Protein AF-A0A7C1EI58-F1 (afdb_monomer_lite)

Radius of gyration: 37.28 Å; chains: 1; bounding box: 116×91×118 Å

Foldseek 3Di:
DQDQQDDPPPDDPPDDDDPDFDDPDSVRDDPPCHNPPQQDLPLVDWQAPVSLVSNLVNLVPDQKDKDFACVRQPLCCLACQRHVLSPLVVVCQLVCVQQKAWPDKDWDADDDVPDGDPQDDDPNDPDDPVPHPPRHDDRCCCNPPIGMMIMIGGHPSHDSVSSSCSSVVDDGAELVVDDPDQDFDLFFHGHFDDDSVLSVQPSQLQFDDPVQQVQLFQFFFLCVLAPCPDPLNVDVVNVLVVLVVVLLVLLLLQLLLLQLLLVLFPVSCSLLSSLLSLLQLLLVLQVCQLVVHQLLALVNSVVSSVVSSVVSVVSCVVCVCVVVVSCVVCVVVVCVLSVLLVVLLVVLLVLCLLFLAQFDQPQNPCSLVLLLLLLQSNSGRGPPTDRQFAFSGGDQALSSLSSSQSSSCSNVSHASLLSLSNSLSNLRSLLLSLLLSLLLRLLVLLVDPPPFPPPPVPDDDDDPDDPPDPPDDDDDDDDDDDDDDDDDDDDDDPPPPPPPDDPPPDDPRFHSNLLSNLLSCLAAQFFFLQLVVVLLVLLLVLLVDDDDDDQLVVQLVVLVVCLVVQLVVQLVVLQVVVCVVVVNDGDDDPVSVVVSSVRSNVVSVVCSNVDSQDDDPVVNVVVVVVSVVSSVNSSVNSVVVVVVVDDRPDDLLCLLQRLQCVLCPPPPRLSLQAGRDGNNSVSSSSRSALLSSLSSLVSQLSSLLSSLQSCQQSCSHDPVSNVSSLLSNLLSLLSNCSRPVVSNVVSLVVVLVSLVLSLLNNLLVHPVDDDADPVLVVVVVCVFPVNVVVCVVLLVLLVVLLVVLVVVLVVLVVVLVVCVVPDDDVPDDRRDRDDDPVVSVVSSLVSVVVSVVVVLVSVSVSSSRDDPVSVVVSVCSSVVSVVSSCVSNVSVVVSHRDPQPDKDWQDGAADALVSVCSRCVLLLLLLVLLLVVLVVVVVVVDDPVNCVRCVVVCVVLVVSLVVQLVVLCVCCVNQYVLSPRLSNSLSSLVVSLSDPPDDSSSNVLSVLLNSLSVLCVCLSTMATPPDSNSHCSNHSSSNVSSSSSSSSSSSSCSSSVVVLVPPDPVVSVVSVVVSVVSSVSRSSSSVSNSVSSSVSHQVNVPQRSGSSNCSSQQPHWDDDLNDIDRSVVVVVVLVCSSVPDRRQAEEQWDDDPDDLSDCTSVSSSSNSRHYLRHHLVCQCSSSVSPSSNVVSSSSVSLSLNQLQDDDPSSVVSVVVVCVVSVHDHYDDDPVSCSRRPQWDQDPVPRDTDGHD

Secondary structure (DSSP, 8-state):
----PPPPTT--TTPPPPS----SSTTSS-HHHHS--PPP--TTS-SSHHHHHHHHHHHHH-SEEEE-STTTTTTTTT-TTT-HHHHHHHHHHHTSTTSEEEEEEE----EETTEE---S--TT----TTTTTTTPPPHHHHHHHS--EEEEEE-TT--HHHHHHHHTSS---BGGGS-SS----SS---B----HHHHHH-TTTTBPPHHHHHHHHT---HHHHS-TTSHHHH-HHHHHHHHHHHHHHHHHHHHHHHHHHTTTSTTTTGGGHHHHHHHHHHHHHHHHHHTT-TTSSHHHHHHHHHHHHHHHHHHHHHTHHHHHHHHHHHHHHHHHHHHHHHHHHHHHHHHHHHS--S--TTT-TTHHHHHHHHHHHHH-SSSSPB-TTSTTBB--S-THHHHHHHHHHHHHT--HHHHHHHHHHHHHHHHHHHHHHHHHHHHHHHHS--------TT-PPPPS---SS-------------------------------PPP---S----HHHHHHHHHIIIII---THHHHHHHHHHHHHTT--PPPPHHHHHHHHHHTTHHHHHHHHHHHHHHHHHHHTTTPPP-SHHHHHHHHHHHHHHHHHHHHHHHHS--HHHHHHHHHHHHHHHHHHHHHHHHHHHTTPPPSS-TTHHHHGGG-TTTT-GGGTTTT-----HHHHHHHT---HHHHHHHHHHHHHHHHHHHHHHTTS--S-HHHHHHHHHHHHHHHHTHHHH-HHHHHHHHHHHHHHHHHHHHHHHHHH-SSSPPPHHHHHHHHHTSTTTGGGGGGGGGHHHHHHHHHHHHHHHHHHHHHHHHHH-PPTTPPP------HHHHHHHHHHHHHHHHHHHHHHHHHHHH---HHHHHHHHHHHHHHHHHHHHHTHHHHTT-------EEE--SPPPPHHHHHHHHHHHHHHHHHHHHHHHHHHHTT--GGGSTTTHHHHHHHHHHHHHHHHHHHHHHHHT-TTHHHHHHHHHHHHHHHHSTT--HHHHHHHHHHHHHHHHHHHTTTEEETT-STTHHHHHHHHHHHHHHHHHHHHHHHHHHHHHGGGS-HHHHHHHHHHHHHHHHHHHHHHHHHHHHHHHTSTTTTTS-S-S-TTGGGGT-EEEETTEEEETHHHHHHHHHHHHH--S--EEE-----S-SSSSTTHHHHHH----S-S-HHHHHHHS--TTHHHHHHHHHHHHHHHHH--HHHHHHHHHHHHHHHTEEEE---HHHHHHHT-EEE-TTT--EEE--

pLDDT: mean 80.86, std 17.97, range [24.0, 98.56]

Structure (mmCIF, N/CA/C/O backbone):
data_AF-A0A7C1EI58-F1
#
_entry.id   AF-A0A7C1EI58-F1
#
loop_
_atom_site.group_PDB
_atom_site.id
_atom_site.type_symbol
_atom_site.label_atom_id
_atom_site.label_alt_id
_atom_site.label_comp_id
_atom_site.label_asym_id
_atom_site.label_entity_id
_atom_site.label_seq_id
_atom_site.pdbx_PDB_ins_code
_atom_site.Cartn_x
_atom_site.Cartn_y
_atom_site.Cartn_z
_atom_site.occupancy
_atom_site.B_iso_or_equiv
_atom_site.auth_seq_id
_atom_site.auth_comp_id
_atom_site.auth_asym_id
_atom_site.auth_atom_id
_atom_site.pdbx_PDB_model_num
ATOM 1 N N . PRO A 1 1 ? 56.474 -24.942 -17.621 1.00 40.94 1 PRO A N 1
ATOM 2 C CA . PRO A 1 1 ? 56.890 -25.961 -16.629 1.00 40.94 1 PRO A CA 1
ATOM 3 C C . PRO A 1 1 ? 57.367 -25.303 -15.327 1.00 40.94 1 PRO A C 1
ATOM 5 O O . PRO A 1 1 ? 58.342 -24.555 -15.339 1.00 40.94 1 PRO A O 1
ATOM 8 N N . TRP A 1 2 ? 56.656 -25.546 -14.227 1.00 43.88 2 TRP A N 1
ATOM 9 C CA . TRP A 1 2 ? 57.115 -25.158 -12.892 1.00 43.88 2 TRP A CA 1
ATOM 10 C C . TRP A 1 2 ? 58.299 -26.063 -12.501 1.00 43.88 2 TRP A C 1
ATOM 12 O O . TRP A 1 2 ? 58.230 -27.268 -12.751 1.00 43.88 2 TRP A O 1
ATOM 22 N N . PRO A 1 3 ? 59.408 -25.531 -11.963 1.00 45.19 3 PRO A N 1
ATOM 23 C CA . PRO A 1 3 ? 60.536 -26.357 -11.547 1.00 45.19 3 PRO A CA 1
ATOM 24 C C . PRO A 1 3 ? 60.139 -27.225 -10.345 1.00 45.19 3 PRO A C 1
ATOM 26 O O . PRO A 1 3 ? 59.788 -26.705 -9.289 1.00 45.19 3 PRO A O 1
ATOM 29 N N . VAL A 1 4 ? 60.209 -28.547 -10.502 1.00 48.91 4 VAL A N 1
ATOM 30 C CA . VAL A 1 4 ? 60.043 -29.513 -9.406 1.00 48.91 4 VAL A CA 1
ATOM 31 C C . VAL A 1 4 ? 61.413 -29.701 -8.746 1.00 48.91 4 VAL A C 1
ATOM 33 O O . VAL A 1 4 ? 62.317 -30.261 -9.364 1.00 48.91 4 VAL A O 1
ATOM 36 N N . CYS A 1 5 ? 61.609 -29.195 -7.523 1.00 51.75 5 CYS A N 1
ATOM 37 C CA . CYS A 1 5 ? 62.854 -29.407 -6.769 1.00 51.75 5 CYS A CA 1
ATOM 38 C C . CYS A 1 5 ? 62.809 -30.784 -6.069 1.00 51.75 5 CYS A C 1
ATOM 40 O O . CYS A 1 5 ? 61.848 -31.083 -5.357 1.00 51.75 5 CYS A O 1
ATOM 42 N N . SER A 1 6 ? 63.848 -31.608 -6.229 1.00 53.69 6 SER A N 1
ATOM 43 C CA . SER A 1 6 ? 63.994 -32.904 -5.544 1.00 53.69 6 SER A CA 1
ATOM 44 C C . SER A 1 6 ? 64.200 -32.740 -4.032 1.00 53.69 6 SER A C 1
ATOM 46 O O . SER A 1 6 ? 64.882 -31.807 -3.606 1.00 53.69 6 SER A O 1
ATOM 48 N N . VAL A 1 7 ? 63.652 -33.658 -3.231 1.00 53.22 7 VAL A N 1
ATOM 49 C CA . VAL A 1 7 ? 63.948 -33.752 -1.790 1.00 53.22 7 VAL A CA 1
ATOM 50 C C . VAL A 1 7 ? 65.368 -34.321 -1.621 1.00 53.22 7 VAL A C 1
ATOM 52 O O . VAL A 1 7 ? 65.691 -35.284 -2.317 1.00 53.22 7 VAL A O 1
ATOM 55 N N . PRO A 1 8 ? 66.235 -33.741 -0.769 1.00 58.81 8 PRO A N 1
ATOM 56 C CA . PRO A 1 8 ? 67.532 -34.333 -0.433 1.00 58.81 8 PRO A CA 1
ATOM 57 C C . PRO A 1 8 ? 67.382 -35.741 0.162 1.00 58.81 8 PRO A C 1
ATOM 59 O O . PRO A 1 8 ? 66.481 -35.977 0.963 1.00 58.81 8 PRO A O 1
ATOM 62 N N . ASP A 1 9 ? 68.277 -36.662 -0.206 1.00 57.09 9 ASP A N 1
ATOM 63 C CA . ASP A 1 9 ? 68.199 -38.088 0.164 1.00 57.09 9 ASP A CA 1
ATOM 64 C C . ASP A 1 9 ? 68.282 -38.364 1.686 1.00 57.09 9 ASP A C 1
ATOM 66 O O . ASP A 1 9 ? 68.042 -39.490 2.122 1.00 57.09 9 ASP A O 1
ATOM 70 N N . ASP A 1 10 ? 68.643 -37.370 2.501 1.00 59.97 10 ASP A N 1
ATOM 71 C CA . ASP A 1 10 ? 68.905 -37.477 3.941 1.00 59.97 10 ASP A CA 1
ATOM 72 C C . ASP A 1 10 ? 67.827 -36.847 4.845 1.00 59.97 10 ASP A C 1
ATOM 74 O O . ASP A 1 10 ? 67.993 -36.839 6.066 1.00 59.97 10 ASP A O 1
ATOM 78 N N . MET A 1 11 ? 66.721 -36.347 4.283 1.00 52.28 11 MET A N 1
ATOM 79 C CA . MET A 1 11 ? 65.673 -35.652 5.041 1.00 52.28 11 MET A CA 1
ATOM 80 C C . MET A 1 11 ? 64.428 -36.535 5.262 1.00 52.28 11 MET A C 1
ATOM 82 O O . MET A 1 11 ? 63.814 -36.998 4.302 1.00 52.28 11 MET A O 1
ATOM 86 N N . ASP A 1 12 ? 64.031 -36.749 6.523 1.00 53.53 12 ASP A N 1
ATOM 87 C CA . ASP A 1 12 ? 62.797 -37.459 6.908 1.00 53.53 12 ASP A CA 1
ATOM 88 C C . ASP A 1 12 ? 61.674 -36.444 7.217 1.00 53.53 12 ASP A C 1
ATOM 90 O O . ASP A 1 12 ? 61.911 -35.394 7.810 1.00 53.53 12 ASP A O 1
ATOM 94 N N . TYR A 1 13 ? 60.429 -36.745 6.832 1.00 49.50 13 TYR A N 1
ATOM 95 C CA . TYR A 1 13 ? 59.264 -35.832 6.835 1.00 49.50 13 TYR A CA 1
ATOM 96 C C . TYR A 1 13 ? 58.752 -35.423 8.239 1.00 49.50 13 TYR A C 1
ATOM 98 O O . TYR A 1 13 ? 57.639 -34.914 8.374 1.00 49.50 13 TYR A O 1
ATOM 106 N N . ARG A 1 14 ? 59.522 -35.678 9.303 1.00 47.09 14 ARG A N 1
ATOM 107 C CA . ARG A 1 14 ? 59.109 -35.531 10.711 1.00 47.09 14 ARG A CA 1
ATOM 108 C C . ARG A 1 14 ? 59.772 -34.368 11.457 1.00 47.09 14 ARG A C 1
ATOM 110 O O . ARG A 1 14 ? 59.407 -34.138 12.607 1.00 47.09 14 ARG A O 1
ATOM 117 N N . ASP A 1 15 ? 60.699 -33.646 10.831 1.00 45.88 15 ASP A N 1
ATOM 118 C CA . ASP A 1 15 ? 61.483 -32.596 11.492 1.00 45.88 15 ASP A CA 1
ATOM 119 C C . ASP A 1 15 ? 60.932 -31.177 11.217 1.00 45.88 15 ASP A C 1
ATOM 121 O O . ASP A 1 15 ? 60.627 -30.819 10.077 1.00 45.88 15 ASP A O 1
ATOM 125 N N . ASP A 1 16 ? 60.821 -30.346 12.263 1.00 43.66 16 ASP A N 1
ATOM 126 C CA . ASP A 1 16 ? 60.477 -28.917 12.155 1.00 43.66 16 ASP A CA 1
ATOM 127 C C . ASP A 1 16 ? 61.657 -28.102 11.591 1.00 43.66 16 ASP A C 1
ATOM 129 O O . ASP A 1 16 ? 62.811 -28.269 11.996 1.00 43.66 16 ASP A O 1
ATOM 133 N N . LEU A 1 17 ? 61.375 -27.156 10.688 1.00 46.50 17 LEU A N 1
ATOM 134 C CA . LEU A 1 17 ? 62.400 -26.285 10.097 1.00 46.50 17 LEU A CA 1
ATOM 135 C C . LEU A 1 17 ? 62.760 -25.102 11.018 1.00 46.50 17 LEU A C 1
ATOM 137 O O . LEU A 1 17 ? 61.871 -24.509 11.634 1.00 46.50 17 LEU A O 1
ATOM 141 N N . PRO A 1 18 ? 64.028 -24.645 11.041 1.00 43.28 18 PRO A N 1
ATOM 142 C CA . PRO A 1 18 ? 64.397 -23.380 11.675 1.00 43.28 18 PRO A CA 1
ATOM 143 C C . PRO A 1 18 ? 63.765 -22.181 10.948 1.00 43.28 18 PRO A C 1
ATOM 145 O O . PRO A 1 18 ? 63.750 -22.122 9.717 1.00 43.28 18 PRO A O 1
ATOM 148 N N . SER A 1 19 ? 63.292 -21.175 11.690 1.00 34.84 19 SER A N 1
ATOM 149 C CA . SER A 1 19 ? 62.719 -19.956 11.103 1.00 34.84 19 SER A CA 1
ATOM 150 C C . SER A 1 19 ? 63.780 -19.122 10.364 1.00 34.84 19 SER A C 1
ATOM 152 O O . SER A 1 19 ? 64.758 -18.713 10.993 1.00 34.84 19 SER A O 1
ATOM 154 N N . GLY A 1 20 ? 63.558 -18.786 9.083 1.00 45.41 20 GLY A N 1
ATOM 155 C CA . GLY A 1 20 ? 64.278 -17.676 8.428 1.00 45.41 20 GLY A CA 1
ATOM 156 C C . GLY A 1 20 ? 64.832 -17.859 7.006 1.00 45.41 20 GLY A C 1
ATOM 157 O O . GLY A 1 20 ? 65.838 -17.226 6.699 1.00 45.41 20 GLY A O 1
ATOM 158 N N . LEU A 1 21 ? 64.220 -18.649 6.114 1.00 38.66 21 LEU A N 1
ATOM 159 C CA . LEU A 1 21 ? 64.662 -18.752 4.708 1.00 38.66 21 LEU A CA 1
ATOM 160 C C . LEU A 1 21 ? 63.623 -18.173 3.722 1.00 38.66 21 LEU A C 1
ATOM 162 O O . LEU A 1 21 ? 62.437 -18.475 3.813 1.00 38.66 21 LEU A O 1
ATOM 166 N N . SER A 1 22 ? 64.088 -17.324 2.794 1.00 35.84 22 SER A N 1
ATOM 167 C CA . SER A 1 22 ? 63.353 -16.684 1.684 1.00 35.84 22 SER A CA 1
ATOM 168 C C . SER A 1 22 ? 64.138 -16.899 0.376 1.00 35.84 22 SER A C 1
ATOM 170 O O . SER A 1 22 ? 65.369 -16.835 0.392 1.00 35.84 22 SER A O 1
ATOM 172 N N . SER A 1 23 ? 63.458 -17.196 -0.744 1.00 46.09 23 SER A N 1
ATOM 173 C CA . SER A 1 23 ? 64.040 -17.927 -1.884 1.00 46.09 23 SER A CA 1
ATOM 174 C C . SER A 1 23 ? 64.088 -17.213 -3.239 1.00 46.09 23 SER A C 1
ATOM 176 O O . SER A 1 23 ? 63.055 -16.791 -3.753 1.00 46.09 23 SER A O 1
ATOM 178 N N . TRP A 1 24 ? 65.252 -17.312 -3.896 1.00 42.41 24 TRP A N 1
ATOM 179 C CA . TRP A 1 24 ? 65.394 -17.426 -5.362 1.00 42.41 24 TRP A CA 1
ATOM 180 C C . TRP A 1 24 ? 66.406 -18.537 -5.770 1.00 42.41 24 TRP A C 1
ATOM 182 O O . TRP A 1 24 ? 67.091 -18.427 -6.783 1.00 42.41 24 TRP A O 1
ATOM 192 N N . ASN A 1 25 ? 66.519 -19.632 -4.996 1.00 50.62 25 ASN A N 1
ATOM 193 C CA . ASN A 1 25 ? 67.181 -20.892 -5.399 1.00 50.62 25 ASN A CA 1
ATOM 194 C C . ASN A 1 25 ? 66.496 -22.114 -4.724 1.00 50.62 25 ASN A C 1
ATOM 196 O O . ASN A 1 25 ? 65.845 -21.928 -3.696 1.00 50.62 25 ASN A O 1
ATOM 200 N N . CYS A 1 26 ? 66.631 -23.345 -5.262 1.00 51.41 26 CYS A N 1
ATOM 201 C CA . CYS A 1 26 ? 66.007 -24.561 -4.675 1.00 51.41 26 CYS A CA 1
ATOM 202 C C . CYS A 1 26 ? 66.463 -24.851 -3.225 1.00 51.41 26 CYS A C 1
ATOM 204 O O . CYS A 1 26 ? 65.760 -25.554 -2.513 1.00 51.41 26 CYS A O 1
ATOM 206 N N . ASN A 1 27 ? 67.590 -24.294 -2.762 1.00 51.00 27 ASN A N 1
ATOM 207 C CA . ASN A 1 27 ? 68.103 -24.501 -1.399 1.00 51.00 27 ASN A CA 1
ATOM 208 C C . ASN A 1 27 ? 67.483 -23.548 -0.356 1.00 51.00 27 ASN A C 1
ATOM 210 O O . ASN A 1 27 ? 67.792 -23.668 0.826 1.00 51.00 27 ASN A O 1
ATOM 214 N N . ALA A 1 28 ? 66.657 -22.582 -0.769 1.00 49.91 28 ALA A N 1
ATOM 215 C CA . ALA A 1 28 ? 66.108 -21.544 0.107 1.00 49.91 28 ALA A CA 1
ATOM 216 C C . ALA A 1 28 ? 64.572 -21.530 0.168 1.00 49.91 28 ALA A C 1
ATOM 218 O O . ALA A 1 28 ? 64.003 -20.661 0.829 1.00 49.91 28 ALA A O 1
ATOM 219 N N . VAL A 1 29 ? 63.889 -22.438 -0.537 1.00 50.53 29 VAL A N 1
ATOM 220 C CA . VAL A 1 29 ? 62.420 -22.479 -0.584 1.00 50.53 29 VAL A CA 1
ATOM 221 C C . VAL A 1 29 ? 61.890 -23.324 0.576 1.00 50.53 29 VAL A C 1
ATOM 223 O O . VAL A 1 29 ? 62.381 -24.422 0.818 1.00 50.53 29 VAL A O 1
ATOM 226 N N . GLY A 1 30 ? 60.900 -22.814 1.313 1.00 49.41 30 GLY A N 1
ATOM 227 C CA . GLY A 1 30 ? 60.301 -23.536 2.439 1.00 49.41 30 GLY A CA 1
ATOM 228 C C . GLY A 1 30 ? 59.735 -24.899 2.017 1.00 49.41 30 GLY A C 1
ATOM 229 O O . GLY A 1 30 ? 58.999 -24.986 1.032 1.00 49.41 30 GLY A O 1
ATOM 230 N N . LEU A 1 31 ? 60.060 -25.946 2.783 1.00 48.19 31 LEU A N 1
ATOM 231 C CA . LEU A 1 31 ? 59.857 -27.356 2.417 1.00 48.19 31 LEU A CA 1
ATOM 232 C C . LEU A 1 31 ? 58.393 -27.704 2.062 1.00 48.19 31 LEU A C 1
ATOM 234 O O . LEU A 1 31 ? 58.132 -28.512 1.175 1.00 48.19 31 LEU A O 1
ATOM 238 N N . TYR A 1 32 ? 57.417 -27.048 2.694 1.00 49.03 32 TYR A N 1
ATOM 239 C CA . TYR A 1 32 ? 55.996 -27.358 2.490 1.00 49.03 32 TYR A CA 1
ATOM 240 C C . TYR A 1 32 ? 55.364 -26.679 1.262 1.00 49.03 32 TYR A C 1
ATOM 242 O O . TYR A 1 32 ? 54.513 -27.273 0.608 1.00 49.03 32 TYR A O 1
ATOM 250 N N . GLY A 1 33 ? 55.772 -25.455 0.908 1.00 44.34 33 GLY A N 1
ATOM 251 C CA . GLY A 1 33 ? 55.147 -24.689 -0.188 1.00 44.34 33 GLY A CA 1
ATOM 252 C C . GLY A 1 33 ? 55.790 -24.888 -1.567 1.00 44.34 33 GLY A C 1
ATOM 253 O O . GLY A 1 33 ? 55.269 -24.398 -2.572 1.00 44.34 33 GLY A O 1
ATOM 254 N N . ALA A 1 34 ? 56.942 -25.560 -1.617 1.00 46.66 34 ALA A N 1
ATOM 255 C CA . ALA A 1 34 ? 57.838 -25.544 -2.773 1.00 46.66 34 ALA A CA 1
ATOM 256 C C . ALA A 1 34 ? 58.052 -26.896 -3.456 1.00 46.66 34 ALA A C 1
ATOM 258 O O . ALA A 1 34 ? 58.252 -26.928 -4.667 1.00 46.66 34 ALA A O 1
ATOM 259 N N . HIS A 1 35 ? 58.009 -28.001 -2.705 1.00 45.94 35 HIS A N 1
ATOM 260 C CA . HIS A 1 35 ? 58.233 -29.341 -3.260 1.00 45.94 35 HIS A CA 1
ATOM 261 C C . HIS A 1 35 ? 56.966 -29.952 -3.875 1.00 45.94 35 HIS A C 1
ATOM 263 O O . HIS A 1 35 ? 57.062 -30.787 -4.768 1.00 45.94 35 HIS A O 1
ATOM 269 N N . TYR A 1 36 ? 55.785 -29.481 -3.460 1.00 49.59 36 TYR A N 1
ATOM 270 C CA . TYR A 1 36 ? 54.489 -29.813 -4.056 1.00 49.59 36 TYR A CA 1
ATOM 271 C C . TYR A 1 36 ? 53.838 -28.547 -4.634 1.00 49.59 36 TYR A C 1
ATOM 273 O O . TYR A 1 36 ? 52.867 -28.006 -4.110 1.00 49.59 36 TYR A O 1
ATOM 281 N N . GLN A 1 37 ? 54.391 -28.038 -5.736 1.00 52.12 37 GLN A N 1
ATOM 282 C CA . GLN A 1 37 ? 53.698 -27.049 -6.567 1.00 52.12 37 GLN A CA 1
ATOM 283 C C . GLN A 1 37 ? 52.763 -27.805 -7.517 1.00 52.12 37 GLN A C 1
ATOM 285 O O . GLN A 1 37 ? 53.098 -28.057 -8.672 1.00 52.12 37 GLN A O 1
ATOM 290 N N . GLY A 1 38 ? 51.605 -28.226 -6.999 1.00 62.88 38 GLY A N 1
ATOM 291 C CA . GLY A 1 38 ? 50.539 -28.784 -7.829 1.00 62.88 38 GLY A CA 1
ATOM 292 C C . GLY A 1 38 ? 50.098 -27.777 -8.893 1.00 62.88 38 GLY A C 1
ATOM 293 O O . GLY A 1 38 ? 50.179 -26.560 -8.687 1.00 62.88 38 GLY A O 1
ATOM 294 N N . ILE A 1 39 ? 49.635 -28.273 -10.040 1.00 77.81 39 ILE A N 1
ATOM 295 C CA . ILE A 1 39 ? 49.144 -27.395 -11.098 1.00 77.81 39 ILE A CA 1
ATOM 296 C C . ILE A 1 39 ? 47.845 -26.745 -10.610 1.00 77.81 39 ILE A C 1
ATOM 298 O O . ILE A 1 39 ? 46.887 -27.428 -10.256 1.00 77.81 39 ILE A O 1
ATOM 302 N N . LYS A 1 40 ? 47.832 -25.414 -10.517 1.00 76.69 40 LYS A N 1
ATOM 303 C CA . LYS A 1 40 ? 46.712 -24.674 -9.926 1.00 76.69 40 LYS A CA 1
ATOM 304 C C . LYS A 1 40 ? 45.611 -24.448 -10.957 1.00 76.69 40 LYS A C 1
ATOM 306 O O . LYS A 1 40 ? 45.872 -23.884 -12.013 1.00 76.69 40 LYS A O 1
ATOM 311 N N . LEU A 1 41 ? 44.376 -24.773 -10.580 1.00 85.19 41 LEU A N 1
ATOM 312 C CA . LEU A 1 41 ? 43.168 -24.431 -11.342 1.00 85.19 41 LEU A CA 1
ATOM 313 C C . LEU A 1 41 ? 42.625 -23.024 -11.031 1.00 85.19 41 LEU A C 1
ATOM 315 O O . LEU A 1 41 ? 41.668 -22.585 -11.651 1.00 85.19 41 LEU A O 1
ATOM 319 N N . TRP A 1 42 ? 43.226 -22.303 -10.073 1.00 83.56 42 TRP A N 1
ATOM 320 C CA . TRP A 1 42 ? 42.825 -20.938 -9.697 1.00 83.56 42 TRP A CA 1
ATOM 321 C C . TRP A 1 42 ? 41.334 -20.793 -9.343 1.00 83.56 42 TRP A C 1
ATOM 323 O O . TRP A 1 42 ? 40.719 -19.783 -9.664 1.00 83.56 42 TRP A O 1
ATOM 333 N N . MET A 1 43 ? 40.758 -21.771 -8.632 1.00 85.81 43 MET A N 1
ATOM 334 C CA . MET A 1 43 ? 39.312 -21.832 -8.343 1.00 85.81 43 MET A CA 1
ATOM 335 C C . MET A 1 43 ? 38.742 -20.561 -7.686 1.00 85.81 43 MET A C 1
ATOM 337 O O . MET A 1 43 ? 37.608 -20.201 -7.963 1.00 85.81 43 MET A O 1
ATOM 341 N N . VAL A 1 44 ? 39.539 -19.849 -6.878 1.00 78.06 44 VAL A N 1
ATOM 342 C CA . VAL A 1 44 ? 39.149 -18.585 -6.215 1.00 78.06 44 VAL A CA 1
ATOM 343 C C . VAL A 1 44 ? 39.051 -17.402 -7.188 1.00 78.06 44 VAL A C 1
ATOM 345 O O . VAL A 1 44 ? 38.334 -16.442 -6.916 1.00 78.06 44 VAL A O 1
ATOM 348 N N . ALA A 1 45 ? 39.815 -17.421 -8.283 1.00 78.69 45 ALA A N 1
ATOM 349 C CA . ALA A 1 45 ? 39.864 -16.308 -9.224 1.00 78.69 45 ALA A CA 1
ATOM 350 C C . ALA A 1 45 ? 38.539 -16.183 -9.989 1.00 78.69 45 ALA A C 1
ATOM 352 O O . ALA A 1 45 ? 37.839 -17.177 -10.189 1.00 78.69 45 ALA A O 1
ATOM 353 N N . GLU A 1 46 ? 38.207 -14.964 -10.415 1.00 76.62 46 GLU A N 1
ATOM 354 C CA . GLU A 1 46 ? 37.065 -14.719 -11.303 1.00 76.62 46 GLU A CA 1
ATOM 355 C C . GLU A 1 46 ? 37.218 -15.507 -12.607 1.00 76.62 46 GLU A C 1
ATOM 357 O O . GLU A 1 46 ? 38.333 -15.704 -13.102 1.00 76.62 46 GLU A O 1
ATOM 362 N N . ASP A 1 47 ? 36.093 -15.934 -13.175 1.00 80.12 47 ASP A N 1
ATOM 363 C CA . ASP A 1 47 ? 36.079 -16.614 -14.467 1.00 80.12 47 ASP A CA 1
ATOM 364 C C . ASP A 1 47 ? 36.368 -15.613 -15.585 1.00 80.12 47 ASP A C 1
ATOM 366 O O . ASP A 1 47 ? 35.480 -14.923 -16.070 1.00 80.12 47 ASP A O 1
ATOM 370 N N . ASN A 1 48 ? 37.644 -15.517 -15.959 1.00 76.38 48 ASN A N 1
ATOM 371 C CA . ASN A 1 48 ? 38.150 -14.659 -17.022 1.00 76.38 48 ASN A CA 1
ATOM 372 C C . ASN A 1 48 ? 39.067 -15.430 -17.981 1.00 76.38 48 ASN A C 1
ATOM 374 O O . ASN A 1 48 ? 39.428 -16.583 -17.728 1.00 76.38 48 ASN A O 1
ATOM 378 N N . ASP A 1 49 ? 39.477 -14.780 -19.072 1.00 79.06 49 ASP A N 1
ATOM 379 C CA . ASP A 1 49 ? 40.341 -15.399 -20.084 1.00 79.06 49 ASP A CA 1
ATOM 380 C C . ASP A 1 49 ? 41.675 -15.899 -19.487 1.00 79.06 49 ASP A C 1
ATOM 382 O O . ASP A 1 49 ? 42.161 -16.964 -19.863 1.00 79.06 49 ASP A O 1
ATOM 386 N N . GLN A 1 50 ? 42.228 -15.210 -18.478 1.00 80.56 50 GLN A N 1
ATOM 387 C CA . GLN A 1 50 ? 43.457 -15.644 -17.797 1.00 80.56 50 GLN A CA 1
ATOM 388 C C . GLN A 1 50 ? 43.255 -16.944 -17.005 1.00 80.56 50 GLN A C 1
ATOM 390 O O . GLN A 1 50 ? 44.095 -17.844 -17.059 1.00 80.56 50 GLN A O 1
ATOM 395 N N . LYS A 1 51 ? 42.140 -17.067 -16.272 1.00 86.81 51 LYS A N 1
ATOM 396 C CA . LYS A 1 51 ? 41.777 -18.291 -15.552 1.00 86.81 51 LYS A CA 1
ATOM 397 C C . LYS A 1 51 ? 41.473 -19.419 -16.529 1.00 86.81 51 LYS A C 1
ATOM 399 O O . LYS A 1 51 ? 41.925 -20.533 -16.296 1.00 86.81 51 LYS A O 1
ATOM 404 N N . TYR A 1 52 ? 40.772 -19.138 -17.625 1.00 88.62 52 TYR A N 1
ATOM 405 C CA . TYR A 1 52 ? 40.504 -20.108 -18.687 1.00 88.62 52 TYR A CA 1
ATOM 406 C C . TYR A 1 52 ? 41.803 -20.687 -19.271 1.00 88.62 52 TYR A C 1
ATOM 408 O O . TYR A 1 52 ? 41.966 -21.909 -19.329 1.00 88.62 52 TYR A O 1
ATOM 416 N N . GLU A 1 53 ? 42.762 -19.835 -19.647 1.00 87.69 53 GLU A N 1
ATOM 417 C CA . GLU A 1 53 ? 44.069 -20.278 -20.148 1.00 87.69 53 GLU A CA 1
ATOM 418 C C . GLU A 1 53 ? 44.832 -21.088 -19.093 1.00 87.69 53 GLU A C 1
ATOM 420 O O . GLU A 1 53 ? 45.421 -22.127 -19.399 1.00 87.69 53 GLU A O 1
ATOM 425 N N . ALA A 1 54 ? 44.788 -20.660 -17.829 1.00 85.69 54 ALA A N 1
ATOM 426 C CA . ALA A 1 54 ? 45.427 -21.384 -16.738 1.00 85.69 54 ALA A CA 1
ATOM 427 C C . ALA A 1 54 ? 44.778 -22.758 -16.485 1.00 85.69 54 ALA A C 1
ATOM 429 O O . ALA A 1 54 ? 45.498 -23.743 -16.328 1.00 85.69 54 ALA A O 1
ATOM 430 N N . MET A 1 55 ? 43.443 -22.839 -16.474 1.00 91.94 55 MET A N 1
ATOM 431 C CA . MET A 1 55 ? 42.682 -24.071 -16.248 1.00 91.94 55 MET A CA 1
ATOM 432 C C . MET A 1 55 ? 42.860 -25.063 -17.393 1.00 91.94 55 MET A C 1
ATOM 434 O O . MET A 1 55 ? 43.167 -26.220 -17.137 1.00 91.94 55 MET A O 1
ATOM 438 N N . THR A 1 56 ? 42.727 -24.630 -18.647 1.00 92.44 56 THR A N 1
ATOM 439 C CA . THR A 1 56 ? 42.927 -25.510 -19.814 1.00 92.44 56 THR A CA 1
ATOM 440 C C . THR A 1 56 ? 44.340 -26.086 -19.840 1.00 92.44 56 THR A C 1
ATOM 442 O O . THR A 1 56 ? 44.513 -27.299 -19.931 1.00 92.44 56 THR A O 1
ATOM 445 N N . ASN A 1 57 ? 45.354 -25.241 -19.641 1.00 88.81 57 ASN A N 1
ATOM 446 C CA . ASN A 1 57 ? 46.744 -25.679 -19.557 1.00 88.81 57 ASN A CA 1
ATOM 447 C C . ASN A 1 57 ? 46.988 -26.638 -18.377 1.00 88.81 57 ASN A C 1
ATOM 449 O O . ASN A 1 57 ? 47.798 -27.562 -18.479 1.00 88.81 57 ASN A O 1
ATOM 453 N N . ALA A 1 58 ? 46.301 -26.423 -17.252 1.00 89.50 58 ALA A N 1
ATOM 454 C CA . ALA A 1 58 ? 46.401 -27.286 -16.087 1.00 89.50 58 ALA A CA 1
ATOM 455 C C . ALA A 1 58 ? 45.764 -28.658 -16.313 1.00 89.50 58 ALA A C 1
ATOM 457 O O . ALA A 1 58 ? 46.392 -29.675 -16.020 1.00 89.50 58 ALA A O 1
ATOM 458 N N . LEU A 1 59 ? 44.554 -28.688 -16.870 1.00 92.94 59 LEU A N 1
ATOM 459 C CA . LEU A 1 59 ? 43.817 -29.914 -17.158 1.00 92.94 59 LEU A CA 1
ATOM 460 C C . LEU A 1 59 ? 44.514 -30.749 -18.232 1.00 92.94 59 LEU A C 1
ATOM 462 O O . LEU A 1 59 ? 44.601 -31.964 -18.078 1.00 92.94 59 LEU A O 1
ATOM 466 N N . ASP A 1 60 ? 45.114 -30.119 -19.246 1.00 91.44 60 ASP A N 1
ATOM 467 C CA . ASP A 1 60 ? 45.888 -30.819 -20.279 1.00 91.44 60 ASP A CA 1
ATOM 468 C C . ASP A 1 60 ? 47.090 -31.573 -19.681 1.00 91.44 60 ASP A C 1
ATOM 470 O O . ASP A 1 60 ? 47.383 -32.697 -20.090 1.00 91.44 60 ASP A O 1
ATOM 474 N N . GLN A 1 61 ? 47.733 -31.010 -18.653 1.00 87.88 61 GLN A N 1
ATOM 475 C CA . GLN A 1 61 ? 48.915 -31.584 -17.996 1.00 87.88 61 GLN A CA 1
ATOM 476 C C . GLN A 1 61 ? 48.608 -32.515 -16.811 1.00 87.88 61 GLN A C 1
ATOM 478 O O . GLN A 1 61 ? 49.465 -33.313 -16.445 1.00 87.88 61 GLN A O 1
ATOM 483 N N . ALA A 1 62 ? 47.443 -32.404 -16.170 1.00 89.50 62 ALA A N 1
ATOM 484 C CA . ALA A 1 62 ? 47.160 -33.114 -14.921 1.00 89.50 62 ALA A CA 1
ATOM 485 C C . ALA A 1 62 ? 46.774 -34.584 -15.148 1.00 89.50 62 ALA A C 1
ATOM 487 O O . ALA A 1 62 ? 45.793 -34.855 -15.830 1.00 89.50 62 ALA A O 1
ATOM 488 N N . ASP A 1 63 ? 47.475 -35.535 -14.534 1.00 90.50 63 ASP A N 1
ATOM 489 C CA . ASP A 1 63 ? 47.055 -36.950 -14.536 1.00 90.50 63 ASP A CA 1
ATOM 490 C C . ASP A 1 63 ? 46.000 -37.248 -13.459 1.00 90.50 63 ASP A C 1
ATOM 492 O O . ASP A 1 63 ? 45.186 -38.159 -13.602 1.00 90.50 63 ASP A O 1
ATOM 496 N N . TYR A 1 64 ? 46.001 -36.457 -12.384 1.00 91.06 64 TYR A N 1
ATOM 497 C CA . TYR A 1 64 ? 45.066 -36.566 -11.271 1.00 91.06 64 TYR A CA 1
ATOM 498 C C . TYR A 1 64 ? 44.560 -35.185 -10.854 1.00 91.06 64 TYR A C 1
ATOM 500 O O . TYR A 1 64 ? 45.319 -34.213 -10.847 1.00 91.06 64 TYR A O 1
ATOM 508 N N . ILE A 1 65 ? 43.294 -35.116 -10.446 1.00 92.31 65 ILE A N 1
ATOM 509 C CA . ILE A 1 65 ? 42.695 -33.949 -9.792 1.00 92.31 65 ILE A CA 1
ATOM 510 C C . ILE A 1 65 ? 42.351 -34.356 -8.364 1.00 92.31 65 ILE A C 1
ATOM 512 O O . ILE A 1 65 ? 41.653 -35.342 -8.145 1.00 92.31 65 ILE A O 1
ATOM 516 N N . VAL A 1 66 ? 42.842 -33.598 -7.385 1.00 90.25 66 VAL A N 1
ATOM 517 C CA . VAL A 1 66 ? 42.554 -33.837 -5.967 1.00 90.25 66 VAL A CA 1
ATOM 518 C C . VAL A 1 66 ? 41.770 -32.656 -5.418 1.00 90.25 66 VAL A C 1
ATOM 520 O O . VAL A 1 66 ? 42.265 -31.529 -5.395 1.00 90.25 66 VAL A O 1
ATOM 523 N N . ILE A 1 67 ? 40.555 -32.924 -4.957 1.00 91.06 67 ILE A N 1
ATOM 524 C CA . ILE A 1 67 ? 39.705 -31.977 -4.245 1.00 91.06 67 ILE A CA 1
ATOM 525 C C . ILE A 1 67 ? 39.853 -32.277 -2.757 1.00 91.06 67 ILE A C 1
ATOM 527 O O . ILE A 1 67 ? 39.452 -33.339 -2.295 1.00 91.06 67 ILE A O 1
ATOM 531 N N . THR A 1 68 ? 40.464 -31.363 -2.005 1.00 88.31 68 THR A N 1
ATOM 532 C CA . THR A 1 68 ? 40.843 -31.596 -0.600 1.00 88.31 68 THR A CA 1
ATOM 533 C C . THR A 1 68 ? 39.755 -31.257 0.418 1.00 88.31 68 THR A C 1
ATOM 535 O O . THR A 1 68 ? 39.935 -31.535 1.597 1.00 88.31 68 THR A O 1
ATOM 538 N N . SER A 1 69 ? 38.676 -30.599 -0.010 1.00 88.38 69 SER A N 1
ATOM 539 C CA . SER A 1 69 ? 37.494 -30.253 0.792 1.00 88.38 69 SER A CA 1
ATOM 540 C C . SER A 1 69 ? 36.388 -29.723 -0.128 1.00 88.38 69 SER A C 1
ATOM 542 O O . SER A 1 69 ? 36.648 -29.422 -1.297 1.00 88.38 69 SER A O 1
ATOM 544 N N . ASN A 1 70 ? 35.183 -29.515 0.401 1.00 86.12 70 ASN A N 1
ATOM 545 C CA . ASN A 1 70 ? 34.063 -28.913 -0.328 1.00 86.12 70 ASN A CA 1
ATOM 546 C C . ASN A 1 70 ? 34.100 -27.390 -0.479 1.00 86.12 70 ASN A C 1
ATOM 548 O O . ASN A 1 70 ? 33.323 -26.858 -1.265 1.00 86.12 70 ASN A O 1
ATOM 552 N N . ARG A 1 71 ? 35.063 -26.694 0.142 1.00 86.00 71 ARG A N 1
ATOM 553 C CA . ARG A 1 71 ? 35.210 -25.222 0.117 1.00 86.00 71 ARG A CA 1
ATOM 554 C C . ARG A 1 71 ? 35.008 -24.552 -1.253 1.00 86.00 71 ARG A C 1
ATOM 556 O O . ARG A 1 71 ? 34.647 -23.384 -1.314 1.00 86.00 71 ARG A O 1
ATOM 563 N N . PHE A 1 72 ? 35.342 -25.221 -2.359 1.00 87.75 72 PHE A N 1
ATOM 564 C CA . PHE A 1 72 ? 35.159 -24.638 -3.692 1.00 87.75 72 PHE A CA 1
ATOM 565 C C . PHE A 1 72 ? 33.959 -25.189 -4.450 1.00 87.75 72 PHE A C 1
ATOM 567 O O . PHE A 1 72 ? 33.217 -24.392 -5.010 1.00 87.75 72 PHE A O 1
ATOM 574 N N . TYR A 1 73 ? 33.762 -26.506 -4.509 1.00 88.06 73 TYR A N 1
ATOM 575 C CA . TYR A 1 73 ? 32.650 -27.050 -5.293 1.00 88.06 73 TYR A CA 1
ATOM 576 C C . TYR A 1 73 ? 31.285 -26.837 -4.639 1.00 88.06 73 TYR A C 1
ATOM 578 O O . TYR A 1 73 ? 30.291 -26.936 -5.337 1.00 88.06 73 TYR A O 1
ATOM 586 N N . ASP A 1 74 ? 31.225 -26.550 -3.339 1.00 80.25 74 ASP A N 1
ATOM 587 C CA . ASP A 1 74 ? 29.982 -26.261 -2.617 1.00 80.25 74 ASP A CA 1
ATOM 588 C C . ASP A 1 74 ? 29.763 -24.738 -2.539 1.00 80.25 74 ASP A C 1
ATOM 590 O O . ASP A 1 74 ? 28.773 -24.189 -3.019 1.00 80.25 74 ASP A O 1
ATOM 594 N N . SER A 1 75 ? 30.763 -23.979 -2.081 1.00 79.00 75 SER A N 1
ATOM 595 C CA . SER A 1 75 ? 30.605 -22.528 -1.911 1.00 79.00 75 SER A CA 1
ATOM 596 C C . SER A 1 75 ? 30.521 -21.745 -3.237 1.00 79.00 75 SER A C 1
ATOM 598 O O . SER A 1 75 ? 29.850 -20.711 -3.280 1.00 79.00 75 SER A O 1
ATOM 600 N N . LEU A 1 76 ? 31.190 -22.188 -4.317 1.00 81.38 76 LEU A N 1
ATOM 601 C CA . LEU A 1 76 ? 31.154 -21.486 -5.616 1.00 81.38 76 LEU A CA 1
ATOM 602 C C . LEU A 1 76 ? 29.926 -21.862 -6.459 1.00 81.38 76 LEU A C 1
ATOM 604 O O . LEU A 1 76 ? 29.422 -21.008 -7.185 1.00 81.38 76 LEU A O 1
ATOM 608 N N . THR A 1 77 ? 29.415 -23.092 -6.353 1.00 77.81 77 THR A N 1
ATOM 609 C CA . THR A 1 77 ? 28.206 -23.548 -7.075 1.00 77.81 77 THR A CA 1
ATOM 610 C C . THR A 1 77 ? 26.929 -22.925 -6.522 1.00 77.81 77 THR A C 1
ATOM 612 O O . THR A 1 77 ? 25.998 -22.686 -7.284 1.00 77.81 77 THR A O 1
ATOM 615 N N . ARG A 1 78 ? 26.928 -22.489 -5.253 1.00 74.50 78 ARG A N 1
ATOM 616 C CA . ARG A 1 78 ? 25.910 -21.578 -4.684 1.00 74.50 78 ARG A CA 1
ATOM 617 C C . ARG A 1 78 ? 25.882 -20.196 -5.352 1.00 74.50 78 ARG A C 1
ATOM 619 O O . ARG A 1 78 ? 25.003 -19.379 -5.072 1.00 74.50 78 ARG A O 1
ATOM 626 N N . ILE A 1 79 ? 26.870 -19.900 -6.201 1.00 75.62 79 ILE A N 1
ATOM 627 C CA . ILE A 1 79 ? 27.070 -18.629 -6.897 1.00 75.62 79 ILE A CA 1
ATOM 628 C C . ILE A 1 79 ? 27.334 -18.893 -8.392 1.00 75.62 79 ILE A C 1
ATOM 630 O O . ILE A 1 79 ? 28.372 -18.515 -8.951 1.00 75.62 79 ILE A O 1
ATOM 634 N N . PRO A 1 80 ? 26.385 -19.518 -9.103 1.00 74.94 80 PRO A N 1
ATOM 635 C CA . PRO A 1 80 ? 26.633 -19.929 -10.480 1.00 74.94 80 PRO A CA 1
ATOM 636 C C . PRO A 1 80 ? 26.805 -18.725 -11.417 1.00 74.94 80 PRO A C 1
ATOM 638 O O . PRO A 1 80 ? 27.486 -18.813 -12.430 1.00 74.94 80 PRO A O 1
ATOM 641 N N . LYS A 1 81 ? 26.251 -17.558 -11.055 1.00 71.88 81 LYS A N 1
ATOM 642 C CA . LYS A 1 81 ? 26.348 -16.324 -11.848 1.00 71.88 81 LYS A CA 1
ATOM 643 C C . LYS A 1 81 ? 27.690 -15.583 -11.725 1.00 71.88 81 LYS A C 1
ATOM 645 O O . LYS A 1 81 ? 27.957 -14.728 -12.560 1.00 71.88 81 LYS A O 1
ATOM 650 N N . ARG A 1 82 ? 28.528 -15.875 -10.717 1.00 75.69 82 ARG A N 1
ATOM 651 C CA . ARG A 1 82 ? 29.884 -15.283 -10.598 1.00 75.69 82 ARG A CA 1
ATOM 652 C C . ARG A 1 82 ? 30.956 -16.188 -11.195 1.00 75.69 82 ARG A C 1
ATOM 654 O O . ARG A 1 82 ? 31.894 -15.680 -11.799 1.00 75.69 82 ARG A O 1
ATOM 661 N N . TRP A 1 83 ? 30.799 -17.508 -11.057 1.00 81.25 83 TRP A N 1
ATOM 662 C CA . TRP A 1 83 ? 31.757 -18.488 -11.574 1.00 81.25 83 TRP A CA 1
ATOM 663 C C . TRP A 1 83 ? 31.127 -19.544 -12.499 1.00 81.25 83 TRP A C 1
ATOM 665 O O . TRP A 1 83 ? 31.260 -20.743 -12.239 1.00 81.25 83 TRP A O 1
ATOM 675 N N . PRO A 1 84 ? 30.450 -19.144 -13.589 1.00 80.75 84 PRO A N 1
ATOM 676 C CA . PRO A 1 84 ? 29.744 -20.093 -14.448 1.00 80.75 84 PRO A CA 1
ATOM 677 C C . PRO A 1 84 ? 30.679 -21.100 -15.136 1.00 80.75 84 PRO A C 1
ATOM 679 O O . PRO A 1 84 ? 30.305 -22.256 -15.312 1.00 80.75 84 PRO A O 1
ATOM 682 N N . MET A 1 85 ? 31.912 -20.711 -15.485 1.00 89.00 85 MET A N 1
ATOM 683 C CA . MET A 1 85 ? 32.906 -21.617 -16.082 1.00 89.00 85 MET A CA 1
ATOM 684 C C . MET A 1 85 ? 33.422 -22.617 -15.045 1.00 89.00 85 MET A C 1
ATOM 686 O O . MET A 1 85 ? 33.638 -23.784 -15.367 1.00 89.00 85 MET A O 1
ATOM 690 N N . THR A 1 86 ? 33.601 -22.182 -13.797 1.00 90.62 86 THR A N 1
ATOM 691 C CA . THR A 1 86 ? 33.997 -23.076 -12.699 1.00 90.62 86 THR A CA 1
ATOM 692 C C . THR A 1 86 ? 32.895 -24.072 -12.356 1.00 90.62 86 THR A C 1
ATOM 694 O O . THR A 1 86 ? 33.199 -25.229 -12.076 1.00 90.62 86 THR A O 1
ATOM 697 N N . VAL A 1 87 ? 31.629 -23.647 -12.399 1.00 89.00 87 VAL A N 1
ATOM 698 C CA . VAL A 1 87 ? 30.479 -24.544 -12.219 1.00 89.00 87 VAL A CA 1
ATOM 699 C C . VAL A 1 87 ? 30.412 -25.558 -13.360 1.00 89.00 87 VAL A C 1
ATOM 701 O O . VAL A 1 87 ? 30.449 -26.752 -13.092 1.00 89.00 87 VAL A O 1
ATOM 704 N N . ALA A 1 88 ? 30.481 -25.112 -14.621 1.00 90.50 88 ALA A N 1
ATOM 705 C CA . ALA A 1 88 ? 30.510 -26.011 -15.779 1.00 90.50 88 ALA A CA 1
ATOM 706 C C . ALA A 1 88 ? 31.672 -27.025 -15.723 1.00 90.50 88 ALA A C 1
ATOM 708 O O . ALA A 1 88 ? 31.527 -28.171 -16.153 1.00 90.50 88 ALA A O 1
ATOM 709 N N . PHE A 1 89 ? 32.823 -26.619 -15.172 1.00 94.25 89 PHE A N 1
ATOM 710 C CA . PHE A 1 89 ? 33.942 -27.515 -14.884 1.00 94.25 89 PHE A CA 1
ATOM 711 C C . PHE A 1 89 ? 33.578 -28.592 -13.853 1.00 94.25 89 PHE A C 1
ATOM 713 O O . PHE A 1 89 ? 33.855 -29.764 -14.104 1.00 94.25 89 PHE A O 1
ATOM 720 N N . TYR A 1 90 ? 32.987 -28.219 -12.712 1.00 93.88 90 TYR A N 1
ATOM 721 C CA . TYR A 1 90 ? 32.612 -29.179 -11.673 1.00 93.88 90 TYR A CA 1
ATOM 722 C C . TYR A 1 90 ? 31.513 -30.131 -12.143 1.00 93.88 90 TYR A C 1
ATOM 724 O O . TYR A 1 90 ? 31.670 -31.335 -11.963 1.00 93.88 90 TYR A O 1
ATOM 732 N N . ASP A 1 91 ? 30.479 -29.626 -12.818 1.00 91.31 91 ASP A N 1
ATOM 733 C CA . ASP A 1 91 ? 29.407 -30.455 -13.382 1.00 91.31 91 ASP A CA 1
ATOM 734 C C . ASP A 1 91 ? 29.987 -31.496 -14.348 1.00 91.31 91 ASP A C 1
ATOM 736 O O . ASP A 1 91 ? 29.702 -32.688 -14.264 1.00 91.31 91 ASP A O 1
ATOM 740 N N . ALA A 1 92 ? 30.879 -31.070 -15.249 1.00 93.56 92 ALA A N 1
ATOM 741 C CA . ALA A 1 92 ? 31.531 -31.985 -16.179 1.00 93.56 92 ALA A CA 1
ATOM 742 C C . ALA A 1 92 ? 32.496 -32.969 -15.499 1.00 93.56 92 ALA A C 1
ATOM 744 O O . ALA A 1 92 ? 32.690 -34.073 -16.012 1.00 93.56 92 ALA A O 1
ATOM 745 N N . LEU A 1 93 ? 33.128 -32.576 -14.389 1.00 94.75 93 LEU A N 1
ATOM 746 C CA . LEU A 1 93 ? 34.021 -33.437 -13.615 1.00 94.75 93 LEU A CA 1
ATOM 747 C C . LEU A 1 93 ? 33.235 -34.535 -12.887 1.00 94.75 93 LEU A C 1
ATOM 749 O O . LEU A 1 93 ? 33.612 -35.701 -12.984 1.00 94.75 93 LEU A O 1
ATOM 753 N N . PHE A 1 94 ? 32.153 -34.178 -12.189 1.00 92.81 94 PHE A N 1
ATOM 754 C CA . PHE A 1 94 ? 31.346 -35.128 -11.417 1.00 92.81 94 PHE A CA 1
ATOM 755 C C . PHE A 1 94 ? 30.508 -36.055 -12.312 1.00 92.81 94 PHE A C 1
ATOM 757 O O . PHE A 1 94 ? 30.407 -37.241 -12.009 1.00 92.81 94 PHE A O 1
ATOM 764 N N . ASP A 1 95 ? 30.026 -35.574 -13.464 1.00 89.25 95 ASP A N 1
ATOM 765 C CA . ASP A 1 95 ? 29.320 -36.398 -14.462 1.00 89.25 95 ASP A CA 1
ATOM 766 C C . ASP A 1 95 ? 30.263 -37.235 -15.355 1.00 89.25 95 ASP A C 1
ATOM 768 O O . ASP A 1 95 ? 29.812 -37.949 -16.255 1.00 89.25 95 ASP A O 1
ATOM 772 N N . GLY A 1 96 ? 31.586 -37.089 -15.203 1.00 90.88 96 GLY A N 1
ATOM 773 C CA . GLY A 1 96 ? 32.607 -37.773 -16.010 1.00 90.88 96 GLY A CA 1
ATOM 774 C C . GLY A 1 96 ? 32.804 -37.232 -17.436 1.00 90.88 96 GLY A C 1
ATOM 775 O O . GLY A 1 96 ? 33.738 -37.643 -18.127 1.00 90.88 96 GLY A O 1
ATOM 776 N N . ARG A 1 97 ? 31.993 -36.261 -17.885 1.00 93.62 97 ARG A N 1
ATOM 777 C CA . ARG A 1 97 ? 32.069 -35.632 -19.226 1.00 93.62 97 ARG A CA 1
ATOM 778 C C . ARG A 1 97 ? 33.409 -34.952 -19.522 1.00 93.62 97 ARG A C 1
ATOM 780 O O . ARG A 1 97 ? 33.737 -34.743 -20.689 1.00 93.62 97 ARG A O 1
ATOM 787 N N . LEU A 1 98 ? 34.177 -34.596 -18.491 1.00 93.94 98 LEU A N 1
ATOM 788 C CA . LEU A 1 98 ? 35.504 -33.997 -18.632 1.00 93.94 98 LEU A CA 1
ATOM 789 C C . LEU A 1 98 ? 36.590 -35.018 -19.033 1.00 93.94 98 LEU A C 1
ATOM 791 O O . LEU A 1 98 ? 37.669 -34.610 -19.453 1.00 93.94 98 LEU A O 1
ATOM 795 N N . GLY A 1 99 ? 36.334 -36.327 -18.915 1.00 94.94 99 GLY A N 1
ATOM 796 C CA . GLY A 1 99 ? 37.330 -37.383 -19.156 1.00 94.94 99 GLY A CA 1
ATOM 797 C C . GLY A 1 99 ? 38.181 -37.732 -17.928 1.00 94.94 99 GLY A C 1
ATOM 798 O O . GLY A 1 99 ? 39.297 -38.239 -18.062 1.00 94.94 99 GLY A O 1
ATOM 799 N N . PHE A 1 100 ? 37.663 -37.461 -16.729 1.00 95.56 100 PHE A N 1
ATOM 800 C CA . PHE A 1 100 ? 38.236 -37.869 -15.447 1.00 95.56 100 PHE A CA 1
ATOM 801 C C . PHE A 1 100 ? 37.240 -38.761 -14.701 1.00 95.56 100 PHE A C 1
ATOM 803 O O . PHE A 1 100 ? 36.045 -38.480 -14.707 1.00 95.56 100 PHE A O 1
ATOM 810 N N . GLU A 1 101 ? 37.728 -39.802 -14.031 1.00 94.94 101 GLU A N 1
ATOM 811 C CA . GLU A 1 101 ? 36.907 -40.703 -13.213 1.00 94.94 101 GLU A CA 1
ATOM 812 C C . GLU A 1 101 ? 37.295 -40.613 -11.735 1.00 94.94 101 GLU A C 1
ATOM 814 O O . GLU A 1 101 ? 38.465 -40.404 -11.409 1.00 94.94 101 GLU A O 1
ATOM 819 N N . LEU A 1 102 ? 36.328 -40.765 -10.828 1.00 94.69 102 LEU A N 1
ATOM 820 C CA . LEU A 1 102 ? 36.586 -40.780 -9.389 1.00 94.69 102 LEU A CA 1
ATOM 821 C C . LEU A 1 102 ? 37.299 -42.085 -8.996 1.00 94.69 102 LEU A C 1
ATOM 823 O O . LEU A 1 102 ? 36.706 -43.159 -8.999 1.00 94.69 102 LEU A O 1
ATOM 827 N N . GLU A 1 103 ? 38.568 -41.979 -8.615 1.00 95.00 103 GLU A N 1
ATOM 828 C CA . GLU A 1 103 ? 39.412 -43.102 -8.194 1.00 95.00 103 GLU A CA 1
ATOM 829 C C . GLU A 1 103 ? 39.244 -43.393 -6.696 1.00 95.00 103 GLU A C 1
ATOM 831 O O . GLU A 1 103 ? 39.232 -44.550 -6.263 1.00 95.00 103 GLU A O 1
ATOM 836 N N . LYS A 1 104 ? 39.152 -42.341 -5.867 1.00 94.12 104 LYS A N 1
ATOM 837 C CA . LYS A 1 104 ? 39.116 -42.504 -4.411 1.00 94.12 104 LYS A CA 1
ATOM 838 C C . LYS A 1 104 ? 38.396 -41.375 -3.684 1.00 94.12 104 LYS A C 1
ATOM 840 O O . LYS A 1 104 ? 38.647 -40.207 -3.960 1.00 94.12 104 LYS A O 1
ATOM 845 N N . THR A 1 105 ? 37.628 -41.753 -2.666 1.00 93.31 105 THR A N 1
ATOM 846 C CA . THR A 1 105 ? 37.061 -40.849 -1.659 1.00 93.31 105 THR A CA 1
ATOM 847 C C . THR A 1 105 ? 37.637 -41.172 -0.280 1.00 93.31 105 THR A C 1
ATOM 849 O O . THR A 1 105 ? 37.793 -42.347 0.075 1.00 93.31 105 THR A O 1
ATOM 852 N N . PHE A 1 106 ? 37.975 -40.137 0.488 1.00 91.31 106 PHE A N 1
ATOM 853 C CA . PHE A 1 106 ? 38.327 -40.225 1.904 1.00 91.31 106 PHE A CA 1
ATOM 854 C C . PHE A 1 106 ? 37.334 -39.393 2.716 1.00 91.31 106 PHE A C 1
ATOM 856 O O . PHE A 1 106 ? 37.189 -38.201 2.465 1.00 91.31 106 PHE A O 1
ATOM 863 N N . GLU A 1 107 ? 36.695 -40.020 3.699 1.00 87.94 107 GLU A N 1
ATOM 864 C CA . GLU A 1 107 ? 35.687 -39.425 4.586 1.00 87.94 107 GLU A CA 1
ATOM 865 C C . GLU A 1 107 ? 36.041 -39.736 6.044 1.00 87.94 107 GLU A C 1
ATOM 867 O O . GLU A 1 107 ? 36.651 -40.770 6.338 1.00 87.94 107 GLU A O 1
ATOM 872 N N . SER A 1 108 ? 35.648 -38.856 6.967 1.00 84.75 108 SER A N 1
ATOM 873 C CA . SER A 1 108 ? 35.873 -39.045 8.405 1.00 84.75 108 SER A CA 1
ATOM 874 C C . SER A 1 108 ? 34.750 -38.426 9.242 1.00 84.75 108 SER A C 1
ATOM 876 O O . SER A 1 108 ? 34.976 -37.487 9.995 1.00 84.75 108 SER A O 1
ATOM 878 N N . TYR A 1 109 ? 33.535 -38.957 9.134 1.00 85.06 109 TYR A N 1
ATOM 879 C CA . TYR A 1 109 ? 32.379 -38.420 9.856 1.00 85.06 109 TYR A CA 1
ATOM 880 C C . TYR A 1 109 ? 32.518 -38.474 11.389 1.00 85.06 109 TYR A C 1
ATOM 882 O O . TYR A 1 109 ? 33.169 -39.381 11.923 1.00 85.06 109 TYR A O 1
ATOM 890 N N . PRO A 1 110 ? 31.848 -37.578 12.136 1.00 85.00 110 PRO A N 1
ATOM 891 C CA . PRO A 1 110 ? 31.740 -37.686 13.583 1.00 85.00 110 PRO A CA 1
ATOM 892 C C . PRO A 1 110 ? 31.145 -39.033 14.010 1.00 85.00 110 PRO A C 1
ATOM 894 O O . PRO A 1 110 ? 30.143 -39.506 13.472 1.00 85.00 110 PRO A O 1
ATOM 897 N N . HIS A 1 111 ? 31.734 -39.650 15.035 1.00 83.06 111 HIS A N 1
ATOM 898 C CA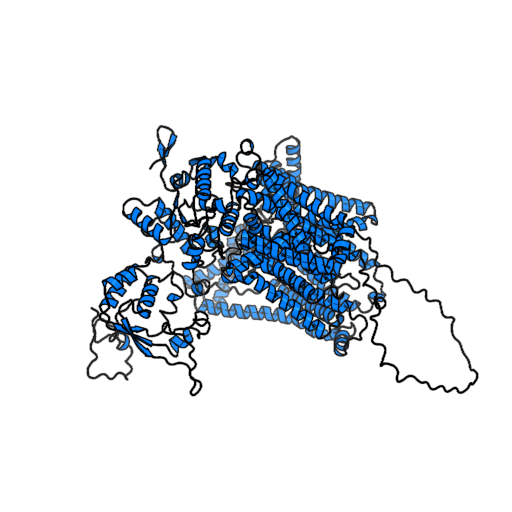 . HIS A 1 111 ? 31.284 -40.938 15.560 1.00 83.06 111 HIS A CA 1
ATOM 899 C C . HIS A 1 111 ? 30.736 -40.820 16.985 1.00 83.06 111 HIS A C 1
ATOM 901 O O . HIS A 1 111 ? 31.373 -40.252 17.873 1.00 83.06 111 HIS A O 1
ATOM 907 N N . ILE A 1 112 ? 29.599 -41.470 17.243 1.00 81.81 112 ILE A N 1
ATOM 908 C CA . ILE A 1 112 ? 29.148 -41.807 18.599 1.00 81.81 112 ILE A CA 1
ATOM 909 C C . ILE A 1 112 ? 29.252 -43.325 18.759 1.00 81.81 112 ILE A C 1
ATOM 911 O O . ILE A 1 112 ? 28.348 -44.088 18.412 1.00 81.81 112 ILE A O 1
ATOM 915 N N . GLY A 1 113 ? 30.392 -43.785 19.281 1.00 86.38 113 GLY A N 1
ATOM 916 C CA . GLY A 1 113 ? 30.698 -45.214 19.354 1.00 86.38 113 GLY A CA 1
ATOM 917 C C . GLY A 1 113 ? 30.787 -45.830 17.946 1.00 86.38 113 GLY A C 1
ATOM 918 O O . GLY A 1 113 ? 31.535 -45.310 17.126 1.00 86.38 113 GLY A O 1
ATOM 919 N N . PRO A 1 114 ? 30.060 -46.922 17.636 1.00 87.12 114 PRO A N 1
ATOM 920 C CA . PRO A 1 114 ? 30.091 -47.544 16.309 1.00 87.12 114 PRO A CA 1
ATOM 921 C C . PRO A 1 114 ? 29.212 -46.833 15.264 1.00 87.12 114 PRO A C 1
ATOM 923 O O . PRO A 1 114 ? 29.194 -47.256 14.112 1.00 87.12 114 PRO A O 1
ATOM 926 N N . VAL A 1 115 ? 28.449 -45.805 15.648 1.00 78.88 115 VAL A N 1
ATOM 927 C CA . VAL A 1 115 ? 27.544 -45.085 14.740 1.00 78.88 115 VAL A CA 1
ATOM 928 C C . VAL A 1 115 ? 28.279 -43.879 14.162 1.00 78.88 115 VAL A C 1
ATOM 930 O O . VAL A 1 115 ? 28.670 -42.992 14.920 1.00 78.88 115 VAL A O 1
ATOM 933 N N . ALA A 1 116 ? 28.472 -43.864 12.843 1.00 82.94 116 ALA A N 1
ATOM 934 C CA . ALA A 1 116 ? 28.891 -42.678 12.098 1.00 82.94 116 ALA A CA 1
ATOM 935 C C . ALA A 1 116 ? 27.682 -41.755 11.887 1.00 82.94 116 ALA A C 1
ATOM 937 O O . ALA A 1 116 ? 26.585 -42.236 11.592 1.00 82.94 116 ALA A O 1
ATOM 938 N N . LEU A 1 117 ? 27.879 -40.452 12.058 1.00 83.75 117 LEU A N 1
ATOM 939 C CA . LEU A 1 117 ? 26.888 -39.416 11.797 1.00 83.75 117 LEU A CA 1
ATOM 940 C C . LEU A 1 117 ? 27.326 -38.647 10.546 1.00 83.75 117 LEU A C 1
ATOM 942 O O . LEU A 1 117 ? 28.098 -37.709 10.696 1.00 83.75 117 LEU A O 1
ATOM 946 N N . PRO A 1 118 ? 26.889 -39.045 9.337 1.00 82.50 118 PRO A N 1
ATOM 947 C CA . PRO A 1 118 ? 27.190 -38.283 8.134 1.00 82.50 118 PRO A CA 1
ATOM 948 C C . PRO A 1 118 ? 26.512 -36.915 8.229 1.00 82.50 118 PRO A C 1
ATOM 950 O O . PRO A 1 118 ? 25.286 -36.815 8.203 1.00 82.50 118 PRO A O 1
ATOM 953 N N . ASP A 1 119 ? 27.321 -35.883 8.426 1.00 84.44 119 ASP A N 1
ATOM 954 C CA . ASP A 1 119 ? 26.926 -34.485 8.600 1.00 84.44 119 ASP A CA 1
ATOM 955 C C . ASP A 1 119 ? 27.329 -33.602 7.408 1.00 84.44 119 ASP A C 1
ATOM 957 O O . ASP A 1 119 ? 27.108 -32.393 7.438 1.00 84.44 119 ASP A O 1
ATOM 961 N N . GLN A 1 120 ? 27.849 -34.217 6.343 1.00 84.31 120 GLN A N 1
ATOM 962 C CA . GLN A 1 120 ? 28.128 -33.616 5.042 1.00 84.31 120 GLN A CA 1
ATOM 963 C C . GLN A 1 120 ? 27.555 -34.520 3.939 1.00 84.31 120 GLN A C 1
ATOM 965 O O . GLN A 1 120 ? 27.733 -35.740 4.004 1.00 84.31 120 GLN A O 1
ATOM 970 N N . ILE A 1 121 ? 26.907 -33.929 2.930 1.00 84.00 121 ILE A N 1
ATOM 971 C CA . ILE A 1 121 ? 26.471 -34.625 1.709 1.00 84.00 121 ILE A CA 1
ATOM 972 C C . ILE A 1 121 ? 27.509 -34.363 0.615 1.00 84.00 121 ILE A C 1
ATOM 974 O O . ILE A 1 121 ? 28.037 -33.256 0.495 1.00 84.00 121 ILE A O 1
ATOM 978 N N . LEU A 1 122 ? 27.855 -35.387 -0.166 1.00 85.88 122 LEU A N 1
ATOM 979 C CA . LEU A 1 122 ? 28.823 -35.266 -1.252 1.00 85.88 122 LEU A CA 1
ATOM 980 C C . LEU A 1 122 ? 28.113 -35.137 -2.609 1.00 85.88 122 LEU A C 1
ATOM 982 O O . LEU A 1 122 ? 27.087 -35.776 -2.817 1.00 85.88 122 LEU A O 1
ATOM 986 N N . PRO A 1 123 ? 28.690 -34.423 -3.599 1.00 80.12 123 PRO A N 1
ATOM 987 C CA . PRO A 1 123 ? 28.117 -34.311 -4.951 1.00 80.12 123 PRO A CA 1
ATOM 988 C C . PRO A 1 123 ? 27.950 -35.644 -5.696 1.00 80.12 123 PRO A C 1
ATOM 990 O O . PRO A 1 123 ? 27.341 -35.695 -6.757 1.00 80.12 123 PRO A O 1
ATOM 993 N N . ILE A 1 124 ? 28.550 -36.712 -5.170 1.00 82.38 124 ILE A N 1
ATOM 994 C CA . ILE A 1 124 ? 28.499 -38.075 -5.708 1.00 82.38 124 ILE A CA 1
ATOM 995 C C . ILE A 1 124 ? 27.382 -38.918 -5.072 1.00 82.38 124 ILE A C 1
ATOM 997 O O . ILE A 1 124 ? 27.182 -40.063 -5.479 1.00 82.38 124 ILE A O 1
ATOM 1001 N N . ASP A 1 125 ? 26.677 -38.374 -4.076 1.00 82.88 125 ASP A N 1
ATOM 1002 C CA . ASP A 1 125 ? 25.569 -39.037 -3.398 1.00 82.88 125 ASP A CA 1
ATOM 1003 C C . ASP A 1 125 ? 24.261 -38.844 -4.181 1.00 82.88 125 ASP A C 1
ATOM 1005 O O . ASP A 1 125 ? 23.850 -37.727 -4.488 1.00 82.88 125 ASP A O 1
ATOM 1009 N N . ASP A 1 126 ? 23.559 -39.942 -4.466 1.00 80.31 126 ASP A N 1
ATOM 1010 C CA . ASP A 1 126 ? 22.241 -39.926 -5.117 1.00 80.31 126 ASP A CA 1
ATOM 1011 C C . ASP A 1 126 ? 21.132 -39.738 -4.062 1.00 80.31 126 ASP A C 1
ATOM 1013 O O . ASP A 1 126 ? 20.544 -40.704 -3.557 1.00 80.31 126 ASP A O 1
ATOM 1017 N N . LEU A 1 127 ? 20.902 -38.483 -3.655 1.00 75.12 127 LEU A N 1
ATOM 1018 C CA . LEU A 1 127 ? 19.886 -38.097 -2.669 1.00 75.12 127 LEU A CA 1
ATOM 1019 C C . LEU A 1 127 ? 18.770 -37.238 -3.294 1.00 75.12 127 LEU A C 1
ATOM 1021 O O . LEU A 1 127 ? 19.030 -36.436 -4.185 1.00 75.12 127 LEU A O 1
ATOM 1025 N N . PRO A 1 128 ? 17.516 -37.328 -2.801 1.00 71.56 128 PRO A N 1
ATOM 1026 C CA . PRO A 1 128 ? 16.446 -36.427 -3.227 1.00 71.56 128 PRO A CA 1
ATOM 1027 C C . PRO A 1 128 ? 16.763 -34.956 -2.906 1.00 71.56 128 PRO A C 1
ATOM 1029 O O . PRO A 1 128 ? 17.158 -34.663 -1.779 1.00 71.56 128 PRO A O 1
ATOM 1032 N N . ASP A 1 129 ? 16.454 -34.027 -3.818 1.00 58.41 129 ASP A N 1
ATOM 1033 C CA . ASP A 1 129 ? 16.761 -32.583 -3.704 1.00 58.41 129 ASP A CA 1
ATOM 1034 C C . ASP A 1 129 ? 16.393 -31.933 -2.360 1.00 58.41 129 ASP A C 1
ATOM 1036 O O . ASP A 1 129 ? 17.063 -31.022 -1.894 1.00 58.41 129 ASP A O 1
ATOM 1040 N N . TRP A 1 130 ? 15.323 -32.390 -1.700 1.00 57.59 130 TRP A N 1
ATOM 1041 C CA . TRP A 1 130 ? 14.879 -31.828 -0.416 1.00 57.59 130 TRP A CA 1
ATOM 1042 C C . TRP A 1 130 ? 15.748 -32.236 0.789 1.00 57.59 130 TRP A C 1
ATOM 1044 O O . TRP A 1 130 ? 15.606 -31.647 1.863 1.00 57.59 130 TRP A O 1
ATOM 1054 N N . LEU A 1 131 ? 16.589 -33.263 0.641 1.00 58.31 131 LEU A N 1
ATOM 1055 C CA . LEU A 1 131 ? 17.602 -33.674 1.618 1.00 58.31 131 LEU A CA 1
ATOM 1056 C C . LEU A 1 131 ? 18.950 -32.994 1.363 1.00 58.31 131 LEU A C 1
ATOM 1058 O O . LEU A 1 131 ? 19.690 -32.805 2.325 1.00 58.31 131 LEU A O 1
ATOM 1062 N N . ASN A 1 132 ? 19.233 -32.634 0.109 1.00 61.06 132 ASN A N 1
ATOM 1063 C CA . ASN A 1 132 ? 20.481 -32.007 -0.316 1.00 61.06 132 ASN A CA 1
ATOM 1064 C C . ASN A 1 132 ? 20.637 -30.620 0.343 1.00 61.06 132 ASN A C 1
ATOM 1066 O O . ASN A 1 132 ? 19.674 -29.851 0.369 1.00 61.06 132 ASN A O 1
ATOM 1070 N N . GLU A 1 133 ? 21.796 -30.332 0.949 1.00 61.56 133 GLU A N 1
ATOM 1071 C CA . GLU A 1 133 ? 22.163 -29.104 1.689 1.00 61.56 133 GLU A CA 1
ATOM 1072 C C . GLU A 1 133 ? 21.323 -28.720 2.929 1.00 61.56 133 GLU A C 1
ATOM 1074 O O . GLU A 1 133 ? 21.818 -28.069 3.851 1.00 61.56 133 GLU A O 1
ATOM 1079 N N . HIS A 1 134 ? 20.047 -29.104 3.020 1.00 59.28 134 HIS A N 1
ATOM 1080 C CA . HIS A 1 134 ? 19.137 -28.621 4.068 1.00 59.28 134 HIS A CA 1
ATOM 1081 C C . HIS A 1 134 ? 19.412 -29.179 5.475 1.00 59.28 134 HIS A C 1
ATOM 1083 O O . HIS A 1 134 ? 18.876 -28.648 6.454 1.00 59.28 134 HIS A O 1
ATOM 1089 N N . TRP A 1 135 ? 20.202 -30.250 5.580 1.00 62.72 135 TRP A N 1
ATOM 1090 C CA . TRP A 1 135 ? 20.485 -30.969 6.829 1.00 62.72 135 TRP A CA 1
ATOM 1091 C C . TRP A 1 135 ? 21.985 -31.134 7.119 1.00 62.72 135 TRP A C 1
ATOM 1093 O O . TRP A 1 135 ? 22.337 -31.839 8.065 1.00 62.72 135 TRP A O 1
ATOM 1103 N N . GLU A 1 136 ? 22.852 -30.485 6.342 1.00 75.06 136 GLU A N 1
ATOM 1104 C CA . GLU A 1 136 ? 24.306 -30.518 6.532 1.00 75.06 136 GLU A CA 1
ATOM 1105 C C . GLU A 1 136 ? 24.754 -29.631 7.702 1.00 75.06 136 GLU A C 1
ATOM 1107 O O . GLU A 1 136 ? 24.092 -28.653 8.075 1.00 75.06 136 GLU A O 1
ATOM 1112 N N . ALA A 1 137 ? 25.889 -29.982 8.309 1.00 77.69 137 ALA A N 1
ATOM 1113 C CA . ALA A 1 137 ? 26.581 -29.098 9.233 1.00 77.69 137 ALA A CA 1
ATOM 1114 C C . ALA A 1 137 ? 27.076 -27.836 8.501 1.00 77.69 137 ALA A C 1
ATOM 1116 O O . ALA A 1 137 ? 27.245 -27.814 7.287 1.00 77.69 137 ALA A O 1
ATOM 1117 N N . GLU A 1 138 ? 27.297 -26.753 9.248 1.00 75.56 138 GLU A N 1
ATOM 1118 C CA . GLU A 1 138 ? 27.826 -25.512 8.668 1.00 75.56 138 GLU A CA 1
ATOM 1119 C C . GLU A 1 138 ? 29.236 -25.733 8.087 1.00 75.56 138 GLU A C 1
ATOM 1121 O O . GLU A 1 138 ? 30.007 -26.516 8.646 1.00 75.56 138 GLU A O 1
ATOM 1126 N N . GLU A 1 139 ? 29.573 -25.033 6.992 1.00 75.19 139 GLU A N 1
ATOM 1127 C CA . GLU A 1 139 ? 30.778 -25.278 6.181 1.00 75.19 139 GLU A CA 1
ATOM 1128 C C . GLU A 1 139 ? 32.074 -25.364 7.008 1.00 75.19 139 GLU A C 1
ATOM 1130 O O . GLU A 1 139 ? 32.942 -26.212 6.775 1.00 75.19 139 GLU A O 1
ATOM 1135 N N . ALA A 1 140 ? 32.220 -24.496 8.013 1.00 77.12 140 ALA A N 1
ATOM 1136 C CA . ALA A 1 140 ? 33.406 -24.452 8.852 1.00 77.12 140 ALA A CA 1
ATOM 1137 C C . ALA A 1 140 ? 33.572 -25.707 9.726 1.00 77.12 140 ALA A C 1
ATOM 1139 O O . ALA A 1 140 ? 34.675 -25.955 10.213 1.00 77.12 140 ALA A O 1
ATOM 1140 N N . PHE A 1 141 ? 32.519 -26.501 9.933 1.00 80.00 141 PHE A N 1
ATOM 1141 C CA . PHE A 1 141 ? 32.585 -27.724 10.724 1.00 80.00 141 PHE A CA 1
ATOM 1142 C C . PHE A 1 141 ? 33.320 -28.830 9.959 1.00 80.00 141 PHE A C 1
ATOM 1144 O O . PHE A 1 141 ? 34.376 -29.270 10.404 1.00 80.00 141 PHE A O 1
ATOM 1151 N N . HIS A 1 142 ? 32.862 -29.207 8.765 1.00 83.19 142 HIS A N 1
ATOM 1152 C CA . HIS A 1 142 ? 33.510 -30.275 7.997 1.00 83.19 142 HIS A CA 1
ATOM 1153 C C . HIS A 1 142 ? 34.796 -29.804 7.282 1.00 83.19 142 HIS A C 1
ATOM 1155 O O . HIS A 1 142 ? 35.740 -30.580 7.187 1.00 83.19 142 HIS A O 1
ATOM 1161 N N . VAL A 1 143 ? 34.928 -28.540 6.830 1.00 84.38 143 VAL A N 1
ATOM 1162 C CA . VAL A 1 143 ? 36.148 -28.082 6.113 1.00 84.38 143 VAL A CA 1
ATOM 1163 C C . VAL A 1 143 ? 37.391 -28.110 7.006 1.00 84.38 143 VAL A C 1
ATOM 1165 O O . VAL A 1 143 ? 38.489 -28.391 6.519 1.00 84.38 143 VAL A O 1
ATOM 1168 N N . TYR A 1 144 ? 37.239 -27.788 8.292 1.00 81.81 144 TYR A N 1
ATOM 1169 C CA . TYR A 1 144 ? 38.362 -27.688 9.225 1.00 81.81 144 TYR A CA 1
ATOM 1170 C C . TYR A 1 144 ? 38.549 -28.929 10.104 1.00 81.81 144 TYR A C 1
ATOM 1172 O O . TYR A 1 144 ? 39.687 -29.210 10.476 1.00 81.81 144 TYR A O 1
ATOM 1180 N N . ASP A 1 145 ? 37.478 -29.652 10.446 1.00 83.50 145 ASP A N 1
ATOM 1181 C CA . ASP A 1 145 ? 37.549 -30.815 11.340 1.00 83.50 145 ASP A CA 1
ATOM 1182 C C . ASP A 1 145 ? 37.754 -32.130 10.568 1.00 83.50 145 ASP A C 1
ATOM 1184 O O . ASP A 1 145 ? 38.690 -32.875 10.861 1.00 83.50 145 ASP A O 1
ATOM 1188 N N . HIS A 1 146 ? 36.930 -32.398 9.547 1.00 88.50 146 HIS A N 1
ATOM 1189 C CA . HIS A 1 146 ? 36.923 -33.682 8.836 1.00 88.50 146 HIS A CA 1
ATOM 1190 C C . HIS A 1 146 ? 36.553 -33.570 7.338 1.00 88.50 146 HIS A C 1
ATOM 1192 O O . HIS A 1 146 ? 35.534 -34.101 6.897 1.00 88.50 146 HIS A O 1
ATOM 1198 N N . PRO A 1 147 ? 37.385 -32.921 6.506 1.00 88.19 147 PRO A N 1
ATOM 1199 C CA . PRO A 1 147 ? 37.030 -32.659 5.117 1.00 88.19 147 PRO A CA 1
ATOM 1200 C C . PRO A 1 147 ? 36.988 -33.940 4.278 1.00 88.19 147 PRO A C 1
ATOM 1202 O O . PRO A 1 147 ? 37.904 -34.765 4.333 1.00 88.19 147 PRO A O 1
ATOM 1205 N N . ALA A 1 148 ? 35.966 -34.065 3.429 1.00 89.56 148 ALA A N 1
ATOM 1206 C CA . ALA A 1 148 ? 35.938 -35.096 2.400 1.00 89.56 148 ALA A CA 1
ATOM 1207 C C . ALA A 1 148 ? 36.957 -34.798 1.285 1.00 89.56 148 ALA A C 1
ATOM 1209 O O . ALA A 1 148 ? 36.961 -33.707 0.703 1.00 89.56 148 ALA A O 1
ATOM 1210 N N . VAL A 1 149 ? 37.809 -35.780 0.970 1.00 92.19 149 VAL A N 1
ATOM 1211 C CA . VAL A 1 149 ? 38.829 -35.682 -0.088 1.00 92.19 149 VAL A CA 1
ATOM 1212 C C . VAL A 1 149 ? 38.453 -36.583 -1.257 1.00 92.19 149 VAL A C 1
ATOM 1214 O O . VAL A 1 149 ? 38.312 -37.792 -1.084 1.00 92.19 149 VAL A O 1
ATOM 1217 N N . LEU A 1 150 ? 38.356 -36.005 -2.454 1.00 94.31 150 LEU A N 1
ATOM 1218 C CA . LEU A 1 150 ? 38.031 -36.708 -3.697 1.00 94.31 150 LEU A CA 1
ATOM 1219 C C . LEU A 1 150 ? 39.245 -36.704 -4.629 1.00 94.31 150 LEU A C 1
ATOM 1221 O O . LEU A 1 150 ? 39.840 -35.656 -4.884 1.00 94.31 150 LEU A O 1
ATOM 1225 N N . VAL A 1 151 ? 39.614 -37.872 -5.146 1.00 94.31 151 VAL A N 1
ATOM 1226 C CA . VAL A 1 151 ? 40.727 -38.060 -6.083 1.00 94.31 151 VAL A CA 1
ATOM 1227 C C . VAL A 1 151 ? 40.173 -38.576 -7.397 1.00 94.31 151 VAL A C 1
ATOM 1229 O O . VAL A 1 151 ? 39.635 -39.679 -7.451 1.00 94.31 151 VAL A O 1
ATOM 1232 N N . PHE A 1 152 ? 40.353 -37.798 -8.456 1.00 95.88 152 PHE A N 1
ATOM 1233 C CA . PHE A 1 152 ? 39.973 -38.145 -9.816 1.00 95.88 152 PHE A CA 1
ATOM 1234 C C . PHE A 1 152 ? 41.208 -38.475 -10.650 1.00 95.88 152 PHE A C 1
ATOM 1236 O O . PHE A 1 152 ? 42.230 -37.796 -10.537 1.00 95.88 152 PHE A O 1
ATOM 1243 N N . ARG A 1 153 ? 41.107 -39.488 -11.510 1.00 96.38 153 ARG A N 1
ATOM 1244 C CA . ARG A 1 153 ? 42.155 -39.939 -12.432 1.00 96.38 153 ARG A CA 1
ATOM 1245 C C . ARG A 1 153 ? 41.767 -39.597 -13.868 1.00 96.38 153 ARG A C 1
ATOM 1247 O O . ARG A 1 153 ? 40.629 -39.827 -14.268 1.00 96.38 153 ARG A O 1
ATOM 1254 N N . LYS A 1 154 ? 42.703 -39.051 -14.647 1.00 96.19 154 LYS A N 1
ATOM 1255 C CA . LYS A 1 154 ? 42.508 -38.800 -16.081 1.00 96.19 154 LYS A CA 1
ATOM 1256 C C . LYS A 1 154 ? 42.376 -40.129 -16.829 1.00 96.19 154 LYS A C 1
ATOM 1258 O O . LYS A 1 154 ? 43.137 -41.065 -16.579 1.00 96.19 154 LYS A O 1
ATOM 1263 N N . THR A 1 155 ? 41.432 -40.188 -17.758 1.00 95.31 155 THR A N 1
ATOM 1264 C CA . THR A 1 155 ? 41.171 -41.355 -18.612 1.00 95.31 155 THR A CA 1
ATOM 1265 C C . THR A 1 155 ? 41.556 -41.074 -20.066 1.00 95.31 155 THR A C 1
ATOM 1267 O O . THR A 1 155 ? 41.824 -39.928 -20.436 1.00 95.31 155 THR A O 1
ATOM 1270 N N . ASP A 1 156 ? 41.547 -42.112 -20.904 1.00 93.25 156 ASP A N 1
ATOM 1271 C CA . ASP A 1 156 ? 41.780 -41.978 -22.349 1.00 93.25 156 ASP A CA 1
ATOM 1272 C C . ASP A 1 156 ? 40.664 -41.182 -23.064 1.00 93.25 156 ASP A C 1
ATOM 1274 O O . ASP A 1 156 ? 40.864 -40.728 -24.190 1.00 93.25 156 ASP A O 1
ATOM 1278 N N . ASP A 1 157 ? 39.519 -40.961 -22.403 1.00 92.62 157 ASP A N 1
ATOM 1279 C CA . ASP A 1 157 ? 38.399 -40.163 -22.917 1.00 92.62 157 ASP A CA 1
ATOM 1280 C C . ASP A 1 157 ? 38.621 -38.641 -22.761 1.00 92.62 157 ASP A C 1
ATOM 1282 O O . ASP A 1 157 ? 37.841 -37.837 -23.281 1.00 92.62 157 ASP A O 1
ATOM 1286 N N . TYR A 1 158 ? 39.689 -38.206 -22.074 1.00 95.81 158 TYR A N 1
ATOM 1287 C CA . TYR A 1 158 ? 40.043 -36.787 -21.967 1.00 95.81 158 TYR A CA 1
ATOM 1288 C C . TYR A 1 158 ? 40.436 -36.197 -23.331 1.00 95.81 158 TYR A C 1
ATOM 1290 O O . TYR A 1 158 ? 41.354 -36.674 -23.999 1.00 95.81 158 TYR A O 1
ATOM 1298 N N . SER A 1 159 ? 39.804 -35.081 -23.711 1.00 95.19 159 SER A N 1
ATOM 1299 C CA . SER A 1 159 ? 40.109 -34.347 -24.944 1.00 95.19 159 SER A CA 1
ATOM 1300 C C . SER A 1 159 ? 40.287 -32.851 -24.666 1.00 95.19 159 SER A C 1
ATOM 1302 O O . SER A 1 159 ? 39.348 -32.222 -24.172 1.00 95.19 159 SER A O 1
ATOM 1304 N N . PRO A 1 160 ? 41.431 -32.240 -25.044 1.00 93.88 160 PRO A N 1
ATOM 1305 C CA . PRO A 1 160 ? 41.631 -30.796 -24.926 1.00 93.88 160 PRO A CA 1
ATOM 1306 C C . PRO A 1 160 ? 40.549 -29.980 -25.639 1.00 93.88 160 PRO A C 1
ATOM 1308 O O . PRO A 1 160 ? 40.129 -28.937 -25.142 1.00 93.88 160 PRO A O 1
ATOM 1311 N N . ASP A 1 161 ? 40.063 -30.454 -26.789 1.00 93.56 161 ASP A N 1
ATOM 1312 C CA . ASP A 1 161 ? 39.032 -29.751 -27.555 1.00 93.56 161 ASP A CA 1
ATOM 1313 C C . ASP A 1 161 ? 37.666 -29.828 -26.863 1.00 93.56 161 ASP A C 1
ATOM 1315 O O . ASP A 1 161 ? 36.953 -28.826 -26.815 1.00 93.56 161 ASP A O 1
ATOM 1319 N N . ASN A 1 162 ? 37.334 -30.970 -26.248 1.00 93.25 162 ASN A N 1
ATOM 1320 C CA . ASN A 1 162 ? 36.124 -31.111 -25.434 1.00 93.25 162 ASN A CA 1
ATOM 1321 C C . ASN A 1 162 ? 36.195 -30.236 -24.172 1.00 93.25 162 ASN A C 1
ATOM 1323 O O . ASN A 1 162 ? 35.265 -29.486 -23.893 1.00 93.25 162 ASN A O 1
ATOM 1327 N N . THR A 1 163 ? 37.324 -30.248 -23.454 1.00 93.00 163 THR A N 1
ATOM 1328 C CA . THR A 1 163 ? 37.554 -29.384 -22.284 1.00 93.00 163 THR A CA 1
ATOM 1329 C C . THR A 1 163 ? 37.390 -27.910 -22.641 1.00 93.00 163 THR A C 1
ATOM 1331 O O . THR A 1 163 ? 36.684 -27.176 -21.951 1.00 93.00 163 THR A O 1
ATOM 1334 N N . ARG A 1 164 ? 37.990 -27.460 -23.751 1.00 93.56 164 ARG A N 1
ATOM 1335 C CA . ARG A 1 164 ? 37.806 -26.087 -24.237 1.00 93.56 164 ARG A CA 1
ATOM 1336 C C . ARG A 1 164 ? 36.349 -25.816 -24.590 1.00 93.56 164 ARG A C 1
ATOM 1338 O O . ARG A 1 164 ? 35.862 -24.753 -24.231 1.00 93.56 164 ARG A O 1
ATOM 1345 N N . ALA A 1 165 ? 35.648 -26.732 -25.254 1.00 90.75 165 ALA A N 1
ATOM 1346 C CA . ALA A 1 165 ? 34.232 -26.555 -25.574 1.00 90.75 165 ALA A CA 1
ATOM 1347 C C . ALA A 1 165 ? 33.372 -26.390 -24.307 1.00 90.75 165 ALA A C 1
ATOM 1349 O O . ALA A 1 165 ? 32.573 -25.461 -24.241 1.00 90.75 165 ALA A O 1
ATOM 1350 N N . ILE A 1 166 ? 33.600 -27.211 -23.274 1.00 90.44 166 ILE A N 1
ATOM 1351 C CA . ILE A 1 166 ? 32.908 -27.117 -21.978 1.00 90.44 166 ILE A CA 1
ATOM 1352 C C . ILE A 1 166 ? 33.184 -25.761 -21.318 1.00 90.44 166 ILE A C 1
ATOM 1354 O O . ILE A 1 166 ? 32.250 -25.044 -20.972 1.00 90.44 166 ILE A O 1
ATOM 1358 N N . LEU A 1 167 ? 34.449 -25.352 -21.198 1.00 89.44 167 LEU A N 1
ATOM 1359 C CA . LEU A 1 167 ? 34.806 -24.089 -20.540 1.00 89.44 167 LEU A CA 1
ATOM 1360 C C . LEU A 1 167 ? 34.449 -22.834 -21.367 1.00 89.44 167 LEU A C 1
ATOM 1362 O O . LEU A 1 167 ? 34.418 -21.736 -20.815 1.00 89.44 167 LEU A O 1
ATOM 1366 N N . ASN A 1 168 ? 34.210 -22.960 -22.679 1.00 85.25 168 ASN A N 1
ATOM 1367 C CA . ASN A 1 168 ? 33.695 -21.891 -23.555 1.00 85.25 168 ASN A CA 1
ATOM 1368 C C . ASN A 1 168 ? 32.162 -21.877 -23.658 1.00 85.25 168 ASN A C 1
ATOM 1370 O O . ASN A 1 168 ? 31.624 -20.987 -24.306 1.00 85.25 168 ASN A O 1
ATOM 1374 N N . SER A 1 169 ? 31.455 -22.834 -23.049 1.00 80.62 169 SER A N 1
ATOM 1375 C CA . SER A 1 169 ? 29.989 -22.917 -23.147 1.00 80.62 169 SER A CA 1
ATOM 1376 C C . SER A 1 169 ? 29.241 -21.827 -22.364 1.00 80.62 169 SER A C 1
ATOM 1378 O O . SER A 1 169 ? 28.022 -21.739 -22.456 1.00 80.62 169 SER A O 1
ATOM 1380 N N . VAL A 1 170 ? 29.963 -20.992 -21.609 1.00 74.44 170 VAL A N 1
ATOM 1381 C CA . VAL A 1 170 ? 29.425 -19.971 -20.700 1.00 74.44 170 VAL A CA 1
ATOM 1382 C C . VAL A 1 170 ? 30.205 -18.652 -20.808 1.00 74.44 170 VAL A C 1
ATOM 1384 O O . VAL A 1 170 ? 31.366 -18.646 -21.221 1.00 74.44 170 VAL A O 1
ATOM 1387 N N . SER A 1 171 ? 29.584 -17.532 -20.417 1.00 67.56 171 SER A N 1
ATOM 1388 C CA . SER A 1 171 ? 30.177 -16.179 -20.444 1.00 67.56 171 SER A CA 1
ATOM 1389 C C . SER A 1 171 ? 31.232 -15.955 -19.340 1.00 67.56 171 SER A C 1
ATOM 1391 O O . SER A 1 171 ? 31.102 -16.488 -18.238 1.00 67.56 171 SER A O 1
ATOM 1393 N N . ARG A 1 172 ? 32.300 -15.181 -19.621 1.00 68.62 172 ARG A N 1
ATOM 1394 C CA . ARG A 1 172 ? 33.546 -15.132 -18.807 1.00 68.62 172 ARG A CA 1
ATOM 1395 C C . ARG A 1 172 ? 34.166 -13.737 -18.591 1.00 68.62 172 ARG A C 1
ATOM 1397 O O . ARG A 1 172 ? 35.386 -13.595 -18.644 1.00 68.62 172 ARG A O 1
ATOM 1404 N N . ARG A 1 173 ? 33.392 -12.665 -18.389 1.00 61.38 173 ARG A N 1
ATOM 1405 C CA . ARG A 1 173 ? 33.979 -11.329 -18.111 1.00 61.38 173 ARG A CA 1
ATOM 1406 C C . ARG A 1 173 ? 33.524 -10.717 -16.785 1.00 61.38 173 ARG A C 1
ATOM 1408 O O . ARG A 1 173 ? 32.348 -10.398 -16.637 1.00 61.38 173 ARG A O 1
ATOM 1415 N N . SER A 1 174 ? 34.482 -10.488 -15.875 1.00 54.81 174 SER A N 1
ATOM 1416 C CA . SER A 1 174 ? 34.322 -9.781 -14.587 1.00 54.81 174 SER A CA 1
ATOM 1417 C C . SER A 1 174 ? 34.089 -8.276 -14.755 1.00 54.81 174 SER A C 1
ATOM 1419 O O . SER A 1 174 ? 34.815 -7.608 -15.488 1.00 54.81 174 SER A O 1
ATOM 1421 N N . VAL A 1 175 ? 33.139 -7.725 -13.995 1.00 52.81 175 VAL A N 1
ATOM 1422 C CA . VAL A 1 175 ? 32.848 -6.280 -13.898 1.00 52.81 175 VAL A CA 1
ATOM 1423 C C . VAL A 1 175 ? 33.977 -5.488 -13.213 1.00 52.81 175 VAL A C 1
ATOM 1425 O O . VAL A 1 175 ? 34.004 -4.263 -13.289 1.00 52.81 175 VAL A O 1
ATOM 1428 N N . SER A 1 176 ? 34.960 -6.142 -12.581 1.00 46.88 176 SER A N 1
ATOM 1429 C CA . SER A 1 176 ? 36.035 -5.459 -11.835 1.00 46.88 176 SER A CA 1
ATOM 1430 C C . SER A 1 176 ? 36.982 -4.590 -12.681 1.00 46.88 176 SER A C 1
ATOM 1432 O O . SER A 1 176 ? 37.813 -3.888 -12.113 1.00 46.88 176 SER A O 1
ATOM 1434 N N . GLU A 1 177 ? 36.890 -4.635 -14.014 1.00 47.22 177 GLU A N 1
ATOM 1435 C CA . GLU A 1 177 ? 37.635 -3.746 -14.923 1.00 47.22 177 GLU A CA 1
ATOM 1436 C C . GLU A 1 177 ? 36.883 -2.440 -15.255 1.00 47.22 177 GLU A C 1
ATOM 1438 O O . GLU A 1 177 ? 37.458 -1.537 -15.860 1.00 47.22 177 GLU A O 1
ATOM 1443 N N . GLY A 1 178 ? 35.617 -2.309 -14.844 1.00 43.91 178 GLY A N 1
ATOM 1444 C CA . GLY A 1 178 ? 34.799 -1.121 -15.070 1.00 43.91 178 GLY A CA 1
ATOM 1445 C C . GLY A 1 178 ? 34.855 -0.150 -13.893 1.00 43.91 178 GLY A C 1
ATOM 1446 O O . GLY A 1 178 ? 34.528 -0.500 -12.760 1.00 43.91 178 GLY A O 1
ATOM 1447 N N . TYR A 1 179 ? 35.221 1.104 -14.156 1.00 42.72 179 TYR A N 1
ATOM 1448 C CA . TYR A 1 179 ? 34.898 2.200 -13.244 1.00 42.72 179 TYR A CA 1
ATOM 1449 C C . TYR A 1 179 ? 33.374 2.275 -13.068 1.00 42.72 179 TYR A C 1
ATOM 1451 O O . TYR A 1 179 ? 32.634 2.082 -14.031 1.00 42.72 179 TYR A O 1
ATOM 1459 N N . ALA A 1 180 ? 32.895 2.594 -11.863 1.00 44.12 180 ALA A N 1
ATOM 1460 C CA . ALA A 1 180 ? 31.494 2.960 -11.666 1.00 44.12 180 ALA A CA 1
ATOM 1461 C C . ALA A 1 180 ? 31.189 4.223 -12.497 1.00 44.12 180 ALA A C 1
ATOM 1463 O O . ALA A 1 180 ? 31.565 5.330 -12.110 1.00 44.12 180 ALA A O 1
ATOM 1464 N N . GLY A 1 181 ? 30.576 4.038 -13.668 1.00 54.47 181 GLY A N 1
ATOM 1465 C CA . GLY A 1 181 ? 30.249 5.097 -14.618 1.00 54.47 181 GLY A CA 1
ATOM 1466 C C . GLY A 1 181 ? 29.640 4.556 -15.916 1.00 54.47 181 GLY A C 1
ATOM 1467 O O . GLY A 1 181 ? 29.809 3.380 -16.250 1.00 54.47 181 GLY A O 1
ATOM 1468 N N . TYR A 1 182 ? 28.934 5.429 -16.637 1.00 61.41 182 TYR A N 1
ATOM 1469 C CA . TYR A 1 182 ? 28.409 5.155 -17.977 1.00 61.41 182 TYR A CA 1
ATOM 1470 C C . TYR A 1 182 ? 29.582 5.014 -18.954 1.00 61.41 182 TYR A C 1
ATOM 1472 O O . TYR A 1 182 ? 30.262 5.997 -19.262 1.00 61.41 182 TYR A O 1
ATOM 1480 N N . VAL A 1 183 ? 29.865 3.784 -19.386 1.00 64.94 183 VAL A N 1
ATOM 1481 C CA . VAL A 1 183 ? 30.963 3.463 -20.307 1.00 64.94 183 VAL A CA 1
ATOM 1482 C C . VAL A 1 183 ? 30.452 2.494 -21.361 1.00 64.94 183 VAL A C 1
ATOM 1484 O O . VAL A 1 183 ? 29.925 1.432 -21.038 1.00 64.94 183 VAL A O 1
ATOM 1487 N N . VAL A 1 184 ? 30.646 2.867 -22.621 1.00 66.31 184 VAL A N 1
ATOM 1488 C CA . VAL A 1 184 ? 30.332 2.045 -23.791 1.00 66.31 184 VAL A CA 1
ATOM 1489 C C . VAL A 1 184 ? 31.486 1.067 -24.003 1.00 66.31 184 VAL A C 1
ATOM 1491 O O . VAL A 1 184 ? 32.619 1.496 -24.226 1.00 66.31 184 VAL A O 1
ATOM 1494 N N . ASP A 1 185 ? 31.219 -0.236 -23.898 1.00 61.62 185 ASP A N 1
ATOM 1495 C CA . ASP A 1 185 ? 32.244 -1.285 -23.956 1.00 61.62 185 ASP A CA 1
ATOM 1496 C C . ASP A 1 185 ? 31.929 -2.333 -25.046 1.00 61.62 185 ASP A C 1
ATOM 1498 O O . ASP A 1 185 ? 30.811 -2.851 -25.074 1.00 61.62 185 ASP A O 1
ATOM 1502 N N . PRO A 1 186 ? 32.894 -2.675 -25.928 1.00 58.38 186 PRO A N 1
ATOM 1503 C CA . PRO A 1 186 ? 32.726 -3.659 -26.998 1.00 58.38 186 PRO A CA 1
ATOM 1504 C C . PRO A 1 186 ? 32.568 -5.119 -26.566 1.00 58.38 186 PRO A C 1
ATOM 1506 O O . PRO A 1 186 ? 32.342 -5.955 -27.434 1.00 58.38 186 PRO A O 1
ATOM 1509 N N . LYS A 1 187 ? 32.679 -5.479 -25.281 1.00 58.31 187 LYS A N 1
ATOM 1510 C CA . LYS A 1 187 ? 32.289 -6.825 -24.821 1.00 58.31 187 LYS A CA 1
ATOM 1511 C C . LYS A 1 187 ? 31.202 -6.732 -23.753 1.00 58.31 187 LYS A C 1
ATOM 1513 O O . LYS A 1 187 ? 31.375 -5.950 -22.813 1.00 58.31 187 LYS A O 1
ATOM 1518 N N . PRO A 1 188 ? 30.152 -7.573 -23.815 1.00 56.62 188 PRO A N 1
ATOM 1519 C CA . PRO A 1 188 ? 29.104 -7.577 -22.805 1.00 56.62 188 PRO A CA 1
ATOM 1520 C C . PRO A 1 188 ? 29.685 -7.779 -21.405 1.00 56.62 188 PRO A C 1
ATOM 1522 O O . PRO A 1 188 ? 30.525 -8.650 -21.158 1.00 56.62 188 PRO A O 1
ATOM 1525 N N . VAL A 1 189 ? 29.234 -6.942 -20.480 1.00 62.47 189 VAL A N 1
ATOM 1526 C CA . VAL A 1 189 ? 29.591 -7.030 -19.069 1.00 62.47 189 VAL A CA 1
ATOM 1527 C C . VAL A 1 189 ? 28.628 -8.043 -18.431 1.00 62.47 189 VAL A C 1
ATOM 1529 O O . VAL A 1 189 ? 27.414 -7.834 -18.466 1.00 62.47 189 VAL A O 1
ATOM 1532 N N . GLY A 1 190 ? 29.147 -9.178 -17.939 1.00 55.62 190 GLY A N 1
ATOM 1533 C CA . GLY A 1 190 ? 28.326 -10.351 -17.582 1.00 55.62 190 GLY A CA 1
ATOM 1534 C C . GLY A 1 190 ? 28.514 -10.908 -16.166 1.00 55.62 190 GLY A C 1
ATOM 1535 O O . GLY A 1 190 ? 27.555 -11.410 -15.587 1.00 55.62 190 GLY A O 1
ATOM 1536 N N . LEU A 1 191 ? 29.705 -10.796 -15.563 1.00 61.84 191 LEU A N 1
ATOM 1537 C CA . LEU A 1 191 ? 29.977 -11.350 -14.228 1.00 61.84 191 LEU A CA 1
ATOM 1538 C C . LEU A 1 191 ? 30.083 -10.247 -13.176 1.00 61.84 191 LEU A C 1
ATOM 1540 O O . LEU A 1 191 ? 31.067 -9.507 -13.121 1.00 61.84 191 LEU A O 1
ATOM 1544 N N . VAL A 1 192 ? 29.080 -10.161 -12.303 1.00 65.56 192 VAL A N 1
ATOM 1545 C CA . VAL A 1 192 ? 29.072 -9.216 -11.180 1.00 65.56 192 VAL A CA 1
ATOM 1546 C C . VAL A 1 192 ? 29.721 -9.861 -9.955 1.00 65.56 192 VAL A C 1
ATOM 1548 O O . VAL A 1 192 ? 29.256 -10.915 -9.509 1.00 65.56 192 VAL A O 1
ATOM 1551 N N . PRO A 1 193 ? 30.762 -9.245 -9.357 1.00 65.69 193 PRO A N 1
ATOM 1552 C CA . PRO A 1 193 ? 31.321 -9.752 -8.116 1.00 65.69 193 PRO A CA 1
ATOM 1553 C C . PRO A 1 193 ? 30.267 -9.638 -7.012 1.00 65.69 193 PRO A C 1
ATOM 1555 O O . PRO A 1 193 ? 29.757 -8.555 -6.731 1.00 65.69 193 PRO A O 1
ATOM 1558 N N . TRP A 1 194 ? 29.955 -10.755 -6.357 1.00 69.31 194 TRP A N 1
ATOM 1559 C CA . TRP A 1 194 ? 29.066 -10.788 -5.197 1.00 69.31 194 TRP A CA 1
ATOM 1560 C C . TRP A 1 194 ? 29.677 -11.586 -4.043 1.00 69.31 194 TRP A C 1
ATOM 1562 O O . TRP A 1 194 ? 30.462 -12.508 -4.255 1.00 69.31 194 TRP A O 1
ATOM 1572 N N . GLY A 1 195 ? 29.399 -11.217 -2.798 1.00 64.25 195 GLY A N 1
ATOM 1573 C CA . GLY A 1 195 ? 29.912 -11.963 -1.647 1.00 64.25 195 GLY A CA 1
ATOM 1574 C C . GLY A 1 195 ? 29.029 -13.164 -1.300 1.00 64.25 195 GLY A C 1
ATOM 1575 O O . GLY A 1 195 ? 27.837 -13.179 -1.598 1.00 64.25 195 GLY A O 1
ATOM 1576 N N . ALA A 1 196 ? 29.594 -14.150 -0.598 1.00 65.06 196 ALA A N 1
ATOM 1577 C CA . ALA A 1 196 ? 28.857 -15.330 -0.134 1.00 65.06 196 ALA A CA 1
ATOM 1578 C C . ALA A 1 196 ? 27.645 -14.974 0.748 1.00 65.06 196 ALA A C 1
ATOM 1580 O O . ALA A 1 196 ? 26.585 -15.576 0.627 1.00 65.06 196 ALA A O 1
ATOM 1581 N N . LYS A 1 197 ? 27.753 -13.924 1.575 1.00 65.94 197 LYS A N 1
ATOM 1582 C CA . LYS A 1 197 ? 26.631 -13.435 2.391 1.00 65.94 197 LYS A CA 1
ATOM 1583 C C . LYS A 1 197 ? 25.458 -12.953 1.530 1.00 65.94 197 LYS A C 1
ATOM 1585 O O . LYS A 1 197 ? 24.309 -13.210 1.875 1.00 65.94 197 LYS A O 1
ATOM 1590 N N . GLN A 1 198 ? 25.742 -12.246 0.436 1.00 64.12 198 GLN A N 1
ATOM 1591 C CA . GLN A 1 198 ? 24.730 -11.795 -0.519 1.00 64.12 198 GLN A CA 1
ATOM 1592 C C . GLN A 1 198 ? 24.131 -12.986 -1.279 1.00 64.12 198 GLN A C 1
ATOM 1594 O O . GLN A 1 198 ? 22.918 -13.031 -1.467 1.00 64.12 198 GLN A O 1
ATOM 1599 N N . ALA A 1 199 ? 24.956 -13.981 -1.619 1.00 66.12 199 ALA A N 1
ATOM 1600 C CA . ALA A 1 199 ? 24.511 -15.224 -2.241 1.00 66.12 199 ALA A CA 1
ATOM 1601 C C . ALA A 1 199 ? 23.450 -15.955 -1.431 1.00 66.12 199 ALA A C 1
ATOM 1603 O O . ALA A 1 199 ? 22.386 -16.280 -1.943 1.00 66.12 199 ALA A O 1
ATOM 1604 N N . SER A 1 200 ? 23.711 -16.150 -0.137 1.00 66.31 200 SER A N 1
ATOM 1605 C CA . SER A 1 200 ? 22.786 -16.844 0.757 1.00 66.31 200 SER A CA 1
ATOM 1606 C C . SER A 1 200 ? 21.453 -16.108 0.919 1.00 66.31 200 SER A C 1
ATOM 1608 O O . SER A 1 200 ? 20.458 -16.720 1.295 1.00 66.31 200 SER A O 1
ATOM 1610 N N . GLN A 1 201 ? 21.415 -14.797 0.655 1.00 67.25 201 GLN A N 1
ATOM 1611 C CA . GLN A 1 201 ? 20.180 -14.011 0.692 1.00 67.25 201 GLN A CA 1
ATOM 1612 C C . GLN A 1 201 ? 19.352 -14.150 -0.592 1.00 67.25 201 GLN A C 1
ATOM 1614 O O . GLN A 1 201 ? 18.133 -14.006 -0.532 1.00 67.25 201 GLN A O 1
ATOM 1619 N N . SER A 1 202 ? 19.987 -14.402 -1.742 1.00 71.00 202 SER A N 1
ATOM 1620 C CA . SER A 1 202 ? 19.310 -14.546 -3.035 1.00 71.00 202 SER A CA 1
ATOM 1621 C C . SER A 1 202 ? 20.176 -15.334 -4.035 1.00 71.00 202 SER A C 1
ATOM 1623 O O . SER A 1 202 ? 20.768 -14.709 -4.916 1.00 71.00 202 SER A O 1
ATOM 1625 N N . PRO A 1 203 ? 20.208 -16.681 -3.977 1.00 63.88 203 PRO A N 1
ATOM 1626 C CA . PRO A 1 203 ? 21.120 -17.521 -4.774 1.00 63.88 203 PRO A CA 1
ATOM 1627 C C . PRO A 1 203 ? 21.012 -17.347 -6.297 1.00 63.88 203 PRO A C 1
ATOM 1629 O O . PRO A 1 203 ? 21.975 -17.576 -7.023 1.00 63.88 203 PRO A O 1
ATOM 1632 N N . THR A 1 204 ? 19.867 -16.871 -6.792 1.00 72.00 204 THR A N 1
ATOM 1633 C CA . THR A 1 204 ? 19.627 -16.646 -8.225 1.00 72.00 204 THR A CA 1
ATOM 1634 C C . THR A 1 204 ? 19.780 -15.189 -8.666 1.00 72.00 204 THR A C 1
ATOM 1636 O O . THR A 1 204 ? 19.454 -14.876 -9.805 1.00 72.00 204 THR A O 1
ATOM 1639 N N . LEU A 1 205 ? 20.222 -14.261 -7.800 1.00 75.81 205 LEU A N 1
ATOM 1640 C CA . LEU A 1 205 ? 20.191 -12.809 -8.084 1.00 75.81 205 LEU A CA 1
ATOM 1641 C C . LEU A 1 205 ? 18.799 -12.292 -8.508 1.00 75.81 205 LEU A C 1
ATOM 1643 O O . LEU A 1 205 ? 18.692 -11.309 -9.241 1.00 75.81 205 LEU A O 1
ATOM 1647 N N . LEU A 1 206 ? 17.725 -12.939 -8.037 1.00 84.19 206 LEU A N 1
ATOM 1648 C CA . LEU A 1 206 ? 16.346 -12.622 -8.418 1.00 84.19 206 LEU A CA 1
ATOM 1649 C C . LEU A 1 206 ? 16.077 -12.826 -9.929 1.00 84.19 206 LEU A C 1
ATOM 1651 O O . LEU A 1 206 ? 15.303 -12.081 -10.545 1.00 84.19 206 LEU A O 1
ATOM 1655 N N . MET A 1 207 ? 16.753 -13.822 -10.510 1.00 85.62 207 MET A N 1
ATOM 1656 C CA . MET A 1 207 ? 16.565 -14.338 -11.868 1.00 85.62 207 MET A CA 1
ATOM 1657 C C . MET A 1 207 ? 15.752 -15.633 -11.835 1.00 85.62 207 MET A C 1
ATOM 1659 O O . MET A 1 207 ? 15.813 -16.376 -10.849 1.00 85.62 207 MET A O 1
ATOM 1663 N N . PHE A 1 208 ? 15.002 -15.893 -12.904 1.00 87.94 208 PHE A N 1
ATOM 1664 C CA . PHE A 1 208 ? 14.404 -17.203 -13.144 1.00 87.94 208 PHE A CA 1
ATOM 1665 C C . PHE A 1 208 ? 15.493 -18.243 -13.438 1.00 87.94 208 PHE A C 1
ATOM 1667 O O . PHE A 1 208 ? 16.553 -17.907 -13.974 1.00 87.94 208 PHE A O 1
ATOM 1674 N N . ASP A 1 209 ? 15.220 -19.494 -13.072 1.00 83.62 209 ASP A N 1
ATOM 1675 C CA . ASP A 1 209 ? 15.904 -20.641 -13.672 1.00 83.62 209 ASP A CA 1
ATOM 1676 C C . ASP A 1 209 ? 15.378 -20.886 -15.100 1.00 83.62 209 ASP A C 1
ATOM 1678 O O . ASP A 1 209 ? 14.378 -20.288 -15.514 1.00 83.62 209 ASP A O 1
ATOM 1682 N N . ASP A 1 210 ? 16.078 -21.723 -15.867 1.00 82.94 210 ASP A N 1
ATOM 1683 C CA . ASP A 1 210 ? 15.768 -21.938 -17.286 1.00 82.94 210 ASP A CA 1
ATOM 1684 C C . ASP A 1 210 ? 14.373 -22.566 -17.472 1.00 82.94 210 ASP A C 1
ATOM 1686 O O . ASP A 1 210 ? 13.602 -22.106 -18.311 1.00 82.94 210 ASP A O 1
ATOM 1690 N N . ASP A 1 211 ? 13.975 -23.509 -16.609 1.00 85.50 211 ASP A N 1
ATOM 1691 C CA . ASP A 1 211 ? 12.639 -24.125 -16.637 1.00 85.50 211 ASP A CA 1
ATOM 1692 C C . ASP A 1 211 ? 11.521 -23.095 -16.394 1.00 85.50 211 ASP A C 1
ATOM 1694 O O . ASP A 1 211 ? 10.493 -23.082 -17.079 1.00 85.50 211 ASP A O 1
ATOM 1698 N N . GLN A 1 212 ? 11.691 -22.214 -15.404 1.00 87.25 212 GLN A N 1
ATOM 1699 C CA . GLN A 1 212 ? 10.739 -21.141 -15.128 1.00 87.25 212 GLN A CA 1
ATOM 1700 C C . GLN A 1 212 ? 10.697 -20.140 -16.276 1.00 87.25 212 GLN A C 1
ATOM 1702 O O . GLN A 1 212 ? 9.604 -19.696 -16.633 1.00 87.25 212 GLN A O 1
ATOM 1707 N N . TRP A 1 213 ? 11.849 -19.788 -16.852 1.00 90.31 213 TRP A N 1
ATOM 1708 C CA . TRP A 1 213 ? 11.920 -18.899 -18.007 1.00 90.31 213 TRP A CA 1
ATOM 1709 C C . TRP A 1 213 ? 11.167 -19.487 -19.205 1.00 90.31 213 TRP A C 1
ATOM 1711 O O . TRP A 1 213 ? 10.292 -18.816 -19.756 1.00 90.31 213 TRP A O 1
ATOM 1721 N N . ASP A 1 214 ? 11.384 -20.763 -19.516 1.00 89.94 214 ASP A N 1
ATOM 1722 C CA . ASP A 1 214 ? 10.700 -21.475 -20.597 1.00 89.94 214 ASP A CA 1
ATOM 1723 C C . ASP A 1 214 ? 9.178 -21.510 -20.396 1.00 89.94 214 ASP A C 1
ATOM 1725 O O . ASP A 1 214 ? 8.409 -21.288 -21.335 1.00 89.94 214 ASP A O 1
ATOM 1729 N N . ILE A 1 215 ? 8.702 -21.723 -19.164 1.00 89.50 215 ILE A N 1
ATOM 1730 C CA . ILE A 1 215 ? 7.263 -21.669 -18.848 1.00 89.50 215 ILE A CA 1
ATOM 1731 C C . ILE A 1 215 ? 6.682 -20.271 -19.117 1.00 89.50 215 ILE A C 1
ATOM 1733 O O . ILE A 1 215 ? 5.536 -20.150 -19.568 1.00 89.50 215 ILE A O 1
ATOM 1737 N N . GLN A 1 216 ? 7.440 -19.205 -18.848 1.00 90.44 216 GLN A N 1
ATOM 1738 C CA . GLN A 1 216 ? 7.004 -17.837 -19.142 1.00 90.44 216 GLN A CA 1
ATOM 1739 C C . GLN A 1 216 ? 6.952 -17.553 -20.656 1.00 90.44 216 GLN A C 1
ATOM 1741 O O . GLN A 1 216 ? 6.125 -16.742 -21.090 1.00 90.44 216 GLN A O 1
ATOM 1746 N N . GLN A 1 217 ? 7.767 -18.249 -21.460 1.00 89.38 217 GLN A N 1
ATOM 1747 C CA . GLN A 1 217 ? 7.764 -18.148 -22.925 1.00 89.38 217 GLN A CA 1
ATOM 1748 C C . GLN A 1 217 ? 6.628 -18.926 -23.601 1.00 89.38 217 GLN A C 1
ATOM 1750 O O . GLN A 1 217 ? 6.206 -18.572 -24.695 1.00 89.38 217 GLN A O 1
ATOM 1755 N N . GLN A 1 218 ? 6.046 -19.928 -22.943 1.00 84.75 218 GLN A N 1
ATOM 1756 C CA . GLN A 1 218 ? 4.955 -20.745 -23.503 1.00 84.75 218 GLN A CA 1
ATOM 1757 C C . GLN A 1 218 ? 3.574 -20.049 -23.525 1.00 84.75 218 GLN A C 1
ATOM 1759 O O . GLN A 1 218 ? 2.558 -20.679 -23.837 1.00 84.75 218 GLN A O 1
ATOM 1764 N N . GLY A 1 219 ? 3.496 -18.769 -23.150 1.00 80.12 219 GLY A N 1
ATOM 1765 C CA . GLY A 1 219 ? 2.258 -17.988 -23.187 1.00 80.12 219 GLY A CA 1
ATOM 1766 C C . GLY A 1 219 ? 1.727 -17.762 -24.611 1.00 80.12 219 GLY A C 1
ATOM 1767 O O . GLY A 1 219 ? 2.484 -17.712 -25.572 1.00 80.12 219 GLY A O 1
ATOM 1768 N N . GLY A 1 220 ? 0.409 -17.590 -24.756 1.00 85.06 220 GLY A N 1
ATOM 1769 C CA . GLY A 1 220 ? -0.189 -17.146 -26.025 1.00 85.06 220 GLY A CA 1
ATOM 1770 C C . GLY A 1 220 ? 0.072 -15.663 -26.309 1.00 85.06 220 GLY A C 1
ATOM 1771 O O . GLY A 1 220 ? 0.756 -14.980 -25.542 1.00 85.06 220 GLY A O 1
ATOM 1772 N N . THR A 1 221 ? -0.525 -15.131 -27.376 1.00 87.94 221 THR A N 1
ATOM 1773 C CA . THR A 1 221 ? -0.407 -13.698 -27.671 1.00 87.94 221 THR A CA 1
ATOM 1774 C C . THR A 1 221 ? -1.167 -12.850 -26.648 1.00 87.94 221 THR A C 1
ATOM 1776 O O . THR A 1 221 ? -2.085 -13.299 -25.949 1.00 87.94 221 THR A O 1
ATOM 1779 N N . TRP A 1 222 ? -0.823 -11.565 -26.562 1.00 91.75 222 TRP A N 1
ATOM 1780 C CA . TRP A 1 222 ? -1.564 -10.638 -25.705 1.00 91.75 222 TRP A CA 1
ATOM 1781 C C . TRP A 1 222 ? -3.005 -10.423 -26.189 1.00 91.75 222 TRP A C 1
ATOM 1783 O O . TRP A 1 222 ? -3.915 -10.280 -25.368 1.00 91.75 222 TRP A O 1
ATOM 1793 N N . SER A 1 223 ? -3.234 -10.457 -27.505 1.00 91.50 223 SER A N 1
ATOM 1794 C CA . SER A 1 223 ? -4.565 -10.356 -28.109 1.00 91.50 223 SER A CA 1
ATOM 1795 C C . SER A 1 223 ? -5.445 -11.586 -27.833 1.00 91.50 223 SER A C 1
ATOM 1797 O O . SER A 1 223 ? -6.655 -11.419 -27.658 1.00 91.50 223 SER A O 1
ATOM 1799 N N . ASP A 1 224 ? -4.861 -12.780 -27.655 1.00 90.12 224 ASP A N 1
ATOM 1800 C CA . ASP A 1 224 ? -5.590 -13.979 -27.202 1.00 90.12 224 ASP A CA 1
ATOM 1801 C C . ASP A 1 224 ? -6.163 -13.803 -25.787 1.00 90.12 224 ASP A C 1
ATOM 1803 O O . ASP A 1 224 ? -7.270 -14.258 -25.475 1.00 90.12 224 ASP A O 1
ATOM 1807 N N . MET A 1 225 ? -5.419 -13.120 -24.910 1.00 90.44 225 MET A N 1
ATOM 1808 C CA . MET A 1 225 ? -5.873 -12.801 -23.554 1.00 90.44 225 MET A CA 1
ATOM 1809 C C . MET A 1 225 ? -6.847 -11.615 -23.529 1.00 90.44 225 MET A C 1
ATOM 1811 O O . MET A 1 225 ? -7.813 -11.623 -22.755 1.00 90.44 225 MET A O 1
ATOM 1815 N N . PHE A 1 226 ? -6.608 -10.604 -24.369 1.00 94.75 226 PHE A N 1
ATOM 1816 C CA . PHE A 1 226 ? -7.302 -9.317 -24.354 1.00 94.75 226 PHE A CA 1
ATOM 1817 C C . PHE A 1 226 ? -7.741 -8.873 -25.759 1.00 94.75 226 PHE A C 1
ATOM 1819 O O . PHE A 1 226 ? -7.193 -7.935 -26.336 1.00 94.75 226 PHE A O 1
ATOM 1826 N N . ASP A 1 227 ? -8.790 -9.509 -26.285 1.00 93.31 227 ASP A N 1
ATOM 1827 C CA . ASP A 1 227 ? -9.342 -9.217 -27.615 1.00 93.31 227 ASP A CA 1
ATOM 1828 C C . ASP A 1 227 ? -9.884 -7.775 -27.722 1.00 93.31 227 ASP A C 1
ATOM 1830 O O . ASP A 1 227 ? -10.972 -7.447 -27.220 1.00 93.31 227 ASP A O 1
ATOM 1834 N N . THR A 1 228 ? -9.145 -6.912 -28.426 1.00 90.19 228 THR A N 1
ATOM 1835 C CA . THR A 1 228 ? -9.512 -5.514 -28.726 1.00 90.19 228 THR A CA 1
ATOM 1836 C C . THR A 1 228 ? -10.793 -5.417 -29.565 1.00 90.19 228 THR A C 1
ATOM 1838 O O . THR A 1 228 ? -11.504 -4.410 -29.522 1.00 90.19 228 THR A O 1
ATOM 1841 N N . GLY A 1 229 ? -11.130 -6.480 -30.299 1.00 91.12 229 GLY A N 1
ATOM 1842 C CA . GLY A 1 229 ? -12.329 -6.621 -31.109 1.00 91.12 229 GLY A CA 1
ATOM 1843 C C . GLY A 1 229 ? -13.599 -6.961 -30.325 1.00 91.12 229 GLY A C 1
ATOM 1844 O O . GLY A 1 229 ? -14.706 -6.804 -30.855 1.00 91.12 229 GLY A O 1
ATOM 1845 N N . SER A 1 230 ? -13.473 -7.386 -29.068 1.00 94.12 230 SER A N 1
ATOM 1846 C CA . SER A 1 230 ? -14.615 -7.801 -28.259 1.00 94.12 230 SER A CA 1
ATOM 1847 C C . SER A 1 230 ? -15.556 -6.633 -27.929 1.00 94.12 230 SER A C 1
ATOM 1849 O O . SER A 1 230 ? -15.161 -5.469 -27.824 1.00 94.12 230 SER A O 1
ATOM 1851 N N . LEU A 1 231 ? -16.842 -6.936 -27.714 1.00 93.81 231 LEU A N 1
ATOM 1852 C CA . LEU A 1 231 ? -17.864 -5.918 -27.432 1.00 93.81 231 LEU A CA 1
ATOM 1853 C C . LEU A 1 231 ? -17.557 -5.093 -26.167 1.00 93.81 231 LEU A C 1
ATOM 1855 O O . LEU A 1 231 ? -17.867 -3.903 -26.120 1.00 93.81 231 LEU A O 1
ATOM 1859 N N . VAL A 1 232 ? -16.950 -5.726 -25.160 1.00 94.75 232 VAL A N 1
ATOM 1860 C CA . VAL A 1 232 ? -16.596 -5.108 -23.871 1.00 94.75 232 VAL A CA 1
ATOM 1861 C C . VAL A 1 232 ? -15.472 -4.080 -24.048 1.00 94.75 232 VAL A C 1
ATOM 1863 O O . VAL A 1 232 ? -15.500 -3.045 -23.388 1.00 94.75 232 VAL A O 1
ATOM 1866 N N . ASN A 1 233 ? -14.540 -4.327 -24.977 1.00 95.38 233 ASN A N 1
ATOM 1867 C CA . ASN A 1 233 ? -13.415 -3.434 -25.267 1.00 95.38 233 ASN A CA 1
ATOM 1868 C C . ASN A 1 233 ? -13.763 -2.351 -26.300 1.00 95.38 233 ASN A C 1
ATOM 1870 O O . ASN A 1 233 ? -13.302 -1.220 -26.178 1.00 95.38 233 ASN A O 1
ATOM 1874 N N . ARG A 1 234 ? -14.638 -2.644 -27.273 1.00 93.75 234 ARG A N 1
ATOM 1875 C CA . ARG A 1 234 ? -15.085 -1.661 -28.282 1.00 93.75 234 ARG A CA 1
ATOM 1876 C C . ARG A 1 234 ? -16.064 -0.619 -27.747 1.00 93.75 234 ARG A C 1
ATOM 1878 O O . ARG A 1 234 ? -16.150 0.479 -28.292 1.00 93.75 234 ARG A O 1
ATOM 1885 N N . ASN A 1 235 ? -16.856 -0.959 -26.730 1.00 95.00 235 ASN A N 1
ATOM 1886 C CA . ASN A 1 235 ? -17.871 -0.066 -26.182 1.00 95.00 235 ASN A CA 1
ATOM 1887 C C . ASN A 1 235 ? -17.648 0.158 -24.687 1.00 95.00 235 ASN A C 1
ATOM 1889 O O . ASN A 1 235 ? -18.043 -0.663 -23.861 1.00 95.00 235 ASN A O 1
ATOM 1893 N N . GLN A 1 236 ? -17.099 1.324 -24.339 1.00 94.69 236 GLN A N 1
ATOM 1894 C CA . GLN A 1 236 ? -16.798 1.683 -22.952 1.00 94.69 236 GLN A CA 1
ATOM 1895 C C . GLN A 1 236 ? -18.016 1.650 -22.017 1.00 94.69 236 GLN A C 1
ATOM 1897 O O . GLN A 1 236 ? -17.873 1.302 -20.850 1.00 94.69 236 GLN A O 1
ATOM 1902 N N . VAL A 1 237 ? -19.229 1.951 -22.499 1.00 95.94 237 VAL A N 1
ATOM 1903 C CA . VAL A 1 237 ? -20.445 1.902 -21.664 1.00 95.94 237 VAL A CA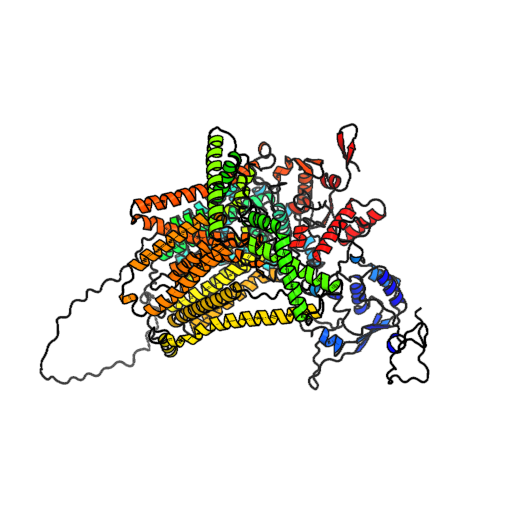 1
ATOM 1904 C C . VAL A 1 237 ? -20.787 0.457 -21.311 1.00 95.94 237 VAL A C 1
ATOM 1906 O O . VAL A 1 237 ? -21.095 0.158 -20.156 1.00 95.94 237 VAL A O 1
ATOM 1909 N N . ILE A 1 238 ? -20.693 -0.449 -22.288 1.00 96.62 238 ILE A N 1
ATOM 1910 C CA . ILE A 1 238 ? -20.868 -1.887 -22.056 1.00 96.62 238 ILE A CA 1
ATOM 1911 C C . ILE A 1 238 ? -19.742 -2.407 -21.158 1.00 96.62 238 ILE A C 1
ATOM 1913 O O . ILE A 1 238 ? -20.032 -3.124 -20.205 1.00 96.62 238 ILE A O 1
ATOM 1917 N N . GLY A 1 239 ? -18.495 -1.992 -21.397 1.00 96.69 239 GLY A N 1
ATOM 1918 C CA . GLY A 1 239 ? -17.340 -2.303 -20.554 1.00 96.69 239 GLY A CA 1
ATOM 1919 C C . GLY A 1 239 ? -17.574 -1.958 -19.085 1.00 96.69 239 GLY A C 1
ATOM 1920 O O . GLY A 1 239 ? -17.487 -2.828 -18.220 1.00 96.69 239 GLY A O 1
ATOM 1921 N N . VAL A 1 240 ? -17.986 -0.718 -18.812 1.00 98.00 240 VAL A N 1
ATOM 1922 C CA . VAL A 1 240 ? -18.335 -0.231 -17.469 1.00 98.00 240 VAL A CA 1
ATOM 1923 C C . VAL A 1 240 ? -19.492 -1.032 -16.862 1.00 98.00 240 VAL A C 1
ATOM 1925 O O . VAL A 1 240 ? -19.420 -1.435 -15.699 1.00 98.00 240 VAL A O 1
ATOM 1928 N N . ALA A 1 241 ? -20.556 -1.291 -17.628 1.00 97.94 241 ALA A N 1
ATOM 1929 C CA . ALA A 1 241 ? -21.728 -2.013 -17.139 1.00 97.94 241 ALA A CA 1
ATOM 1930 C C . ALA A 1 241 ? -21.418 -3.481 -16.802 1.00 97.94 241 ALA A C 1
ATOM 1932 O O . ALA A 1 241 ? -21.835 -3.971 -15.750 1.00 97.94 241 ALA A O 1
ATOM 1933 N N . VAL A 1 242 ? -20.670 -4.177 -17.663 1.00 98.12 242 VAL A N 1
ATOM 1934 C CA . VAL A 1 242 ? -20.239 -5.568 -17.454 1.00 98.12 242 VAL A CA 1
ATOM 1935 C C . VAL A 1 242 ? -19.283 -5.656 -16.269 1.00 98.12 242 VAL A C 1
ATOM 1937 O O . VAL A 1 242 ? -19.483 -6.498 -15.393 1.00 98.12 242 VAL A O 1
ATOM 1940 N N . TRP A 1 243 ? -18.305 -4.750 -16.188 1.00 98.38 243 TRP A N 1
ATOM 1941 C CA . TRP A 1 243 ? -17.370 -4.667 -15.069 1.00 98.38 243 TRP A CA 1
ATOM 1942 C C . TRP A 1 243 ? -18.095 -4.487 -13.733 1.00 98.38 243 TRP A C 1
ATOM 1944 O O . TRP A 1 243 ? -17.911 -5.275 -12.805 1.00 98.38 243 TRP A O 1
ATOM 1954 N N . TRP A 1 244 ? -18.983 -3.494 -13.637 1.00 97.88 244 TRP A N 1
ATOM 1955 C CA . TRP A 1 244 ? -19.720 -3.239 -12.401 1.00 97.88 244 TRP A CA 1
ATOM 1956 C C . TRP A 1 244 ? -20.685 -4.378 -12.044 1.00 97.88 244 TRP A C 1
ATOM 1958 O O . TRP A 1 244 ? -20.798 -4.757 -10.876 1.00 97.88 244 TRP A O 1
ATOM 1968 N N . SER A 1 245 ? -21.330 -4.984 -13.047 1.00 98.00 245 SER A N 1
ATOM 1969 C CA . SER A 1 245 ? -22.185 -6.161 -12.848 1.00 98.00 245 SER A CA 1
ATOM 1970 C C . SER A 1 245 ? -21.393 -7.330 -12.271 1.00 98.00 245 SER A C 1
ATOM 1972 O O . SER A 1 245 ? -21.851 -7.964 -11.323 1.00 98.00 245 SER A O 1
ATOM 1974 N N . LEU A 1 246 ? -20.180 -7.576 -12.773 1.00 98.00 246 LEU A N 1
ATOM 1975 C CA . LEU A 1 246 ? -19.290 -8.597 -12.232 1.00 98.00 246 LEU A CA 1
ATOM 1976 C C . LEU A 1 246 ? -18.952 -8.321 -10.756 1.00 98.00 246 LEU A C 1
ATOM 1978 O O . LEU A 1 246 ? -19.028 -9.241 -9.944 1.00 98.00 246 LEU A O 1
ATOM 1982 N N . MET A 1 247 ? -18.641 -7.072 -10.391 1.00 97.94 247 MET A N 1
ATOM 1983 C CA . MET A 1 247 ? -18.354 -6.688 -8.999 1.00 97.94 247 MET A CA 1
ATOM 1984 C C . MET A 1 247 ? -19.542 -6.939 -8.060 1.00 97.94 247 MET A C 1
ATOM 1986 O O . MET A 1 247 ? -19.359 -7.381 -6.926 1.00 97.94 247 MET A O 1
ATOM 1990 N N . ILE A 1 248 ? -20.769 -6.671 -8.517 1.00 97.19 248 ILE A N 1
ATOM 1991 C CA . ILE A 1 248 ? -21.989 -6.963 -7.753 1.00 97.19 248 ILE A CA 1
ATOM 1992 C C . ILE A 1 248 ? -22.187 -8.475 -7.619 1.00 97.19 248 ILE A C 1
ATOM 1994 O O . ILE A 1 248 ? -22.389 -8.970 -6.509 1.00 97.19 248 ILE A O 1
ATOM 1998 N N . LEU A 1 249 ? -22.126 -9.212 -8.732 1.00 97.50 249 LEU A N 1
ATOM 1999 C CA . LEU A 1 249 ? -22.373 -10.653 -8.761 1.00 97.50 249 LEU A CA 1
ATOM 2000 C C . LEU A 1 249 ? -21.366 -11.414 -7.894 1.00 97.50 249 LEU A C 1
ATOM 2002 O O . LEU A 1 249 ? -21.778 -12.235 -7.075 1.00 97.50 249 LEU A O 1
ATOM 2006 N N . SER A 1 250 ? -20.070 -11.106 -8.001 1.00 97.56 250 SER A N 1
ATOM 2007 C CA . SER A 1 250 ? -19.040 -11.733 -7.167 1.00 97.56 250 SER A CA 1
ATOM 2008 C C . SER A 1 250 ? -19.248 -11.425 -5.680 1.00 97.56 250 SER A C 1
ATOM 2010 O O . SER A 1 250 ? -19.144 -12.323 -4.844 1.00 97.56 250 SER A O 1
ATOM 2012 N N . GLY A 1 251 ? -19.657 -10.196 -5.345 1.00 96.81 251 GLY A N 1
ATOM 2013 C CA . GLY A 1 251 ? -20.057 -9.829 -3.988 1.00 96.81 251 GLY A CA 1
ATOM 2014 C C . GLY A 1 251 ? -21.211 -10.688 -3.457 1.00 96.81 251 GLY A C 1
ATOM 2015 O O . GLY A 1 251 ? -21.120 -11.222 -2.354 1.00 96.81 251 GLY A O 1
ATOM 2016 N N . TRP A 1 252 ? -22.274 -10.892 -4.239 1.00 96.69 252 TRP A N 1
ATOM 2017 C CA . TRP A 1 252 ? -23.405 -11.739 -3.835 1.00 96.69 252 TRP A CA 1
ATOM 2018 C C . TRP A 1 252 ? -23.041 -13.219 -3.693 1.00 96.69 252 TRP A C 1
ATOM 2020 O O . TRP A 1 252 ? -23.545 -13.870 -2.778 1.00 96.69 252 TRP A O 1
ATOM 2030 N N . LEU A 1 253 ? -22.156 -13.742 -4.546 1.00 97.06 253 LEU A N 1
ATOM 2031 C CA . LEU A 1 253 ? -21.688 -15.131 -4.471 1.00 97.06 253 LEU A CA 1
ATOM 2032 C C . LEU A 1 253 ? -20.919 -15.416 -3.173 1.00 97.06 253 LEU A C 1
ATOM 2034 O O . LEU A 1 253 ? -21.054 -16.493 -2.593 1.00 97.06 253 LEU A O 1
ATOM 2038 N N . ILE A 1 254 ? -20.137 -14.444 -2.699 1.00 97.44 254 ILE A N 1
ATOM 2039 C CA . ILE A 1 254 ? -19.232 -14.603 -1.551 1.00 97.44 254 ILE A CA 1
ATOM 2040 C C . ILE A 1 254 ? -19.849 -14.111 -0.244 1.00 97.44 254 ILE A C 1
ATOM 2042 O O . ILE A 1 254 ? -19.474 -14.573 0.835 1.00 97.44 254 ILE A O 1
ATOM 2046 N N . TRP A 1 255 ? -20.849 -13.230 -0.304 1.00 98.00 255 TRP A N 1
ATOM 2047 C CA . TRP A 1 255 ? -21.513 -12.707 0.886 1.00 98.00 255 TRP A CA 1
ATOM 2048 C C . TRP A 1 255 ? -22.009 -13.778 1.878 1.00 98.00 255 TRP A C 1
ATOM 2050 O O . TRP A 1 255 ? -21.842 -13.549 3.075 1.00 98.00 255 TRP A O 1
ATOM 2060 N N . PRO A 1 256 ? -22.530 -14.959 1.479 1.00 98.06 256 PRO A N 1
ATOM 2061 C CA . PRO A 1 256 ? -22.914 -16.005 2.430 1.00 98.06 256 PRO A CA 1
ATOM 2062 C C . PRO A 1 256 ? -21.783 -16.446 3.376 1.00 98.06 256 PRO A C 1
ATOM 2064 O O . PRO A 1 256 ? -22.051 -16.746 4.540 1.00 98.06 256 PRO A O 1
ATOM 2067 N N . LEU A 1 257 ? -20.520 -16.425 2.925 1.00 97.75 257 LEU A N 1
ATOM 2068 C CA . LEU A 1 257 ? -19.351 -16.685 3.776 1.00 97.75 257 LEU A CA 1
ATOM 2069 C C . LEU A 1 257 ? -19.193 -15.591 4.841 1.00 97.75 257 LEU A C 1
ATOM 2071 O O . LEU A 1 257 ? -19.021 -15.889 6.024 1.00 97.75 257 LEU A O 1
ATOM 2075 N N . LEU A 1 258 ? -19.322 -14.321 4.445 1.00 97.88 258 LEU A N 1
ATOM 2076 C CA . LEU A 1 258 ? -19.291 -13.187 5.374 1.00 97.88 258 LEU A CA 1
ATOM 2077 C C . LEU A 1 258 ? -20.508 -13.157 6.300 1.00 97.88 258 LEU A C 1
ATOM 2079 O O . LEU A 1 258 ? -20.386 -12.776 7.460 1.00 97.88 258 LEU A O 1
ATOM 2083 N N . PHE A 1 259 ? -21.669 -13.612 5.836 1.00 97.50 259 PHE A N 1
ATOM 2084 C CA . PHE A 1 259 ? -22.901 -13.624 6.615 1.00 97.50 259 PHE A CA 1
ATOM 2085 C C . PHE A 1 259 ? -22.782 -14.488 7.875 1.00 97.50 259 PHE A C 1
ATOM 2087 O O . PHE A 1 259 ? -23.273 -14.111 8.947 1.00 97.50 259 PHE A O 1
ATOM 2094 N N . VAL A 1 260 ? -22.104 -15.634 7.749 1.00 96.44 260 VAL A N 1
ATOM 2095 C CA . VAL A 1 260 ? -21.815 -16.537 8.869 1.00 96.44 260 VAL A CA 1
ATOM 2096 C C . VAL A 1 260 ? -20.561 -16.109 9.636 1.00 96.44 260 VAL A C 1
ATOM 2098 O O . VAL A 1 260 ? -20.576 -16.090 10.870 1.00 96.44 260 VAL A O 1
ATOM 2101 N N . ALA A 1 261 ? -19.505 -15.673 8.939 1.00 96.50 261 ALA A N 1
ATOM 2102 C CA . ALA A 1 261 ? -18.258 -15.243 9.566 1.00 96.50 261 ALA A CA 1
ATOM 2103 C C . ALA A 1 261 ? -18.443 -13.963 10.393 1.00 96.50 261 ALA A C 1
ATOM 2105 O O . ALA A 1 261 ? -17.958 -13.867 11.515 1.00 96.50 261 ALA A O 1
ATOM 2106 N N . PHE A 1 262 ? -19.199 -12.979 9.919 1.00 96.69 262 PHE A N 1
ATOM 2107 C CA . PHE A 1 262 ? -19.408 -11.680 10.566 1.00 96.69 262 PHE A CA 1
ATOM 2108 C C . PHE A 1 262 ? -20.815 -11.539 11.160 1.00 96.69 262 PHE A C 1
ATOM 2110 O O . PHE A 1 262 ? -21.393 -10.455 11.181 1.00 96.69 262 PHE A O 1
ATOM 2117 N N . ARG A 1 263 ? -21.357 -12.631 11.719 1.00 93.44 263 ARG A N 1
ATOM 2118 C CA . ARG A 1 263 ? -22.696 -12.688 12.341 1.00 93.44 263 ARG A CA 1
ATOM 2119 C C . ARG A 1 263 ? -22.971 -11.595 13.386 1.00 93.44 263 ARG A C 1
ATOM 2121 O O . ARG A 1 263 ? -24.118 -11.200 13.574 1.00 93.44 263 ARG A O 1
ATOM 2128 N N . SER A 1 264 ? -21.936 -11.128 14.079 1.00 92.56 264 SER A N 1
ATOM 2129 C CA . SER A 1 264 ? -22.011 -10.066 15.089 1.00 92.56 264 SER A CA 1
ATOM 2130 C C . SER A 1 264 ? -22.144 -8.656 14.504 1.00 92.56 264 SER A C 1
ATOM 2132 O O . SER A 1 264 ? -22.528 -7.743 15.237 1.00 92.56 264 SER A O 1
ATOM 2134 N N . LEU A 1 265 ? -21.839 -8.459 13.215 1.00 94.94 265 LEU A N 1
ATOM 2135 C CA . LEU A 1 265 ? -22.030 -7.181 12.535 1.00 94.94 265 LEU A CA 1
ATOM 2136 C C . LEU A 1 265 ? -23.507 -6.999 12.153 1.00 94.94 265 LEU A C 1
ATOM 2138 O O . LEU A 1 265 ? -24.094 -7.877 11.512 1.00 94.94 265 LEU A O 1
ATOM 2142 N N . PRO A 1 266 ? -24.122 -5.852 12.487 1.00 93.69 266 PRO A N 1
ATOM 2143 C CA . PRO A 1 266 ? -25.483 -5.535 12.069 1.00 93.69 266 PRO A CA 1
ATOM 2144 C C . PRO A 1 266 ? -25.766 -5.569 10.561 1.00 93.69 266 PRO A C 1
ATOM 2146 O O . PRO A 1 266 ? -26.937 -5.709 10.200 1.00 93.69 266 PRO A O 1
ATOM 2149 N N . ASP A 1 267 ? -24.763 -5.379 9.700 1.00 94.69 267 ASP A N 1
ATOM 2150 C CA . ASP A 1 267 ? -24.866 -5.488 8.233 1.00 94.69 267 ASP A CA 1
ATOM 2151 C C . ASP A 1 267 ? -24.369 -6.825 7.656 1.00 94.69 267 ASP A C 1
ATOM 2153 O O . ASP A 1 267 ? -24.369 -7.017 6.438 1.00 94.69 267 ASP A O 1
ATOM 2157 N N . ARG A 1 268 ? -23.925 -7.748 8.522 1.00 95.19 268 ARG A N 1
ATOM 2158 C CA . ARG A 1 268 ? -23.413 -9.071 8.142 1.00 95.19 268 ARG A CA 1
ATOM 2159 C C . ARG A 1 268 ? -22.277 -9.017 7.106 1.00 95.19 268 ARG A C 1
ATOM 2161 O O . ARG A 1 268 ? -22.109 -9.960 6.338 1.00 95.19 268 ARG A O 1
ATOM 2168 N N . GLY A 1 269 ? -21.514 -7.920 7.066 1.00 95.38 269 GLY A N 1
ATOM 2169 C CA . GLY A 1 269 ? -20.342 -7.773 6.204 1.00 95.38 269 GLY A CA 1
ATOM 2170 C C . GLY A 1 269 ? -20.623 -7.569 4.714 1.00 95.38 269 GLY A C 1
ATOM 2171 O O . GLY A 1 269 ? -19.682 -7.647 3.930 1.00 95.38 269 GLY A O 1
ATOM 2172 N N . TYR A 1 270 ? -21.869 -7.306 4.295 1.00 97.06 270 TYR A N 1
ATOM 2173 C CA . TYR A 1 270 ? -22.204 -7.163 2.868 1.00 97.06 270 TYR A CA 1
ATOM 2174 C C . TYR A 1 270 ? -21.338 -6.141 2.104 1.00 97.06 270 TYR A C 1
ATOM 2176 O O . TYR A 1 270 ? -20.837 -6.493 1.037 1.00 97.06 270 TYR A O 1
ATOM 2184 N N . PRO A 1 271 ? -21.064 -4.929 2.631 1.00 96.81 271 PRO A N 1
ATOM 2185 C CA . PRO A 1 271 ? -20.216 -3.957 1.934 1.00 96.81 271 PRO A CA 1
ATOM 2186 C C . PRO A 1 271 ? -18.800 -4.453 1.609 1.00 96.81 271 PRO A C 1
ATOM 2188 O O . PRO A 1 271 ? -18.211 -4.015 0.625 1.00 96.81 271 PRO A O 1
ATOM 2191 N N . ALA A 1 272 ? -18.260 -5.380 2.406 1.00 97.06 272 ALA A N 1
ATOM 2192 C CA . ALA A 1 272 ? -16.941 -5.965 2.181 1.00 97.06 272 ALA A CA 1
ATOM 2193 C C . ALA A 1 272 ? -16.969 -7.200 1.266 1.00 97.06 272 ALA A C 1
ATOM 2195 O O . ALA A 1 272 ? -15.918 -7.731 0.920 1.00 97.06 272 ALA A O 1
ATOM 2196 N N . ALA A 1 273 ? -18.144 -7.662 0.833 1.00 97.62 273 ALA A N 1
ATOM 2197 C CA . ALA A 1 273 ? -18.254 -8.885 0.048 1.00 97.62 273 ALA A CA 1
ATOM 2198 C C . ALA A 1 273 ? -17.526 -8.789 -1.300 1.00 97.62 273 ALA A C 1
ATOM 2200 O O . ALA A 1 273 ? -16.886 -9.754 -1.707 1.00 97.62 273 ALA A O 1
ATOM 2201 N N . LYS A 1 274 ? -17.552 -7.617 -1.953 1.00 96.25 274 LYS A N 1
ATOM 2202 C CA . LYS A 1 274 ? -16.863 -7.402 -3.236 1.00 96.25 274 LYS A CA 1
ATOM 2203 C C . LYS A 1 274 ? -15.337 -7.500 -3.101 1.00 96.25 274 LYS A C 1
ATOM 2205 O O . LYS A 1 274 ? -14.698 -8.151 -3.922 1.00 96.25 274 LYS A O 1
ATOM 2210 N N . ILE A 1 275 ? -14.760 -6.909 -2.046 1.00 95.88 275 ILE A N 1
ATOM 2211 C CA . ILE A 1 275 ? -13.313 -6.994 -1.786 1.00 95.88 275 ILE A CA 1
ATOM 2212 C C . ILE A 1 275 ? -12.913 -8.401 -1.341 1.00 95.88 275 ILE A C 1
ATOM 2214 O O . ILE A 1 275 ? -11.923 -8.935 -1.826 1.00 95.88 275 ILE A O 1
ATOM 2218 N N . THR A 1 276 ? -13.704 -9.050 -0.480 1.00 98.25 276 THR A N 1
ATOM 2219 C CA . THR A 1 276 ? -13.435 -10.435 -0.071 1.00 98.25 276 THR A CA 1
ATOM 2220 C C . THR A 1 276 ? -13.499 -11.394 -1.256 1.00 98.25 276 THR A C 1
ATOM 2222 O O . THR A 1 276 ? -12.698 -12.322 -1.313 1.00 98.25 276 THR A O 1
ATOM 2225 N N . ALA A 1 277 ? -14.408 -11.172 -2.211 1.00 98.12 277 ALA A N 1
ATOM 2226 C CA . ALA A 1 277 ? -14.517 -12.015 -3.393 1.00 98.12 277 ALA A CA 1
ATOM 2227 C C . ALA A 1 277 ? -13.230 -12.017 -4.214 1.00 98.12 277 ALA A C 1
ATOM 2229 O O . ALA A 1 277 ? -12.652 -13.078 -4.443 1.00 98.12 277 ALA A O 1
ATOM 2230 N N . TRP A 1 278 ? -12.749 -10.835 -4.593 1.00 98.06 278 TRP A N 1
ATOM 2231 C CA . TRP A 1 278 ? -11.535 -10.729 -5.396 1.00 98.06 278 TRP A CA 1
ATOM 2232 C C . TRP A 1 278 ? -10.275 -11.061 -4.614 1.00 98.06 278 TRP A C 1
ATOM 2234 O O . TRP A 1 278 ? -9.373 -11.662 -5.183 1.00 98.06 278 TRP A O 1
ATOM 2244 N N . LEU A 1 279 ? -10.245 -10.799 -3.305 1.00 98.19 279 LEU A N 1
ATOM 2245 C CA . LEU A 1 279 ? -9.145 -11.237 -2.455 1.00 98.19 279 LEU A CA 1
ATOM 2246 C C . LEU A 1 279 ? -9.024 -12.768 -2.414 1.00 98.19 279 LEU A C 1
ATOM 2248 O O . LEU A 1 279 ? -7.927 -13.291 -2.570 1.00 98.19 279 LEU A O 1
ATOM 2252 N N . LEU A 1 280 ? -10.133 -13.494 -2.221 1.00 98.38 280 LEU A N 1
ATOM 2253 C CA . LEU A 1 280 ? -10.121 -14.961 -2.185 1.00 98.38 280 LEU A CA 1
ATOM 2254 C C . LEU A 1 280 ? -9.777 -15.561 -3.550 1.00 98.38 280 LEU A C 1
ATOM 2256 O O . LEU A 1 280 ? -8.971 -16.484 -3.619 1.00 98.38 280 LEU A O 1
ATOM 2260 N N . VAL A 1 281 ? -10.371 -15.033 -4.624 1.00 98.50 281 VAL A N 1
ATOM 2261 C CA . VAL A 1 281 ? -10.096 -15.495 -5.991 1.00 98.50 281 VAL A CA 1
ATOM 2262 C C . VAL A 1 281 ? -8.627 -15.274 -6.346 1.00 98.50 281 VAL A C 1
ATOM 2264 O O . VAL A 1 281 ? -7.964 -16.214 -6.775 1.00 98.50 281 VAL A O 1
ATOM 2267 N N . ALA A 1 282 ? -8.105 -14.067 -6.116 1.00 98.12 282 ALA A N 1
ATOM 2268 C CA . ALA A 1 282 ? -6.715 -13.736 -6.401 1.00 98.12 282 ALA A CA 1
ATOM 2269 C C . ALA A 1 282 ? -5.745 -14.542 -5.536 1.00 98.12 282 ALA A C 1
ATOM 2271 O O . ALA A 1 282 ? -4.768 -15.061 -6.059 1.00 98.12 282 ALA A O 1
ATOM 2272 N N . TRP A 1 283 ? -6.026 -14.713 -4.241 1.00 98.00 283 TRP A N 1
ATOM 2273 C CA . TRP A 1 283 ? -5.162 -15.495 -3.357 1.00 98.00 283 TRP A CA 1
ATOM 2274 C C . TRP A 1 283 ? -5.088 -16.967 -3.773 1.00 98.00 283 TRP A C 1
ATOM 2276 O O . TRP A 1 283 ? -3.996 -17.519 -3.854 1.00 98.00 283 TRP A O 1
ATOM 2286 N N . LEU A 1 284 ? -6.222 -17.596 -4.101 1.00 97.75 284 LEU A N 1
ATOM 2287 C CA . LEU A 1 284 ? -6.241 -18.983 -4.578 1.00 97.75 284 LEU A CA 1
ATOM 2288 C C . LEU A 1 284 ? -5.557 -19.131 -5.942 1.00 97.75 284 LEU A C 1
ATOM 2290 O O . LEU A 1 284 ? -4.829 -20.098 -6.154 1.00 97.75 284 LEU A O 1
ATOM 2294 N N . ALA A 1 285 ? -5.768 -18.176 -6.853 1.00 97.31 285 ALA A N 1
ATOM 2295 C CA . ALA A 1 285 ? -5.142 -18.202 -8.169 1.00 97.31 285 ALA A CA 1
ATOM 2296 C C . ALA A 1 285 ? -3.625 -17.983 -8.093 1.00 97.31 285 ALA A C 1
ATOM 2298 O O . ALA A 1 285 ? -2.885 -18.642 -8.819 1.00 97.31 285 ALA A O 1
ATOM 2299 N N . TRP A 1 286 ? -3.178 -17.111 -7.187 1.00 96.62 286 TRP A N 1
ATOM 2300 C CA . TRP A 1 286 ? -1.773 -16.839 -6.902 1.00 96.62 286 TRP A CA 1
ATOM 2301 C C . TRP A 1 286 ? -1.072 -18.036 -6.270 1.00 96.62 286 TRP A C 1
ATOM 2303 O O . TRP A 1 286 ? -0.059 -18.482 -6.791 1.00 96.62 286 TRP A O 1
ATOM 2313 N N . VAL A 1 287 ? -1.645 -18.608 -5.202 1.00 95.88 287 VAL A N 1
ATOM 2314 C CA . VAL A 1 287 ? -1.092 -19.801 -4.543 1.00 95.88 287 VAL A CA 1
ATOM 2315 C C . VAL A 1 287 ? -0.994 -20.960 -5.530 1.00 95.88 287 VAL A C 1
ATOM 2317 O O . VAL A 1 287 ? 0.043 -21.608 -5.590 1.00 95.88 287 VAL A O 1
ATOM 2320 N N . GLY A 1 288 ? -2.038 -21.209 -6.328 1.00 94.25 288 GLY A N 1
ATOM 2321 C CA . GLY A 1 288 ? -1.981 -22.245 -7.359 1.00 94.25 288 GLY A CA 1
ATOM 2322 C C . GLY A 1 288 ? -0.904 -21.964 -8.413 1.00 94.25 288 GLY A C 1
ATOM 2323 O O . GLY A 1 288 ? -0.160 -22.875 -8.756 1.00 94.25 288 GLY A O 1
ATOM 2324 N N . GLY A 1 289 ? -0.745 -20.707 -8.840 1.00 91.81 289 GLY A N 1
ATOM 2325 C CA . GLY A 1 289 ? 0.279 -20.306 -9.806 1.00 91.81 289 GLY A CA 1
ATOM 2326 C C . GLY A 1 289 ? 1.709 -20.426 -9.273 1.00 91.81 289 GLY A C 1
ATOM 2327 O O . GLY A 1 289 ? 2.596 -20.798 -10.028 1.00 91.81 289 GLY A O 1
ATOM 2328 N N . THR A 1 290 ? 1.943 -20.187 -7.977 1.00 91.75 290 THR A N 1
ATOM 2329 C CA . THR A 1 290 ? 3.242 -20.464 -7.328 1.00 91.75 290 THR A CA 1
ATOM 2330 C C . THR A 1 290 ? 3.513 -21.962 -7.177 1.00 91.75 290 THR A C 1
ATOM 2332 O O . THR A 1 290 ? 4.659 -22.384 -7.086 1.00 91.75 290 THR A O 1
ATOM 2335 N N . LEU A 1 291 ? 2.465 -22.787 -7.143 1.00 90.62 291 LEU A N 1
ATOM 2336 C CA . LEU A 1 291 ? 2.576 -24.248 -7.145 1.00 90.62 291 LEU A CA 1
ATOM 2337 C C . LEU A 1 291 ? 2.652 -24.829 -8.570 1.00 90.62 291 LEU A C 1
ATOM 2339 O O . LEU A 1 291 ? 2.455 -26.031 -8.736 1.00 90.62 291 LEU A O 1
ATOM 2343 N N . ASN A 1 292 ? 2.890 -23.994 -9.590 1.00 86.31 292 ASN A N 1
ATOM 2344 C CA . ASN A 1 292 ? 2.906 -24.363 -11.011 1.00 86.31 292 ASN A CA 1
ATOM 2345 C C . ASN A 1 292 ? 1.603 -25.033 -11.499 1.00 86.31 292 ASN A C 1
ATOM 2347 O O . ASN A 1 292 ? 1.591 -25.813 -12.449 1.00 86.31 292 ASN A O 1
ATOM 2351 N N . ILE A 1 293 ? 0.471 -24.714 -10.861 1.00 89.06 293 ILE A N 1
ATOM 2352 C CA . ILE A 1 293 ? -0.873 -25.090 -11.310 1.00 89.06 293 ILE A CA 1
ATOM 2353 C C . ILE A 1 293 ? -1.418 -23.937 -12.161 1.00 89.06 293 ILE A C 1
ATOM 2355 O O . ILE A 1 293 ? -1.346 -22.778 -11.756 1.00 89.06 293 ILE A O 1
ATOM 2359 N N . LEU A 1 294 ? -2.034 -24.237 -13.311 1.00 85.94 294 LEU A N 1
ATOM 2360 C CA . LEU A 1 294 ? -2.581 -23.253 -14.268 1.00 85.94 294 LEU A CA 1
ATOM 2361 C C . LEU A 1 294 ? -3.852 -22.517 -13.773 1.00 85.94 294 LEU A C 1
ATOM 2363 O O . LEU A 1 294 ? -4.837 -22.346 -14.499 1.00 85.94 294 LEU A O 1
ATOM 2367 N N . THR A 1 295 ? -3.854 -22.064 -12.520 1.00 93.38 295 THR A N 1
ATOM 2368 C CA . THR A 1 295 ? -4.937 -21.297 -11.896 1.00 93.38 295 THR A CA 1
ATOM 2369 C C . THR A 1 295 ? -4.937 -19.826 -12.300 1.00 93.38 295 THR A C 1
ATOM 2371 O O . THR A 1 295 ? -6.004 -19.213 -12.294 1.00 93.38 295 THR A O 1
ATOM 2374 N N . TRP A 1 296 ? -3.793 -19.257 -12.700 1.00 94.75 296 TRP A N 1
ATOM 2375 C CA . TRP A 1 296 ? -3.674 -17.873 -13.189 1.00 94.75 296 TRP A CA 1
ATOM 2376 C C . TRP A 1 296 ? -4.017 -17.729 -14.685 1.00 94.75 296 TRP A C 1
ATOM 2378 O O . TRP A 1 296 ? -3.381 -17.019 -15.461 1.00 94.75 296 TRP A O 1
ATOM 2388 N N . THR A 1 297 ? -5.084 -18.406 -15.097 1.00 92.75 297 THR A N 1
ATOM 2389 C CA . THR A 1 297 ? -5.651 -18.358 -16.448 1.00 92.75 297 THR A CA 1
ATOM 2390 C C . THR A 1 297 ? -7.103 -17.898 -16.371 1.00 92.75 297 THR A C 1
ATOM 2392 O O . THR A 1 297 ? -7.735 -17.982 -15.314 1.00 92.75 297 THR A O 1
ATOM 2395 N N . ARG A 1 298 ? -7.683 -17.446 -17.490 1.00 93.44 298 ARG A N 1
ATOM 2396 C CA . ARG A 1 298 ? -9.109 -17.072 -17.544 1.00 93.44 298 ARG A CA 1
ATOM 2397 C C . ARG A 1 298 ? -10.011 -18.198 -17.024 1.00 93.44 298 ARG A C 1
ATOM 2399 O O . ARG A 1 298 ? -10.915 -17.957 -16.224 1.00 93.44 298 ARG A O 1
ATOM 2406 N N . THR A 1 299 ? -9.716 -19.432 -17.431 1.00 94.00 299 THR A N 1
ATOM 2407 C CA . THR A 1 299 ? -10.432 -20.641 -17.009 1.00 94.00 299 THR A CA 1
ATOM 2408 C C . THR A 1 299 ? -10.194 -20.962 -15.535 1.00 94.00 299 THR A C 1
ATOM 2410 O O . THR A 1 299 ? -11.156 -21.218 -14.814 1.00 94.00 299 THR A O 1
ATOM 2413 N N . GLY A 1 300 ? -8.948 -20.902 -15.055 1.00 95.81 300 GLY A N 1
ATOM 2414 C CA . GLY A 1 300 ? -8.615 -21.154 -13.651 1.00 95.81 300 GLY A CA 1
ATOM 2415 C C . GLY A 1 300 ? -9.321 -20.187 -12.696 1.00 95.81 300 GLY A C 1
ATOM 2416 O O . GLY A 1 300 ? -9.976 -20.617 -11.745 1.00 95.81 300 GLY A O 1
ATOM 2417 N N . ILE A 1 301 ? -9.293 -18.889 -13.011 1.00 97.69 301 ILE A N 1
ATOM 2418 C CA . ILE A 1 301 ? -9.990 -17.843 -12.250 1.00 97.69 301 ILE A CA 1
ATOM 2419 C C . ILE A 1 301 ? -11.508 -18.087 -12.251 1.00 97.69 301 ILE A C 1
ATOM 2421 O O . ILE A 1 301 ? -12.151 -17.983 -11.202 1.00 97.69 301 ILE A O 1
ATOM 2425 N N . ALA A 1 302 ? -12.090 -18.456 -13.398 1.00 97.88 302 ALA A N 1
ATOM 2426 C CA . ALA A 1 302 ? -13.512 -18.782 -13.497 1.00 97.88 302 ALA A CA 1
ATOM 2427 C C . ALA A 1 302 ? -13.890 -20.003 -12.640 1.00 97.88 302 ALA A C 1
ATOM 2429 O O . ALA A 1 302 ? -14.883 -19.951 -11.913 1.00 97.88 302 ALA A O 1
ATOM 2430 N N . ILE A 1 303 ? -13.089 -21.076 -12.673 1.00 98.06 303 ILE A N 1
ATOM 2431 C CA . ILE A 1 303 ? -13.296 -22.281 -11.855 1.00 98.06 303 ILE A CA 1
ATOM 2432 C C . ILE A 1 303 ? -13.256 -21.933 -10.367 1.00 98.06 303 ILE A C 1
ATOM 2434 O O . ILE A 1 303 ? -14.143 -22.349 -9.624 1.00 98.06 303 ILE A O 1
ATOM 2438 N N . ILE A 1 304 ? -12.276 -21.137 -9.931 1.00 98.31 304 ILE A N 1
ATOM 2439 C CA . ILE A 1 304 ? -12.159 -20.698 -8.535 1.00 98.31 304 ILE A CA 1
ATOM 2440 C C . ILE A 1 304 ? -13.396 -19.893 -8.118 1.00 98.31 304 ILE A C 1
ATOM 2442 O O . ILE A 1 304 ? -13.993 -20.177 -7.077 1.00 98.31 304 ILE A O 1
ATOM 2446 N N . LEU A 1 305 ? -13.822 -18.922 -8.933 1.00 98.19 305 LEU A N 1
ATOM 2447 C CA . LEU A 1 305 ? -15.006 -18.112 -8.644 1.00 98.19 305 LEU A CA 1
ATOM 2448 C C . LEU A 1 305 ? -16.279 -18.971 -8.565 1.00 98.19 305 LEU A C 1
ATOM 2450 O O . LEU A 1 305 ? -17.081 -18.793 -7.648 1.00 98.19 305 LEU A O 1
ATOM 2454 N N . VAL A 1 306 ? -16.451 -19.928 -9.483 1.00 98.12 306 VAL A N 1
ATOM 2455 C CA . VAL A 1 306 ? -17.580 -20.871 -9.469 1.00 98.12 306 VAL A CA 1
ATOM 2456 C C . VAL A 1 306 ? -17.522 -21.774 -8.239 1.00 98.12 306 VAL A C 1
ATOM 2458 O O . VAL A 1 306 ? -18.539 -21.933 -7.570 1.00 98.12 306 VAL A O 1
ATOM 2461 N N . ALA A 1 307 ? -16.357 -22.320 -7.883 1.00 98.12 307 ALA A N 1
ATOM 2462 C CA . ALA A 1 307 ? -16.190 -23.167 -6.703 1.00 98.12 307 ALA A CA 1
ATOM 2463 C C . ALA A 1 307 ? -16.539 -22.414 -5.410 1.00 98.12 307 ALA A C 1
ATOM 2465 O O . ALA A 1 307 ? -17.297 -22.917 -4.577 1.00 98.12 307 ALA A O 1
ATOM 2466 N N . LEU A 1 308 ? -16.067 -21.172 -5.267 1.00 97.88 308 LEU A N 1
ATOM 2467 C CA . LEU A 1 308 ? -16.445 -20.313 -4.146 1.00 97.88 308 LEU A CA 1
ATOM 2468 C C . LEU A 1 308 ? -17.945 -19.973 -4.164 1.00 97.88 308 LEU A C 1
ATOM 2470 O O . LEU A 1 308 ? -18.584 -19.970 -3.112 1.00 97.88 308 LEU A O 1
ATOM 2474 N N . GLY A 1 309 ? -18.525 -19.754 -5.347 1.00 97.69 309 GLY A N 1
ATOM 2475 C CA . GLY A 1 309 ? -19.964 -19.568 -5.531 1.00 97.69 309 GLY A CA 1
ATOM 2476 C C . GLY A 1 309 ? -20.785 -20.795 -5.121 1.00 97.69 309 GLY A C 1
ATOM 2477 O O . GLY A 1 309 ? -21.819 -20.646 -4.472 1.00 97.69 309 GLY A O 1
ATOM 2478 N N . VAL A 1 310 ? -20.308 -22.010 -5.407 1.00 98.25 310 VAL A N 1
ATOM 2479 C CA . VAL A 1 310 ? -20.921 -23.268 -4.949 1.00 98.25 310 VAL A CA 1
ATOM 2480 C C . VAL A 1 310 ? -20.859 -23.368 -3.426 1.00 98.25 310 VAL A C 1
ATOM 2482 O O . VAL A 1 310 ? -21.871 -23.680 -2.801 1.00 98.25 310 VAL A O 1
ATOM 2485 N N . ILE A 1 311 ? -19.724 -23.038 -2.802 1.00 97.31 311 ILE A N 1
ATOM 2486 C CA . ILE A 1 311 ? -19.604 -22.994 -1.335 1.00 97.31 311 ILE A CA 1
ATOM 2487 C C . ILE A 1 311 ? -20.595 -21.977 -0.743 1.00 97.31 311 ILE A C 1
ATOM 2489 O O . ILE A 1 311 ? -21.331 -22.302 0.194 1.00 97.31 311 ILE A O 1
ATOM 2493 N N . GLY A 1 312 ? -20.670 -20.770 -1.312 1.00 97.12 312 GLY A N 1
ATOM 2494 C CA . GLY A 1 312 ? -21.641 -19.746 -0.924 1.00 97.12 312 GLY A CA 1
ATOM 2495 C C . GLY A 1 312 ? -23.091 -20.215 -1.093 1.00 97.12 312 GLY A C 1
ATOM 2496 O O . GLY A 1 312 ? -23.924 -20.007 -0.206 1.00 97.12 312 GLY A O 1
ATOM 2497 N N . GLY A 1 313 ? -23.384 -20.930 -2.181 1.00 97.00 313 GLY A N 1
ATOM 2498 C CA . GLY A 1 313 ? -24.675 -21.554 -2.462 1.00 97.00 313 GLY A CA 1
ATOM 2499 C C . GLY A 1 313 ? -25.047 -22.643 -1.454 1.00 97.00 313 GLY A C 1
ATOM 2500 O O . GLY A 1 313 ? -26.173 -22.657 -0.963 1.00 97.00 313 GLY A O 1
ATOM 2501 N N . LEU A 1 314 ? -24.102 -23.500 -1.057 1.00 97.19 314 LEU A N 1
ATOM 2502 C CA . LEU A 1 314 ? -24.310 -24.532 -0.034 1.00 97.19 314 LEU A CA 1
ATOM 2503 C C . LEU A 1 314 ? -24.592 -23.926 1.348 1.00 97.19 314 LEU A C 1
ATOM 2505 O O . LEU A 1 314 ? -25.469 -24.409 2.069 1.00 97.19 314 LEU A O 1
ATOM 2509 N N . ILE A 1 315 ? -23.883 -22.853 1.718 1.00 96.25 315 ILE A N 1
ATOM 2510 C CA . ILE A 1 315 ? -24.154 -22.107 2.957 1.00 96.25 315 ILE A CA 1
ATOM 2511 C C . ILE A 1 315 ? -25.545 -21.472 2.891 1.00 96.25 315 ILE A C 1
ATOM 2513 O O . ILE A 1 315 ? -26.318 -21.592 3.843 1.00 96.25 315 ILE A O 1
ATOM 2517 N N . THR A 1 316 ? -25.878 -20.851 1.758 1.00 96.31 316 THR A N 1
ATOM 2518 C CA . THR A 1 316 ? -27.193 -20.244 1.516 1.00 96.31 316 THR A CA 1
ATOM 2519 C C . THR A 1 316 ? -28.305 -21.279 1.614 1.00 96.31 316 THR A C 1
ATOM 2521 O O . THR A 1 316 ? -29.291 -21.033 2.295 1.00 96.31 316 THR A O 1
ATOM 2524 N N . TRP A 1 317 ? -28.134 -22.461 1.021 1.00 96.00 317 TRP A N 1
ATOM 2525 C CA . TRP A 1 317 ? -29.107 -23.550 1.090 1.00 96.00 317 TRP A CA 1
ATOM 2526 C C . TRP A 1 317 ? -29.322 -24.034 2.529 1.00 96.00 317 TRP A C 1
ATOM 2528 O O . TRP A 1 317 ? -30.459 -24.138 2.985 1.00 96.00 317 TRP A O 1
ATOM 2538 N N . ARG A 1 318 ? -28.241 -24.236 3.295 1.00 95.88 318 ARG A N 1
ATOM 2539 C CA . ARG A 1 318 ? -28.322 -24.638 4.712 1.00 95.88 318 ARG A CA 1
ATOM 2540 C C . ARG A 1 318 ? -28.894 -23.562 5.638 1.00 95.88 318 ARG A C 1
ATOM 2542 O O . ARG A 1 318 ? -29.332 -23.883 6.741 1.00 95.88 318 ARG A O 1
ATOM 2549 N N . ARG A 1 319 ? -28.838 -22.290 5.240 1.00 94.50 319 ARG A N 1
ATOM 2550 C CA . ARG A 1 319 ? -29.275 -21.127 6.033 1.00 94.50 319 ARG A CA 1
ATOM 2551 C C . ARG A 1 319 ? -30.360 -20.315 5.324 1.00 94.50 319 ARG A C 1
ATOM 2553 O O . ARG A 1 319 ? -30.481 -19.120 5.589 1.00 94.50 319 ARG A O 1
ATOM 2560 N N . TRP A 1 320 ? -31.140 -20.953 4.451 1.00 94.31 320 TRP A N 1
ATOM 2561 C CA . TRP A 1 320 ? -32.061 -20.279 3.534 1.00 94.31 320 TRP A CA 1
ATOM 2562 C C . TRP A 1 320 ? -33.004 -19.316 4.254 1.00 94.31 320 TRP A C 1
ATOM 2564 O O . TRP A 1 320 ? -33.056 -18.132 3.921 1.00 94.31 320 TRP A O 1
ATOM 2574 N N . ASP A 1 321 ? -33.676 -19.799 5.300 1.00 94.94 321 ASP A N 1
ATOM 2575 C CA . ASP A 1 321 ? -34.647 -19.003 6.051 1.00 94.94 321 ASP A CA 1
ATOM 2576 C C . ASP A 1 321 ? -33.999 -17.805 6.763 1.00 94.94 321 ASP A C 1
ATOM 2578 O O . ASP A 1 321 ? -34.567 -16.711 6.780 1.00 94.94 321 ASP A O 1
ATOM 2582 N N . GLU A 1 322 ? -32.788 -17.975 7.310 1.00 94.06 322 GLU A N 1
ATOM 2583 C CA . GLU A 1 322 ? -32.069 -16.891 7.990 1.00 94.06 322 GLU A CA 1
ATOM 2584 C C . GLU A 1 322 ? -31.590 -15.832 6.990 1.00 94.06 322 GLU A C 1
ATOM 2586 O O . GLU A 1 322 ? -31.809 -14.635 7.192 1.00 94.06 322 GLU A O 1
ATOM 2591 N N . LEU A 1 323 ? -30.939 -16.265 5.908 1.00 94.56 323 LEU A N 1
ATOM 2592 C CA . LEU A 1 323 ? -30.336 -15.374 4.923 1.00 94.56 323 LEU A CA 1
ATOM 2593 C C . LEU A 1 323 ? -31.418 -14.633 4.137 1.00 94.56 323 LEU A C 1
ATOM 2595 O O . LEU A 1 323 ? -31.396 -13.405 4.057 1.00 94.56 323 LEU A O 1
ATOM 2599 N N . TRP A 1 324 ? -32.411 -15.349 3.612 1.00 94.38 324 TRP A N 1
ATOM 2600 C CA . TRP A 1 324 ? -33.479 -14.739 2.827 1.00 94.38 324 TRP A CA 1
ATOM 2601 C C . TRP A 1 324 ? -34.429 -13.899 3.688 1.00 94.38 324 TRP A C 1
ATOM 2603 O O . TRP A 1 324 ? -34.878 -12.830 3.263 1.00 94.38 324 TRP A O 1
ATOM 2613 N N . GLY A 1 325 ? -34.678 -14.321 4.934 1.00 95.62 325 GLY A N 1
ATOM 2614 C CA . GLY A 1 325 ? -35.366 -13.501 5.930 1.00 95.62 325 GLY A CA 1
ATOM 2615 C C . GLY A 1 325 ? -34.626 -12.189 6.203 1.00 95.62 325 GLY A C 1
ATOM 2616 O O . GLY A 1 325 ? -35.246 -11.122 6.238 1.00 95.62 325 GLY A O 1
ATOM 2617 N N . TYR A 1 326 ? -33.293 -12.237 6.313 1.00 95.50 326 TYR A N 1
ATOM 2618 C CA . TYR A 1 326 ? -32.466 -11.043 6.478 1.00 95.50 326 TYR A CA 1
ATOM 2619 C C . TYR A 1 326 ? -32.524 -10.121 5.253 1.00 95.50 326 TYR A C 1
ATOM 2621 O O . TYR A 1 326 ? -32.734 -8.919 5.428 1.00 95.50 326 TYR A O 1
ATOM 2629 N N . VAL A 1 327 ? -32.400 -10.664 4.035 1.00 95.56 327 VAL A N 1
ATOM 2630 C CA . VAL A 1 327 ? -32.484 -9.896 2.778 1.00 95.56 327 VAL A CA 1
ATOM 2631 C C . VAL A 1 327 ? -33.826 -9.176 2.668 1.00 95.56 327 VAL A C 1
ATOM 2633 O O . VAL A 1 327 ? -33.854 -7.959 2.493 1.00 95.56 327 VAL A O 1
ATOM 2636 N N . ARG A 1 328 ? -34.947 -9.885 2.859 1.00 95.75 328 ARG A N 1
ATOM 2637 C CA . ARG A 1 328 ? -36.291 -9.281 2.821 1.00 95.75 328 ARG A CA 1
ATOM 2638 C C . ARG A 1 328 ? -36.470 -8.195 3.883 1.00 95.75 328 ARG A C 1
ATOM 2640 O O . ARG A 1 328 ? -37.049 -7.151 3.595 1.00 95.75 328 ARG A O 1
ATOM 2647 N N . GLY A 1 329 ? -35.942 -8.413 5.088 1.00 95.50 329 GLY A N 1
ATOM 2648 C CA . GLY A 1 329 ? -36.013 -7.445 6.185 1.00 95.50 329 GLY A CA 1
ATOM 2649 C C . GLY A 1 329 ? -35.139 -6.199 5.997 1.00 95.50 329 GLY A C 1
ATOM 2650 O O . GLY A 1 329 ? -35.386 -5.185 6.647 1.00 95.50 329 GLY A O 1
ATOM 2651 N N . HIS A 1 330 ? -34.133 -6.252 5.118 1.00 95.81 330 HIS A N 1
ATOM 2652 C CA . HIS A 1 330 ? -33.127 -5.197 4.963 1.00 95.81 330 HIS A CA 1
ATOM 2653 C C . HIS A 1 330 ? -32.911 -4.750 3.509 1.00 95.81 330 HIS A C 1
ATOM 2655 O O . HIS A 1 330 ? -31.917 -4.086 3.234 1.00 95.81 330 HIS A O 1
ATOM 2661 N N . TRP A 1 331 ? -33.818 -5.047 2.573 1.00 95.50 331 TRP A N 1
ATOM 2662 C CA . TRP A 1 331 ? -33.643 -4.736 1.141 1.00 95.50 331 TRP A CA 1
ATOM 2663 C C . TRP A 1 331 ? -33.293 -3.259 0.874 1.00 95.50 331 TRP A C 1
ATOM 2665 O O . TRP A 1 331 ? -32.415 -2.965 0.068 1.00 95.50 331 TRP A O 1
ATOM 2675 N N . ALA A 1 332 ? -33.908 -2.328 1.615 1.00 95.88 332 ALA A N 1
ATOM 2676 C CA . ALA A 1 332 ? -33.622 -0.898 1.507 1.00 95.88 332 ALA A CA 1
ATOM 2677 C C . ALA A 1 332 ? -32.178 -0.555 1.914 1.00 95.88 332 ALA A C 1
ATOM 2679 O O . ALA A 1 332 ? -31.588 0.381 1.380 1.00 95.88 332 ALA A O 1
ATOM 2680 N N . TYR A 1 333 ? -31.590 -1.319 2.842 1.00 95.62 333 TYR A N 1
ATOM 2681 C CA . TYR A 1 333 ? -30.181 -1.179 3.195 1.00 95.62 333 TYR A CA 1
ATOM 2682 C C . TYR A 1 333 ? -29.269 -1.645 2.058 1.00 95.62 333 TYR A C 1
ATOM 2684 O O . TYR A 1 333 ? -28.357 -0.905 1.703 1.00 95.62 333 TYR A O 1
ATOM 2692 N N . PHE A 1 334 ? -29.550 -2.804 1.450 1.00 96.50 334 PHE A N 1
ATOM 2693 C CA . PHE A 1 334 ? -28.795 -3.296 0.291 1.00 96.50 334 PHE A CA 1
ATOM 2694 C C . PHE A 1 334 ? -28.831 -2.293 -0.864 1.00 96.50 334 PHE A C 1
ATOM 2696 O O . PHE A 1 334 ? -27.779 -1.899 -1.356 1.00 96.50 334 PHE A O 1
ATOM 2703 N N . LEU A 1 335 ? -30.016 -1.795 -1.233 1.00 96.56 335 LEU A N 1
ATOM 2704 C CA . LEU A 1 335 ? -30.131 -0.781 -2.285 1.00 96.56 335 LEU A CA 1
ATOM 2705 C C . LEU A 1 335 ? -29.423 0.527 -1.934 1.00 96.56 335 LEU A C 1
ATOM 2707 O O . LEU A 1 335 ? -28.817 1.137 -2.808 1.00 96.56 335 LEU A O 1
ATOM 2711 N N . GLY A 1 336 ? -29.479 0.965 -0.674 1.00 97.12 336 GLY A N 1
ATOM 2712 C CA . GLY A 1 336 ? -28.755 2.156 -0.238 1.00 97.12 336 GLY A CA 1
ATOM 2713 C C . GLY A 1 336 ? -27.238 1.989 -0.355 1.00 97.12 336 GLY A C 1
ATOM 2714 O O . GLY A 1 336 ? -26.559 2.888 -0.841 1.00 97.12 336 GLY A O 1
ATOM 2715 N N . VAL A 1 337 ? -26.706 0.835 0.062 1.00 97.44 337 VAL A N 1
ATOM 2716 C CA . VAL A 1 337 ? -25.272 0.517 -0.017 1.00 97.44 337 VAL A CA 1
ATOM 2717 C C . VAL A 1 337 ? -24.819 0.427 -1.470 1.00 97.44 337 VAL A C 1
ATOM 2719 O O . VAL A 1 337 ? -23.829 1.059 -1.831 1.00 97.44 337 VAL A O 1
ATOM 2722 N N . GLU A 1 338 ? -25.559 -0.295 -2.312 1.00 97.38 338 GLU A N 1
ATOM 2723 C CA . GLU A 1 338 ? -25.252 -0.401 -3.741 1.00 97.38 338 GLU A CA 1
ATOM 2724 C C . GLU A 1 338 ? -25.391 0.946 -4.455 1.00 97.38 338 GLU A C 1
ATOM 2726 O O . GLU A 1 338 ? -24.556 1.282 -5.287 1.00 97.38 338 GLU A O 1
ATOM 2731 N N . GLY A 1 339 ? -26.377 1.764 -4.078 1.00 98.00 339 GLY A N 1
ATOM 2732 C CA . GLY A 1 339 ? -26.545 3.118 -4.597 1.00 98.00 339 GLY A CA 1
ATOM 2733 C C . GLY A 1 339 ? -25.360 4.026 -4.263 1.00 98.00 339 GLY A C 1
ATOM 2734 O O . GLY A 1 339 ? -24.817 4.669 -5.156 1.00 98.00 339 GLY A O 1
ATOM 2735 N N . VAL A 1 340 ? -24.907 4.051 -3.004 1.00 98.19 340 VAL A N 1
ATOM 2736 C CA . VAL A 1 340 ? -23.721 4.835 -2.605 1.00 98.19 340 VAL A CA 1
ATOM 2737 C C . VAL A 1 340 ? -22.459 4.306 -3.288 1.00 98.19 340 VAL A C 1
ATOM 2739 O O . VAL A 1 340 ? -21.661 5.093 -3.790 1.00 98.19 340 VAL A O 1
ATOM 2742 N N . SER A 1 341 ? -22.292 2.983 -3.349 1.00 98.19 341 SER A N 1
ATOM 2743 C CA . SER A 1 341 ? -21.155 2.341 -4.013 1.00 98.19 341 SER A CA 1
ATOM 2744 C C . SER A 1 341 ? -21.112 2.687 -5.509 1.00 98.19 341 SER A C 1
ATOM 2746 O O . SER A 1 341 ? -20.056 3.067 -6.017 1.00 98.19 341 SER A O 1
ATOM 2748 N N . LEU A 1 342 ? -22.257 2.655 -6.197 1.00 98.31 342 LEU A N 1
ATOM 2749 C CA . LEU A 1 342 ? -22.373 3.056 -7.598 1.00 98.31 342 LEU A CA 1
ATOM 2750 C C . LEU A 1 342 ? -22.089 4.551 -7.789 1.00 98.31 342 LEU A C 1
ATOM 2752 O O . LEU A 1 342 ? -21.377 4.910 -8.718 1.00 98.31 342 LEU A O 1
ATOM 2756 N N . VAL A 1 343 ? -22.590 5.426 -6.911 1.00 98.50 343 VAL A N 1
ATOM 2757 C CA . VAL A 1 343 ? -22.310 6.871 -6.988 1.00 98.50 343 VAL A CA 1
ATOM 2758 C C . VAL A 1 343 ? -20.813 7.148 -6.856 1.00 98.50 343 VAL A C 1
ATOM 2760 O O . VAL A 1 343 ? -20.272 7.884 -7.674 1.00 98.50 343 VAL A O 1
ATOM 2763 N N . LEU A 1 344 ? -20.126 6.538 -5.883 1.00 98.50 344 LEU A N 1
ATOM 2764 C CA . LEU A 1 344 ? -18.672 6.688 -5.742 1.00 98.50 344 LEU A CA 1
ATOM 2765 C C . LEU A 1 344 ? -17.924 6.207 -6.990 1.00 98.50 344 LEU A C 1
ATOM 2767 O O . LEU A 1 344 ? -17.019 6.889 -7.466 1.00 98.50 344 LEU A O 1
ATOM 2771 N N . PHE A 1 345 ? -18.327 5.054 -7.527 1.00 98.56 345 PHE A N 1
ATOM 2772 C CA . PHE A 1 345 ? -17.743 4.490 -8.739 1.00 98.56 345 PHE A CA 1
ATOM 2773 C C . PHE A 1 345 ? -17.935 5.428 -9.943 1.00 98.56 345 PHE A C 1
ATOM 2775 O O . PHE A 1 345 ? -16.963 5.775 -10.605 1.00 98.56 345 PHE A O 1
ATOM 2782 N N . LEU A 1 346 ? -19.154 5.919 -10.187 1.00 98.12 346 LEU A N 1
ATOM 2783 C CA . LEU A 1 346 ? -19.456 6.813 -11.311 1.00 98.12 346 LEU A CA 1
ATOM 2784 C C . LEU A 1 346 ? -18.797 8.191 -11.183 1.00 98.12 346 LEU A C 1
ATOM 2786 O O . LEU A 1 346 ? -18.348 8.741 -12.186 1.00 98.12 346 LEU A O 1
ATOM 2790 N N . VAL A 1 347 ? -18.705 8.745 -9.969 1.00 97.25 347 VAL A N 1
ATOM 2791 C CA . VAL A 1 347 ? -17.978 10.002 -9.726 1.00 97.25 347 VAL A CA 1
ATOM 2792 C C . VAL A 1 347 ? -16.512 9.842 -10.112 1.00 97.25 347 VAL A C 1
ATOM 2794 O O . VAL A 1 347 ? -15.984 10.676 -10.845 1.00 97.25 347 VAL A O 1
ATOM 2797 N N . MET A 1 348 ? -15.868 8.752 -9.686 1.00 97.50 348 MET A N 1
ATOM 2798 C CA . MET A 1 348 ? -14.468 8.512 -10.024 1.00 97.50 348 MET A CA 1
ATOM 2799 C C . MET A 1 348 ? -14.278 8.153 -11.506 1.00 97.50 348 MET A C 1
ATOM 2801 O O . MET A 1 348 ? -13.296 8.580 -12.100 1.00 97.50 348 MET A O 1
ATOM 2805 N N . ILE A 1 349 ? -15.235 7.475 -12.153 1.00 97.62 349 ILE A N 1
ATOM 2806 C CA . ILE A 1 349 ? -15.248 7.326 -13.622 1.00 97.62 349 ILE A CA 1
ATOM 2807 C C . ILE A 1 349 ? -15.265 8.700 -14.304 1.00 97.62 349 ILE A C 1
ATOM 2809 O O . ILE A 1 349 ? -14.505 8.921 -15.241 1.00 97.62 349 ILE A O 1
ATOM 2813 N N . GLY A 1 350 ? -16.074 9.645 -13.814 1.00 95.75 350 GLY A N 1
ATOM 2814 C CA . GLY A 1 350 ? -16.089 11.021 -14.317 1.00 95.75 350 GLY A CA 1
ATOM 2815 C C . GLY A 1 350 ? -14.734 11.722 -14.179 1.00 95.75 350 GLY A C 1
ATOM 2816 O O . GLY A 1 350 ? -14.304 12.404 -15.105 1.00 95.75 350 GLY A O 1
ATOM 2817 N N . VAL A 1 351 ? -14.030 11.504 -13.062 1.00 95.06 351 VAL A N 1
ATOM 2818 C CA . VAL A 1 351 ? -12.650 11.986 -12.873 1.00 95.06 351 VAL A CA 1
ATOM 2819 C C . VAL A 1 351 ? -11.696 11.337 -13.880 1.00 95.06 351 VAL A C 1
ATOM 2821 O O . VAL A 1 351 ? -10.918 12.040 -14.520 1.00 95.06 351 VAL A O 1
ATOM 2824 N N . ARG A 1 352 ? -11.774 10.016 -14.081 1.00 94.31 352 ARG A N 1
ATOM 2825 C CA . ARG A 1 352 ? -10.894 9.302 -15.022 1.00 94.31 352 ARG A CA 1
ATOM 2826 C C . ARG A 1 352 ? -11.147 9.674 -16.482 1.00 94.31 352 ARG A C 1
ATOM 2828 O O . ARG A 1 352 ? -10.186 9.805 -17.223 1.00 94.31 352 ARG A O 1
ATOM 2835 N N . LEU A 1 353 ? -12.389 9.942 -16.888 1.00 93.50 353 LEU A N 1
ATOM 2836 C CA . LEU A 1 353 ? -12.689 10.440 -18.239 1.00 93.50 353 LEU A CA 1
ATOM 2837 C C . LEU A 1 353 ? -12.039 11.803 -18.530 1.00 93.50 353 LEU A C 1
ATOM 2839 O O . LEU A 1 353 ? -11.733 12.097 -19.683 1.00 93.50 353 LEU A O 1
ATOM 2843 N N . GLY A 1 354 ? -11.824 12.631 -17.502 1.00 91.00 354 GLY A N 1
ATOM 2844 C CA . GLY A 1 354 ? -11.147 13.922 -17.631 1.00 91.00 354 GLY A CA 1
ATOM 2845 C C . GLY A 1 354 ? -9.616 13.841 -17.657 1.00 91.00 354 GLY A C 1
ATOM 2846 O O . GLY A 1 354 ? -8.980 14.801 -18.077 1.00 91.00 354 GLY A O 1
ATOM 2847 N N . ASN A 1 355 ? -9.017 12.727 -17.225 1.00 91.19 355 ASN A N 1
ATOM 2848 C CA . ASN A 1 355 ? -7.570 12.479 -17.284 1.00 91.19 355 ASN A CA 1
ATOM 2849 C C . ASN A 1 355 ? -7.287 10.957 -17.313 1.00 91.19 355 ASN A C 1
ATOM 2851 O O . ASN A 1 355 ? -6.920 10.393 -16.277 1.00 91.19 355 ASN A O 1
ATOM 2855 N N . PRO A 1 356 ? -7.498 10.270 -18.455 1.00 92.75 356 PRO A N 1
ATOM 2856 C CA . PRO A 1 356 ? -7.343 8.814 -18.553 1.00 92.75 356 PRO A CA 1
ATOM 2857 C C . PRO A 1 356 ? -5.891 8.365 -18.776 1.00 92.75 356 PRO A C 1
ATOM 2859 O O . PRO A 1 356 ? -5.597 7.185 -18.590 1.00 92.75 356 PRO A O 1
ATOM 2862 N N . ASP A 1 357 ? -5.016 9.298 -19.153 1.00 91.94 357 ASP A N 1
ATOM 2863 C CA . ASP A 1 357 ? -3.659 9.072 -19.651 1.00 91.94 357 ASP A CA 1
ATOM 2864 C C . ASP A 1 357 ? -2.770 8.308 -18.643 1.00 91.94 357 ASP A C 1
ATOM 2866 O O . ASP A 1 357 ? -2.805 8.560 -17.425 1.00 91.94 357 ASP A O 1
ATOM 2870 N N . LEU A 1 358 ? -1.970 7.374 -19.174 1.00 91.00 358 LEU A N 1
ATOM 2871 C CA . LEU A 1 358 ? -1.050 6.500 -18.423 1.00 91.00 358 LEU A CA 1
ATOM 2872 C C . LEU A 1 358 ? 0.402 7.005 -18.392 1.00 91.00 358 LEU A C 1
ATOM 2874 O O . LEU A 1 358 ? 1.266 6.369 -17.798 1.00 91.00 358 LEU A O 1
ATOM 2878 N N . TRP A 1 359 ? 0.657 8.174 -18.975 1.00 86.56 359 TRP A N 1
ATOM 2879 C CA . TRP A 1 359 ? 1.951 8.853 -18.965 1.00 86.56 359 TRP A CA 1
ATOM 2880 C C . TRP A 1 359 ? 1.758 10.360 -18.816 1.00 86.56 359 TRP A C 1
ATOM 2882 O O . TRP A 1 359 ? 0.718 10.874 -19.228 1.00 86.56 359 TRP A O 1
ATOM 2892 N N . HIS A 1 360 ? 2.758 11.061 -18.261 1.00 80.00 360 HIS A N 1
ATOM 2893 C CA . HIS A 1 360 ? 2.934 12.515 -18.385 1.00 80.00 360 HIS A CA 1
ATOM 2894 C C . HIS A 1 360 ? 4.334 12.960 -17.923 1.00 80.00 360 HIS A C 1
ATOM 2896 O O . HIS A 1 360 ? 4.746 12.617 -16.820 1.00 80.00 360 HIS A O 1
ATOM 2902 N N . MET A 1 361 ? 4.999 13.824 -18.706 1.00 64.12 361 MET A N 1
ATOM 2903 C CA . MET A 1 361 ? 6.402 14.267 -18.535 1.00 64.12 361 MET A CA 1
ATOM 2904 C C . MET A 1 361 ? 6.761 14.774 -17.123 1.00 64.12 361 MET A C 1
ATOM 2906 O O . MET A 1 361 ? 7.795 14.429 -16.575 1.00 64.12 361 MET A O 1
ATOM 2910 N N . SER A 1 362 ? 5.915 15.618 -16.523 1.00 61.06 362 SER A N 1
ATOM 2911 C CA . SER A 1 362 ? 6.199 16.278 -15.230 1.00 61.06 362 SER A CA 1
ATOM 2912 C C . SER A 1 362 ? 5.161 16.021 -14.129 1.00 61.06 362 SER A C 1
ATOM 2914 O O . SER A 1 362 ? 5.320 16.463 -12.995 1.00 61.06 362 SER A O 1
ATOM 2916 N N . MET A 1 363 ? 4.067 15.335 -14.465 1.00 63.25 363 MET A N 1
ATOM 2917 C CA . MET A 1 363 ? 2.849 15.229 -13.645 1.00 63.25 363 MET A CA 1
ATOM 2918 C C . MET A 1 363 ? 2.272 13.803 -13.644 1.00 63.25 363 MET A C 1
ATOM 2920 O O . MET A 1 363 ? 1.153 13.583 -13.163 1.00 63.25 363 MET A O 1
ATOM 2924 N N . GLY A 1 364 ? 2.996 12.859 -14.255 1.00 60.50 364 GLY A N 1
ATOM 2925 C CA . GLY A 1 364 ? 2.553 11.489 -14.510 1.00 60.50 364 GLY A CA 1
ATOM 2926 C C . GLY A 1 364 ? 2.845 10.534 -13.370 1.00 60.50 364 GLY A C 1
ATOM 2927 O O . GLY A 1 364 ? 2.131 9.547 -13.248 1.00 60.50 364 GLY A O 1
ATOM 2928 N N . GLY A 1 365 ? 3.820 10.864 -12.521 1.00 78.75 365 GLY A N 1
ATOM 2929 C CA . GLY A 1 365 ? 4.161 10.033 -11.380 1.00 78.75 365 GLY A CA 1
ATOM 2930 C C . GLY A 1 365 ? 4.730 8.682 -11.767 1.00 78.75 365 GLY A C 1
ATOM 2931 O O . GLY A 1 365 ? 5.412 8.554 -12.780 1.00 78.75 365 GLY A O 1
ATOM 2932 N N . GLU A 1 366 ? 4.406 7.678 -10.963 1.00 85.38 366 GLU A N 1
ATOM 2933 C CA . GLU A 1 366 ? 4.858 6.301 -11.136 1.00 85.38 366 GLU A CA 1
ATOM 2934 C C . GLU A 1 366 ? 3.823 5.434 -11.876 1.00 85.38 366 GLU A C 1
ATOM 2936 O O . GLU A 1 366 ? 4.017 4.227 -12.003 1.00 85.38 366 GLU A O 1
ATOM 2941 N N . LYS A 1 367 ? 2.759 6.018 -12.459 1.00 89.75 367 LYS A N 1
ATOM 2942 C CA . LYS A 1 367 ? 1.823 5.283 -13.343 1.00 89.75 367 LYS A CA 1
ATOM 2943 C C . LYS A 1 367 ? 2.499 4.405 -14.401 1.00 89.75 367 LYS A C 1
ATOM 2945 O O . LYS A 1 367 ? 1.986 3.312 -14.632 1.00 89.75 367 LYS A O 1
ATOM 2950 N N . PRO A 1 368 ? 3.591 4.834 -15.067 1.00 90.19 368 PRO A N 1
ATOM 2951 C CA . PRO A 1 368 ? 4.244 4.007 -16.078 1.00 90.19 368 PRO A CA 1
ATOM 2952 C C . PRO A 1 368 ? 4.822 2.728 -15.465 1.00 90.19 368 PRO A C 1
ATOM 2954 O O . PRO A 1 368 ? 4.642 1.648 -16.022 1.00 90.19 368 PRO A O 1
ATOM 2957 N N . MET A 1 369 ? 5.417 2.839 -14.273 1.00 91.50 369 MET A N 1
ATOM 2958 C CA . MET A 1 369 ? 5.889 1.703 -13.482 1.00 91.50 369 MET A CA 1
ATOM 2959 C C . MET A 1 369 ? 4.738 0.791 -13.063 1.00 91.50 369 MET A C 1
ATOM 2961 O O . MET A 1 369 ? 4.773 -0.409 -13.337 1.00 91.50 369 MET A O 1
ATOM 2965 N N . ASP A 1 370 ? 3.679 1.358 -12.481 1.00 93.56 370 ASP A N 1
ATOM 2966 C CA . ASP A 1 370 ? 2.505 0.587 -12.072 1.00 93.56 370 ASP A CA 1
ATOM 2967 C C . ASP A 1 370 ? 1.874 -0.159 -13.255 1.00 93.56 370 ASP A C 1
ATOM 2969 O O . ASP A 1 370 ? 1.431 -1.299 -13.110 1.00 93.56 370 ASP A O 1
ATOM 2973 N N . PHE A 1 371 ? 1.831 0.467 -14.436 1.00 95.25 371 PHE A N 1
ATOM 2974 C CA . PHE A 1 371 ? 1.286 -0.145 -15.643 1.00 95.25 371 PHE A CA 1
ATOM 2975 C C . PHE A 1 371 ? 2.202 -1.238 -16.207 1.00 95.25 371 PHE A C 1
ATOM 2977 O O . PHE A 1 371 ? 1.697 -2.300 -16.578 1.00 95.25 371 PHE A O 1
ATOM 2984 N N . ALA A 1 372 ? 3.524 -1.031 -16.190 1.00 94.81 372 ALA A N 1
ATOM 2985 C CA . ALA A 1 372 ? 4.504 -2.051 -16.555 1.00 94.81 372 ALA A CA 1
ATOM 2986 C C . ALA A 1 372 ? 4.345 -3.296 -15.672 1.00 94.81 372 ALA A C 1
ATOM 2988 O O . ALA A 1 372 ? 4.154 -4.402 -16.178 1.00 94.81 372 ALA A O 1
ATOM 2989 N N . TYR A 1 373 ? 4.342 -3.123 -14.348 1.00 95.25 373 TYR A N 1
ATOM 2990 C CA . TYR A 1 373 ? 4.231 -4.230 -13.394 1.00 95.25 373 TYR A CA 1
ATOM 2991 C C . TYR A 1 373 ? 2.868 -4.911 -13.466 1.00 95.25 373 TYR A C 1
ATOM 2993 O O . TYR A 1 373 ? 2.779 -6.140 -13.397 1.00 95.25 373 TYR A O 1
ATOM 3001 N N . PHE A 1 374 ? 1.798 -4.138 -13.665 1.00 97.19 374 PHE A N 1
ATOM 3002 C CA . PHE A 1 374 ? 0.472 -4.690 -13.894 1.00 97.19 374 PHE A CA 1
ATOM 3003 C C . PHE A 1 374 ? 0.437 -5.578 -15.145 1.00 97.19 374 PHE A C 1
ATOM 3005 O O . PHE A 1 374 ? -0.076 -6.699 -15.080 1.00 97.19 374 PHE A O 1
ATOM 3012 N N . ASN A 1 375 ? 1.031 -5.132 -16.255 1.00 96.50 375 ASN A N 1
ATOM 3013 C CA . ASN A 1 375 ? 1.111 -5.925 -17.479 1.00 96.50 375 ASN A CA 1
ATOM 3014 C C . ASN A 1 375 ? 2.025 -7.148 -17.326 1.00 96.50 375 ASN A C 1
ATOM 3016 O O . ASN A 1 375 ? 1.640 -8.228 -17.773 1.00 96.50 375 ASN A O 1
ATOM 3020 N N . GLY A 1 376 ? 3.159 -7.027 -16.629 1.00 95.38 376 GLY A N 1
ATOM 3021 C CA . GLY A 1 376 ? 4.039 -8.156 -16.302 1.00 95.38 376 GLY A CA 1
ATOM 3022 C C . GLY A 1 376 ? 3.313 -9.248 -15.507 1.00 95.38 376 GLY A C 1
ATOM 3023 O O . GLY A 1 376 ? 3.366 -10.429 -15.858 1.00 95.38 376 GLY A O 1
ATOM 3024 N N . VAL A 1 377 ? 2.516 -8.867 -14.500 1.00 96.25 377 VAL A N 1
ATOM 3025 C CA . VAL A 1 377 ? 1.680 -9.805 -13.723 1.00 96.25 377 VAL A CA 1
ATOM 3026 C C . VAL A 1 377 ? 0.577 -10.442 -14.573 1.00 96.25 377 VAL A C 1
ATOM 3028 O O . VAL A 1 377 ? 0.287 -11.631 -14.420 1.00 96.25 377 VAL A O 1
ATOM 3031 N N . LEU A 1 378 ? -0.059 -9.686 -15.471 1.00 95.75 378 LEU A N 1
ATOM 3032 C CA . LEU A 1 378 ? -1.084 -10.231 -16.365 1.00 95.75 378 LEU A CA 1
ATOM 3033 C C . LEU A 1 378 ? -0.501 -11.223 -17.380 1.00 95.75 378 LEU A C 1
ATOM 3035 O O . LEU A 1 378 ? -1.143 -12.253 -17.620 1.00 95.75 378 LEU A O 1
ATOM 3039 N N . ARG A 1 379 ? 0.690 -10.926 -17.919 1.00 93.44 379 ARG A N 1
ATOM 3040 C CA . ARG A 1 379 ? 1.411 -11.754 -18.896 1.00 93.44 379 ARG A CA 1
ATOM 3041 C C . ARG A 1 379 ? 1.956 -13.043 -18.289 1.00 93.44 379 ARG A C 1
ATOM 3043 O O . ARG A 1 379 ? 1.904 -14.073 -18.946 1.00 93.44 379 ARG A O 1
ATOM 3050 N N . SER A 1 380 ? 2.407 -12.994 -17.037 1.00 92.94 380 SER A N 1
ATOM 3051 C CA . SER A 1 380 ? 3.006 -14.147 -16.356 1.00 92.94 380 SER A CA 1
ATOM 3052 C C . SER A 1 380 ? 2.083 -15.374 -16.353 1.00 92.94 380 SER A C 1
ATOM 3054 O O . SER A 1 380 ? 0.871 -15.258 -16.129 1.00 92.94 380 SER A O 1
ATOM 3056 N N . THR A 1 381 ? 2.667 -16.555 -16.552 1.00 88.12 381 THR A N 1
ATOM 3057 C CA . THR A 1 381 ? 1.982 -17.860 -16.511 1.00 88.12 381 THR A CA 1
ATOM 3058 C C . THR A 1 381 ? 2.024 -18.463 -15.106 1.00 88.12 381 THR A C 1
ATOM 3060 O O . THR A 1 381 ? 1.008 -18.948 -14.600 1.00 88.12 381 THR A O 1
ATOM 3063 N N . VAL A 1 382 ? 3.188 -18.376 -14.458 1.00 89.06 382 VAL A N 1
ATOM 3064 C CA . VAL A 1 382 ? 3.461 -18.839 -13.087 1.00 89.06 382 VAL A CA 1
ATOM 3065 C C . VAL A 1 382 ? 3.991 -17.693 -12.223 1.00 89.06 382 VAL A C 1
ATOM 3067 O O . VAL A 1 382 ? 4.285 -16.610 -12.733 1.00 89.06 382 VAL A O 1
ATOM 3070 N N . PHE A 1 383 ? 4.065 -17.915 -10.907 1.00 92.12 383 PHE A N 1
ATOM 3071 C CA . PHE A 1 383 ? 4.585 -16.937 -9.946 1.00 92.12 383 PHE A CA 1
ATOM 3072 C C . PHE A 1 383 ? 5.900 -17.421 -9.312 1.00 92.12 383 PHE A C 1
ATOM 3074 O O . PHE A 1 383 ? 5.967 -18.599 -8.959 1.00 92.12 383 PHE A O 1
ATOM 3081 N N . PRO A 1 384 ? 6.887 -16.535 -9.064 1.00 92.31 384 PRO A N 1
ATOM 3082 C CA . PRO A 1 384 ? 6.821 -15.066 -9.119 1.00 92.31 384 PRO A CA 1
ATOM 3083 C C . PRO A 1 384 ? 6.671 -14.512 -10.550 1.00 92.31 384 PRO A C 1
ATOM 3085 O O . PRO A 1 384 ? 6.984 -15.217 -11.506 1.00 92.31 384 PRO A O 1
ATOM 3088 N N . PRO A 1 385 ? 6.113 -13.299 -10.720 1.00 94.06 385 PRO A N 1
ATOM 3089 C CA . PRO A 1 385 ? 5.802 -12.777 -12.042 1.00 94.06 385 PRO A CA 1
ATOM 3090 C C . PRO A 1 385 ? 7.053 -12.201 -12.715 1.00 94.06 385 PRO A C 1
ATOM 3092 O O . PRO A 1 385 ? 7.995 -11.793 -12.033 1.00 94.06 385 PRO A O 1
ATOM 3095 N N . ILE A 1 386 ? 7.032 -12.136 -14.045 1.00 93.94 386 ILE A N 1
ATOM 3096 C CA . ILE A 1 386 ? 8.093 -11.548 -14.871 1.00 93.94 386 ILE A CA 1
ATOM 3097 C C . ILE A 1 386 ? 8.324 -10.088 -14.472 1.00 93.94 386 ILE A C 1
ATOM 3099 O O . ILE A 1 386 ? 7.365 -9.339 -14.262 1.00 93.94 386 ILE A O 1
ATOM 3103 N N . ASP A 1 387 ? 9.592 -9.684 -14.384 1.00 94.44 387 ASP A N 1
ATOM 3104 C CA . ASP A 1 387 ? 9.961 -8.273 -14.316 1.00 94.44 387 ASP A CA 1
ATOM 3105 C C . ASP A 1 387 ? 10.059 -7.698 -15.742 1.00 94.44 387 ASP A C 1
ATOM 3107 O O . ASP A 1 387 ? 10.967 -8.072 -16.490 1.00 94.44 387 ASP A O 1
ATOM 3111 N N . PRO A 1 388 ? 9.156 -6.787 -16.148 1.00 94.94 388 PRO A N 1
ATOM 3112 C CA . PRO A 1 388 ? 9.194 -6.203 -17.487 1.00 94.94 388 PRO A CA 1
ATOM 3113 C C . PRO A 1 388 ? 10.450 -5.349 -17.726 1.00 94.94 388 PRO A C 1
ATOM 3115 O O . PRO A 1 388 ? 10.774 -5.048 -18.866 1.00 94.94 388 PRO A O 1
ATOM 3118 N N . TRP A 1 389 ? 11.166 -4.950 -16.676 1.00 93.69 389 TRP A N 1
ATOM 3119 C CA . TRP A 1 389 ? 12.303 -4.031 -16.736 1.00 93.69 389 TRP A CA 1
ATOM 3120 C C . TRP A 1 389 ? 13.633 -4.677 -16.370 1.00 93.69 389 TRP A C 1
ATOM 3122 O O . TRP A 1 389 ? 14.628 -3.971 -16.192 1.00 93.69 389 TRP A O 1
ATOM 3132 N N . PHE A 1 390 ? 13.648 -6.001 -16.243 1.00 92.38 390 PHE A N 1
ATOM 3133 C CA . PHE A 1 390 ? 14.844 -6.757 -15.926 1.00 92.38 390 PHE A CA 1
ATOM 3134 C C . PHE A 1 390 ? 14.776 -8.130 -16.598 1.00 92.38 390 PHE A C 1
ATOM 3136 O O . PHE A 1 390 ? 14.325 -9.101 -15.997 1.00 92.38 390 PHE A O 1
ATOM 3143 N N . ALA A 1 391 ? 15.211 -8.210 -17.861 1.00 91.69 391 ALA A N 1
ATOM 3144 C CA . ALA A 1 391 ? 15.185 -9.434 -18.668 1.00 91.69 391 ALA A CA 1
ATOM 3145 C C . ALA A 1 391 ? 15.698 -10.673 -17.909 1.00 91.69 391 ALA A C 1
ATOM 3147 O O . ALA A 1 391 ? 16.729 -10.591 -17.228 1.00 91.69 391 ALA A O 1
ATOM 3148 N N . LYS A 1 392 ? 14.965 -11.794 -18.039 1.00 90.12 392 LYS A N 1
ATOM 3149 C CA . LYS A 1 392 ? 15.120 -13.066 -17.296 1.00 90.12 392 LYS A CA 1
ATOM 3150 C C . LYS A 1 392 ? 14.935 -12.971 -15.766 1.00 90.12 392 LYS A C 1
ATOM 3152 O O . LYS A 1 392 ? 15.072 -13.965 -15.057 1.00 90.12 392 LYS A O 1
ATOM 3157 N N . GLY A 1 393 ? 14.603 -11.794 -15.242 1.00 90.50 393 GLY A N 1
ATOM 3158 C CA . GLY A 1 393 ? 14.312 -11.539 -13.837 1.00 90.50 393 GLY A CA 1
ATOM 3159 C C . GLY A 1 393 ? 12.841 -11.702 -13.480 1.00 90.50 393 GLY A C 1
ATOM 3160 O O . GLY A 1 393 ? 11.950 -11.509 -14.309 1.00 90.50 393 GLY A O 1
ATOM 3161 N N . TYR A 1 394 ? 12.583 -11.972 -12.202 1.00 91.75 394 TYR A N 1
ATOM 3162 C CA . TYR A 1 394 ? 11.243 -11.860 -11.629 1.00 91.75 394 TYR A CA 1
ATOM 3163 C C . TYR A 1 394 ? 11.108 -10.603 -10.772 1.00 91.75 394 TYR A C 1
ATOM 3165 O O . TYR A 1 394 ? 12.087 -10.081 -10.235 1.00 91.75 394 TYR A O 1
ATOM 3173 N N . LEU A 1 395 ? 9.881 -10.106 -10.643 1.00 90.62 395 LEU A N 1
ATOM 3174 C CA . LEU A 1 395 ? 9.590 -8.826 -10.007 1.00 90.62 395 LEU A CA 1
ATOM 3175 C C . LEU A 1 395 ? 9.787 -8.883 -8.480 1.00 90.62 395 LEU A C 1
ATOM 3177 O O . LEU A 1 395 ? 9.010 -9.521 -7.764 1.00 90.62 395 LEU A O 1
ATOM 3181 N N . ASN A 1 396 ? 10.773 -8.143 -7.961 1.00 88.69 396 ASN A N 1
ATOM 3182 C CA . ASN A 1 396 ? 11.033 -8.009 -6.520 1.00 88.69 396 ASN A CA 1
ATOM 3183 C C . ASN A 1 396 ? 10.307 -6.800 -5.904 1.00 88.69 396 ASN A C 1
ATOM 3185 O O . ASN A 1 396 ? 10.910 -5.907 -5.314 1.00 88.69 396 ASN A O 1
ATOM 3189 N N . TYR A 1 397 ? 8.984 -6.769 -6.054 1.00 88.31 397 TYR A N 1
ATOM 3190 C CA . TYR A 1 397 ? 8.112 -5.692 -5.574 1.00 88.31 397 TYR A CA 1
ATOM 3191 C C . TYR A 1 397 ? 6.853 -6.261 -4.905 1.00 88.31 397 TYR A C 1
ATOM 3193 O O . TYR A 1 397 ? 6.573 -7.450 -5.033 1.00 88.31 397 TYR A O 1
ATOM 3201 N N . TYR A 1 398 ? 6.060 -5.440 -4.203 1.00 87.88 398 TYR A N 1
ATOM 3202 C CA . TYR A 1 398 ? 4.794 -5.850 -3.564 1.00 87.88 398 TYR A CA 1
ATOM 3203 C C . TYR A 1 398 ? 3.675 -6.133 -4.594 1.00 87.88 398 TYR A C 1
ATOM 3205 O O . TYR A 1 398 ? 2.642 -5.463 -4.640 1.00 87.88 398 TYR A O 1
ATOM 3213 N N . TYR A 1 399 ? 3.877 -7.135 -5.450 1.00 93.00 399 TYR A N 1
ATOM 3214 C CA . TYR A 1 399 ? 3.094 -7.348 -6.665 1.00 93.00 399 TYR A CA 1
ATOM 3215 C C . TYR A 1 399 ? 1.713 -7.982 -6.439 1.00 93.00 399 TYR A C 1
ATOM 3217 O O . TYR A 1 399 ? 0.894 -7.999 -7.359 1.00 93.00 399 TYR A O 1
ATOM 3225 N N . PHE A 1 400 ? 1.401 -8.512 -5.246 1.00 96.12 400 PHE A N 1
ATOM 3226 C CA . PHE A 1 400 ? 0.119 -9.201 -5.023 1.00 96.12 400 PHE A CA 1
ATOM 3227 C C . PHE A 1 400 ? -1.081 -8.259 -5.181 1.00 96.12 400 PHE A C 1
ATOM 3229 O O . PHE A 1 400 ? -2.161 -8.697 -5.578 1.00 96.12 400 PHE A O 1
ATOM 3236 N N . GLY A 1 401 ? -0.886 -6.953 -4.966 1.00 95.69 401 GLY A N 1
ATOM 3237 C CA . GLY A 1 401 ? -1.893 -5.944 -5.290 1.00 95.69 401 GLY A CA 1
ATOM 3238 C C . GLY A 1 401 ? -2.355 -6.028 -6.748 1.00 95.69 401 GLY A C 1
ATOM 3239 O O . GLY A 1 401 ? -3.559 -6.095 -7.007 1.00 95.69 401 GLY A O 1
ATOM 3240 N N . TYR A 1 402 ? -1.416 -6.132 -7.693 1.00 97.31 402 TYR A N 1
ATOM 3241 C CA . TYR A 1 402 ? -1.714 -6.295 -9.118 1.00 97.31 402 TYR A CA 1
ATOM 3242 C C . TYR A 1 402 ? -2.442 -7.610 -9.416 1.00 97.31 402 TYR A C 1
ATOM 3244 O O . TYR A 1 402 ? -3.275 -7.652 -10.315 1.00 97.31 402 TYR A O 1
ATOM 3252 N N . VAL A 1 403 ? -2.221 -8.664 -8.625 1.00 97.94 403 VAL A N 1
ATOM 3253 C CA . VAL A 1 403 ? -2.957 -9.933 -8.751 1.00 97.94 403 VAL A CA 1
ATOM 3254 C C . VAL A 1 403 ? -4.425 -9.769 -8.332 1.00 97.94 403 VAL A C 1
ATOM 3256 O O . VAL A 1 403 ? -5.321 -10.257 -9.025 1.00 97.94 403 VAL A O 1
ATOM 3259 N N . ILE A 1 404 ? -4.698 -9.030 -7.245 1.00 97.81 404 ILE A N 1
ATOM 3260 C CA . ILE A 1 404 ? -6.068 -8.733 -6.779 1.00 97.81 404 ILE A CA 1
ATOM 3261 C C . ILE A 1 404 ? -6.870 -8.027 -7.874 1.00 97.81 404 ILE A C 1
ATOM 3263 O O . ILE A 1 404 ? -8.001 -8.420 -8.170 1.00 97.81 404 ILE A O 1
ATOM 3267 N N . VAL A 1 405 ? -6.290 -6.987 -8.474 1.00 97.81 405 VAL A N 1
ATOM 3268 C CA . VAL A 1 405 ? -6.968 -6.191 -9.506 1.00 97.81 405 VAL A CA 1
ATOM 3269 C C . VAL A 1 405 ? -6.880 -6.821 -10.894 1.00 97.81 405 VAL A C 1
ATOM 3271 O O . VAL A 1 405 ? -7.760 -6.580 -11.712 1.00 97.81 405 VAL A O 1
ATOM 3274 N N . GLY A 1 406 ? -5.889 -7.675 -11.151 1.00 97.94 406 GLY A N 1
ATOM 3275 C CA . GLY A 1 406 ? -5.699 -8.384 -12.415 1.00 97.94 406 GLY A CA 1
ATOM 3276 C C . GLY A 1 406 ? -6.647 -9.565 -12.604 1.00 97.94 406 GLY A C 1
ATOM 3277 O O . GLY A 1 406 ? -7.066 -9.832 -13.727 1.00 97.94 406 GLY A O 1
ATOM 3278 N N . ALA A 1 407 ? -7.073 -10.226 -11.523 1.00 98.12 407 ALA A N 1
ATOM 3279 C CA . ALA A 1 407 ? -8.014 -11.345 -11.593 1.00 98.12 407 ALA A CA 1
ATOM 3280 C C . ALA A 1 407 ? -9.330 -11.014 -12.344 1.00 98.12 407 ALA A C 1
ATOM 3282 O O . ALA A 1 407 ? -9.684 -11.753 -13.269 1.00 98.12 407 ALA A O 1
ATOM 3283 N N . PRO A 1 408 ? -10.062 -9.919 -12.034 1.00 98.19 408 PRO A N 1
ATOM 3284 C CA . PRO A 1 408 ? -11.254 -9.548 -12.802 1.00 98.19 408 PRO A CA 1
ATOM 3285 C C . PRO A 1 408 ? -10.940 -9.121 -14.243 1.00 98.19 408 PRO A C 1
ATOM 3287 O O . PRO A 1 408 ? -11.759 -9.348 -15.134 1.00 98.19 408 PRO A O 1
ATOM 3290 N N . VAL A 1 409 ? -9.761 -8.540 -14.487 1.00 98.12 409 VAL A N 1
ATOM 3291 C CA . VAL A 1 409 ? -9.318 -8.095 -15.820 1.00 98.12 409 VAL A CA 1
ATOM 3292 C C . VAL A 1 409 ? -9.070 -9.291 -16.732 1.00 98.12 409 VAL A C 1
ATOM 3294 O O . VAL A 1 409 ? -9.665 -9.369 -17.807 1.00 98.12 409 VAL A O 1
ATOM 3297 N N . LYS A 1 410 ? -8.301 -10.277 -16.255 1.00 96.00 410 LYS A N 1
ATOM 3298 C CA . LYS A 1 410 ? -8.017 -11.534 -16.962 1.00 96.00 410 LYS A CA 1
ATOM 3299 C C . LYS A 1 410 ? -9.281 -12.386 -17.141 1.00 96.00 410 LYS A C 1
ATOM 3301 O O . LYS A 1 410 ? -9.456 -13.010 -18.183 1.00 96.00 410 LYS A O 1
ATOM 3306 N N . LEU A 1 411 ? -10.214 -12.367 -16.179 1.00 97.44 411 LEU A N 1
ATOM 3307 C CA . LEU A 1 411 ? -11.503 -13.063 -16.307 1.00 97.44 411 LEU A CA 1
ATOM 3308 C C . LEU A 1 411 ? -12.374 -12.488 -17.439 1.00 97.44 411 LEU A C 1
ATOM 3310 O O . LEU A 1 411 ? -12.951 -13.244 -18.229 1.00 97.44 411 LEU A O 1
ATOM 3314 N N . LEU A 1 412 ? -12.502 -11.159 -17.513 1.00 97.38 412 LEU A N 1
ATOM 3315 C CA . LEU A 1 412 ? -13.339 -10.502 -18.521 1.00 97.38 412 LEU A CA 1
ATOM 3316 C C . LEU A 1 412 ? -12.644 -10.334 -19.876 1.00 97.38 412 LEU A C 1
ATOM 3318 O O . LEU A 1 412 ? -13.347 -10.197 -20.875 1.00 97.38 412 LEU A O 1
ATOM 3322 N N . GLY A 1 413 ? -11.312 -10.398 -19.925 1.00 96.56 413 GLY A N 1
ATOM 3323 C CA . GLY A 1 413 ? -10.536 -10.114 -21.133 1.00 96.56 413 GLY A CA 1
ATOM 3324 C C . GLY A 1 413 ? -10.589 -8.631 -21.510 1.00 96.56 413 GLY A C 1
ATOM 3325 O O . GLY A 1 413 ? -10.657 -8.298 -22.691 1.00 96.56 413 GLY A O 1
ATOM 3326 N N . ILE A 1 414 ? -10.631 -7.734 -20.515 1.00 97.12 414 ILE A N 1
ATOM 3327 C CA . ILE A 1 414 ? -10.622 -6.286 -20.770 1.00 97.12 414 ILE A CA 1
ATOM 3328 C C . ILE A 1 414 ? -9.190 -5.831 -21.023 1.00 97.12 414 ILE A C 1
ATOM 3330 O O . ILE A 1 414 ? -8.308 -6.143 -20.228 1.00 97.12 414 ILE A O 1
ATOM 3334 N N . VAL A 1 415 ? -8.976 -5.059 -22.089 1.00 96.94 415 VAL A N 1
ATOM 3335 C CA . VAL A 1 415 ? -7.653 -4.514 -22.425 1.00 96.94 415 VAL A CA 1
ATOM 3336 C C . VAL A 1 415 ? -7.104 -3.708 -21.237 1.00 96.94 415 VAL A C 1
ATOM 3338 O O . VAL A 1 415 ? -7.808 -2.818 -20.745 1.00 96.94 415 VAL A O 1
ATOM 3341 N N . PRO A 1 416 ? -5.866 -3.960 -20.771 1.00 96.69 416 PRO A N 1
ATOM 3342 C CA . PRO A 1 416 ? -5.357 -3.345 -19.543 1.00 96.69 416 PRO A CA 1
ATOM 3343 C C . PRO A 1 416 ? -5.351 -1.817 -19.514 1.00 96.69 416 PRO A C 1
ATOM 3345 O O . PRO A 1 416 ? -5.639 -1.244 -18.465 1.00 96.69 416 PRO A O 1
ATOM 3348 N N . SER A 1 417 ? -5.147 -1.144 -20.650 1.00 95.50 417 SER A N 1
ATOM 3349 C CA . SER A 1 417 ? -5.212 0.324 -20.732 1.00 95.50 417 SER A CA 1
ATOM 3350 C C . SER A 1 417 ? -6.605 0.898 -20.427 1.00 95.50 417 SER A C 1
ATOM 3352 O O . SER A 1 417 ? -6.718 2.009 -19.911 1.00 95.50 417 SER A O 1
ATOM 3354 N N . ILE A 1 418 ? -7.671 0.132 -20.694 1.00 97.06 418 ILE A N 1
ATOM 3355 C CA . ILE A 1 418 ? -9.052 0.448 -20.298 1.00 97.06 418 ILE A CA 1
ATOM 3356 C C . ILE A 1 418 ? -9.291 -0.010 -18.858 1.00 97.06 418 ILE A C 1
ATOM 3358 O O . ILE A 1 418 ? -9.865 0.717 -18.044 1.00 97.06 418 ILE A O 1
ATOM 3362 N N . ALA A 1 419 ? -8.845 -1.224 -18.530 1.00 97.38 419 ALA A N 1
ATOM 3363 C CA . ALA A 1 419 ? -9.072 -1.837 -17.231 1.00 97.38 419 ALA A CA 1
ATOM 3364 C C . ALA A 1 419 ? -8.466 -1.026 -16.081 1.00 97.38 419 ALA A C 1
ATOM 3366 O O . ALA A 1 419 ? -9.111 -0.881 -15.045 1.00 97.38 419 ALA A O 1
ATOM 3367 N N . TYR A 1 420 ? -7.284 -0.439 -16.270 1.00 96.94 420 TYR A N 1
ATOM 3368 C CA . TYR A 1 420 ? -6.636 0.438 -15.295 1.00 96.94 420 TYR A CA 1
ATOM 3369 C C . TYR A 1 420 ? -7.581 1.575 -14.854 1.00 96.94 420 TYR A C 1
ATOM 3371 O O . TYR A 1 420 ? -7.792 1.813 -13.662 1.00 96.94 420 TYR A O 1
ATOM 3379 N N . ASN A 1 421 ? -8.282 2.187 -15.815 1.00 96.81 421 ASN A N 1
ATOM 3380 C CA . ASN A 1 421 ? -9.270 3.242 -15.579 1.00 96.81 421 ASN A CA 1
ATOM 3381 C C . ASN A 1 421 ? -10.630 2.741 -15.038 1.00 96.81 421 ASN A C 1
ATOM 3383 O O . ASN A 1 421 ? -11.453 3.560 -14.628 1.00 96.81 421 ASN A O 1
ATOM 3387 N N . LEU A 1 422 ? -10.864 1.424 -14.962 1.00 98.06 422 LEU A N 1
ATOM 3388 C CA . LEU A 1 422 ? -12.001 0.796 -14.261 1.00 98.06 422 LEU A CA 1
ATOM 3389 C C . LEU A 1 422 ? -11.627 0.318 -12.849 1.00 98.06 422 LEU A C 1
ATOM 3391 O O . LEU A 1 422 ? -12.449 0.369 -11.925 1.00 98.06 422 LEU A O 1
ATOM 3395 N N . VAL A 1 423 ? -10.379 -0.112 -12.662 1.00 98.31 423 VAL A N 1
ATOM 3396 C CA . VAL A 1 423 ? -9.820 -0.560 -11.383 1.00 98.31 423 VAL A CA 1
ATOM 3397 C C . VAL A 1 423 ? -9.766 0.596 -10.387 1.00 98.31 423 VAL A C 1
ATOM 3399 O O . VAL A 1 423 ? -10.281 0.443 -9.277 1.00 98.31 423 VAL A O 1
ATOM 3402 N N . LEU A 1 424 ? -9.239 1.766 -10.777 1.00 97.38 424 LEU A N 1
ATOM 3403 C CA . LEU A 1 424 ? -9.128 2.922 -9.873 1.00 97.38 424 LEU A CA 1
ATOM 3404 C C . LEU A 1 424 ? -10.499 3.326 -9.262 1.00 97.38 424 LEU A C 1
ATOM 3406 O O . LEU A 1 424 ? -10.613 3.353 -8.030 1.00 97.38 424 LEU A O 1
ATOM 3410 N N . PRO A 1 425 ? -11.584 3.539 -10.046 1.00 98.19 425 PRO A N 1
ATOM 3411 C CA . PRO A 1 425 ? -12.925 3.786 -9.500 1.00 98.19 425 PRO A CA 1
ATOM 3412 C C . PRO A 1 425 ? -13.481 2.664 -8.622 1.00 98.19 425 PRO A C 1
ATOM 3414 O O . PRO A 1 425 ? -14.234 2.917 -7.677 1.00 98.19 425 PRO A O 1
ATOM 3417 N N . THR A 1 426 ? -13.130 1.415 -8.927 1.00 98.44 426 THR A N 1
ATOM 3418 C CA . THR A 1 426 ? -13.579 0.249 -8.159 1.00 98.44 426 THR A CA 1
ATOM 3419 C C . THR A 1 426 ? -12.959 0.252 -6.769 1.00 98.44 426 THR A C 1
ATOM 3421 O O . THR A 1 426 ? -13.680 0.138 -5.777 1.00 98.44 426 THR A O 1
ATOM 3424 N N . LEU A 1 427 ? -11.644 0.462 -6.684 1.00 98.44 427 LEU A N 1
ATOM 3425 C CA . LEU A 1 427 ? -10.924 0.581 -5.418 1.00 98.44 427 LEU A CA 1
ATOM 3426 C C . LEU A 1 427 ? -11.408 1.793 -4.610 1.00 98.44 427 LEU A C 1
ATOM 3428 O O . LEU A 1 427 ? -11.610 1.670 -3.399 1.00 98.44 427 LEU A O 1
ATOM 3432 N N . TYR A 1 428 ? -11.693 2.923 -5.267 1.00 98.38 428 TYR A N 1
ATOM 3433 C CA . TYR A 1 428 ? -12.276 4.108 -4.627 1.00 98.38 428 TYR A CA 1
ATOM 3434 C C . TYR A 1 428 ? -13.632 3.796 -3.976 1.00 98.38 428 TYR A C 1
ATOM 3436 O O . TYR A 1 428 ? -13.850 4.067 -2.790 1.00 98.38 428 TYR A O 1
ATOM 3444 N N . SER A 1 429 ? -14.530 3.150 -4.727 1.00 98.50 429 SER A N 1
ATOM 3445 C CA . SER A 1 429 ? -15.853 2.743 -4.245 1.00 98.50 429 SER A CA 1
ATOM 3446 C C . SER A 1 429 ? -15.773 1.729 -3.100 1.00 98.50 429 SER A C 1
ATOM 3448 O O . SER A 1 429 ? -16.430 1.905 -2.069 1.00 98.50 429 SER A O 1
ATOM 3450 N N . MET A 1 430 ? -14.933 0.695 -3.235 1.00 98.06 430 MET A N 1
ATOM 3451 C CA . MET A 1 430 ? -14.750 -0.334 -2.206 1.00 98.06 430 MET A CA 1
ATOM 3452 C C . MET A 1 430 ? -14.132 0.233 -0.920 1.00 98.06 430 MET A C 1
ATOM 3454 O O . MET A 1 430 ? -14.558 -0.130 0.177 1.00 98.06 430 MET A O 1
ATOM 3458 N N . THR A 1 431 ? -13.186 1.167 -1.036 1.00 98.38 431 THR A N 1
ATOM 3459 C CA . THR A 1 431 ? -12.598 1.867 0.117 1.00 98.38 431 THR A CA 1
ATOM 3460 C C . THR A 1 431 ? -13.656 2.700 0.835 1.00 98.38 431 THR A C 1
ATOM 3462 O O . THR A 1 431 ? -13.858 2.549 2.043 1.00 98.38 431 THR A O 1
ATOM 3465 N N . GLY A 1 432 ? -14.393 3.535 0.093 1.00 98.06 432 GLY A N 1
ATOM 3466 C CA . GLY A 1 432 ? -15.432 4.396 0.656 1.00 98.06 432 GLY A CA 1
ATOM 3467 C C . GLY A 1 432 ? -16.549 3.609 1.347 1.00 98.06 432 GLY A C 1
ATOM 3468 O O . GLY A 1 432 ? -16.951 3.953 2.464 1.00 98.06 432 GLY A O 1
ATOM 3469 N N . ILE A 1 433 ? -17.019 2.515 0.734 1.00 98.06 433 ILE A N 1
ATOM 3470 C CA . ILE A 1 433 ? -18.075 1.680 1.321 1.00 98.06 433 ILE A CA 1
ATOM 3471 C C . ILE A 1 433 ? -17.569 0.812 2.486 1.00 98.06 433 ILE A C 1
ATOM 3473 O O . ILE A 1 433 ? -18.319 0.551 3.431 1.00 98.06 433 ILE A O 1
ATOM 3477 N N . GLY A 1 434 ? -16.289 0.423 2.473 1.00 97.94 434 GLY A N 1
ATOM 3478 C CA . GLY A 1 434 ? -15.623 -0.242 3.592 1.00 97.94 434 GLY A CA 1
ATOM 3479 C C . GLY A 1 434 ? -15.585 0.650 4.834 1.00 97.94 434 GLY A C 1
ATOM 3480 O O . GLY A 1 434 ? -16.071 0.253 5.896 1.00 97.94 434 GLY A O 1
ATOM 3481 N N . VAL A 1 435 ? -15.119 1.896 4.688 1.00 98.06 435 VAL A N 1
ATOM 3482 C CA . VAL A 1 435 ? -15.122 2.898 5.771 1.00 98.06 435 VAL A CA 1
ATOM 3483 C C . VAL A 1 435 ? -16.546 3.164 6.274 1.00 98.06 435 VAL A C 1
ATOM 3485 O O . VAL A 1 435 ? -16.789 3.179 7.487 1.00 98.06 435 VAL A O 1
ATOM 3488 N N . PHE A 1 436 ? -17.504 3.327 5.351 1.00 98.50 436 PHE A N 1
ATOM 3489 C CA . PHE A 1 436 ? -18.922 3.481 5.681 1.00 98.50 436 PHE A CA 1
ATOM 3490 C C . PHE A 1 436 ? -19.415 2.332 6.570 1.00 98.50 436 PHE A C 1
ATOM 3492 O O . PHE A 1 436 ? -20.040 2.577 7.605 1.00 98.50 436 PHE A O 1
ATOM 3499 N N . SER A 1 437 ? -19.113 1.086 6.194 1.00 98.06 437 SER A N 1
ATOM 3500 C CA . SER A 1 437 ? -19.553 -0.117 6.906 1.00 98.06 437 SER A CA 1
ATOM 3501 C C . SER A 1 437 ? -18.969 -0.198 8.315 1.00 98.06 437 SER A C 1
ATOM 3503 O O . SER A 1 437 ? -19.708 -0.479 9.265 1.00 98.06 437 SER A O 1
ATOM 3505 N N . VAL A 1 438 ? -17.680 0.124 8.498 1.00 97.56 438 VAL A N 1
ATOM 3506 C CA . VAL A 1 438 ? -17.044 0.119 9.828 1.00 97.56 438 VAL A CA 1
ATOM 3507 C C . VAL A 1 438 ? -17.785 1.072 10.770 1.00 97.56 438 VAL A C 1
ATOM 3509 O O . VAL A 1 438 ? -18.229 0.660 11.846 1.00 97.56 438 VAL A O 1
ATOM 3512 N N . ALA A 1 439 ? -17.998 2.326 10.359 1.00 97.19 439 ALA A N 1
ATOM 3513 C CA . ALA A 1 439 ? -18.676 3.327 11.184 1.00 97.19 439 ALA A CA 1
ATOM 3514 C C . ALA A 1 439 ? -20.181 3.038 11.371 1.00 97.19 439 ALA A C 1
ATOM 3516 O O . ALA A 1 439 ? -20.715 3.212 12.475 1.00 97.19 439 ALA A O 1
ATOM 3517 N N . TYR A 1 440 ? -20.863 2.546 10.330 1.00 96.88 440 TYR A N 1
ATOM 3518 C CA . TYR A 1 440 ? -22.264 2.119 10.387 1.00 96.88 440 TYR A CA 1
ATOM 3519 C C . TYR A 1 440 ? -22.468 1.032 11.448 1.00 96.88 440 TYR A C 1
ATOM 3521 O O . TYR A 1 440 ? -23.312 1.178 12.342 1.00 96.88 440 TYR A O 1
ATOM 3529 N N . ASN A 1 441 ? -21.665 -0.036 11.397 1.00 95.69 441 ASN A N 1
ATOM 3530 C CA . ASN A 1 441 ? -21.740 -1.137 12.353 1.00 95.69 441 ASN A CA 1
ATOM 3531 C C . ASN A 1 441 ? -21.411 -0.676 13.773 1.00 95.69 441 ASN A C 1
ATOM 3533 O O . ASN A 1 441 ? -22.105 -1.066 14.716 1.00 95.69 441 ASN A O 1
ATOM 3537 N N . TRP A 1 442 ? -20.425 0.215 13.927 1.00 92.69 442 TRP A N 1
ATOM 3538 C CA . TRP A 1 442 ? -20.036 0.765 15.226 1.00 92.69 442 TRP A CA 1
ATOM 3539 C C . TRP A 1 442 ? -21.201 1.454 15.946 1.00 92.69 442 TRP A C 1
ATOM 3541 O O . TRP A 1 442 ? -21.397 1.284 17.153 1.00 92.69 442 TRP A O 1
ATOM 3551 N N . VAL A 1 443 ? -21.998 2.238 15.211 1.00 92.31 443 VAL A N 1
ATOM 3552 C CA . VAL A 1 443 ? -23.131 2.985 15.776 1.00 92.31 443 VAL A CA 1
ATOM 3553 C C . VAL A 1 443 ? -24.381 2.117 15.902 1.00 92.31 443 VAL A C 1
ATOM 3555 O O . VAL A 1 443 ? -25.044 2.169 16.944 1.00 92.31 443 VAL A O 1
ATOM 3558 N N . LYS A 1 444 ? -24.697 1.285 14.901 1.00 91.50 444 LYS A N 1
ATOM 3559 C CA . LYS A 1 444 ? -25.888 0.419 14.926 1.00 91.50 444 LYS A CA 1
ATOM 3560 C C . LYS A 1 444 ? -25.825 -0.601 16.062 1.00 91.50 444 LYS A C 1
ATOM 3562 O O . LYS A 1 444 ? -26.804 -0.744 16.795 1.00 91.50 444 LYS A O 1
ATOM 3567 N N . ALA A 1 445 ? -24.664 -1.221 16.278 1.00 84.69 445 ALA A N 1
ATOM 3568 C CA . ALA A 1 445 ? -24.469 -2.195 17.350 1.00 84.69 445 ALA A CA 1
ATOM 3569 C C . ALA A 1 445 ? -24.563 -1.577 18.757 1.00 84.69 445 ALA A C 1
ATOM 3571 O O . ALA A 1 445 ? -24.894 -2.265 19.715 1.00 84.69 445 ALA A O 1
ATOM 3572 N N . ARG A 1 446 ? -24.315 -0.267 18.902 1.00 72.19 446 ARG A N 1
ATOM 3573 C CA . ARG A 1 446 ? -24.515 0.453 20.170 1.00 72.19 446 ARG A CA 1
ATOM 3574 C C . ARG A 1 446 ? -25.990 0.762 20.445 1.00 72.19 446 ARG A C 1
ATOM 3576 O O . ARG A 1 446 ? -26.385 0.848 21.604 1.00 72.19 446 ARG A O 1
ATOM 3583 N N . GLY A 1 447 ? -26.781 0.996 19.396 1.00 53.50 447 GLY A N 1
ATOM 3584 C CA . GLY A 1 447 ? -28.212 1.304 19.505 1.00 53.50 447 GLY A CA 1
ATOM 3585 C C . GLY A 1 447 ? -29.076 0.085 19.834 1.00 53.50 447 GLY A C 1
ATOM 3586 O O . GLY A 1 447 ? -30.151 0.236 20.409 1.00 53.50 447 GLY A O 1
ATOM 3587 N N . GLN A 1 448 ? -28.593 -1.110 19.500 1.00 50.59 448 GLN A N 1
ATOM 3588 C CA . GLN A 1 448 ? -29.203 -2.379 19.865 1.00 50.59 448 GLN A CA 1
ATOM 3589 C C . GLN A 1 448 ? -28.508 -2.892 21.130 1.00 50.59 448 GLN A C 1
ATOM 3591 O O . GLN A 1 448 ? -27.427 -3.468 21.056 1.00 50.59 448 GLN A O 1
ATOM 3596 N N . SER A 1 449 ? -29.104 -2.701 22.312 1.00 35.94 449 SER A N 1
ATOM 3597 C CA . SER A 1 449 ? -28.775 -3.578 23.441 1.00 35.94 449 SER A CA 1
ATOM 3598 C C . SER A 1 449 ? -29.072 -4.991 22.949 1.00 35.94 449 SER A C 1
ATOM 3600 O O . SER A 1 449 ? -30.239 -5.312 22.743 1.00 35.94 449 SER A O 1
ATOM 3602 N N . TYR A 1 450 ? -28.033 -5.770 22.640 1.00 35.38 450 TYR A N 1
ATOM 3603 C CA . TYR A 1 450 ? -28.160 -7.119 22.099 1.00 35.38 450 TYR A CA 1
ATOM 3604 C C . TYR A 1 450 ? -29.002 -7.921 23.094 1.00 35.38 450 TYR A C 1
ATOM 3606 O O . TYR A 1 450 ? -28.530 -8.311 24.162 1.00 35.38 450 TYR A O 1
ATOM 3614 N N . VAL A 1 451 ? -30.292 -8.068 22.796 1.00 30.34 451 VAL A N 1
ATOM 3615 C CA . VAL A 1 451 ? -31.166 -8.981 23.514 1.00 30.34 451 VAL A CA 1
ATOM 3616 C C . VAL A 1 451 ? -30.658 -10.339 23.074 1.00 30.34 451 VAL A C 1
ATOM 3618 O O . VAL A 1 451 ? -30.898 -10.753 21.941 1.00 30.34 451 VAL A O 1
ATOM 3621 N N . ALA A 1 452 ? -29.862 -10.981 23.932 1.00 29.97 452 ALA A N 1
ATOM 3622 C CA . ALA A 1 452 ? -29.595 -12.403 23.798 1.00 29.97 452 ALA A CA 1
ATOM 3623 C C . ALA A 1 452 ? -30.939 -13.089 23.511 1.00 29.97 452 ALA A C 1
ATOM 3625 O O . ALA A 1 452 ? -31.935 -12.691 24.133 1.00 29.97 452 ALA A O 1
ATOM 3626 N N . PRO A 1 453 ? -31.011 -14.064 22.589 1.00 29.62 453 PRO A N 1
ATOM 3627 C CA . PRO A 1 453 ? -32.168 -14.938 22.540 1.00 29.62 453 PRO A CA 1
ATOM 3628 C C . PRO A 1 453 ? -32.358 -15.440 23.969 1.00 29.62 453 PRO A C 1
ATOM 3630 O O . PRO A 1 453 ? -31.483 -16.112 24.509 1.00 29.62 453 PRO A O 1
ATOM 3633 N N . ARG A 1 454 ? -33.428 -14.986 24.631 1.00 28.86 454 ARG A N 1
ATOM 3634 C CA . ARG A 1 454 ? -33.829 -15.553 25.913 1.00 28.86 454 ARG A CA 1
ATOM 3635 C C . ARG A 1 454 ? -33.960 -17.043 25.680 1.00 28.86 454 ARG A C 1
ATOM 3637 O O . ARG A 1 454 ? -34.523 -17.419 24.651 1.00 28.86 454 ARG A O 1
ATOM 3644 N N . ASP A 1 455 ? -33.433 -17.815 26.620 1.00 32.75 455 ASP A N 1
ATOM 3645 C CA . ASP A 1 455 ? -33.542 -19.264 26.713 1.00 32.75 455 ASP A CA 1
ATOM 3646 C C . ASP A 1 455 ? -34.854 -19.743 26.085 1.00 32.75 455 ASP A C 1
ATOM 3648 O O . ASP A 1 455 ? -35.936 -19.656 26.666 1.00 32.75 455 ASP A O 1
ATOM 3652 N N . THR A 1 456 ? -34.760 -20.201 24.839 1.00 29.69 456 THR A N 1
ATOM 3653 C CA . THR A 1 456 ? -35.821 -20.945 24.166 1.00 29.69 456 THR A CA 1
ATOM 3654 C C . THR A 1 456 ? -35.618 -22.401 24.546 1.00 29.69 456 THR A C 1
ATOM 3656 O O . THR A 1 456 ? -35.426 -23.268 23.710 1.00 29.69 456 THR A O 1
ATOM 3659 N N . GLU A 1 457 ? -35.670 -22.670 25.849 1.00 31.53 457 GLU A N 1
ATOM 3660 C CA . GLU A 1 457 ? -35.745 -24.025 26.394 1.00 31.53 457 GLU A CA 1
ATOM 3661 C C . GLU A 1 457 ? -37.197 -24.553 26.397 1.00 31.53 457 GLU A C 1
ATOM 3663 O O . GLU A 1 457 ? -37.519 -25.507 27.089 1.00 31.53 457 GLU A O 1
ATOM 3668 N N . SER A 1 458 ? -38.111 -23.956 25.616 1.00 31.62 458 SER A N 1
ATOM 3669 C CA . SER A 1 458 ? -39.524 -24.382 25.561 1.00 31.62 458 SER A CA 1
ATOM 3670 C C . SER A 1 458 ? -40.108 -24.578 24.157 1.00 31.62 458 SER A C 1
ATOM 3672 O O . SER A 1 458 ? -41.323 -24.648 24.008 1.00 31.62 458 SER A O 1
ATOM 3674 N N . ALA A 1 459 ? -39.280 -24.727 23.119 1.00 31.69 459 ALA A N 1
ATOM 3675 C CA . ALA A 1 459 ? -39.783 -25.056 21.782 1.00 31.69 459 ALA A CA 1
ATOM 3676 C C . ALA A 1 459 ? -38.891 -26.070 21.053 1.00 31.69 459 ALA A C 1
ATOM 3678 O O . ALA A 1 459 ? -38.315 -25.777 20.009 1.00 31.69 459 ALA A O 1
ATOM 3679 N N . LEU A 1 460 ? -38.796 -27.283 21.598 1.00 29.94 460 LEU A N 1
ATOM 3680 C CA . LEU A 1 460 ? -38.532 -28.472 20.788 1.00 29.94 460 LEU A CA 1
ATOM 3681 C C . LEU A 1 460 ? -39.880 -29.175 20.550 1.00 29.94 460 LEU A C 1
ATOM 3683 O O . LEU A 1 460 ? -40.614 -29.382 21.520 1.00 29.94 460 LEU A O 1
ATOM 3687 N N . PRO A 1 461 ? -40.238 -29.547 19.307 1.00 32.19 461 PRO A N 1
ATOM 3688 C CA . PRO A 1 461 ? -41.308 -30.508 19.093 1.00 32.19 461 PRO A CA 1
ATOM 3689 C C . PRO A 1 461 ? -40.887 -31.817 19.764 1.00 32.19 461 PRO A C 1
ATOM 3691 O O . PRO A 1 461 ? -39.773 -32.293 19.545 1.00 32.19 461 PRO A O 1
ATOM 3694 N N . ALA A 1 462 ? -41.760 -32.370 20.602 1.00 29.02 462 ALA A N 1
ATOM 3695 C CA . ALA A 1 462 ? -41.545 -33.660 21.236 1.00 29.02 462 ALA A CA 1
ATOM 3696 C C . ALA A 1 462 ? -41.181 -34.714 20.176 1.00 29.02 462 ALA A C 1
ATOM 3698 O O . ALA A 1 462 ? -41.962 -34.985 19.264 1.00 29.02 462 ALA A O 1
ATOM 3699 N N . VAL A 1 463 ? -39.993 -35.304 20.307 1.00 33.47 463 VAL A N 1
ATOM 3700 C CA . VAL A 1 463 ? -39.657 -36.564 19.642 1.00 33.47 463 VAL A CA 1
ATOM 3701 C C . VAL A 1 463 ? -40.508 -37.645 20.319 1.00 33.47 463 VAL A C 1
ATOM 3703 O O . VAL A 1 463 ? -40.413 -37.796 21.540 1.00 33.47 463 VAL A O 1
ATOM 3706 N N . PRO A 1 464 ? -41.372 -38.383 19.600 1.00 32.41 464 PRO A N 1
ATOM 3707 C CA . PRO A 1 464 ? -42.129 -39.465 20.204 1.00 32.41 464 PRO A CA 1
ATOM 3708 C C . PRO A 1 464 ? -41.194 -40.650 20.440 1.00 32.41 464 PRO A C 1
ATOM 3710 O O . PRO A 1 464 ? -40.687 -41.236 19.486 1.00 32.41 464 PRO A O 1
ATOM 3713 N N . GLY A 1 465 ? -41.014 -41.021 21.705 1.00 38.50 465 GLY A N 1
ATOM 3714 C CA . GLY A 1 465 ? -40.453 -42.316 22.079 1.00 38.50 465 GLY A CA 1
ATOM 3715 C C . GLY A 1 465 ? -39.130 -42.245 22.822 1.00 38.50 465 GLY A C 1
ATOM 3716 O O . GLY A 1 465 ? -38.111 -42.640 22.282 1.00 38.50 465 GLY A O 1
ATOM 3717 N N . GLU A 1 466 ? -39.164 -41.827 24.086 1.00 32.03 466 GLU A N 1
ATOM 3718 C CA . GLU A 1 466 ? -38.190 -42.288 25.087 1.00 32.03 466 GLU A CA 1
ATOM 3719 C C . GLU A 1 466 ? -38.732 -42.067 26.511 1.00 32.03 466 GLU A C 1
ATOM 3721 O O . GLU A 1 466 ? -38.097 -41.503 27.395 1.00 32.03 466 GLU A O 1
ATOM 3726 N N . GLU A 1 467 ? -39.969 -42.511 26.749 1.00 33.53 467 GLU A N 1
ATOM 3727 C CA . GLU A 1 467 ? -40.613 -42.444 28.063 1.00 33.53 467 GLU A CA 1
ATOM 3728 C 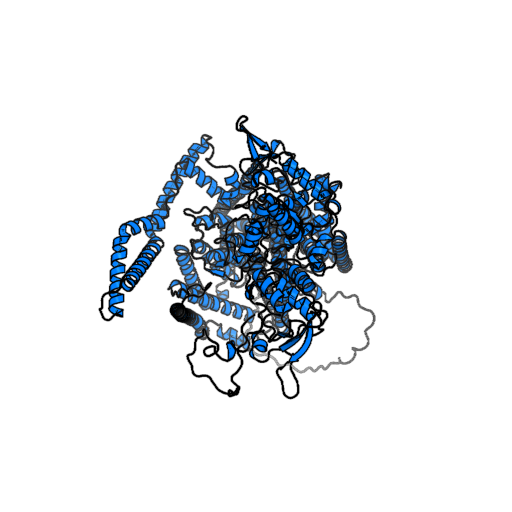C . GLU A 1 467 ? -40.781 -43.858 28.632 1.00 33.53 467 GLU A C 1
ATOM 3730 O O . GLU A 1 467 ? -41.864 -44.432 28.651 1.00 33.53 467 GLU A O 1
ATOM 3735 N N . LYS A 1 468 ? -39.660 -44.468 29.033 1.00 33.88 468 LYS A N 1
ATOM 3736 C CA . LYS A 1 468 ? -39.604 -45.690 29.855 1.00 33.88 468 LYS A CA 1
ATOM 3737 C C . LYS A 1 468 ? -38.184 -45.837 30.402 1.00 33.88 468 LYS A C 1
ATOM 3739 O O . LYS A 1 468 ? -37.370 -46.490 29.769 1.00 33.88 468 LYS A O 1
ATOM 3744 N N . ASN A 1 469 ? -37.879 -45.151 31.513 1.00 36.06 469 ASN A N 1
ATOM 3745 C CA . ASN A 1 469 ? -36.874 -45.545 32.535 1.00 36.06 469 ASN A CA 1
ATOM 3746 C C . ASN A 1 469 ? -36.540 -44.453 33.578 1.00 36.06 469 ASN A C 1
ATOM 3748 O O . ASN A 1 469 ? -35.484 -44.487 34.206 1.00 36.06 469 ASN A O 1
ATOM 3752 N N . ARG A 1 470 ? -37.441 -43.501 33.853 1.00 29.92 470 ARG A N 1
ATOM 3753 C CA . ARG A 1 470 ? -37.323 -42.615 35.029 1.00 29.92 470 ARG A CA 1
ATOM 3754 C C . ARG A 1 470 ? -38.589 -42.638 35.878 1.00 29.92 470 ARG A C 1
ATOM 3756 O O . ARG A 1 470 ? -39.237 -41.627 36.096 1.00 29.92 470 ARG A O 1
ATOM 3763 N N . ALA A 1 471 ? -38.926 -43.827 36.359 1.00 34.06 471 ALA A N 1
ATOM 3764 C CA . ALA A 1 471 ? -39.885 -44.023 37.436 1.00 34.06 471 ALA A CA 1
ATOM 3765 C C . ALA A 1 471 ? -39.253 -44.962 38.463 1.00 34.06 471 ALA A C 1
ATOM 3767 O O . ALA A 1 471 ? -39.457 -46.167 38.412 1.00 34.06 471 ALA A O 1
ATOM 3768 N N . LEU A 1 472 ? -38.424 -44.407 39.344 1.00 35.50 472 LEU A N 1
ATOM 3769 C CA . LEU A 1 472 ? -38.070 -44.985 40.638 1.00 35.50 472 LEU A CA 1
ATOM 3770 C C . LEU A 1 472 ? -37.370 -43.893 41.448 1.00 35.50 472 LEU A C 1
ATOM 3772 O O . LEU A 1 472 ? -36.437 -43.267 40.956 1.00 35.50 472 LEU A O 1
ATOM 3776 N N . LEU A 1 473 ? -37.832 -43.724 42.690 1.00 32.03 473 LEU A N 1
ATOM 3777 C CA . LEU A 1 473 ? -37.364 -42.798 43.733 1.00 32.03 473 LEU A CA 1
ATOM 3778 C C . LEU A 1 473 ? -38.095 -41.446 43.814 1.00 32.03 473 LEU A C 1
ATOM 3780 O O . LEU A 1 473 ? -37.498 -40.377 43.747 1.00 32.03 473 LEU A O 1
ATOM 3784 N N . ALA A 1 474 ? -39.400 -41.513 44.081 1.00 33.25 474 ALA A N 1
ATOM 3785 C CA . ALA A 1 474 ? -40.096 -40.500 44.869 1.00 33.25 474 ALA A CA 1
ATOM 3786 C C . ALA A 1 474 ? -41.116 -41.187 45.793 1.00 33.25 474 ALA A C 1
ATOM 3788 O O . ALA A 1 474 ? -42.085 -41.769 45.313 1.00 33.25 474 ALA A O 1
ATOM 3789 N N . ALA A 1 475 ? -40.897 -41.119 47.109 1.00 29.61 475 ALA A N 1
ATOM 3790 C CA . ALA A 1 475 ? -41.953 -41.218 48.117 1.00 29.61 475 ALA A CA 1
ATOM 3791 C C . ALA A 1 475 ? -41.514 -40.507 49.419 1.00 29.61 475 ALA A C 1
ATOM 3793 O O . ALA A 1 475 ? -40.312 -40.445 49.687 1.00 29.61 475 ALA A O 1
ATOM 3794 N N . PRO A 1 476 ? -42.455 -39.935 50.197 1.00 46.25 476 PRO A N 1
ATOM 3795 C CA . PRO A 1 476 ? -42.198 -38.835 51.125 1.00 46.25 476 PRO A CA 1
ATOM 3796 C C . PRO A 1 476 ? -42.309 -39.246 52.603 1.00 46.25 476 PRO A C 1
ATOM 3798 O O . PRO A 1 476 ? -42.980 -40.221 52.931 1.00 46.25 476 PRO A O 1
ATOM 3801 N N . LEU A 1 477 ? -41.749 -38.439 53.510 1.00 28.36 477 LEU A N 1
ATOM 3802 C CA . LEU A 1 477 ? -42.048 -38.508 54.944 1.00 28.36 477 LEU A CA 1
ATOM 3803 C C . LEU A 1 477 ? -42.415 -37.120 55.489 1.00 28.36 477 LEU A C 1
ATOM 3805 O O . LEU A 1 477 ? -41.660 -36.159 55.361 1.00 28.36 477 LEU A O 1
ATOM 3809 N N . ARG A 1 478 ? -43.624 -37.061 56.059 1.00 31.02 478 ARG A N 1
ATOM 3810 C CA . ARG A 1 478 ? -44.142 -36.040 56.981 1.00 31.02 478 ARG A CA 1
ATOM 3811 C C . ARG A 1 478 ? -43.620 -36.331 58.388 1.00 31.02 478 ARG A C 1
ATOM 3813 O O . ARG A 1 478 ? -43.573 -37.500 58.748 1.00 31.02 478 ARG A O 1
ATOM 3820 N N . GLU A 1 479 ? -43.438 -35.288 59.195 1.00 29.09 479 GLU A N 1
ATOM 3821 C CA . GLU A 1 479 ? -43.792 -35.312 60.621 1.00 29.09 479 GLU A CA 1
ATOM 3822 C C . GLU A 1 479 ? -44.026 -33.879 61.142 1.00 29.09 479 GLU A C 1
ATOM 3824 O O . GLU A 1 479 ? -43.215 -32.979 60.924 1.00 29.09 479 GLU A O 1
ATOM 3829 N N . ASP A 1 480 ? -45.191 -33.688 61.767 1.00 29.12 480 ASP A N 1
ATOM 3830 C CA . ASP A 1 480 ? -45.580 -32.545 62.601 1.00 29.12 480 ASP A CA 1
ATOM 3831 C C . ASP A 1 480 ? -44.885 -32.633 63.973 1.00 29.12 480 ASP A C 1
ATOM 3833 O O . ASP A 1 480 ? -44.603 -33.746 64.404 1.00 29.12 480 ASP A O 1
ATOM 3837 N N . ILE A 1 481 ? -44.707 -31.506 64.694 1.00 30.22 481 ILE A N 1
ATOM 3838 C CA . ILE A 1 481 ? -44.958 -31.378 66.155 1.00 30.22 481 ILE A CA 1
ATOM 3839 C C . ILE A 1 481 ? -44.737 -29.928 66.678 1.00 30.22 481 ILE A C 1
ATOM 3841 O O . ILE A 1 481 ? -43.634 -29.392 66.707 1.00 30.22 481 ILE A O 1
ATOM 3845 N N . THR A 1 482 ? -45.858 -29.364 67.153 1.00 30.36 482 THR A N 1
ATOM 3846 C CA . THR A 1 482 ? -46.116 -28.495 68.332 1.00 30.36 482 THR A CA 1
ATOM 3847 C C . THR A 1 482 ? -45.691 -27.023 68.442 1.00 30.36 482 THR A C 1
ATOM 3849 O O . THR A 1 482 ? -44.603 -26.590 68.084 1.00 30.36 482 THR A O 1
ATOM 3852 N N . ALA A 1 483 ? -46.628 -26.286 69.050 1.00 32.69 483 ALA A N 1
ATOM 3853 C CA . ALA A 1 483 ? -46.662 -24.868 69.362 1.00 32.69 483 ALA A CA 1
ATOM 3854 C C . ALA A 1 483 ? -46.065 -24.513 70.738 1.00 32.69 483 ALA A C 1
ATOM 3856 O O . ALA A 1 483 ? -46.165 -25.294 71.683 1.00 32.69 483 ALA A O 1
ATOM 3857 N N . SER A 1 484 ? -45.592 -23.269 70.872 1.00 29.42 484 SER A N 1
ATOM 3858 C CA . SER A 1 484 ? -45.580 -22.505 72.129 1.00 29.42 484 SER A CA 1
ATOM 3859 C C . SER A 1 484 ? -45.563 -20.994 71.843 1.00 29.42 484 SER A C 1
ATOM 3861 O O . SER A 1 484 ? -44.878 -20.533 70.933 1.00 29.42 484 SER A O 1
ATOM 3863 N N . GLU A 1 485 ? -46.356 -20.267 72.625 1.00 29.30 485 GLU A N 1
ATOM 3864 C CA . GLU A 1 485 ? -46.772 -18.856 72.532 1.00 29.30 485 GLU A CA 1
ATOM 3865 C C . GLU A 1 485 ? -45.707 -17.830 73.056 1.00 29.30 485 GLU A C 1
ATOM 3867 O O . GLU A 1 485 ? -44.581 -18.242 73.333 1.00 29.30 485 GLU A O 1
ATOM 3872 N N . PRO A 1 486 ? -45.959 -16.494 73.130 1.00 47.97 486 PRO A N 1
ATOM 3873 C CA . PRO A 1 486 ? -45.094 -15.465 72.537 1.00 47.97 486 PRO A CA 1
ATOM 3874 C C . PRO A 1 486 ? -44.341 -14.569 73.544 1.00 47.97 486 PRO A C 1
ATOM 3876 O O . PRO A 1 486 ? -44.817 -14.322 74.648 1.00 47.97 486 PRO A O 1
ATOM 3879 N N . VAL A 1 487 ? -43.224 -13.950 73.124 1.00 29.70 487 VAL A N 1
ATOM 3880 C CA . VAL A 1 487 ? -42.618 -12.802 73.834 1.00 29.70 487 VAL A CA 1
ATOM 3881 C C . VAL A 1 487 ? -41.999 -11.792 72.853 1.00 29.70 487 VAL A C 1
ATOM 3883 O O . VAL A 1 487 ? -40.995 -12.070 72.213 1.00 29.70 487 VAL A O 1
ATOM 3886 N N . GLY A 1 488 ? -42.607 -10.603 72.791 1.00 27.03 488 GLY A N 1
ATOM 3887 C CA . GLY A 1 488 ? -41.927 -9.302 72.873 1.00 27.03 488 GLY A CA 1
ATOM 3888 C C . GLY A 1 488 ? -40.965 -8.829 71.770 1.00 27.03 488 GLY A C 1
ATOM 3889 O O . GLY A 1 488 ? -39.823 -9.262 71.704 1.00 27.03 488 GLY A O 1
ATOM 3890 N N . ALA A 1 489 ? -41.392 -7.739 71.117 1.00 27.78 489 ALA A N 1
ATOM 3891 C CA . ALA A 1 489 ? -40.607 -6.553 70.728 1.00 27.78 489 ALA A CA 1
ATOM 3892 C C . ALA A 1 489 ? -40.321 -6.313 69.229 1.00 27.78 489 ALA A C 1
ATOM 3894 O O . ALA A 1 489 ? -39.505 -6.967 68.595 1.00 27.78 489 ALA A O 1
ATOM 3895 N N . MET A 1 490 ? -40.961 -5.237 68.746 1.00 34.16 490 MET A N 1
ATOM 3896 C CA . MET A 1 490 ? -40.528 -4.290 67.709 1.00 34.16 490 MET A CA 1
ATOM 3897 C C . MET A 1 490 ? -40.032 -4.862 66.373 1.00 34.16 490 MET A C 1
A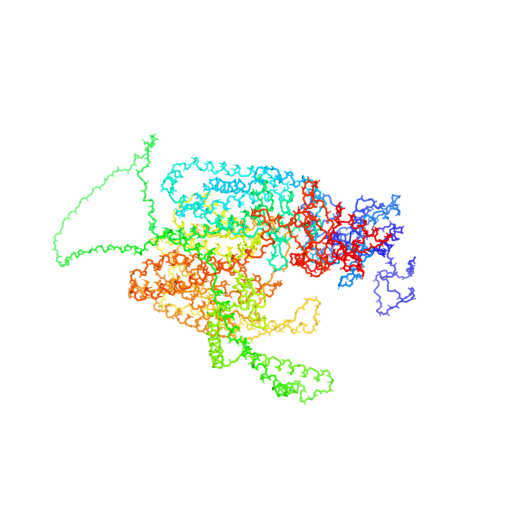TOM 3899 O O . MET A 1 490 ? -38.853 -5.165 66.194 1.00 34.16 490 MET A O 1
ATOM 3903 N N . HIS A 1 491 ? -40.911 -4.829 65.366 1.00 29.23 491 HIS A N 1
ATOM 3904 C CA . HIS A 1 491 ? -40.476 -4.779 63.974 1.00 29.23 491 HIS A CA 1
ATOM 3905 C C . HIS A 1 491 ? -41.166 -3.658 63.202 1.00 29.23 491 HIS A C 1
ATOM 3907 O O . HIS A 1 491 ? -42.390 -3.568 63.118 1.00 29.23 491 HIS A O 1
ATOM 3913 N N . GLU A 1 492 ? -40.306 -2.780 62.696 1.00 29.14 492 GLU A N 1
ATOM 3914 C CA . GLU A 1 492 ? -40.587 -1.668 61.810 1.00 29.14 492 GLU A CA 1
ATOM 3915 C C . GLU A 1 492 ? -41.365 -2.131 60.574 1.00 29.14 492 GLU A C 1
ATOM 3917 O O . GLU A 1 492 ? -41.128 -3.200 60.009 1.00 29.14 492 GLU A O 1
ATOM 3922 N N . SER A 1 493 ? -42.283 -1.280 60.122 1.00 26.06 493 SER A N 1
ATOM 3923 C CA . SER A 1 493 ? -42.981 -1.429 58.848 1.00 26.06 493 SER A CA 1
ATOM 3924 C C . SER A 1 493 ? -41.983 -1.644 57.697 1.00 26.06 493 SER A C 1
ATOM 3926 O O . SER A 1 493 ? -41.060 -0.830 57.558 1.00 26.06 493 SER A O 1
ATOM 3928 N N . PRO A 1 494 ? -42.172 -2.636 56.808 1.00 30.94 494 PRO A N 1
ATOM 3929 C CA . PRO A 1 494 ? -41.336 -2.756 55.629 1.00 30.94 494 PRO A CA 1
ATOM 3930 C C . PRO A 1 494 ? -41.659 -1.596 54.685 1.00 30.94 494 PRO A C 1
ATOM 3932 O O . PRO A 1 494 ? -42.712 -1.546 54.045 1.00 30.94 494 PRO A O 1
ATOM 3935 N N . ARG A 1 495 ? -40.731 -0.634 54.606 1.00 26.84 495 ARG A N 1
ATOM 3936 C CA . ARG A 1 495 ? -40.692 0.356 53.531 1.00 26.84 495 ARG A CA 1
ATOM 3937 C C . ARG A 1 495 ? -40.726 -0.401 52.208 1.00 26.84 495 ARG A C 1
ATOM 3939 O O . ARG A 1 495 ? -39.829 -1.185 51.916 1.00 26.84 495 ARG A O 1
ATOM 3946 N N . GLN A 1 496 ? -41.752 -0.132 51.406 1.00 27.53 496 GLN A N 1
ATOM 3947 C CA . GLN A 1 496 ? -41.767 -0.454 49.986 1.00 27.53 496 GLN A CA 1
ATOM 3948 C C . GLN A 1 496 ? -40.519 0.158 49.334 1.00 27.53 496 GLN A C 1
ATOM 3950 O O . GLN A 1 496 ? -40.500 1.335 48.966 1.00 27.53 496 GLN A O 1
ATOM 3955 N N . GLU A 1 497 ? -39.463 -0.639 49.176 1.00 26.53 497 GLU A N 1
ATOM 3956 C CA . GLU A 1 497 ? -38.407 -0.347 48.220 1.00 26.53 497 GLU A CA 1
ATOM 3957 C C . GLU A 1 497 ? -39.040 -0.397 46.831 1.00 26.53 497 GLU A C 1
ATOM 3959 O O . GLU A 1 497 ? -39.190 -1.450 46.207 1.00 26.53 497 GLU A O 1
ATOM 3964 N N . LYS A 1 498 ? -39.419 0.783 46.327 1.00 25.05 498 LYS A N 1
ATOM 3965 C CA . LYS A 1 498 ? -39.466 1.041 44.891 1.00 25.05 498 LYS A CA 1
ATOM 3966 C C . LYS A 1 498 ? -38.149 0.521 44.324 1.00 25.05 498 LYS A C 1
ATOM 3968 O O . LYS A 1 498 ? -37.124 1.187 44.456 1.00 25.05 498 LYS A O 1
ATOM 3973 N N . ARG A 1 499 ? -38.173 -0.660 43.695 1.00 24.00 499 ARG A N 1
ATOM 3974 C CA . ARG A 1 499 ? -37.108 -1.104 42.796 1.00 24.00 499 ARG A CA 1
ATOM 3975 C C . ARG A 1 499 ? -36.926 0.008 41.775 1.00 24.00 499 ARG A C 1
ATOM 3977 O O . ARG A 1 499 ? -37.734 0.168 40.862 1.00 24.00 499 ARG A O 1
ATOM 3984 N N . ILE A 1 500 ? -35.894 0.815 41.990 1.00 25.38 500 ILE A N 1
ATOM 3985 C CA . ILE A 1 500 ? -35.425 1.822 41.055 1.00 25.38 500 ILE A CA 1
ATOM 3986 C C . ILE A 1 500 ? -35.109 1.048 39.782 1.00 25.38 500 ILE A C 1
ATOM 3988 O O . ILE A 1 500 ? -34.159 0.266 39.737 1.00 25.38 500 ILE A O 1
ATOM 3992 N N . ALA A 1 501 ? -35.954 1.219 38.768 1.00 24.69 501 ALA A N 1
ATOM 3993 C CA . ALA A 1 501 ? -35.648 0.787 37.421 1.00 24.69 501 ALA A CA 1
ATOM 3994 C C . ALA A 1 501 ? -34.251 1.321 37.085 1.00 24.69 501 ALA A C 1
ATOM 3996 O O . ALA A 1 501 ? -34.022 2.532 37.110 1.00 24.69 501 ALA A O 1
ATOM 3997 N N . SER A 1 502 ? -33.305 0.418 36.825 1.00 25.27 502 SER A N 1
ATOM 3998 C CA . SER A 1 502 ? -31.980 0.780 36.333 1.00 25.27 502 SER A CA 1
ATOM 3999 C C . SER A 1 502 ? -32.158 1.741 35.152 1.00 25.27 502 SER A C 1
ATOM 4001 O O . SER A 1 502 ? -32.906 1.395 34.228 1.00 25.27 502 SER A O 1
ATOM 4003 N N . PRO A 1 503 ? -31.534 2.933 35.153 1.00 27.56 503 PRO A N 1
ATOM 4004 C CA . PRO A 1 503 ? -31.706 3.872 34.062 1.00 27.56 503 PRO A CA 1
ATOM 4005 C C . PRO A 1 503 ? -31.288 3.182 32.764 1.00 27.56 503 PRO A C 1
ATOM 4007 O O . PRO A 1 503 ? -30.156 2.712 32.647 1.00 27.56 503 PRO A O 1
ATOM 4010 N N . ARG A 1 504 ? -32.226 3.093 31.810 1.00 33.50 504 ARG A N 1
ATOM 4011 C CA . ARG A 1 504 ? -31.985 2.627 30.439 1.00 33.50 504 ARG A CA 1
ATOM 4012 C C . ARG A 1 504 ? -30.670 3.231 29.934 1.00 33.50 504 ARG A C 1
ATOM 4014 O O . ARG A 1 504 ? -30.437 4.426 30.120 1.00 33.50 504 ARG A O 1
ATOM 4021 N N . GLU A 1 505 ? -29.847 2.447 29.237 1.00 41.41 505 GLU A N 1
ATOM 4022 C CA . GLU A 1 505 ? -28.590 2.867 28.584 1.00 41.41 505 GLU A CA 1
ATOM 4023 C C . GLU A 1 505 ? -28.782 3.929 27.464 1.00 41.41 505 GLU A C 1
ATOM 4025 O O . GLU A 1 505 ? -27.939 4.091 26.584 1.00 41.41 505 GLU A O 1
ATOM 4030 N N . GLY A 1 506 ? -29.874 4.698 27.485 1.00 37.19 506 GLY A N 1
ATOM 4031 C CA . GLY A 1 506 ? -30.272 5.687 26.492 1.00 37.19 506 GLY A CA 1
ATOM 4032 C C . GLY A 1 506 ? -29.376 6.920 26.495 1.00 37.19 506 GLY A C 1
ATOM 4033 O O . GLY A 1 506 ? -29.688 7.947 27.090 1.00 37.19 506 GLY A O 1
ATOM 4034 N N . GLY A 1 507 ? -28.251 6.840 25.787 1.00 43.19 507 GLY A N 1
ATOM 4035 C CA . GLY A 1 507 ? -27.823 7.997 25.006 1.00 43.19 507 GLY A CA 1
ATOM 4036 C C . GLY A 1 507 ? -28.690 8.134 23.758 1.00 43.19 507 GLY A C 1
ATOM 4037 O O . GLY A 1 507 ? -29.249 7.135 23.313 1.00 43.19 507 GLY A O 1
ATOM 4038 N N . PRO A 1 508 ? -28.773 9.327 23.156 1.00 47.75 508 PRO A N 1
ATOM 4039 C CA . PRO A 1 508 ? -29.401 9.474 21.851 1.00 47.75 508 PRO A CA 1
ATOM 4040 C C . PRO A 1 508 ? -28.760 8.513 20.829 1.00 47.75 508 PRO A C 1
ATOM 4042 O O . PRO A 1 508 ? -27.555 8.582 20.588 1.00 47.75 508 PRO A O 1
ATOM 4045 N N . SER A 1 509 ? -29.550 7.607 20.247 1.00 62.22 509 SER A N 1
ATOM 4046 C CA . SER A 1 509 ? -29.115 6.594 19.275 1.00 62.22 509 SER A CA 1
ATOM 4047 C C . SER A 1 509 ? -28.825 7.212 17.904 1.00 62.22 509 SER A C 1
ATOM 4049 O O . SER A 1 509 ? -29.672 7.176 17.021 1.00 62.22 509 SER A O 1
ATOM 4051 N N . ALA A 1 510 ? -27.671 7.858 17.718 1.00 79.56 510 ALA A N 1
ATOM 4052 C CA . ALA A 1 510 ? -27.316 8.486 16.438 1.00 79.56 510 ALA A CA 1
ATOM 4053 C C . ALA A 1 510 ? -27.584 7.571 15.228 1.00 79.56 510 ALA A C 1
ATOM 4055 O O . ALA A 1 510 ? -27.478 6.350 15.335 1.00 79.56 510 ALA A O 1
ATOM 4056 N N . SER A 1 511 ? -27.961 8.166 14.092 1.00 91.38 511 SER A N 1
ATOM 4057 C CA . SER A 1 511 ? -28.268 7.398 12.883 1.00 91.38 511 SER A CA 1
ATOM 4058 C C . SER A 1 511 ? -27.008 6.674 12.387 1.00 91.38 511 SER A C 1
ATOM 4060 O O . SER A 1 511 ? -26.010 7.348 12.116 1.00 91.38 511 SER A O 1
ATOM 4062 N N . PRO A 1 512 ? -27.036 5.336 12.232 1.00 93.88 512 PRO A N 1
ATOM 4063 C CA . PRO A 1 512 ? -25.910 4.587 11.677 1.00 93.88 512 PRO A CA 1
ATOM 4064 C C . PRO A 1 512 ? -25.544 5.018 10.255 1.00 93.88 512 PRO A C 1
ATOM 4066 O O . PRO A 1 512 ? -24.368 5.080 9.919 1.00 93.88 512 PRO A O 1
ATOM 4069 N N . TRP A 1 513 ? -26.544 5.381 9.444 1.00 95.69 513 TRP A N 1
ATOM 4070 C CA . TRP A 1 513 ? -26.338 5.906 8.091 1.00 95.69 513 TRP A CA 1
ATOM 4071 C C . TRP A 1 513 ? -25.557 7.218 8.096 1.00 95.69 513 TRP A C 1
ATOM 4073 O O . TRP A 1 513 ? -24.627 7.375 7.315 1.00 95.69 513 TRP A O 1
ATOM 4083 N N . ILE A 1 514 ? -25.886 8.135 9.013 1.00 96.19 514 ILE A N 1
ATOM 4084 C CA . ILE A 1 514 ? -25.159 9.406 9.143 1.00 96.19 514 ILE A CA 1
ATOM 4085 C C . ILE A 1 514 ? -23.708 9.145 9.565 1.00 96.19 514 ILE A C 1
ATOM 4087 O O . ILE A 1 514 ? -22.802 9.751 9.006 1.00 96.19 514 ILE A O 1
ATOM 4091 N N . ALA A 1 515 ? -23.471 8.224 10.505 1.00 96.62 515 ALA A N 1
ATOM 4092 C CA . ALA A 1 515 ? -22.114 7.862 10.920 1.00 96.62 515 ALA A CA 1
ATOM 4093 C C . ALA A 1 515 ? -21.282 7.283 9.769 1.00 96.62 515 ALA A C 1
ATOM 4095 O O . ALA A 1 515 ? -20.150 7.716 9.564 1.00 96.62 515 ALA A O 1
ATOM 4096 N N . GLY A 1 516 ? -21.862 6.351 9.006 1.00 97.56 516 GLY A N 1
ATOM 4097 C CA . GLY A 1 516 ? -21.224 5.773 7.827 1.00 97.56 516 GLY A CA 1
ATOM 4098 C C . GLY A 1 516 ? -20.903 6.825 6.765 1.00 97.56 516 GLY A C 1
ATOM 4099 O O . GLY A 1 516 ? -19.766 6.900 6.311 1.00 97.56 516 GLY A O 1
ATOM 4100 N N . MET A 1 517 ? -21.869 7.679 6.406 1.00 98.25 517 MET A N 1
ATOM 4101 C CA . MET A 1 517 ? -21.665 8.716 5.385 1.00 98.25 517 MET A CA 1
ATOM 4102 C C . MET A 1 517 ? -20.630 9.759 5.808 1.00 98.25 517 MET A C 1
ATOM 4104 O O . MET A 1 517 ? -19.816 10.170 4.990 1.00 98.25 517 MET A O 1
ATOM 4108 N N . LEU A 1 518 ? -20.621 10.175 7.079 1.00 98.19 518 LEU A N 1
ATOM 4109 C CA . LEU A 1 518 ? -19.617 11.116 7.579 1.00 98.19 518 LEU A CA 1
ATOM 4110 C C . LEU A 1 518 ? -18.215 10.501 7.590 1.00 98.19 518 LEU A C 1
ATOM 4112 O O . LEU A 1 518 ? -17.268 11.190 7.232 1.00 98.19 518 LEU A O 1
ATOM 4116 N N . ALA A 1 519 ? -18.077 9.223 7.959 1.00 98.38 519 ALA A N 1
ATOM 4117 C CA . ALA A 1 519 ? -16.790 8.529 7.896 1.00 98.38 519 ALA A CA 1
ATOM 4118 C C . ALA A 1 519 ? -16.284 8.411 6.449 1.00 98.38 519 ALA A C 1
ATOM 4120 O O . ALA A 1 519 ? -15.119 8.685 6.187 1.00 98.38 519 ALA A O 1
ATOM 4121 N N . LEU A 1 520 ? -17.172 8.066 5.512 1.00 98.31 520 LEU A N 1
ATOM 4122 C CA . LEU A 1 520 ? -16.880 8.009 4.078 1.00 98.31 520 LEU A CA 1
ATOM 4123 C C . LEU A 1 520 ? -16.430 9.374 3.544 1.00 98.31 520 LEU A C 1
ATOM 4125 O O . LEU A 1 520 ? -15.397 9.453 2.887 1.00 98.31 520 LEU A O 1
ATOM 4129 N N . ILE A 1 521 ? -17.158 10.452 3.861 1.00 98.12 521 ILE A N 1
ATOM 4130 C CA . ILE A 1 521 ? -16.798 11.808 3.420 1.00 98.12 521 ILE A CA 1
ATOM 4131 C C . ILE A 1 521 ? -15.419 12.192 3.959 1.00 98.12 521 ILE A C 1
ATOM 4133 O O . ILE A 1 521 ? -14.575 12.642 3.194 1.00 98.12 521 ILE A O 1
ATOM 4137 N N . LEU A 1 522 ? -15.174 11.976 5.252 1.00 98.12 522 LEU A N 1
ATOM 4138 C CA . LEU A 1 522 ? -13.880 12.254 5.878 1.00 98.12 522 LEU A CA 1
ATOM 4139 C C . LEU A 1 522 ? -12.728 11.450 5.251 1.00 98.12 522 LEU A C 1
ATOM 4141 O O . LEU A 1 522 ? -11.626 11.973 5.126 1.00 98.12 522 LEU A O 1
ATOM 4145 N N . ALA A 1 523 ? -12.980 10.201 4.855 1.00 97.56 523 ALA A N 1
ATOM 4146 C CA . ALA A 1 523 ? -11.944 9.318 4.336 1.00 97.56 523 ALA A CA 1
ATOM 4147 C C . ALA A 1 523 ? -11.592 9.596 2.877 1.00 97.56 523 ALA A C 1
ATOM 4149 O O . ALA A 1 523 ? -10.416 9.739 2.563 1.00 97.56 523 ALA A O 1
ATOM 4150 N N . VAL A 1 524 ? -12.591 9.631 1.989 1.00 96.88 524 VAL A N 1
ATOM 4151 C CA . VAL A 1 524 ? -12.358 9.566 0.537 1.00 96.88 524 VAL A CA 1
ATOM 4152 C C . VAL A 1 524 ? -12.911 10.756 -0.237 1.00 96.88 524 VAL A C 1
ATOM 4154 O O . VAL A 1 524 ? -12.748 10.790 -1.447 1.00 96.88 524 VAL A O 1
ATOM 4157 N N . VAL A 1 525 ? -13.573 11.721 0.408 1.00 96.44 525 VAL A N 1
ATOM 4158 C CA . VAL A 1 525 ? -14.091 12.928 -0.267 1.00 96.44 525 VAL A CA 1
ATOM 4159 C C . VAL A 1 525 ? -13.367 14.180 0.203 1.00 96.44 525 VAL A C 1
ATOM 4161 O O . VAL A 1 525 ? -13.085 15.051 -0.602 1.00 96.44 525 VAL A O 1
ATOM 4164 N N . LEU A 1 526 ? -13.086 14.304 1.497 1.00 95.25 526 LEU A N 1
ATOM 4165 C CA . LEU A 1 526 ? -12.480 15.495 2.076 1.00 95.25 526 LEU A CA 1
ATOM 4166 C C . LEU A 1 526 ? -10.965 15.514 1.820 1.00 95.25 526 LEU A C 1
ATOM 4168 O O . LEU A 1 526 ? -10.294 14.506 2.031 1.00 95.25 526 LEU A O 1
ATOM 4172 N N . GLY A 1 527 ? -10.422 16.664 1.413 1.00 92.75 527 GLY A N 1
ATOM 4173 C CA . GLY A 1 527 ? -8.980 16.906 1.463 1.00 92.75 527 GLY A CA 1
ATOM 4174 C C . GLY A 1 527 ? -8.533 17.481 2.808 1.00 92.75 527 GLY A C 1
ATOM 4175 O O . GLY A 1 527 ? -9.314 17.613 3.752 1.00 92.75 527 GLY A O 1
ATOM 4176 N N . ASN A 1 528 ? -7.260 17.844 2.912 1.00 93.19 528 ASN A N 1
ATOM 4177 C CA . ASN A 1 528 ? -6.745 18.510 4.106 1.00 93.19 528 ASN A CA 1
ATOM 4178 C C . ASN A 1 528 ? -6.977 20.035 4.063 1.00 93.19 528 ASN A C 1
ATOM 4180 O O . ASN A 1 528 ? -7.520 20.587 3.105 1.00 93.19 528 ASN A O 1
ATOM 4184 N N . LEU A 1 529 ? -6.564 20.746 5.115 1.00 93.81 529 LEU A N 1
ATOM 4185 C CA . LEU A 1 529 ? -6.680 22.207 5.174 1.00 93.81 529 LEU A CA 1
ATOM 4186 C C . LEU A 1 529 ? -5.563 22.919 4.385 1.00 93.81 529 LEU A C 1
ATOM 4188 O O . LEU A 1 529 ? -5.525 24.148 4.350 1.00 93.81 529 LEU A O 1
ATOM 4192 N N . GLY A 1 530 ? -4.662 22.174 3.740 1.00 91.56 530 GLY A N 1
ATOM 4193 C CA . GLY A 1 530 ? -3.508 22.673 2.996 1.00 91.56 530 GLY A CA 1
ATOM 4194 C C . GLY A 1 530 ? -3.860 23.613 1.851 1.00 91.56 530 GLY A C 1
ATOM 4195 O O . GLY A 1 530 ? -3.087 24.512 1.542 1.00 91.56 530 GLY A O 1
ATOM 4196 N N . THR A 1 531 ? -5.053 23.508 1.266 1.00 91.75 531 THR A N 1
ATOM 4197 C CA . THR A 1 531 ? -5.516 24.478 0.262 1.00 91.75 531 THR A CA 1
ATOM 4198 C C . THR A 1 531 ? -5.591 25.901 0.821 1.00 91.75 531 THR A C 1
ATOM 4200 O O . THR A 1 531 ? -5.286 26.853 0.105 1.00 91.75 531 THR A O 1
ATOM 4203 N N . LEU A 1 532 ? -5.913 26.075 2.110 1.00 91.00 532 LEU A N 1
ATOM 4204 C CA . LEU A 1 532 ? -5.835 27.389 2.755 1.00 91.00 532 LEU A CA 1
ATOM 4205 C C . LEU A 1 532 ? -4.380 27.873 2.853 1.00 91.00 532 LEU A C 1
ATOM 4207 O O . LEU A 1 532 ? -4.115 29.059 2.656 1.00 91.00 532 LEU A O 1
ATOM 4211 N N . HIS A 1 533 ? -3.433 26.967 3.114 1.00 89.00 533 HIS A N 1
ATOM 4212 C CA . HIS A 1 533 ? -2.004 27.285 3.092 1.00 89.00 533 HIS A CA 1
ATOM 4213 C C . HIS A 1 533 ? -1.541 27.734 1.696 1.00 89.00 533 HIS A C 1
ATOM 4215 O O . HIS A 1 533 ? -0.852 28.743 1.588 1.00 89.00 533 HIS A O 1
ATOM 4221 N N . VAL A 1 534 ? -1.986 27.072 0.625 1.00 90.81 534 VAL A N 1
ATOM 4222 C CA . VAL A 1 534 ? -1.734 27.508 -0.763 1.00 90.81 534 VAL A CA 1
ATOM 4223 C C . VAL A 1 534 ? -2.268 28.923 -1.003 1.00 90.81 534 VAL A C 1
ATOM 4225 O O . VAL A 1 534 ? -1.510 29.807 -1.400 1.00 90.81 534 VAL A O 1
ATOM 4228 N N . ILE A 1 535 ? -3.549 29.164 -0.698 1.00 90.75 535 ILE A N 1
ATOM 4229 C CA . ILE A 1 535 ? -4.201 30.469 -0.895 1.00 90.75 535 ILE A CA 1
ATOM 4230 C C . ILE A 1 535 ? -3.451 31.568 -0.134 1.00 90.75 535 ILE A C 1
ATOM 4232 O O . ILE A 1 535 ? -3.061 32.575 -0.718 1.00 90.75 535 ILE A O 1
ATOM 4236 N N . SER A 1 536 ? -3.214 31.364 1.163 1.00 89.44 536 SER A N 1
ATOM 4237 C CA . SER A 1 536 ? -2.511 32.335 2.012 1.00 89.44 536 SER A CA 1
ATOM 4238 C C . SER A 1 536 ? -1.069 32.580 1.568 1.00 89.44 536 SER A C 1
ATOM 4240 O O . SER A 1 536 ? -0.609 33.717 1.615 1.00 89.44 536 SER A O 1
ATOM 4242 N N . THR A 1 537 ? -0.371 31.557 1.076 1.00 88.62 537 THR A N 1
ATOM 4243 C CA . THR A 1 537 ? 1.007 31.695 0.589 1.00 88.62 537 THR A CA 1
ATOM 4244 C C . THR A 1 537 ? 1.066 32.575 -0.653 1.00 88.62 537 THR A C 1
ATOM 4246 O O . THR A 1 537 ? 1.872 33.502 -0.708 1.00 88.62 537 THR A O 1
ATOM 4249 N N . TYR A 1 538 ? 0.204 32.332 -1.643 1.00 91.44 538 TYR A N 1
ATOM 4250 C CA . TYR A 1 538 ? 0.228 33.101 -2.889 1.00 91.44 538 TYR A CA 1
ATOM 4251 C C . TYR A 1 538 ? -0.410 34.486 -2.770 1.00 91.44 538 TYR A C 1
ATOM 4253 O O . TYR A 1 538 ? 0.059 35.409 -3.433 1.00 91.44 538 TYR A O 1
ATOM 4261 N N . LEU A 1 539 ? -1.391 34.673 -1.879 1.00 92.81 539 LEU A N 1
ATOM 4262 C CA . LEU A 1 539 ? -1.847 36.012 -1.493 1.00 92.81 539 LEU A CA 1
ATOM 4263 C C . LEU A 1 539 ? -0.738 36.790 -0.780 1.00 92.81 539 LEU A C 1
ATOM 4265 O O . LEU A 1 539 ? -0.512 37.951 -1.096 1.00 92.81 539 LEU A O 1
ATOM 4269 N N . GLY A 1 540 ? -0.004 36.146 0.132 1.00 90.50 540 GLY A N 1
ATOM 4270 C CA . GLY A 1 540 ? 1.160 36.749 0.777 1.00 90.50 540 GLY A CA 1
ATOM 4271 C C . GLY A 1 540 ? 2.208 37.192 -0.244 1.00 90.50 540 GLY A C 1
ATOM 4272 O O . GLY A 1 540 ? 2.614 38.348 -0.219 1.00 90.50 540 GLY A O 1
ATOM 4273 N N . LYS A 1 541 ? 2.597 36.312 -1.179 1.00 89.94 541 LYS A N 1
ATOM 4274 C CA . LYS A 1 541 ? 3.558 36.639 -2.251 1.00 89.94 541 LYS A CA 1
ATOM 4275 C C . LYS A 1 541 ? 3.089 37.804 -3.123 1.00 89.94 541 LYS A C 1
ATOM 4277 O O . LYS A 1 541 ? 3.879 38.691 -3.420 1.00 89.94 541 LYS A O 1
ATOM 4282 N N . MET A 1 542 ? 1.807 37.832 -3.490 1.00 90.81 542 MET A N 1
ATOM 4283 C CA . MET A 1 542 ? 1.211 38.948 -4.235 1.00 90.81 542 MET A CA 1
ATOM 4284 C C . MET A 1 542 ? 1.277 40.267 -3.448 1.00 90.81 542 MET A C 1
ATOM 4286 O O . MET A 1 542 ? 1.540 41.313 -4.028 1.00 90.81 542 MET A O 1
ATOM 4290 N N . GLY A 1 543 ? 1.099 40.218 -2.125 1.00 89.12 543 GLY A N 1
ATOM 4291 C CA . GLY A 1 543 ? 1.289 41.359 -1.225 1.00 89.12 543 GLY A CA 1
ATOM 4292 C C . GLY A 1 543 ? 2.744 41.642 -0.830 1.00 89.12 543 GLY A C 1
ATOM 4293 O O . GLY A 1 543 ? 2.964 42.401 0.111 1.00 89.12 543 GLY A O 1
ATOM 4294 N N . GLY A 1 544 ? 3.730 41.027 -1.496 1.00 88.00 544 GLY A N 1
ATOM 4295 C CA . GLY A 1 544 ? 5.159 41.265 -1.268 1.00 88.00 544 GLY A CA 1
ATOM 4296 C C . GLY A 1 544 ? 5.774 40.524 -0.076 1.00 88.00 544 GLY A C 1
ATOM 4297 O O . GLY A 1 544 ? 6.827 40.926 0.413 1.00 88.00 544 GLY A O 1
ATOM 4298 N N . TYR A 1 545 ? 5.137 39.464 0.432 1.00 86.06 545 TYR A N 1
ATOM 4299 C CA . TYR A 1 545 ? 5.718 38.635 1.492 1.00 86.06 545 TYR A CA 1
ATOM 4300 C C . TYR A 1 545 ? 6.792 37.694 0.951 1.00 86.06 545 TYR A C 1
ATOM 4302 O O . TYR A 1 545 ? 6.505 36.811 0.138 1.00 86.06 545 TYR A O 1
ATOM 4310 N N . GLU A 1 546 ? 7.995 37.811 1.503 1.00 79.62 546 GLU A N 1
ATOM 4311 C CA . GLU A 1 546 ? 9.072 36.843 1.321 1.00 79.62 546 GLU A CA 1
ATOM 4312 C C . GLU A 1 546 ? 9.250 35.983 2.586 1.00 79.62 546 GLU A C 1
ATOM 4314 O O . GLU A 1 546 ? 9.206 36.522 3.704 1.00 79.62 546 GLU A O 1
ATOM 4319 N N . PRO A 1 547 ? 9.441 34.653 2.444 1.00 69.19 547 PRO A N 1
ATOM 4320 C CA . PRO A 1 547 ? 9.706 33.765 3.570 1.00 69.19 547 PRO A CA 1
ATOM 4321 C C . PRO A 1 547 ? 10.899 34.257 4.393 1.00 69.19 547 PRO A C 1
ATOM 4323 O O . PRO A 1 547 ? 12.000 34.420 3.874 1.00 69.19 547 PRO A O 1
ATOM 4326 N N . GLN A 1 548 ? 10.680 34.485 5.686 1.00 69.94 548 GLN A N 1
ATOM 4327 C CA . GLN A 1 548 ? 11.742 34.932 6.586 1.00 69.94 548 GLN A CA 1
ATOM 4328 C C . GLN A 1 548 ? 12.649 33.746 6.982 1.00 69.94 548 GLN A C 1
ATOM 4330 O O . GLN A 1 548 ? 12.116 32.661 7.245 1.00 69.94 548 GLN A O 1
ATOM 4335 N N . PRO A 1 549 ? 13.986 33.925 7.071 1.00 66.88 549 PRO A N 1
ATOM 4336 C CA . PRO A 1 549 ? 14.912 32.881 7.524 1.00 66.88 549 PRO A CA 1
ATOM 4337 C C . PRO A 1 549 ? 14.538 32.395 8.921 1.00 66.88 549 PRO A C 1
ATOM 4339 O O . PRO A 1 549 ? 14.113 33.204 9.748 1.00 66.88 549 PRO A O 1
ATOM 4342 N N . SER A 1 550 ? 14.703 31.106 9.220 1.00 68.31 550 SER A N 1
ATOM 4343 C CA . SER A 1 550 ? 14.342 30.567 10.536 1.00 68.31 550 SER A CA 1
ATOM 4344 C C . SER A 1 550 ? 15.111 31.281 11.658 1.00 68.31 550 SER A C 1
ATOM 4346 O O . SER A 1 550 ? 16.226 31.764 11.460 1.00 68.31 550 SER A O 1
ATOM 4348 N N . LEU A 1 551 ? 14.546 31.342 12.872 1.00 72.00 551 LEU A N 1
ATOM 4349 C CA . LEU A 1 551 ? 15.262 31.937 14.010 1.00 72.00 551 LEU A CA 1
ATOM 4350 C C . LEU A 1 551 ? 16.602 31.226 14.265 1.00 72.00 551 LEU A C 1
ATOM 4352 O O . LEU A 1 551 ? 17.555 31.875 14.683 1.00 72.00 551 LEU A O 1
ATOM 4356 N N . ALA A 1 552 ? 16.671 29.921 13.987 1.00 68.44 552 ALA A N 1
ATOM 4357 C CA . ALA A 1 552 ? 17.908 29.158 14.065 1.00 68.44 552 ALA A CA 1
ATOM 4358 C C . ALA A 1 552 ? 18.924 29.631 13.018 1.00 68.44 552 ALA A C 1
ATOM 4360 O O . ALA A 1 552 ? 20.067 29.851 13.380 1.00 68.44 552 ALA A O 1
ATOM 4361 N N . GLN A 1 553 ? 18.514 29.895 11.772 1.00 70.69 553 GLN A N 1
ATOM 4362 C CA . GLN A 1 553 ? 19.397 30.436 10.728 1.00 70.69 553 GLN A CA 1
ATOM 4363 C C . GLN A 1 553 ? 19.905 31.841 11.063 1.00 70.69 553 GLN A C 1
ATOM 4365 O O . GLN A 1 553 ? 21.098 32.098 10.949 1.00 70.69 553 GLN A O 1
ATOM 4370 N N . ILE A 1 554 ? 19.026 32.735 11.530 1.00 77.38 554 ILE A N 1
ATOM 4371 C CA . ILE A 1 554 ? 19.423 34.087 11.960 1.00 77.38 554 ILE A CA 1
ATOM 4372 C C . ILE A 1 554 ? 20.428 33.988 13.107 1.00 77.38 554 ILE A C 1
ATOM 4374 O O . ILE A 1 554 ? 21.462 34.646 13.097 1.00 77.38 554 ILE A O 1
ATOM 4378 N N . ARG A 1 555 ? 20.146 33.125 14.086 1.00 80.00 555 ARG A N 1
ATOM 4379 C CA . ARG A 1 555 ? 21.013 32.926 15.245 1.00 80.00 555 ARG A CA 1
ATOM 4380 C C . ARG A 1 555 ? 22.323 32.238 14.887 1.00 80.00 555 ARG A C 1
ATOM 4382 O O . ARG A 1 555 ? 23.346 32.578 15.462 1.00 80.00 555 ARG A O 1
ATOM 4389 N N . GLN A 1 556 ? 22.304 31.294 13.955 1.00 81.25 556 GLN A N 1
ATOM 4390 C CA . GLN A 1 556 ? 23.508 30.678 13.423 1.00 81.25 556 GLN A CA 1
ATOM 4391 C C . GLN A 1 556 ? 24.357 31.743 12.741 1.00 81.25 556 GLN A C 1
ATOM 4393 O O . GLN A 1 556 ? 25.532 31.834 13.041 1.00 81.25 556 GLN A O 1
ATOM 4398 N N . GLN A 1 557 ? 23.765 32.620 11.929 1.00 81.88 557 GLN A N 1
ATOM 4399 C CA . GLN A 1 557 ? 24.481 33.730 11.305 1.00 81.88 557 GLN A CA 1
ATOM 4400 C C . GLN A 1 557 ? 25.052 34.718 12.342 1.00 81.88 557 GLN A C 1
ATOM 4402 O O . GLN A 1 557 ? 26.197 35.143 12.215 1.00 81.88 557 GLN A O 1
ATOM 4407 N N . GLU A 1 558 ? 24.304 35.036 13.406 1.00 84.94 558 GLU A N 1
ATOM 4408 C CA . GLU A 1 558 ? 24.797 35.825 14.550 1.00 84.94 558 GLU A CA 1
ATOM 4409 C C . GLU A 1 558 ? 25.977 35.131 15.263 1.00 84.94 558 GLU A C 1
ATOM 4411 O O . GLU A 1 558 ? 26.978 35.771 15.585 1.00 84.94 558 GLU A O 1
ATOM 4416 N N . LEU A 1 559 ? 25.895 33.822 15.505 1.00 86.44 559 LEU A N 1
ATOM 4417 C CA . LEU A 1 559 ? 26.951 33.048 16.166 1.00 86.44 559 LEU A CA 1
ATOM 4418 C C . LEU A 1 559 ? 28.182 32.871 15.273 1.00 86.44 559 LEU A C 1
ATOM 4420 O O . LEU A 1 559 ? 29.302 32.984 15.758 1.00 86.44 559 LEU A O 1
ATOM 4424 N N . GLU A 1 560 ? 27.986 32.680 13.970 1.00 86.94 560 GLU A N 1
ATOM 4425 C CA . GLU A 1 560 ? 29.052 32.606 12.970 1.00 86.94 560 GLU A CA 1
ATOM 4426 C C . GLU A 1 560 ? 29.849 33.916 12.909 1.00 86.94 560 GLU A C 1
ATOM 4428 O O . GLU A 1 560 ? 31.072 33.880 12.796 1.00 86.94 560 GLU A O 1
ATOM 4433 N N . THR A 1 561 ? 29.211 35.083 13.105 1.00 89.94 561 THR A N 1
ATOM 4434 C CA . THR A 1 561 ? 29.967 36.349 13.231 1.00 89.94 561 THR A CA 1
ATOM 4435 C C . THR A 1 561 ? 30.897 36.397 14.450 1.00 89.94 561 THR A C 1
ATOM 4437 O O . THR A 1 561 ? 31.858 37.161 14.435 1.00 89.94 561 THR A O 1
ATOM 4440 N N . HIS A 1 562 ? 30.666 35.550 15.460 1.00 89.62 562 HIS A N 1
ATOM 4441 C CA . HIS A 1 562 ? 31.503 35.406 16.658 1.00 89.62 562 HIS A CA 1
ATOM 4442 C C . HIS A 1 562 ? 32.289 34.081 16.682 1.00 89.62 562 HIS A C 1
ATOM 4444 O O . HIS A 1 562 ? 32.894 33.738 17.698 1.00 89.62 562 HIS A O 1
ATOM 4450 N N . ARG A 1 563 ? 32.321 33.322 15.575 1.00 90.69 563 ARG A N 1
ATOM 4451 C CA . ARG A 1 563 ? 32.942 31.988 15.512 1.00 90.69 563 ARG A CA 1
ATOM 4452 C C . ARG A 1 563 ? 34.391 31.974 15.979 1.00 90.69 563 ARG A C 1
ATOM 4454 O O . ARG A 1 563 ? 34.788 31.052 16.678 1.00 90.69 563 ARG A O 1
ATOM 4461 N N . SER A 1 564 ? 35.167 32.995 15.625 1.00 87.44 564 SER A N 1
ATOM 4462 C CA . SER A 1 564 ? 36.573 33.102 16.028 1.00 87.44 564 SER A CA 1
ATOM 4463 C C . SER A 1 564 ? 36.744 33.220 17.544 1.00 87.44 564 SER A C 1
ATOM 4465 O O . SER A 1 564 ? 37.694 32.667 18.084 1.00 87.44 564 SER A O 1
ATOM 4467 N N . GLU A 1 565 ? 35.839 33.917 18.235 1.00 90.31 565 GLU A N 1
ATOM 4468 C CA . GLU A 1 565 ? 35.876 34.055 19.697 1.00 90.31 565 GLU A CA 1
ATOM 4469 C C . GLU A 1 565 ? 35.512 32.726 20.366 1.00 90.31 565 GLU A C 1
ATOM 4471 O O . GLU A 1 565 ? 36.251 32.242 21.219 1.00 90.31 565 GLU A O 1
ATOM 4476 N N . ILE A 1 566 ? 34.441 32.087 19.885 1.00 89.25 566 ILE A N 1
ATOM 4477 C CA . ILE A 1 566 ? 33.985 30.769 20.350 1.00 89.25 566 ILE A CA 1
ATOM 4478 C C . ILE A 1 566 ? 35.083 29.712 20.148 1.00 89.25 566 ILE A C 1
ATOM 4480 O O . ILE A 1 566 ? 35.376 28.937 21.057 1.00 89.25 566 ILE A O 1
ATOM 4484 N N . TYR A 1 567 ? 35.730 29.711 18.980 1.00 92.56 567 TYR A N 1
ATOM 4485 C CA . TYR A 1 567 ? 36.839 28.810 18.676 1.00 92.56 567 TYR A CA 1
ATOM 4486 C C . TYR A 1 567 ? 38.029 29.027 19.602 1.00 92.56 567 TYR A C 1
ATOM 4488 O O . TYR A 1 567 ? 38.615 28.060 20.069 1.00 92.56 567 TYR A O 1
ATOM 4496 N N . GLN A 1 568 ? 38.393 30.278 19.892 1.00 90.88 568 GLN A N 1
ATOM 4497 C CA . GLN A 1 568 ? 39.510 30.574 20.791 1.00 90.88 568 GLN A CA 1
ATOM 4498 C C . GLN A 1 568 ? 39.248 30.091 22.218 1.00 90.88 568 GLN A C 1
ATOM 4500 O O . GLN A 1 568 ? 40.175 29.615 22.872 1.00 90.88 568 GLN A O 1
ATOM 4505 N N . ASP A 1 569 ? 38.008 30.181 22.693 1.00 90.00 569 ASP A N 1
ATOM 4506 C CA . ASP A 1 569 ? 37.642 29.681 24.016 1.00 90.00 569 ASP A CA 1
ATOM 4507 C C . ASP A 1 569 ? 37.720 28.147 24.077 1.00 90.00 569 ASP A C 1
ATOM 4509 O O . ASP A 1 569 ? 38.369 27.614 24.978 1.00 90.00 569 ASP A O 1
ATOM 4513 N N . PHE A 1 570 ? 37.173 27.434 23.084 1.00 91.12 570 PHE A N 1
ATOM 4514 C CA . PHE A 1 570 ? 37.298 25.971 23.022 1.00 91.12 570 PHE A CA 1
ATOM 4515 C C . PHE A 1 570 ? 38.724 25.498 22.754 1.00 91.12 570 PHE A C 1
ATOM 4517 O O . PHE A 1 570 ? 39.138 24.486 23.302 1.00 91.12 570 PHE A O 1
ATOM 4524 N N . TYR A 1 571 ? 39.499 26.231 21.960 1.00 90.75 571 TYR A N 1
ATOM 4525 C CA . TYR A 1 571 ? 40.903 25.918 21.718 1.00 90.75 571 TYR A CA 1
ATOM 4526 C C . TYR A 1 571 ? 41.732 26.026 23.001 1.00 90.75 571 TYR A C 1
ATOM 4528 O O . TYR A 1 571 ? 42.567 25.166 23.251 1.00 90.75 571 TYR A O 1
ATOM 4536 N N . ARG A 1 572 ? 41.487 27.040 23.846 1.00 89.00 572 ARG A N 1
ATOM 4537 C CA . ARG A 1 572 ? 42.136 27.132 25.166 1.00 89.00 572 ARG A CA 1
ATOM 4538 C C . ARG A 1 572 ? 41.730 25.980 26.077 1.00 89.00 572 ARG A C 1
ATOM 4540 O O . ARG A 1 572 ? 42.592 25.421 26.736 1.00 89.00 572 ARG A O 1
ATOM 4547 N N . GLU A 1 573 ? 40.449 25.625 26.091 1.00 89.38 573 GLU A N 1
ATOM 4548 C CA . GLU A 1 573 ? 39.945 24.514 26.901 1.00 89.38 573 GLU A CA 1
ATOM 4549 C C . GLU A 1 573 ? 40.542 23.168 26.460 1.00 89.38 573 GLU A C 1
ATOM 4551 O O . GLU A 1 573 ? 41.001 22.400 27.296 1.00 89.38 573 GLU A O 1
ATOM 4556 N N . GLU A 1 574 ? 40.606 22.897 25.153 1.00 87.94 574 GLU A N 1
ATOM 4557 C CA . GLU A 1 574 ? 41.240 21.685 24.619 1.00 87.94 574 GLU A CA 1
ATOM 4558 C C . GLU A 1 574 ? 42.757 21.678 24.835 1.00 87.94 574 GLU A C 1
ATOM 4560 O O . GLU A 1 574 ? 43.336 20.622 25.079 1.00 87.94 574 GLU A O 1
ATOM 4565 N N . LEU A 1 575 ? 43.408 22.843 24.797 1.00 87.69 575 LEU A N 1
ATOM 4566 C CA . LEU A 1 575 ? 44.824 22.970 25.130 1.00 87.69 575 LEU A CA 1
ATOM 4567 C C . LEU A 1 575 ? 45.081 22.688 26.618 1.00 87.69 575 LEU A C 1
ATOM 4569 O O . LEU A 1 575 ? 46.059 22.024 26.952 1.00 87.69 575 LEU A O 1
ATOM 4573 N N . ASP A 1 576 ? 44.208 23.161 27.508 1.00 86.81 576 ASP A N 1
ATOM 4574 C CA . ASP A 1 576 ? 44.293 22.882 28.942 1.00 86.81 576 ASP A CA 1
ATOM 4575 C C . ASP A 1 576 ? 43.996 21.402 29.244 1.00 86.81 576 ASP A C 1
ATOM 4577 O O . ASP A 1 576 ? 44.754 20.785 29.987 1.00 86.81 576 ASP A O 1
ATOM 4581 N N . ASN A 1 577 ? 43.001 20.791 28.588 1.00 85.25 577 ASN A N 1
ATOM 4582 C CA . ASN A 1 577 ? 42.751 19.344 28.672 1.00 85.25 577 ASN A CA 1
ATOM 4583 C C . ASN A 1 577 ? 43.961 18.531 28.188 1.00 85.25 577 ASN A C 1
ATOM 4585 O O . ASN A 1 577 ? 44.381 17.581 28.844 1.00 85.25 577 ASN A O 1
ATOM 4589 N N . PHE A 1 578 ? 44.566 18.928 27.063 1.00 84.94 578 PHE A N 1
ATOM 4590 C CA . PHE A 1 578 ? 45.775 18.287 26.551 1.00 84.94 578 PHE A CA 1
ATOM 4591 C C . PHE A 1 578 ? 46.922 18.378 27.562 1.00 84.94 578 PHE A C 1
ATOM 4593 O O . PHE A 1 578 ? 47.598 17.382 27.815 1.00 84.94 578 PHE A O 1
ATOM 4600 N N . ARG A 1 579 ? 47.125 19.550 28.177 1.00 83.56 579 ARG A N 1
ATOM 4601 C CA . ARG A 1 579 ? 48.132 19.741 29.230 1.00 83.56 579 ARG A CA 1
ATOM 4602 C C . ARG A 1 579 ? 47.839 18.868 30.446 1.00 83.56 579 ARG A C 1
ATOM 4604 O O . ARG A 1 579 ? 48.773 18.259 30.959 1.00 83.56 579 ARG A O 1
ATOM 4611 N N . ASP A 1 580 ? 46.592 18.776 30.893 1.00 84.81 580 ASP A N 1
ATOM 4612 C CA . ASP A 1 580 ? 46.207 17.930 32.027 1.00 84.81 580 ASP A CA 1
ATOM 4613 C C . ASP A 1 580 ? 46.506 16.446 31.748 1.00 84.81 580 ASP A C 1
ATOM 4615 O O . ASP A 1 580 ? 47.093 15.766 32.594 1.00 84.81 580 ASP A O 1
ATOM 4619 N N . ASP A 1 581 ? 46.222 15.974 30.532 1.00 83.38 581 ASP A N 1
ATOM 4620 C CA . ASP A 1 581 ? 46.509 14.601 30.099 1.00 83.38 581 ASP A CA 1
ATOM 4621 C C . ASP A 1 581 ? 48.018 14.331 29.909 1.00 83.38 581 ASP A C 1
ATOM 4623 O O . ASP A 1 581 ? 48.480 13.196 30.058 1.00 83.38 581 ASP A O 1
ATOM 4627 N N . HIS A 1 582 ? 48.811 15.372 29.629 1.00 83.19 582 HIS A N 1
ATOM 4628 C CA . HIS A 1 582 ? 50.244 15.281 29.314 1.00 83.19 582 HIS A CA 1
ATOM 4629 C C . HIS A 1 582 ? 51.146 15.928 30.382 1.00 83.19 582 HIS A C 1
ATOM 4631 O O . HIS A 1 582 ? 52.251 16.388 30.083 1.00 83.19 582 HIS A O 1
ATOM 4637 N N . ASN A 1 583 ? 50.713 15.937 31.650 1.00 81.25 583 ASN A N 1
ATOM 4638 C CA . ASN A 1 583 ? 51.486 16.437 32.802 1.00 81.25 583 ASN A CA 1
ATOM 4639 C C . ASN A 1 583 ? 52.033 17.872 32.628 1.00 81.25 583 ASN A C 1
ATOM 4641 O O . ASN A 1 583 ? 53.148 18.189 33.049 1.00 81.25 583 ASN A O 1
ATOM 4645 N N . GLY A 1 584 ? 51.253 18.749 32.003 1.00 76.19 584 GLY A N 1
ATOM 4646 C CA . GLY A 1 584 ? 51.579 20.152 31.756 1.00 76.19 584 GLY A CA 1
ATOM 4647 C C . GLY A 1 584 ? 52.411 20.411 30.497 1.00 76.19 584 GLY A C 1
ATOM 4648 O O . GLY A 1 584 ? 52.873 21.538 30.315 1.00 76.19 584 GLY A O 1
ATOM 4649 N N . ALA A 1 585 ? 52.635 19.404 29.647 1.00 77.00 585 ALA A N 1
ATOM 4650 C CA . ALA A 1 585 ? 53.344 19.578 28.382 1.00 77.00 585 ALA A CA 1
ATOM 4651 C C . ALA A 1 585 ? 52.456 20.235 27.308 1.00 77.00 585 ALA A C 1
ATOM 4653 O O . ALA A 1 585 ? 51.268 19.947 27.197 1.00 77.00 585 ALA A O 1
ATOM 4654 N N . GLU A 1 586 ? 53.058 21.110 26.501 1.00 83.69 586 GLU A N 1
ATOM 4655 C CA . GLU A 1 586 ? 52.422 21.695 25.312 1.00 83.69 586 GLU A CA 1
ATOM 4656 C C . GLU A 1 586 ? 52.517 20.725 24.122 1.00 83.69 586 GLU A C 1
ATOM 4658 O O . GLU A 1 586 ? 53.523 20.013 24.024 1.00 83.69 586 GLU A O 1
ATOM 4663 N N . PRO A 1 587 ? 51.547 20.728 23.188 1.00 83.62 587 PRO A N 1
ATOM 4664 C CA . PRO A 1 587 ? 51.614 19.920 21.971 1.00 83.62 587 PRO A CA 1
ATOM 4665 C C . PRO A 1 587 ? 52.834 20.334 21.135 1.00 83.62 587 PRO A C 1
ATOM 4667 O O . PRO A 1 587 ? 52.991 21.506 20.784 1.00 83.62 587 PRO A O 1
ATOM 4670 N N . GLN A 1 588 ? 53.730 19.386 20.848 1.00 82.56 588 GLN A N 1
ATOM 4671 C CA . GLN A 1 588 ? 55.027 19.660 20.206 1.00 82.56 588 GLN A CA 1
ATOM 4672 C C . GLN A 1 588 ? 55.119 19.100 18.790 1.00 82.56 588 GLN A C 1
ATOM 4674 O O . GLN A 1 588 ? 55.912 19.591 17.982 1.00 82.56 588 GLN A O 1
ATOM 4679 N N . THR A 1 589 ? 54.320 18.083 18.476 1.00 81.88 589 THR A N 1
ATOM 4680 C CA . THR A 1 589 ? 54.268 17.489 17.140 1.00 81.88 589 THR A CA 1
ATOM 4681 C C . THR A 1 589 ? 53.151 18.113 16.294 1.00 81.88 589 THR A C 1
ATOM 4683 O O . THR A 1 589 ? 52.130 18.549 16.832 1.00 81.88 589 THR A O 1
ATOM 4686 N N . PRO A 1 590 ? 53.301 18.152 14.956 1.00 78.00 590 PRO A N 1
ATOM 4687 C CA . PRO A 1 590 ? 52.232 18.602 14.066 1.00 78.00 590 PRO A CA 1
ATOM 4688 C C . PRO A 1 590 ? 50.919 17.833 14.263 1.00 78.00 590 PRO A C 1
ATOM 4690 O O . PRO A 1 590 ? 49.857 18.446 14.218 1.00 78.00 590 PRO A O 1
ATOM 4693 N N . ASP A 1 591 ? 50.988 16.527 14.539 1.00 74.69 591 ASP A N 1
ATOM 4694 C CA . ASP A 1 591 ? 49.808 15.679 14.737 1.00 74.69 591 ASP A CA 1
ATOM 4695 C C . ASP A 1 591 ? 49.050 16.029 16.028 1.00 74.69 591 ASP A C 1
ATOM 4697 O O . ASP A 1 591 ? 47.825 16.115 16.012 1.00 74.69 591 ASP A O 1
ATOM 4701 N N . GLU A 1 592 ? 49.750 16.316 17.131 1.00 81.12 592 GLU A N 1
ATOM 4702 C CA . GLU A 1 592 ? 49.128 16.767 18.389 1.00 81.12 592 GLU A CA 1
ATOM 4703 C C . GLU A 1 592 ? 48.442 18.131 18.226 1.00 81.12 592 GLU A C 1
ATOM 4705 O O . GLU A 1 592 ? 47.321 18.335 18.695 1.00 81.12 592 GLU A O 1
ATOM 4710 N N . VAL A 1 593 ? 49.080 19.063 17.509 1.00 81.75 593 VAL A N 1
ATOM 4711 C CA . VAL A 1 593 ? 48.480 20.370 17.199 1.00 81.75 593 VAL A CA 1
ATOM 4712 C C . VAL A 1 593 ? 47.240 20.200 16.315 1.00 81.75 593 VAL A C 1
ATOM 4714 O O . VAL A 1 593 ? 46.221 20.854 16.555 1.00 81.75 593 VAL A O 1
ATOM 4717 N N . ILE A 1 594 ? 47.287 19.302 15.323 1.00 82.50 594 ILE A N 1
ATOM 4718 C CA . ILE A 1 594 ? 46.134 18.971 14.474 1.00 82.50 594 ILE A CA 1
ATOM 4719 C C . ILE A 1 594 ? 44.996 18.380 15.312 1.00 82.50 594 ILE A C 1
ATOM 4721 O O . ILE A 1 594 ? 43.858 18.805 15.151 1.00 82.50 594 ILE A O 1
ATOM 4725 N N . GLN A 1 595 ? 45.276 17.474 16.251 1.00 82.12 595 GLN A N 1
ATOM 4726 C CA . GLN A 1 595 ? 44.241 16.887 17.108 1.00 82.12 595 GLN A CA 1
ATOM 4727 C C . GLN A 1 595 ? 43.536 17.930 17.986 1.00 82.12 595 GLN A C 1
ATOM 4729 O O . GLN A 1 595 ? 42.306 17.952 18.041 1.00 82.12 595 GLN A O 1
ATOM 4734 N N . VAL A 1 596 ? 44.289 18.818 18.648 1.00 85.31 596 VAL A N 1
ATOM 4735 C CA . VAL A 1 596 ? 43.714 19.878 19.500 1.00 85.31 596 VAL A CA 1
ATOM 4736 C C . VAL A 1 596 ? 42.893 20.863 18.664 1.00 85.31 596 VAL A C 1
ATOM 4738 O O . VAL A 1 596 ? 41.780 21.231 19.040 1.00 85.31 596 VAL A O 1
ATOM 4741 N N . THR A 1 597 ? 43.407 21.266 17.498 1.00 86.00 597 THR A N 1
ATOM 4742 C CA . THR A 1 597 ? 42.686 22.180 16.596 1.00 86.00 597 THR A CA 1
ATOM 4743 C C . THR A 1 597 ? 41.431 21.545 15.995 1.00 86.00 597 THR A C 1
ATOM 4745 O O . THR A 1 597 ? 40.389 22.199 15.975 1.00 86.00 597 THR A O 1
ATOM 4748 N N . GLN A 1 598 ? 41.477 20.273 15.581 1.00 83.81 598 GLN A N 1
ATOM 4749 C CA . GLN A 1 598 ? 40.309 19.536 15.085 1.00 83.81 598 GLN A CA 1
ATOM 4750 C C . GLN A 1 598 ? 39.218 19.419 16.151 1.00 83.81 598 GLN A C 1
ATOM 4752 O O . GLN A 1 598 ? 38.085 19.818 15.891 1.00 83.81 598 GLN A O 1
ATOM 4757 N N . LYS A 1 599 ? 39.555 18.983 17.372 1.00 82.81 599 LYS A N 1
ATOM 4758 C CA . LYS A 1 599 ? 38.587 18.891 18.478 1.00 82.81 599 LYS A CA 1
ATOM 4759 C C . LYS A 1 599 ? 37.976 20.246 18.831 1.00 82.81 599 LYS A C 1
ATOM 4761 O O . LYS A 1 599 ? 36.764 20.353 19.015 1.00 82.81 599 LYS A O 1
ATOM 4766 N N . ALA A 1 600 ? 38.788 21.303 18.884 1.00 86.38 600 ALA A N 1
ATOM 4767 C CA . ALA A 1 600 ? 38.295 22.656 19.133 1.00 86.38 600 ALA A CA 1
ATOM 4768 C C . ALA A 1 600 ? 37.338 23.124 18.025 1.00 86.38 600 ALA A C 1
ATOM 4770 O O . ALA A 1 600 ? 36.315 23.755 18.305 1.00 86.38 600 ALA A O 1
ATOM 4771 N N . GLN A 1 601 ? 37.636 22.787 16.769 1.00 86.75 601 GLN A N 1
ATOM 4772 C CA . GLN A 1 601 ? 36.788 23.109 15.628 1.00 86.75 601 GLN A CA 1
ATOM 4773 C C . GLN A 1 601 ? 35.467 22.332 15.665 1.00 86.75 601 GLN A C 1
ATOM 4775 O O . GLN A 1 601 ? 34.408 22.943 15.531 1.00 86.75 601 GLN A O 1
ATOM 4780 N N . GLU A 1 602 ? 35.507 21.031 15.954 1.00 83.94 602 GLU A N 1
ATOM 4781 C CA . GLU A 1 602 ? 34.320 20.189 16.134 1.00 83.94 602 GLU A CA 1
ATOM 4782 C C . GLU A 1 602 ? 33.419 20.704 17.263 1.00 83.94 602 GLU A C 1
ATOM 4784 O O . GLU A 1 602 ? 32.214 20.871 17.060 1.00 83.94 602 GLU A O 1
ATOM 4789 N N . ARG A 1 603 ? 33.995 21.043 18.427 1.00 84.94 603 ARG A N 1
ATOM 4790 C CA . ARG A 1 603 ? 33.260 21.632 19.561 1.00 84.94 603 ARG A CA 1
ATOM 4791 C C . ARG A 1 603 ? 32.669 22.996 19.225 1.00 84.94 603 ARG A C 1
ATOM 4793 O O . ARG A 1 603 ? 31.539 23.281 19.618 1.00 84.94 603 ARG A O 1
ATOM 4800 N N . THR A 1 604 ? 33.395 23.826 18.477 1.00 86.94 604 THR A N 1
ATOM 4801 C CA . THR A 1 604 ? 32.901 25.128 17.999 1.00 86.94 604 THR A CA 1
ATOM 4802 C C . THR A 1 604 ? 31.691 24.946 17.096 1.00 86.94 604 THR A C 1
ATOM 4804 O O . THR A 1 604 ? 30.645 25.556 17.320 1.00 86.94 604 THR A O 1
ATOM 4807 N N . ASP A 1 605 ? 31.816 24.068 16.105 1.00 82.88 605 ASP A N 1
ATOM 4808 C CA . ASP A 1 605 ? 30.751 23.757 15.162 1.00 82.88 605 ASP A CA 1
ATOM 4809 C C . ASP A 1 605 ? 29.530 23.166 15.876 1.00 82.88 605 ASP A C 1
ATOM 4811 O O . ASP A 1 605 ? 28.393 23.570 15.617 1.00 82.88 605 ASP A O 1
ATOM 4815 N N . GLN A 1 606 ? 29.749 22.260 16.830 1.00 81.94 606 GLN A N 1
ATOM 4816 C CA . GLN A 1 606 ? 28.690 21.688 17.653 1.00 81.94 606 GLN A CA 1
ATOM 4817 C C . GLN A 1 606 ? 28.009 22.746 18.526 1.00 81.94 606 GLN A C 1
ATOM 4819 O O . GLN A 1 606 ? 26.783 22.815 18.542 1.00 81.94 606 GLN A O 1
ATOM 4824 N N . TYR A 1 607 ? 28.768 23.615 19.197 1.00 85.44 607 TYR A N 1
ATOM 4825 C CA . TYR A 1 607 ? 28.219 24.680 20.032 1.00 85.44 607 TYR A CA 1
ATOM 4826 C C . TYR A 1 607 ? 27.389 25.680 19.228 1.00 85.44 607 TYR A C 1
ATOM 4828 O O . TYR A 1 607 ? 26.309 26.075 19.676 1.00 85.44 607 TYR A O 1
ATOM 4836 N N . ILE A 1 608 ? 27.875 26.095 18.052 1.00 82.19 608 ILE A N 1
ATOM 4837 C CA . ILE A 1 608 ? 27.154 27.018 17.172 1.00 82.19 608 ILE A CA 1
ATOM 4838 C C . ILE A 1 608 ? 25.835 26.382 16.739 1.00 82.19 608 ILE A C 1
ATOM 4840 O O . ILE A 1 608 ? 24.786 27.011 16.898 1.00 82.19 608 ILE A O 1
ATOM 4844 N N . ARG A 1 609 ? 25.863 25.125 16.274 1.00 76.31 609 ARG A N 1
ATOM 4845 C CA . ARG A 1 609 ? 24.650 24.378 15.913 1.00 76.31 609 ARG A CA 1
ATOM 4846 C C . ARG A 1 609 ? 23.698 24.264 17.103 1.00 76.31 609 ARG A C 1
ATOM 4848 O O . ARG A 1 609 ? 22.562 24.732 17.026 1.00 76.31 609 ARG A O 1
ATOM 4855 N N . ASP A 1 610 ? 24.150 23.728 18.232 1.00 75.69 610 ASP A N 1
ATOM 4856 C CA . ASP A 1 610 ? 23.305 23.504 19.408 1.00 75.69 610 ASP A CA 1
ATOM 4857 C C . ASP A 1 610 ? 22.713 24.812 19.938 1.00 75.69 610 ASP A C 1
ATOM 4859 O O . ASP A 1 610 ? 21.517 24.902 20.222 1.00 75.69 610 ASP A O 1
ATOM 4863 N N . THR A 1 611 ? 23.509 25.872 20.022 1.00 79.81 611 THR A N 1
ATOM 4864 C CA . THR A 1 611 ? 23.041 27.163 20.530 1.00 79.81 611 THR A CA 1
ATOM 4865 C C . THR A 1 611 ? 22.093 27.849 19.545 1.00 79.81 611 THR A C 1
ATOM 4867 O O . THR A 1 611 ? 21.147 28.514 19.982 1.00 79.81 611 THR A O 1
ATOM 4870 N N . ALA A 1 612 ? 22.301 27.685 18.235 1.00 76.56 612 ALA A N 1
ATOM 4871 C CA . ALA A 1 612 ? 21.399 28.178 17.197 1.00 76.56 612 ALA A CA 1
ATOM 4872 C C . ALA A 1 612 ? 20.043 27.460 17.225 1.00 76.56 612 ALA A C 1
ATOM 4874 O O . ALA A 1 612 ? 19.001 28.119 17.174 1.00 76.56 612 ALA A O 1
ATOM 4875 N N . HIS A 1 613 ? 20.047 26.133 17.384 1.00 68.44 613 HIS A N 1
ATOM 4876 C CA . HIS A 1 613 ? 18.843 25.301 17.408 1.00 68.44 613 HIS A CA 1
ATOM 4877 C C . HIS A 1 613 ? 18.066 25.358 18.739 1.00 68.44 613 HIS A C 1
ATOM 4879 O O . HIS A 1 613 ? 16.889 24.996 18.772 1.00 68.44 613 HIS A O 1
ATOM 4885 N N . HIS A 1 614 ? 18.653 25.881 19.826 1.00 71.00 614 HIS A N 1
ATOM 4886 C CA . HIS A 1 614 ? 18.000 25.971 21.145 1.00 71.00 614 HIS A CA 1
ATOM 4887 C C . HIS A 1 614 ? 17.827 27.411 21.682 1.00 71.00 614 HIS A C 1
ATOM 4889 O O . HIS A 1 614 ? 18.271 27.726 22.795 1.00 71.00 614 HIS A O 1
ATOM 4895 N N . PRO A 1 615 ? 17.135 28.316 20.963 1.00 71.12 615 PRO A N 1
ATOM 4896 C CA . PRO A 1 615 ? 16.916 29.676 21.437 1.00 71.12 615 PRO A CA 1
ATOM 4897 C C . PRO A 1 615 ? 15.987 29.738 22.674 1.00 71.12 615 PRO A C 1
ATOM 4899 O O . PRO A 1 615 ? 15.097 28.897 22.838 1.00 71.12 615 PRO A O 1
ATOM 4902 N N . PRO A 1 616 ? 16.131 30.757 23.552 1.00 76.12 616 PRO A N 1
ATOM 4903 C CA . PRO A 1 616 ? 15.205 30.995 24.656 1.00 76.12 616 PRO A CA 1
ATOM 4904 C C . PRO A 1 616 ? 13.762 31.128 24.165 1.00 76.12 616 PRO A C 1
ATOM 4906 O O . PRO A 1 616 ? 13.501 31.810 23.172 1.00 76.12 616 PRO A O 1
ATOM 4909 N N . LEU A 1 617 ? 12.817 30.551 24.916 1.00 67.62 617 LEU A N 1
ATOM 4910 C CA . LEU A 1 617 ? 11.395 30.511 24.546 1.00 67.62 617 LEU A CA 1
ATOM 4911 C C . LEU A 1 617 ? 10.824 31.892 24.202 1.00 67.62 617 LEU A C 1
ATOM 4913 O O . LEU A 1 617 ? 10.082 32.023 23.237 1.00 67.62 617 LEU A O 1
ATOM 4917 N N . VAL A 1 618 ? 11.196 32.931 24.950 1.00 75.56 618 VAL A N 1
ATOM 4918 C CA . VAL A 1 618 ? 10.695 34.296 24.727 1.00 75.56 618 VAL A CA 1
ATOM 4919 C C . VAL A 1 618 ? 11.075 34.824 23.336 1.00 75.56 618 VAL A C 1
ATOM 4921 O O . VAL A 1 618 ? 10.220 35.378 22.650 1.00 75.56 618 VAL A O 1
ATOM 4924 N N . ARG A 1 619 ? 12.307 34.574 22.862 1.00 75.06 619 ARG A N 1
ATOM 4925 C CA . ARG A 1 619 ? 12.743 35.008 21.521 1.00 75.06 619 ARG A CA 1
ATOM 4926 C C . ARG A 1 619 ? 12.007 34.271 20.402 1.00 75.06 619 ARG A C 1
ATOM 4928 O O . ARG A 1 619 ? 11.685 34.887 19.391 1.00 75.06 619 ARG A O 1
ATOM 4935 N N . LEU A 1 620 ? 11.710 32.981 20.587 1.00 70.00 620 LEU A N 1
ATOM 4936 C CA . LEU A 1 620 ? 10.885 32.209 19.646 1.00 70.00 620 LEU A CA 1
ATOM 4937 C C . LEU A 1 620 ? 9.496 32.835 19.486 1.00 70.00 620 LEU A C 1
ATOM 4939 O O . LEU A 1 620 ? 9.024 33.015 18.364 1.00 70.00 620 LEU A O 1
ATOM 4943 N N . TRP A 1 621 ? 8.868 33.212 20.603 1.00 67.25 621 TRP A N 1
ATOM 4944 C CA . TRP A 1 621 ? 7.560 33.866 20.602 1.00 67.25 621 TRP A CA 1
ATOM 4945 C C . TRP A 1 621 ? 7.590 35.242 19.934 1.00 67.25 621 TRP A C 1
ATOM 4947 O O . TRP A 1 621 ? 6.738 35.529 19.093 1.00 67.25 621 TRP A O 1
ATOM 4957 N N . GLU A 1 622 ? 8.567 36.086 20.266 1.00 77.81 622 GLU A N 1
ATOM 4958 C CA . GLU A 1 622 ? 8.706 37.421 19.670 1.00 77.81 622 GLU A CA 1
ATOM 4959 C C . GLU A 1 622 ? 8.945 37.362 18.157 1.00 77.81 622 GLU A C 1
ATOM 4961 O O . GLU A 1 622 ? 8.288 38.081 17.397 1.00 77.81 622 GLU A O 1
ATOM 4966 N N . TYR A 1 623 ? 9.847 36.481 17.714 1.00 76.56 623 TYR A N 1
ATOM 4967 C CA . TYR A 1 623 ? 10.127 36.257 16.298 1.00 76.56 623 TYR A CA 1
ATOM 4968 C C . TYR A 1 623 ? 8.877 35.746 15.562 1.00 76.56 623 TYR A C 1
ATOM 4970 O O . TYR A 1 623 ? 8.488 36.308 14.535 1.00 76.56 623 TYR A O 1
ATOM 4978 N N . GLY A 1 624 ? 8.189 34.749 16.129 1.00 74.75 624 GLY A N 1
ATOM 4979 C CA . GLY A 1 624 ? 6.958 34.194 15.565 1.00 74.75 624 GLY A CA 1
ATOM 4980 C C . GLY A 1 624 ? 5.833 35.226 15.436 1.00 74.75 624 GLY A C 1
ATOM 4981 O O . GLY A 1 624 ? 5.204 35.315 14.385 1.00 74.75 624 GLY A O 1
ATOM 4982 N N . LEU A 1 625 ? 5.605 36.055 16.462 1.00 77.88 625 LEU A N 1
ATOM 4983 C CA . LEU A 1 625 ? 4.587 37.115 16.436 1.00 77.88 625 LEU A CA 1
ATOM 4984 C C . LEU A 1 625 ? 4.903 38.206 15.406 1.00 77.88 625 LEU A C 1
ATOM 4986 O O . LEU A 1 625 ? 3.997 38.690 14.724 1.00 77.88 625 LEU A O 1
ATOM 4990 N N . ARG A 1 626 ? 6.179 38.594 15.277 1.00 81.81 626 ARG A N 1
ATOM 4991 C CA . ARG A 1 626 ? 6.616 39.585 14.284 1.00 81.81 626 ARG A CA 1
ATOM 4992 C C . ARG A 1 626 ? 6.398 39.069 12.863 1.00 81.81 626 ARG A C 1
ATOM 4994 O O . ARG A 1 626 ? 5.803 39.783 12.056 1.00 81.81 626 ARG A O 1
ATOM 5001 N N . ASN A 1 627 ? 6.824 37.837 12.590 1.00 79.69 627 ASN A N 1
ATOM 5002 C CA . ASN A 1 627 ? 6.665 37.216 11.278 1.00 79.69 627 ASN A CA 1
ATOM 5003 C C . ASN A 1 627 ? 5.179 37.006 10.935 1.00 79.69 627 ASN A C 1
ATOM 5005 O O . ASN A 1 627 ? 4.733 37.376 9.853 1.00 79.69 627 ASN A O 1
ATOM 5009 N N . LEU A 1 628 ? 4.372 36.540 11.898 1.00 80.31 628 LEU A N 1
ATOM 5010 C CA . LEU A 1 628 ? 2.922 36.406 11.733 1.00 80.31 628 LEU A CA 1
ATOM 5011 C C . LEU A 1 628 ? 2.262 37.743 11.367 1.00 80.31 628 LEU A C 1
ATOM 5013 O O . LEU A 1 628 ? 1.412 37.791 10.483 1.00 80.31 628 LEU A O 1
ATOM 5017 N N . ARG A 1 629 ? 2.654 38.846 12.018 1.00 83.69 629 ARG A N 1
ATOM 5018 C CA . ARG A 1 629 ? 2.114 40.177 11.707 1.00 83.69 629 ARG A CA 1
ATOM 5019 C C . ARG A 1 629 ? 2.464 40.625 10.286 1.00 83.69 629 ARG A C 1
ATOM 5021 O O . ARG A 1 629 ? 1.593 41.163 9.606 1.00 83.69 629 ARG A O 1
ATOM 5028 N N . GLN A 1 630 ? 3.707 40.415 9.847 1.00 83.94 630 GLN A N 1
ATOM 5029 C CA . GLN A 1 630 ? 4.136 40.729 8.478 1.00 83.94 630 GLN A CA 1
ATOM 5030 C C . GLN A 1 630 ? 3.362 39.896 7.453 1.00 83.94 630 GLN A C 1
ATOM 5032 O O . GLN A 1 630 ? 2.795 40.449 6.514 1.00 83.94 630 GLN A O 1
ATOM 5037 N N . GLN A 1 631 ? 3.263 38.588 7.689 1.00 84.62 631 GLN A N 1
ATOM 5038 C CA . GLN A 1 631 ? 2.532 37.667 6.828 1.00 84.62 631 GLN A CA 1
ATOM 5039 C C . GLN A 1 631 ? 1.049 38.048 6.717 1.00 84.62 631 GLN A C 1
ATOM 5041 O O . GLN A 1 631 ? 0.509 38.108 5.616 1.00 84.62 631 GLN A O 1
ATOM 5046 N N . LEU A 1 632 ? 0.390 38.367 7.837 1.00 87.44 632 LEU A N 1
ATOM 5047 C CA . LEU A 1 632 ? -1.010 38.803 7.843 1.00 87.44 632 LEU A CA 1
ATOM 5048 C C . LEU A 1 632 ? -1.216 40.116 7.080 1.00 87.44 632 LEU A C 1
ATOM 5050 O O . LEU A 1 632 ? -2.191 40.229 6.341 1.00 87.44 632 LEU A O 1
ATOM 5054 N N . SER A 1 633 ? -0.315 41.092 7.238 1.00 90.19 633 SER A N 1
ATOM 5055 C CA . SER A 1 633 ? -0.391 42.354 6.490 1.00 90.19 633 SER A CA 1
ATOM 5056 C C . SER A 1 633 ? -0.314 42.105 4.985 1.00 90.19 633 SER A C 1
ATOM 5058 O O . SER A 1 633 ? -1.182 42.555 4.245 1.00 90.19 633 SER A O 1
ATOM 5060 N N . ALA A 1 634 ? 0.668 41.317 4.546 1.00 90.12 634 ALA A N 1
ATOM 5061 C CA . ALA A 1 634 ? 0.856 41.013 3.134 1.00 90.12 634 ALA A CA 1
ATOM 5062 C C . ALA A 1 634 ? -0.296 40.183 2.544 1.00 90.12 634 ALA A C 1
ATOM 5064 O O . ALA A 1 634 ? -0.730 40.451 1.430 1.00 90.12 634 ALA A O 1
ATOM 5065 N N . ILE A 1 635 ? -0.860 39.225 3.291 1.00 90.88 635 ILE A N 1
ATOM 5066 C CA . ILE A 1 635 ? -2.056 38.483 2.852 1.00 90.88 635 ILE A CA 1
ATOM 5067 C C . ILE A 1 635 ? -3.236 39.434 2.619 1.00 90.88 635 ILE A C 1
ATOM 5069 O O . ILE A 1 635 ? -3.967 39.272 1.642 1.00 90.88 635 ILE A O 1
ATOM 5073 N N . LEU A 1 636 ? -3.440 40.419 3.501 1.00 92.38 636 LEU A N 1
ATOM 5074 C CA . LEU A 1 636 ? -4.506 41.410 3.341 1.00 92.38 636 LEU A CA 1
ATOM 5075 C C . LEU A 1 636 ? -4.269 42.304 2.121 1.00 92.38 636 LEU A C 1
ATOM 5077 O O . LEU A 1 636 ? -5.220 42.601 1.401 1.00 92.38 636 LEU A O 1
ATOM 5081 N N . ASP A 1 637 ? -3.026 42.720 1.882 1.00 91.44 637 ASP A N 1
ATOM 5082 C CA . ASP A 1 637 ? -2.674 43.564 0.740 1.00 91.44 637 ASP A CA 1
ATOM 5083 C C . ASP A 1 637 ? -2.777 42.803 -0.589 1.00 91.44 637 ASP A C 1
ATOM 5085 O O . ASP A 1 637 ? -3.470 43.265 -1.493 1.00 91.44 637 ASP A O 1
ATOM 5089 N N . GLY A 1 638 ? -2.241 41.583 -0.680 1.00 90.94 638 GLY A N 1
ATOM 5090 C CA . GLY A 1 638 ? -2.442 40.717 -1.845 1.00 90.94 638 GLY A CA 1
ATOM 5091 C C . GLY A 1 638 ? -3.909 40.329 -2.053 1.00 90.94 638 GLY A C 1
ATOM 5092 O O . GLY A 1 638 ? -4.374 40.235 -3.183 1.00 90.94 638 GLY A O 1
ATOM 5093 N N . GLY A 1 639 ? -4.693 40.194 -0.979 1.00 90.19 639 GLY A N 1
ATOM 5094 C CA . GLY A 1 639 ? -6.144 40.016 -1.063 1.00 90.19 639 GLY A CA 1
ATOM 5095 C C . GLY A 1 639 ? -6.854 41.181 -1.757 1.00 90.19 639 GLY A C 1
ATOM 5096 O O . GLY A 1 639 ? -7.777 40.953 -2.539 1.00 90.19 639 GLY A O 1
ATOM 5097 N N . LYS A 1 640 ? -6.416 42.426 -1.523 1.00 91.06 640 LYS A N 1
ATOM 5098 C CA . LYS A 1 640 ? -6.952 43.600 -2.233 1.00 91.06 640 LYS A CA 1
ATOM 5099 C C . LYS A 1 640 ? -6.622 43.543 -3.721 1.00 91.06 640 LYS A C 1
ATOM 5101 O O . LYS A 1 640 ? -7.489 43.878 -4.520 1.00 91.06 640 LYS A O 1
ATOM 5106 N N . GLU A 1 641 ? -5.414 43.119 -4.089 1.00 89.44 641 GLU A N 1
ATOM 5107 C CA . GLU A 1 641 ? -5.014 42.975 -5.495 1.00 89.44 641 GLU A CA 1
ATOM 5108 C C . GLU A 1 641 ? -5.781 41.841 -6.195 1.00 89.44 641 GLU A C 1
ATOM 5110 O O . GLU A 1 641 ? -6.342 42.051 -7.269 1.00 89.44 641 GLU A O 1
ATOM 5115 N N . ALA A 1 642 ? -5.950 40.687 -5.545 1.00 88.38 642 ALA A N 1
ATOM 5116 C CA . ALA A 1 642 ? -6.752 39.586 -6.080 1.00 88.38 642 ALA A CA 1
ATOM 5117 C C . ALA A 1 642 ? -8.224 39.990 -6.318 1.00 88.38 642 ALA A C 1
ATOM 5119 O O . ALA A 1 642 ? -8.823 39.610 -7.323 1.00 88.38 642 ALA A O 1
ATOM 5120 N N . ILE A 1 643 ? -8.815 40.808 -5.433 1.00 91.50 643 ILE A N 1
ATOM 5121 C CA . ILE A 1 643 ? -10.180 41.344 -5.612 1.00 91.50 643 ILE A CA 1
ATOM 5122 C C . ILE A 1 643 ? -10.278 42.276 -6.831 1.00 91.50 643 ILE A C 1
ATOM 5124 O O . ILE A 1 643 ? -11.343 42.362 -7.442 1.00 91.50 643 ILE A O 1
ATOM 5128 N N . LYS A 1 644 ? -9.188 42.951 -7.221 1.00 90.75 644 LYS A N 1
ATOM 5129 C CA . LYS A 1 644 ? -9.143 43.782 -8.439 1.00 90.75 644 LYS A CA 1
ATOM 5130 C C . LYS A 1 644 ? -9.065 42.960 -9.732 1.00 90.75 644 LYS A C 1
ATOM 5132 O O . LYS A 1 644 ? -9.156 43.545 -10.806 1.00 90.75 644 LYS A O 1
ATOM 5137 N N . GLY A 1 645 ? -8.950 41.634 -9.639 1.00 87.00 645 GLY A N 1
ATOM 5138 C CA . GLY A 1 645 ? -8.941 40.722 -10.784 1.00 87.00 645 GLY A CA 1
ATOM 5139 C C . GLY A 1 645 ? -7.556 40.225 -11.197 1.00 87.00 645 GLY A C 1
ATOM 5140 O O . GLY A 1 645 ? -7.467 39.494 -12.181 1.00 87.00 645 GLY A O 1
ATOM 5141 N N . GLU A 1 646 ? -6.499 40.572 -10.459 1.00 86.56 646 GLU A N 1
ATOM 5142 C CA . GLU A 1 646 ? -5.160 40.036 -10.719 1.00 86.56 646 GLU A CA 1
ATOM 5143 C C . GLU A 1 646 ? -5.100 38.533 -10.380 1.00 86.56 646 GLU A C 1
ATOM 5145 O O . GLU A 1 646 ? -5.501 38.128 -9.279 1.00 86.56 646 GLU A O 1
ATOM 5150 N N . PRO A 1 647 ? -4.620 37.672 -11.297 1.00 85.31 647 PRO A N 1
ATOM 5151 C CA . PRO A 1 647 ? -4.498 36.246 -11.031 1.00 85.31 647 PRO A CA 1
ATOM 5152 C C . PRO A 1 647 ? -3.416 35.977 -9.978 1.00 85.31 647 PRO A C 1
ATOM 5154 O O . PRO A 1 647 ? -2.392 36.656 -9.911 1.00 85.31 647 PRO A O 1
ATOM 5157 N N . LEU A 1 648 ? -3.613 34.936 -9.163 1.00 85.56 648 LEU A N 1
ATOM 5158 C CA . LEU A 1 648 ? -2.582 34.489 -8.224 1.00 85.56 648 LEU A CA 1
ATOM 5159 C C . LEU A 1 648 ? -1.303 34.094 -8.989 1.00 85.56 648 LEU A C 1
ATOM 5161 O O . LEU A 1 648 ? -1.413 33.371 -9.983 1.00 85.56 648 LEU A O 1
ATOM 5165 N N . PRO A 1 649 ? -0.100 34.486 -8.520 1.00 88.56 649 PRO A N 1
ATOM 5166 C CA . PRO A 1 649 ? 1.171 34.169 -9.173 1.00 88.56 649 PRO A CA 1
ATOM 5167 C C . PRO A 1 649 ? 1.572 32.707 -8.911 1.00 88.56 649 PRO A C 1
ATOM 5169 O O . PRO A 1 649 ? 2.537 32.412 -8.204 1.00 88.56 649 PRO A O 1
ATOM 5172 N N . MET A 1 650 ? 0.779 31.772 -9.430 1.00 88.88 650 MET A N 1
ATOM 5173 C CA . MET A 1 650 ? 0.918 30.336 -9.214 1.00 88.88 650 MET A CA 1
ATOM 5174 C C . MET A 1 650 ? 0.568 29.542 -10.469 1.00 88.88 650 MET A C 1
ATOM 5176 O O . MET A 1 650 ? -0.385 29.856 -11.179 1.00 88.88 650 MET A O 1
ATOM 5180 N N . ALA A 1 651 ? 1.308 28.462 -10.705 1.00 87.06 651 ALA A N 1
ATOM 5181 C CA . ALA A 1 651 ? 0.978 27.519 -11.763 1.00 87.06 651 ALA A CA 1
ATOM 5182 C C . ALA A 1 651 ? -0.250 26.657 -11.381 1.00 87.06 651 ALA A C 1
ATOM 5184 O O . ALA A 1 651 ? -0.426 26.344 -10.197 1.00 87.06 651 ALA A O 1
ATOM 5185 N N . PRO A 1 652 ? -1.080 26.217 -12.349 1.00 85.19 652 PRO A N 1
ATOM 5186 C CA . PRO A 1 652 ? -2.290 25.430 -12.078 1.00 85.19 652 PRO A CA 1
ATOM 5187 C C . PRO A 1 652 ? -2.049 24.153 -11.258 1.00 85.19 652 PRO A C 1
ATOM 5189 O O . PRO A 1 652 ? -2.804 23.875 -10.324 1.00 85.19 652 PRO A O 1
ATOM 5192 N N . HIS A 1 653 ? -0.959 23.428 -11.532 1.00 84.94 653 HIS A N 1
ATOM 5193 C CA . HIS A 1 653 ? -0.591 22.188 -10.838 1.00 84.94 653 HIS A CA 1
ATOM 5194 C C . HIS A 1 653 ? -0.368 22.356 -9.324 1.00 84.94 653 HIS A C 1
ATOM 5196 O O . HIS A 1 653 ? -0.404 21.387 -8.564 1.00 84.94 653 HIS A O 1
ATOM 5202 N N . ARG A 1 654 ? -0.146 23.586 -8.844 1.00 90.19 654 ARG A N 1
ATOM 5203 C CA . ARG A 1 654 ? 0.074 23.866 -7.418 1.00 90.19 654 ARG A CA 1
ATOM 5204 C C . ARG A 1 654 ? -1.181 23.613 -6.582 1.00 90.19 654 ARG A C 1
ATOM 5206 O O . ARG A 1 654 ? -1.054 23.248 -5.417 1.00 90.19 654 ARG A O 1
ATOM 5213 N N . TRP A 1 655 ? -2.379 23.713 -7.173 1.00 91.12 655 TRP A N 1
ATOM 5214 C CA . TRP A 1 655 ? -3.629 23.301 -6.516 1.00 91.12 655 TRP A CA 1
ATOM 5215 C C . TRP A 1 655 ? -3.666 21.807 -6.192 1.00 91.12 655 TRP A C 1
ATOM 5217 O O . TRP A 1 655 ? -4.328 21.403 -5.237 1.00 91.12 655 TRP A O 1
ATOM 5227 N N . TYR A 1 656 ? -2.961 21.009 -6.990 1.00 89.69 656 TYR A N 1
ATOM 5228 C CA . TYR A 1 656 ? -2.900 19.564 -6.873 1.00 89.69 656 TYR A CA 1
ATOM 5229 C C . TYR A 1 656 ? -1.793 19.116 -5.904 1.00 89.69 656 TYR A C 1
ATOM 5231 O O . TYR A 1 656 ? -2.086 18.432 -4.920 1.00 89.69 656 TYR A O 1
ATOM 5239 N N . TRP A 1 657 ? -0.550 19.563 -6.126 1.00 90.50 657 TRP A N 1
ATOM 5240 C CA . TRP A 1 657 ? 0.626 19.089 -5.386 1.00 90.50 657 TRP A CA 1
ATOM 5241 C C . TRP A 1 657 ? 0.794 19.703 -4.000 1.00 90.50 657 TRP A C 1
ATOM 5243 O O . TRP A 1 657 ? 0.959 18.987 -3.011 1.00 90.50 657 TRP A O 1
ATOM 5253 N N . GLN A 1 658 ? 0.745 21.029 -3.902 1.00 91.25 658 GLN A N 1
ATOM 5254 C CA . GLN A 1 658 ? 1.212 21.741 -2.713 1.00 91.25 658 GLN A CA 1
ATOM 5255 C C . GLN A 1 658 ? 0.463 21.370 -1.415 1.00 91.25 658 GLN A C 1
ATOM 5257 O O . GLN A 1 658 ? 1.118 21.240 -0.380 1.00 91.25 658 GLN A O 1
ATOM 5262 N N . PRO A 1 659 ? -0.860 21.099 -1.420 1.00 93.00 659 PRO A N 1
ATOM 5263 C CA . PRO A 1 659 ? -1.559 20.617 -0.227 1.00 93.00 659 PRO A CA 1
ATOM 5264 C C . PRO A 1 659 ? -1.045 19.271 0.314 1.00 93.00 659 PRO A C 1
ATOM 5266 O O . PRO A 1 659 ? -1.261 18.983 1.486 1.00 93.00 659 PRO A O 1
ATOM 5269 N N . THR A 1 660 ? -0.346 18.463 -0.489 1.00 92.06 660 THR A N 1
ATOM 5270 C CA . THR A 1 660 ? 0.299 17.206 -0.045 1.00 92.06 660 THR A CA 1
ATOM 5271 C C . THR A 1 660 ? 1.792 17.345 0.233 1.00 92.06 660 THR A C 1
ATOM 5273 O O . THR A 1 660 ? 2.386 16.484 0.879 1.00 92.06 660 THR A O 1
ATOM 5276 N N . ARG A 1 661 ? 2.407 18.440 -0.228 1.00 91.00 661 ARG A N 1
ATOM 5277 C CA . ARG A 1 661 ? 3.842 18.726 -0.090 1.00 91.00 661 ARG A CA 1
ATOM 5278 C C . ARG A 1 661 ? 4.153 19.766 0.986 1.00 91.00 661 ARG A C 1
ATOM 5280 O O . ARG A 1 661 ? 5.244 20.316 1.012 1.00 91.00 661 ARG A O 1
ATOM 5287 N N . ILE A 1 662 ? 3.221 20.006 1.912 1.00 88.88 662 ILE A N 1
ATOM 5288 C CA . ILE A 1 662 ? 3.374 20.992 3.001 1.00 88.88 662 ILE A CA 1
ATOM 5289 C C . ILE A 1 662 ? 4.648 20.741 3.821 1.00 88.88 662 ILE A C 1
ATOM 5291 O O . ILE A 1 662 ? 5.290 21.694 4.251 1.00 88.88 662 ILE A O 1
ATOM 5295 N N . ILE A 1 663 ? 4.997 19.469 4.051 1.00 88.88 663 ILE A N 1
ATOM 5296 C CA . ILE A 1 663 ? 6.207 19.097 4.793 1.00 88.88 663 ILE A CA 1
ATOM 5297 C C . ILE A 1 663 ? 7.428 19.149 3.867 1.00 88.88 663 ILE A C 1
ATOM 5299 O O . ILE A 1 663 ? 8.403 19.798 4.218 1.00 88.88 663 ILE A O 1
ATOM 5303 N N . GLN A 1 664 ? 7.372 18.536 2.679 1.00 88.25 664 GLN A N 1
ATOM 5304 C CA . GLN A 1 664 ? 8.463 18.569 1.693 1.00 88.25 664 GLN A CA 1
ATOM 5305 C C . GLN A 1 664 ? 8.943 19.996 1.367 1.00 88.25 664 GLN A C 1
ATOM 5307 O O . GLN A 1 664 ? 10.143 20.228 1.279 1.00 88.25 664 GLN A O 1
ATOM 5312 N N . GLU A 1 665 ? 8.025 20.951 1.217 1.00 85.56 665 GLU A N 1
ATOM 5313 C CA . GLU A 1 665 ? 8.318 22.341 0.841 1.00 85.56 665 GLU A CA 1
ATOM 5314 C C . GLU A 1 665 ? 8.633 23.256 2.038 1.00 85.56 665 GLU A C 1
ATOM 5316 O O . GLU A 1 665 ? 8.554 24.484 1.929 1.00 85.56 665 GLU A O 1
ATOM 5321 N N . LEU A 1 666 ? 8.979 22.691 3.199 1.00 80.81 666 LEU A N 1
ATOM 5322 C CA . LEU A 1 666 ? 9.444 23.498 4.323 1.00 80.81 666 LEU A CA 1
ATOM 5323 C C . LEU A 1 666 ? 10.721 24.283 3.950 1.00 80.81 666 LEU A C 1
ATOM 5325 O O . LEU A 1 666 ? 11.576 23.768 3.221 1.00 80.81 666 LEU A O 1
ATOM 5329 N N . PRO A 1 667 ? 10.883 25.525 4.453 1.00 70.69 667 PRO A N 1
ATOM 5330 C CA . PRO A 1 667 ? 12.038 26.362 4.132 1.00 70.69 667 PRO A CA 1
ATOM 5331 C C . PRO A 1 667 ? 13.373 25.665 4.413 1.00 70.69 667 PRO A C 1
ATOM 5333 O O . PRO A 1 667 ? 13.518 24.979 5.422 1.00 70.69 667 PRO A O 1
ATOM 5336 N N . GLY A 1 668 ? 14.356 25.862 3.530 1.00 64.38 668 GLY A N 1
ATOM 5337 C CA . GLY A 1 668 ? 15.701 25.300 3.693 1.00 64.38 668 GLY A CA 1
ATOM 5338 C C . GLY A 1 668 ? 15.795 23.778 3.533 1.00 64.38 668 GLY A C 1
ATOM 5339 O O . GLY A 1 668 ? 16.818 23.215 3.898 1.00 64.38 668 GLY A O 1
ATOM 5340 N N . GLY A 1 669 ? 14.757 23.107 3.017 1.00 68.25 669 GLY A N 1
ATOM 5341 C CA . GLY A 1 669 ? 14.774 21.654 2.813 1.00 68.25 669 GLY A CA 1
ATOM 5342 C C . GLY A 1 669 ? 14.491 20.830 4.073 1.00 68.25 669 GLY A C 1
ATOM 5343 O O . GLY A 1 669 ? 14.583 19.607 4.020 1.00 68.25 669 GLY A O 1
ATOM 5344 N N . ALA A 1 670 ? 14.059 21.468 5.172 1.00 70.69 670 ALA A N 1
ATOM 5345 C CA . ALA A 1 670 ? 13.737 20.828 6.458 1.00 70.69 670 ALA A CA 1
ATOM 5346 C C . ALA A 1 670 ? 12.667 19.716 6.367 1.00 70.69 670 ALA A C 1
ATOM 5348 O O . ALA A 1 670 ? 12.448 18.948 7.301 1.00 70.69 670 ALA A O 1
ATOM 5349 N N . GLY A 1 671 ? 11.971 19.628 5.234 1.00 69.00 671 GLY A N 1
ATOM 5350 C CA . GLY A 1 671 ? 11.022 18.570 4.932 1.00 69.00 671 GLY A CA 1
ATOM 5351 C C . GLY A 1 671 ? 11.637 17.211 4.628 1.00 69.00 671 GLY A C 1
ATOM 5352 O O . GLY A 1 671 ? 10.925 16.218 4.759 1.00 69.00 671 GLY A O 1
ATOM 5353 N N . HIS A 1 672 ? 12.905 17.164 4.196 1.00 80.19 672 HIS A N 1
ATOM 5354 C CA . HIS A 1 672 ? 13.619 15.944 3.792 1.00 80.19 672 HIS A CA 1
ATOM 5355 C C . HIS A 1 672 ? 12.746 14.979 2.963 1.00 80.19 672 HIS A C 1
ATOM 5357 O O . HIS A 1 672 ? 12.567 13.813 3.315 1.00 80.19 672 HIS A O 1
ATOM 5363 N N . ASN A 1 673 ? 12.145 15.503 1.886 1.00 81.75 673 ASN A N 1
ATOM 5364 C CA . ASN A 1 673 ? 11.271 14.778 0.949 1.00 81.75 673 ASN A CA 1
ATOM 5365 C C . ASN A 1 673 ? 9.979 14.181 1.544 1.00 81.75 673 ASN A C 1
ATOM 5367 O O . ASN A 1 673 ? 9.304 13.393 0.892 1.00 81.75 673 ASN A O 1
ATOM 5371 N N . ALA A 1 674 ? 9.570 14.577 2.754 1.00 87.31 674 ALA A N 1
ATOM 5372 C CA . ALA A 1 674 ? 8.362 14.058 3.392 1.00 87.31 674 ALA A CA 1
ATOM 5373 C C . ALA A 1 674 ? 7.070 14.420 2.638 1.00 87.31 674 ALA A C 1
ATOM 5375 O O . ALA A 1 674 ? 6.707 15.595 2.506 1.00 87.31 674 ALA A O 1
ATOM 5376 N N . ILE A 1 675 ? 6.319 13.395 2.236 1.00 88.94 675 ILE A N 1
ATOM 5377 C CA . ILE A 1 675 ? 5.046 13.538 1.530 1.00 88.94 675 ILE A CA 1
ATOM 5378 C C . ILE A 1 675 ? 3.877 13.228 2.473 1.00 88.94 675 ILE A C 1
ATOM 5380 O O . ILE A 1 675 ? 3.836 12.176 3.104 1.00 88.94 675 ILE A O 1
ATOM 5384 N N . ALA A 1 676 ? 2.886 14.122 2.525 1.00 90.31 676 ALA A N 1
ATOM 5385 C CA . ALA A 1 676 ? 1.662 13.956 3.308 1.00 90.31 676 ALA A CA 1
ATOM 5386 C C . ALA A 1 676 ? 0.447 13.705 2.397 1.00 90.31 676 ALA A C 1
ATOM 5388 O O . ALA A 1 676 ? -0.404 14.584 2.215 1.00 90.31 676 ALA A O 1
ATOM 5389 N N . GLU A 1 677 ? 0.369 12.509 1.809 1.00 89.75 677 GLU A N 1
ATOM 5390 C CA . GLU A 1 677 ? -0.790 12.113 1.001 1.00 89.75 677 GLU A CA 1
ATOM 5391 C C . GLU A 1 677 ? -2.015 11.777 1.859 1.00 89.75 677 GLU A C 1
ATOM 5393 O O . GLU A 1 677 ? -1.931 11.447 3.043 1.00 89.75 677 GLU A O 1
ATOM 5398 N N . PHE A 1 678 ? -3.182 11.848 1.227 1.00 92.56 678 PHE A N 1
ATOM 5399 C CA . PHE A 1 678 ? -4.463 11.427 1.782 1.00 92.56 678 PHE A CA 1
ATOM 5400 C C . PHE A 1 678 ? -5.303 10.788 0.669 1.00 92.56 678 PHE A C 1
ATOM 5402 O O . PHE A 1 678 ? -5.065 11.074 -0.506 1.00 92.56 678 PHE A O 1
ATOM 5409 N N . PRO A 1 679 ? -6.314 9.959 0.989 1.00 95.06 679 PRO A N 1
ATOM 5410 C CA . PRO A 1 679 ? -6.902 9.053 0.004 1.00 95.06 679 PRO A CA 1
ATOM 5411 C C . PRO A 1 679 ? -7.431 9.735 -1.264 1.00 95.06 679 PRO A C 1
ATOM 5413 O O . PRO A 1 679 ? -7.179 9.242 -2.356 1.00 95.06 679 PRO A O 1
ATOM 5416 N N . TYR A 1 680 ? -8.114 10.885 -1.162 1.00 95.81 680 TYR A N 1
ATOM 5417 C CA . TYR A 1 680 ? -8.594 11.583 -2.365 1.00 95.81 680 TYR A CA 1
ATOM 5418 C C . TYR A 1 680 ? -7.447 12.011 -3.295 1.00 95.81 680 TYR A C 1
ATOM 5420 O O . TYR A 1 680 ? -7.593 11.872 -4.505 1.00 95.81 680 TYR A O 1
ATOM 5428 N N . PHE A 1 681 ? -6.316 12.490 -2.753 1.00 94.25 681 PHE A N 1
ATOM 5429 C CA . PHE A 1 681 ? -5.121 12.770 -3.558 1.00 94.25 681 PHE A CA 1
ATOM 5430 C C . PHE A 1 681 ? -4.661 11.499 -4.270 1.00 94.25 681 PHE A C 1
ATOM 5432 O O . PHE A 1 681 ? -4.544 11.523 -5.485 1.00 94.25 681 PHE A O 1
ATOM 5439 N N . THR A 1 682 ? -4.487 10.389 -3.547 1.00 93.56 682 THR A N 1
ATOM 5440 C CA . THR A 1 682 ? -3.996 9.125 -4.117 1.00 93.56 682 THR A CA 1
ATOM 5441 C C . THR A 1 682 ? -4.865 8.649 -5.287 1.00 93.56 682 THR A C 1
ATOM 5443 O O . THR A 1 682 ? -4.358 8.339 -6.362 1.00 93.56 682 THR A O 1
ATOM 5446 N N . PHE A 1 683 ? -6.193 8.659 -5.130 1.00 94.69 683 PHE A N 1
ATOM 5447 C CA . PHE A 1 683 ? -7.100 8.256 -6.212 1.00 94.69 683 PHE A CA 1
ATOM 5448 C C . PHE A 1 683 ? -7.141 9.254 -7.376 1.00 94.69 683 PHE A C 1
ATOM 5450 O O . PHE A 1 683 ? -7.334 8.849 -8.523 1.00 94.69 683 PHE A O 1
ATOM 5457 N N . LEU A 1 684 ? -6.975 10.550 -7.098 1.00 93.06 684 LEU A N 1
ATOM 5458 C CA . LEU A 1 684 ? -6.893 11.584 -8.128 1.00 93.06 684 LEU A CA 1
ATOM 5459 C C . LEU A 1 684 ? -5.559 11.525 -8.894 1.00 93.06 684 LEU A C 1
ATOM 5461 O O . LEU A 1 684 ? -5.530 11.806 -10.096 1.00 93.06 684 LEU A O 1
ATOM 5465 N N . TYR A 1 685 ? -4.473 11.158 -8.211 1.00 90.00 685 TYR A N 1
ATOM 5466 C CA . TYR A 1 685 ? -3.160 10.950 -8.807 1.00 90.00 685 TYR A CA 1
ATOM 5467 C C . TYR A 1 685 ? -3.250 9.882 -9.887 1.00 90.00 685 TYR A C 1
ATOM 5469 O O . TYR A 1 685 ? -2.932 10.159 -11.049 1.00 90.00 685 TYR A O 1
ATOM 5477 N N . GLY A 1 686 ? -3.868 8.753 -9.525 1.00 89.62 686 GLY A N 1
ATOM 5478 C CA . GLY A 1 686 ? -4.180 7.649 -10.423 1.00 89.62 686 GLY A CA 1
ATOM 5479 C C . GLY A 1 686 ? -3.047 6.636 -10.569 1.00 89.62 686 GLY A C 1
ATOM 5480 O O . GLY A 1 686 ? -3.074 5.854 -11.515 1.00 89.62 686 GLY A O 1
ATOM 5481 N N . ASP A 1 687 ? -2.076 6.653 -9.663 1.00 87.88 687 ASP A N 1
ATOM 5482 C CA . ASP A 1 687 ? -1.026 5.642 -9.560 1.00 87.88 687 ASP A CA 1
ATOM 5483 C C . ASP A 1 687 ? -1.651 4.411 -8.898 1.00 87.88 687 ASP A C 1
ATOM 5485 O O . ASP A 1 687 ? -2.235 4.494 -7.812 1.00 87.88 687 ASP A O 1
ATOM 5489 N N . LEU A 1 688 ? -1.584 3.259 -9.564 1.00 91.88 688 LEU A N 1
ATOM 5490 C CA . LEU A 1 688 ? -2.122 1.988 -9.076 1.00 91.88 688 LEU A CA 1
ATOM 5491 C C . LEU A 1 688 ? -1.150 1.346 -8.073 1.00 91.88 688 LEU A C 1
ATOM 5493 O O . LEU A 1 688 ? -0.965 0.133 -8.026 1.00 91.88 688 LEU A O 1
ATOM 5497 N N . HIS A 1 689 ? -0.561 2.188 -7.237 1.00 91.12 689 HIS A N 1
ATOM 5498 C CA . HIS A 1 689 ? 0.524 1.849 -6.347 1.00 91.12 689 HIS A CA 1
ATOM 5499 C C . HIS A 1 689 ? 0.037 0.973 -5.182 1.00 91.12 689 HIS A C 1
ATOM 5501 O O . HIS A 1 689 ? -1.123 1.031 -4.747 1.00 91.12 689 HIS A O 1
ATOM 5507 N N . ALA A 1 690 ? 0.962 0.199 -4.614 1.00 91.06 690 ALA A N 1
ATOM 5508 C CA . ALA A 1 690 ? 0.763 -0.776 -3.535 1.00 91.06 690 ALA A CA 1
ATOM 5509 C C . ALA A 1 690 ? -0.232 -0.350 -2.430 1.00 91.06 690 ALA A C 1
ATOM 5511 O O . ALA A 1 690 ? -1.186 -1.062 -2.095 1.00 91.06 690 ALA A O 1
ATOM 5512 N N . HIS A 1 691 ? -0.037 0.842 -1.861 1.00 91.50 691 HIS A N 1
ATOM 5513 C CA . HIS A 1 691 ? -0.843 1.346 -0.747 1.00 91.50 691 HIS A CA 1
ATOM 5514 C C . HIS A 1 691 ? -2.295 1.667 -1.152 1.00 91.50 691 HIS A C 1
ATOM 5516 O O . HIS A 1 691 ? -3.192 1.550 -0.318 1.00 91.50 691 HIS A O 1
ATOM 5522 N N . MET A 1 692 ? -2.553 2.026 -2.417 1.00 94.06 692 MET A N 1
ATOM 5523 C CA . MET A 1 692 ? -3.900 2.309 -2.918 1.00 94.06 692 MET A CA 1
ATOM 5524 C C . MET A 1 692 ? -4.737 1.031 -3.010 1.00 94.06 692 MET A C 1
ATOM 5526 O O . MET A 1 692 ? -5.886 0.995 -2.559 1.00 94.06 692 MET A O 1
ATOM 5530 N N . ILE A 1 693 ? -4.142 -0.045 -3.535 1.00 95.81 693 ILE A N 1
ATOM 5531 C CA . ILE A 1 693 ? -4.789 -1.360 -3.633 1.00 95.81 693 ILE A CA 1
ATOM 5532 C C . ILE A 1 693 ? -5.022 -1.961 -2.238 1.00 95.81 693 ILE A C 1
ATOM 5534 O O . ILE A 1 693 ? -6.022 -2.647 -2.013 1.00 95.81 693 ILE A O 1
ATOM 5538 N N . ALA A 1 694 ? -4.147 -1.667 -1.273 1.00 96.75 694 ALA A N 1
ATOM 5539 C CA . ALA A 1 694 ? -4.292 -2.130 0.103 1.00 96.75 694 ALA A CA 1
ATOM 5540 C C . ALA A 1 694 ? -5.491 -1.499 0.843 1.00 96.75 694 ALA A C 1
ATOM 5542 O O . ALA A 1 694 ? -6.059 -2.143 1.733 1.00 96.75 694 ALA A O 1
ATOM 5543 N N . MET A 1 695 ? -5.937 -0.283 0.486 1.00 96.69 695 MET A N 1
ATOM 5544 C CA . MET A 1 695 ? -6.946 0.455 1.270 1.00 96.69 695 MET A CA 1
ATOM 5545 C C . MET A 1 695 ? -8.252 -0.339 1.507 1.00 96.69 695 MET A C 1
ATOM 5547 O O . MET A 1 695 ? -8.650 -0.471 2.669 1.00 96.69 695 MET A O 1
ATOM 5551 N N . PRO A 1 696 ? -8.911 -0.959 0.504 1.00 97.38 696 PRO A N 1
ATOM 5552 C CA . PRO A 1 696 ? -10.085 -1.802 0.751 1.00 97.38 696 PRO A CA 1
ATOM 5553 C C . PRO A 1 696 ? -9.806 -3.023 1.644 1.00 97.38 696 PRO A C 1
ATOM 5555 O O . PRO A 1 696 ? -10.659 -3.409 2.449 1.00 97.38 696 PRO A O 1
ATOM 5558 N N . VAL A 1 697 ? -8.620 -3.632 1.528 1.00 98.00 697 VAL A N 1
ATOM 5559 C CA . VAL A 1 697 ? -8.215 -4.807 2.321 1.00 98.00 697 VAL A CA 1
ATOM 5560 C C . VAL A 1 697 ? -8.067 -4.427 3.794 1.00 98.00 697 VAL A C 1
ATOM 5562 O O . VAL A 1 697 ? -8.553 -5.136 4.679 1.00 98.00 697 VAL A O 1
ATOM 5565 N N . THR A 1 698 ? -7.496 -3.254 4.075 1.00 97.19 698 THR A N 1
ATOM 5566 C CA . THR A 1 698 ? -7.410 -2.740 5.446 1.00 97.19 698 THR A CA 1
ATOM 5567 C C . THR A 1 698 ? -8.789 -2.510 6.079 1.00 97.19 698 THR A C 1
ATOM 5569 O O . THR A 1 698 ? -8.988 -2.783 7.267 1.00 97.19 698 THR A O 1
ATOM 5572 N N . MET A 1 699 ? -9.791 -2.098 5.291 1.00 97.38 699 MET A N 1
ATOM 5573 C CA . MET A 1 699 ? -11.170 -1.953 5.775 1.00 97.38 699 MET A CA 1
ATOM 5574 C C . MET A 1 699 ? -11.813 -3.304 6.104 1.00 97.38 699 MET A C 1
ATOM 5576 O O . MET A 1 699 ? -12.528 -3.412 7.104 1.00 97.38 699 MET A O 1
ATOM 5580 N N . LEU A 1 700 ? -11.525 -4.353 5.325 1.00 98.12 700 LEU A N 1
ATOM 5581 C CA . LEU A 1 700 ? -11.934 -5.724 5.649 1.00 98.12 700 LEU A CA 1
ATOM 5582 C C . LEU A 1 700 ? -11.318 -6.188 6.980 1.00 98.12 700 LEU A C 1
ATOM 5584 O O . LEU A 1 700 ? -12.031 -6.758 7.812 1.00 98.12 700 LEU A O 1
ATOM 5588 N N . ALA A 1 701 ? -10.040 -5.883 7.227 1.00 98.06 701 ALA A N 1
ATOM 5589 C CA . ALA A 1 701 ? -9.394 -6.171 8.507 1.00 98.06 701 ALA A CA 1
ATOM 5590 C C . ALA A 1 701 ? -10.093 -5.440 9.671 1.00 98.06 701 ALA A C 1
ATOM 5592 O O . ALA A 1 701 ? -10.438 -6.069 10.672 1.00 98.06 701 ALA A O 1
ATOM 5593 N N . LEU A 1 702 ? -10.406 -4.144 9.536 1.00 97.44 702 LEU A N 1
ATOM 5594 C CA . LEU A 1 702 ? -11.147 -3.392 10.563 1.00 97.44 702 LEU A CA 1
ATOM 5595 C C . LEU A 1 702 ? -12.555 -3.949 10.828 1.00 97.44 702 LEU A C 1
ATOM 5597 O O . LEU A 1 702 ? -12.987 -4.004 11.985 1.00 97.44 702 LEU A O 1
ATOM 5601 N N . LEU A 1 703 ? -13.272 -4.387 9.789 1.00 97.44 703 LEU A N 1
ATOM 5602 C CA . LEU A 1 703 ? -14.588 -5.018 9.934 1.00 97.44 703 LEU A CA 1
ATOM 5603 C C . LEU A 1 703 ? -14.507 -6.349 10.677 1.00 97.44 703 LEU A C 1
ATOM 5605 O O . LEU A 1 703 ? -15.323 -6.595 11.568 1.00 97.44 703 LEU A O 1
ATOM 5609 N N . TRP A 1 704 ? -13.507 -7.175 10.363 1.00 97.81 704 TRP A N 1
ATOM 5610 C CA . TRP A 1 704 ? -13.249 -8.411 11.095 1.00 97.81 704 TRP A CA 1
ATOM 5611 C C . TRP A 1 704 ? -12.988 -8.134 12.582 1.00 97.81 704 TRP A C 1
ATOM 5613 O O . TRP A 1 704 ? -13.634 -8.735 13.445 1.00 97.81 704 TRP A O 1
ATOM 5623 N N . LEU A 1 705 ? -12.127 -7.163 12.899 1.00 96.31 705 LEU A N 1
ATOM 5624 C CA . LEU A 1 705 ? -11.821 -6.783 14.282 1.00 96.31 705 LEU A CA 1
ATOM 5625 C C . LEU A 1 705 ? -13.066 -6.307 15.034 1.00 96.31 705 LEU A C 1
ATOM 5627 O O . LEU A 1 705 ? -13.317 -6.721 16.169 1.00 96.31 705 LEU A O 1
ATOM 5631 N N . LEU A 1 706 ? -13.887 -5.471 14.395 1.00 95.62 706 LEU A N 1
ATOM 5632 C CA . LEU A 1 706 ? -15.147 -5.018 14.973 1.00 95.62 706 LEU A CA 1
ATOM 5633 C C . LEU A 1 706 ? -16.116 -6.189 15.196 1.00 95.62 706 LEU A C 1
ATOM 5635 O O . LEU A 1 706 ? -16.777 -6.243 16.237 1.00 95.62 706 LEU A O 1
ATOM 5639 N N . ALA A 1 707 ? -16.168 -7.151 14.270 1.00 95.31 707 ALA A N 1
ATOM 5640 C CA . ALA A 1 707 ? -16.978 -8.355 14.405 1.00 95.31 707 ALA A CA 1
ATOM 5641 C C . ALA A 1 707 ? -16.534 -9.200 15.614 1.00 95.31 707 ALA A C 1
ATOM 5643 O O . ALA A 1 707 ? -17.380 -9.651 16.394 1.00 95.31 707 ALA A O 1
ATOM 5644 N N . GLU A 1 708 ? -15.226 -9.379 15.816 1.00 95.00 708 GLU A N 1
ATOM 5645 C CA . GLU A 1 708 ? -14.668 -10.081 16.979 1.00 95.00 708 GLU A CA 1
ATOM 5646 C C . GLU A 1 708 ? -15.014 -9.385 18.302 1.00 95.00 708 GLU A C 1
ATOM 5648 O O . GLU A 1 708 ? -15.489 -10.025 19.245 1.00 95.00 708 GLU A O 1
ATOM 5653 N N . ILE A 1 709 ? -14.863 -8.059 18.364 1.00 92.62 709 ILE A N 1
ATOM 5654 C CA . ILE A 1 709 ? -15.179 -7.266 19.561 1.00 92.62 709 ILE A CA 1
ATOM 5655 C C . ILE A 1 709 ? -16.681 -7.316 19.880 1.00 92.62 709 ILE A C 1
ATOM 5657 O O . ILE A 1 709 ? -17.077 -7.456 21.043 1.00 92.62 709 ILE A O 1
ATOM 5661 N N . LEU A 1 710 ? -17.543 -7.212 18.867 1.00 91.19 710 LEU A N 1
ATOM 5662 C CA . LEU A 1 710 ? -18.992 -7.259 19.055 1.00 91.19 710 LEU A CA 1
ATOM 5663 C C . LEU A 1 710 ? -19.470 -8.646 19.495 1.00 91.19 710 LEU A C 1
ATOM 5665 O O . LEU A 1 710 ? -20.274 -8.738 20.426 1.00 91.19 710 LEU A O 1
ATOM 5669 N N . GLY A 1 711 ? -18.933 -9.709 18.891 1.00 89.56 711 GLY A N 1
ATOM 5670 C CA . GLY A 1 711 ? -19.302 -11.098 19.180 1.00 89.56 711 GLY A CA 1
ATOM 5671 C C . GLY A 1 711 ? -18.757 -11.654 20.501 1.00 89.56 711 GLY A C 1
ATOM 5672 O O . GLY A 1 711 ? -19.224 -12.699 20.962 1.00 89.56 711 GLY A O 1
ATOM 5673 N N . ALA A 1 712 ? -17.803 -10.965 21.132 1.00 89.31 712 ALA A N 1
ATOM 5674 C CA . ALA A 1 712 ? -17.142 -11.399 22.358 1.00 89.31 712 ALA A CA 1
ATOM 5675 C C . ALA A 1 712 ? -18.130 -11.807 23.472 1.00 89.31 712 ALA A C 1
ATOM 5677 O O . ALA A 1 712 ? -18.874 -10.976 23.999 1.00 89.31 712 ALA A O 1
ATOM 5678 N N . GLY A 1 713 ? -18.097 -13.084 23.869 1.00 83.44 713 GLY A N 1
ATOM 5679 C CA . GLY A 1 713 ? -18.884 -13.638 24.980 1.00 83.44 713 GLY A CA 1
ATOM 5680 C C . GLY A 1 713 ? -20.320 -14.071 24.653 1.00 83.44 713 GLY A C 1
ATOM 5681 O O . GLY A 1 713 ? -21.020 -14.476 25.572 1.00 83.44 713 GLY A O 1
ATOM 5682 N N . TYR A 1 714 ? -20.763 -14.005 23.391 1.00 81.62 714 TYR A N 1
ATOM 5683 C CA . TYR A 1 714 ? -22.154 -14.305 23.005 1.00 81.62 714 TYR A CA 1
ATOM 5684 C C . TYR A 1 714 ? -22.366 -15.646 22.273 1.00 81.62 714 TYR A C 1
ATOM 5686 O O . TYR A 1 714 ? -23.477 -15.895 21.823 1.00 81.62 714 TYR A O 1
ATOM 5694 N N . HIS A 1 715 ? -21.335 -16.493 22.127 1.00 79.50 715 HIS A N 1
ATOM 5695 C CA . HIS A 1 715 ? -21.400 -17.798 21.430 1.00 79.50 715 HIS A CA 1
ATOM 5696 C C . HIS A 1 715 ? -22.231 -17.778 20.127 1.00 79.50 715 HIS A C 1
ATOM 5698 O O . HIS A 1 715 ? -23.034 -18.665 19.863 1.00 79.50 715 HIS A O 1
ATOM 5704 N N . LEU A 1 716 ? -22.045 -16.738 19.307 1.00 85.38 716 LEU A N 1
ATOM 5705 C CA . LEU A 1 716 ? -22.851 -16.523 18.098 1.00 85.38 716 LEU A CA 1
ATOM 5706 C C . LEU A 1 716 ? -22.476 -17.466 16.949 1.00 85.38 716 LEU A C 1
ATOM 5708 O O . LEU A 1 716 ? -23.272 -17.650 16.036 1.00 85.38 716 LEU A O 1
ATOM 5712 N N . ARG A 1 717 ? -21.256 -18.003 16.967 1.00 91.94 717 ARG A N 1
ATOM 5713 C CA . ARG A 1 717 ? -20.665 -18.783 15.879 1.00 91.94 717 ARG A CA 1
ATOM 5714 C C . ARG A 1 717 ? -20.409 -20.213 16.331 1.00 91.94 717 ARG A C 1
ATOM 5716 O O . ARG A 1 717 ? -19.949 -20.433 17.453 1.00 91.94 717 ARG A O 1
ATOM 5723 N N . THR A 1 718 ? -20.632 -21.160 15.432 1.00 92.62 718 THR A N 1
ATOM 5724 C CA . THR A 1 718 ? -20.106 -22.526 15.554 1.00 92.62 718 THR A CA 1
ATOM 5725 C C . THR A 1 718 ? -18.569 -22.532 15.407 1.00 92.62 718 THR A C 1
ATOM 5727 O O . THR A 1 718 ? -17.995 -21.543 14.939 1.00 92.62 718 THR A O 1
ATOM 5730 N N . PRO A 1 719 ? -17.864 -23.619 15.782 1.00 91.62 719 PRO A N 1
ATOM 5731 C CA . PRO A 1 719 ? -16.402 -23.673 15.689 1.00 91.62 719 PRO A CA 1
ATOM 5732 C C . PRO A 1 719 ? -15.853 -23.413 14.279 1.00 91.62 719 PRO A C 1
ATOM 5734 O O . PRO A 1 719 ? -14.888 -22.665 14.136 1.00 91.62 719 PRO A O 1
ATOM 5737 N N . TRP A 1 720 ? -16.490 -23.956 13.235 1.00 93.50 720 TRP A N 1
ATOM 5738 C CA . TRP A 1 720 ? -16.051 -23.731 11.854 1.00 93.50 720 TRP A CA 1
ATOM 5739 C C . TRP A 1 720 ? -16.333 -22.296 11.384 1.00 93.50 720 TRP A C 1
ATOM 5741 O O . TRP A 1 720 ? -15.506 -21.721 10.690 1.00 93.50 720 TRP A O 1
ATOM 5751 N N . GLU A 1 721 ? -17.442 -21.673 11.806 1.00 95.38 721 GLU A N 1
ATOM 5752 C CA . GLU A 1 721 ? -17.752 -20.266 11.489 1.00 95.38 721 GLU A CA 1
ATOM 5753 C C . GLU A 1 721 ? -16.758 -19.314 12.174 1.00 95.38 721 GLU A C 1
ATOM 5755 O O . GLU A 1 721 ? -16.354 -18.301 11.603 1.00 95.38 721 GLU A O 1
ATOM 5760 N N . ALA A 1 722 ? -16.334 -19.641 13.400 1.00 93.81 722 ALA A N 1
ATOM 5761 C CA . ALA A 1 722 ? -15.282 -18.910 14.101 1.00 93.81 722 ALA A CA 1
ATOM 5762 C C . ALA A 1 722 ? -13.905 -19.108 13.444 1.00 93.81 722 ALA A C 1
ATOM 5764 O O . ALA A 1 722 ? -13.140 -18.146 13.362 1.00 93.81 722 ALA A O 1
ATOM 5765 N N . GLY A 1 723 ? -13.613 -20.321 12.960 1.00 95.88 723 GLY A N 1
ATOM 5766 C CA . GLY A 1 723 ? -12.423 -20.628 12.165 1.00 95.88 723 GLY A CA 1
ATOM 5767 C C . GLY A 1 723 ? -12.403 -19.879 10.833 1.00 95.88 723 GLY A C 1
ATOM 5768 O O . GLY A 1 723 ? -11.396 -19.267 10.505 1.00 95.88 723 GLY A O 1
ATOM 5769 N N . LEU A 1 724 ? -13.532 -19.825 10.119 1.00 97.00 724 LEU A N 1
ATOM 5770 C CA . LEU A 1 724 ? -13.687 -19.056 8.881 1.00 97.00 724 LEU A CA 1
ATOM 5771 C C . LEU A 1 724 ? -13.491 -17.554 9.122 1.00 97.00 724 LEU A C 1
ATOM 5773 O O . LEU A 1 724 ? -12.775 -16.903 8.369 1.00 97.00 724 LEU A O 1
ATOM 5777 N N . ALA A 1 725 ? -14.084 -16.999 10.185 1.00 97.19 725 ALA A N 1
ATOM 5778 C CA . ALA A 1 725 ? -13.886 -15.595 10.543 1.00 97.19 725 ALA A CA 1
ATOM 5779 C C . ALA A 1 725 ? -12.415 -15.283 10.851 1.00 97.19 725 ALA A C 1
ATOM 5781 O O . ALA A 1 725 ? -11.906 -14.262 10.396 1.00 97.19 725 ALA A O 1
ATOM 5782 N N . LEU A 1 726 ? -11.734 -16.165 11.595 1.00 97.50 726 LEU A N 1
ATOM 5783 C CA . LEU A 1 726 ? -10.302 -16.044 11.863 1.00 97.50 726 LEU A CA 1
ATOM 5784 C C . LEU A 1 726 ? -9.485 -16.158 10.572 1.00 97.50 726 LEU A C 1
ATOM 5786 O O . LEU A 1 726 ? -8.612 -15.333 10.359 1.00 97.50 726 LEU A O 1
ATOM 5790 N N . GLY A 1 727 ? -9.808 -17.111 9.695 1.00 97.94 727 GLY A N 1
ATOM 5791 C CA . GLY A 1 727 ? -9.138 -17.312 8.411 1.00 97.94 727 GLY A CA 1
ATOM 5792 C C . GLY A 1 727 ? -9.267 -16.110 7.476 1.00 97.94 727 GLY A C 1
ATOM 5793 O O . GLY A 1 727 ? -8.265 -15.665 6.936 1.00 97.94 727 GLY A O 1
ATOM 5794 N N . ILE A 1 728 ? -10.461 -15.521 7.345 1.00 98.12 728 ILE A N 1
ATOM 5795 C CA . ILE A 1 728 ? -10.672 -14.298 6.547 1.00 98.12 728 ILE A CA 1
ATOM 5796 C C . ILE A 1 728 ? -9.896 -13.118 7.144 1.00 98.12 728 ILE A C 1
ATOM 5798 O O . ILE A 1 728 ? -9.275 -12.360 6.404 1.00 98.12 728 ILE A O 1
ATOM 5802 N N . GLY A 1 729 ? -9.905 -12.966 8.473 1.00 97.81 729 GLY A N 1
ATOM 5803 C CA . GLY A 1 729 ? -9.134 -11.931 9.165 1.00 97.81 729 GLY A CA 1
ATOM 5804 C C . GLY A 1 729 ? -7.624 -12.092 8.991 1.00 97.81 729 GLY A C 1
ATOM 5805 O O . GLY A 1 729 ? -6.934 -11.136 8.645 1.00 97.81 729 GLY A O 1
ATOM 5806 N N . SER A 1 730 ? -7.117 -13.311 9.175 1.00 98.31 730 SER A N 1
ATOM 5807 C CA . SER A 1 730 ? -5.712 -13.662 8.966 1.00 98.31 730 SER A CA 1
ATOM 5808 C C . SER A 1 730 ? -5.283 -13.497 7.517 1.00 98.31 730 SER A C 1
ATOM 5810 O O . SER A 1 730 ? -4.189 -13.002 7.284 1.00 98.31 730 SER A O 1
ATOM 5812 N N . LEU A 1 731 ? -6.137 -13.858 6.556 1.00 98.31 731 LEU A N 1
ATOM 5813 C CA . LEU A 1 731 ? -5.886 -13.636 5.138 1.00 98.31 731 LEU A CA 1
ATOM 5814 C C . LEU A 1 731 ? -5.794 -12.139 4.843 1.00 98.31 731 LEU A C 1
ATOM 5816 O O . LEU A 1 731 ? -4.790 -11.696 4.302 1.00 98.31 731 LEU A O 1
ATOM 5820 N N . ALA A 1 732 ? -6.798 -11.356 5.259 1.00 98.06 732 ALA A N 1
ATOM 5821 C CA . ALA A 1 732 ? -6.837 -9.913 5.035 1.00 98.06 732 ALA A CA 1
ATOM 5822 C C . ALA A 1 732 ? -5.619 -9.194 5.627 1.00 98.06 732 ALA A C 1
ATOM 5824 O O . ALA A 1 732 ? -5.120 -8.265 5.010 1.00 98.06 732 ALA A O 1
ATOM 5825 N N . VAL A 1 733 ? -5.120 -9.619 6.793 1.00 98.31 733 VAL A N 1
ATOM 5826 C CA . VAL A 1 733 ? -3.891 -9.051 7.365 1.00 98.31 733 VAL A CA 1
ATOM 5827 C C . VAL A 1 733 ? -2.643 -9.611 6.684 1.00 98.31 733 VAL A C 1
ATOM 5829 O O . VAL A 1 733 ? -1.764 -8.840 6.325 1.00 98.31 733 VAL A O 1
ATOM 5832 N N . GLY A 1 734 ? -2.547 -10.924 6.475 1.00 96.81 734 GLY A N 1
ATOM 5833 C CA . GLY A 1 734 ? -1.365 -11.577 5.905 1.00 96.81 734 GLY A CA 1
ATOM 5834 C C . GLY A 1 734 ? -1.031 -11.097 4.496 1.00 96.81 734 GLY A C 1
ATOM 5835 O O . GLY A 1 734 ? 0.121 -10.777 4.222 1.00 96.81 734 GLY A O 1
ATOM 5836 N N . VAL A 1 735 ? -2.039 -10.931 3.635 1.00 96.69 735 VAL A N 1
ATOM 5837 C CA . VAL A 1 735 ? -1.852 -10.432 2.261 1.00 96.69 735 VAL A CA 1
ATOM 5838 C C . VAL A 1 735 ? -1.453 -8.957 2.183 1.00 96.69 735 VAL A C 1
ATOM 5840 O O . VAL A 1 735 ? -1.000 -8.515 1.129 1.00 96.69 735 VAL A O 1
ATOM 5843 N N . LEU A 1 736 ? -1.546 -8.189 3.276 1.00 96.62 736 LEU A N 1
ATOM 5844 C CA . LEU A 1 736 ? -0.963 -6.847 3.302 1.00 96.62 736 LEU A CA 1
ATOM 5845 C C . LEU A 1 736 ? 0.553 -6.918 3.147 1.00 96.62 736 LEU A C 1
ATOM 5847 O O . LEU A 1 736 ? 1.111 -6.025 2.538 1.00 96.62 736 LEU A O 1
ATOM 5851 N N . ARG A 1 737 ? 1.228 -7.984 3.591 1.00 92.94 737 ARG A N 1
ATOM 5852 C CA . ARG A 1 737 ? 2.679 -8.122 3.398 1.00 92.94 737 ARG A CA 1
ATOM 5853 C C . ARG A 1 737 ? 3.078 -8.077 1.908 1.00 92.94 737 ARG A C 1
ATOM 5855 O O . ARG A 1 737 ? 3.855 -7.194 1.549 1.00 92.94 737 ARG A O 1
ATOM 5862 N N . PRO A 1 738 ? 2.514 -8.921 1.025 1.00 93.75 738 PRO A N 1
ATOM 5863 C CA . PRO A 1 738 ? 2.804 -8.870 -0.408 1.00 93.75 738 PRO A CA 1
ATOM 5864 C C . PRO A 1 738 ? 2.057 -7.779 -1.195 1.00 93.75 738 PRO A C 1
ATOM 5866 O O . PRO A 1 738 ? 2.296 -7.657 -2.391 1.00 93.75 738 PRO A O 1
ATOM 5869 N N . THR A 1 739 ? 1.146 -7.013 -0.573 1.00 94.38 739 THR A N 1
ATOM 5870 C CA . THR A 1 739 ? 0.427 -5.892 -1.227 1.00 94.38 739 THR A CA 1
ATOM 5871 C C . THR A 1 739 ? 1.032 -4.537 -0.871 1.00 94.38 739 THR A C 1
ATOM 5873 O O . THR A 1 739 ? 1.250 -3.713 -1.742 1.00 94.38 739 THR A O 1
ATOM 5876 N N . ASN A 1 740 ? 1.275 -4.296 0.418 1.00 91.88 740 ASN A N 1
ATOM 5877 C CA . ASN A 1 740 ? 1.929 -3.124 0.992 1.00 91.88 740 ASN A CA 1
ATOM 5878 C C . ASN A 1 740 ? 2.478 -3.484 2.387 1.00 91.88 740 ASN A C 1
ATOM 5880 O O . ASN A 1 740 ? 1.775 -3.369 3.398 1.00 91.88 740 ASN A O 1
ATOM 5884 N N . SER A 1 741 ? 3.744 -3.912 2.458 1.00 87.38 741 SER A N 1
ATOM 5885 C CA . SER A 1 741 ? 4.359 -4.421 3.700 1.00 87.38 741 SER A CA 1
ATOM 5886 C C . SER A 1 741 ? 4.279 -3.472 4.903 1.00 87.38 741 SER A C 1
ATOM 5888 O O . SER A 1 741 ? 4.275 -3.928 6.046 1.00 87.38 741 SER A O 1
ATOM 5890 N N . TRP A 1 742 ? 4.140 -2.168 4.670 1.00 86.94 742 TRP A N 1
ATOM 5891 C CA . TRP A 1 742 ? 4.031 -1.156 5.722 1.00 86.94 742 TRP A CA 1
ATOM 5892 C C . TRP A 1 742 ? 2.703 -1.226 6.487 1.00 86.94 742 TRP A C 1
ATOM 5894 O O . TRP A 1 742 ? 2.648 -0.908 7.675 1.00 86.94 742 TRP A O 1
ATOM 5904 N N . ASP A 1 743 ? 1.631 -1.686 5.836 1.00 92.19 743 ASP A N 1
ATOM 5905 C CA . ASP A 1 743 ? 0.337 -1.891 6.490 1.00 92.19 743 ASP A CA 1
ATOM 5906 C C . ASP A 1 743 ? 0.346 -3.157 7.354 1.00 92.19 743 ASP A C 1
ATOM 5908 O O . ASP A 1 743 ? -0.254 -3.189 8.432 1.00 92.19 743 ASP A O 1
ATOM 5912 N N . TRP A 1 744 ? 1.060 -4.199 6.920 1.00 93.00 744 TRP A N 1
ATOM 5913 C CA . TRP A 1 744 ? 1.067 -5.500 7.590 1.00 93.00 744 TRP A CA 1
ATOM 5914 C C . TRP A 1 744 ? 1.415 -5.400 9.080 1.00 93.00 744 TRP A C 1
ATOM 5916 O O . TRP A 1 744 ? 0.684 -5.949 9.906 1.00 93.00 744 TRP A O 1
ATOM 5926 N N . ILE A 1 745 ? 2.462 -4.650 9.440 1.00 89.19 745 ILE A N 1
ATOM 5927 C CA . ILE A 1 745 ? 2.915 -4.508 10.835 1.00 89.19 745 ILE A CA 1
ATOM 5928 C C . ILE A 1 745 ? 1.818 -3.872 11.700 1.00 89.19 745 ILE A C 1
ATOM 5930 O O . ILE A 1 745 ? 1.456 -4.413 12.751 1.00 89.19 745 ILE A O 1
ATOM 5934 N N . THR A 1 746 ? 1.233 -2.763 11.241 1.00 91.38 746 THR A N 1
ATOM 5935 C CA . THR A 1 746 ? 0.167 -2.060 11.966 1.00 91.38 746 THR A CA 1
ATOM 5936 C C . THR A 1 746 ? -1.039 -2.967 12.191 1.00 91.38 746 THR A C 1
ATOM 5938 O O . THR A 1 746 ? -1.538 -3.067 13.317 1.00 91.38 746 THR A O 1
ATOM 5941 N N . TYR A 1 747 ? -1.504 -3.666 11.152 1.00 96.38 747 TYR A N 1
ATOM 5942 C CA . TYR A 1 747 ? -2.694 -4.513 11.249 1.00 96.38 747 TYR A CA 1
ATOM 5943 C C . TYR A 1 747 ? -2.435 -5.845 11.972 1.00 96.38 747 TYR A C 1
ATOM 5945 O O . TYR A 1 747 ? -3.353 -6.368 12.607 1.00 96.38 747 TYR A O 1
ATOM 5953 N N . LEU A 1 748 ? -1.200 -6.359 11.982 1.00 95.06 748 LEU A N 1
ATOM 5954 C CA . LEU A 1 748 ? -0.794 -7.511 12.793 1.00 95.06 748 LEU A CA 1
ATOM 5955 C C . LEU A 1 748 ? -0.827 -7.180 14.293 1.00 95.06 748 LEU A C 1
ATOM 5957 O O . LEU A 1 748 ? -1.405 -7.932 15.090 1.00 95.06 748 LEU A O 1
ATOM 5961 N N . ILE A 1 749 ? -0.258 -6.031 14.678 1.00 91.00 749 ILE A N 1
ATOM 5962 C CA . ILE A 1 749 ? -0.277 -5.541 16.064 1.00 91.00 749 ILE A CA 1
ATOM 5963 C C . ILE A 1 749 ? -1.717 -5.247 16.486 1.00 91.00 749 ILE A C 1
ATOM 5965 O O . ILE A 1 749 ? -2.183 -5.751 17.512 1.00 91.00 749 ILE A O 1
ATOM 5969 N N . LEU A 1 750 ? -2.458 -4.488 15.673 1.00 93.19 750 LEU A N 1
ATOM 5970 C CA . LEU A 1 750 ? -3.856 -4.162 15.938 1.00 93.19 750 LEU A CA 1
ATOM 5971 C C . LEU A 1 750 ? -4.721 -5.428 16.049 1.00 93.19 750 LEU A C 1
ATOM 5973 O O . LEU A 1 750 ? -5.538 -5.525 16.965 1.00 93.19 750 LEU A O 1
ATOM 5977 N N . GLY A 1 751 ? -4.505 -6.417 15.177 1.00 95.12 751 GLY A N 1
ATOM 5978 C CA . GLY A 1 751 ? -5.176 -7.716 15.203 1.00 95.12 751 GLY A CA 1
ATOM 5979 C C . GLY A 1 751 ? -4.960 -8.475 16.506 1.00 95.12 751 GLY A C 1
ATOM 5980 O O . GLY A 1 751 ? -5.917 -8.868 17.179 1.00 95.12 751 GLY A O 1
ATOM 5981 N N . SER A 1 752 ? -3.701 -8.593 16.918 1.00 92.88 752 SER A N 1
ATOM 5982 C CA . SER A 1 752 ? -3.307 -9.275 18.154 1.00 92.88 752 SER A CA 1
ATOM 5983 C C . SER A 1 752 ? -3.880 -8.584 19.400 1.00 92.88 752 SER A C 1
ATOM 5985 O O . SER A 1 752 ? -4.428 -9.237 20.300 1.00 92.88 752 SER A O 1
ATOM 5987 N N . LEU A 1 753 ? -3.827 -7.248 19.438 1.00 88.75 753 LEU A N 1
ATOM 5988 C CA . LEU A 1 753 ? -4.378 -6.446 20.531 1.00 88.75 753 LEU A CA 1
ATOM 5989 C C . LEU A 1 753 ? -5.909 -6.521 20.588 1.00 88.75 753 LEU A C 1
ATOM 5991 O O . LEU A 1 753 ? -6.477 -6.671 21.671 1.00 88.75 753 LEU A O 1
ATOM 5995 N N . ALA A 1 754 ? -6.594 -6.463 19.448 1.00 90.94 754 ALA A N 1
ATOM 5996 C CA . ALA A 1 754 ? -8.051 -6.525 19.390 1.00 90.94 754 ALA A CA 1
ATOM 5997 C C . ALA A 1 754 ? -8.593 -7.915 19.743 1.00 90.94 754 ALA A C 1
ATOM 5999 O O . ALA A 1 754 ? -9.585 -8.003 20.465 1.00 90.94 754 ALA A O 1
ATOM 6000 N N . LEU A 1 755 ? -7.942 -8.998 19.303 1.00 92.12 755 LEU A N 1
ATOM 6001 C CA . LEU A 1 755 ? -8.295 -10.362 19.715 1.00 92.12 755 LEU A CA 1
ATOM 6002 C C . LEU A 1 755 ? -8.118 -10.547 21.223 1.00 92.12 755 LEU A C 1
ATOM 6004 O O . LEU A 1 755 ? -8.976 -11.135 21.887 1.00 92.12 755 LEU A O 1
ATOM 6008 N N . THR A 1 756 ? -7.052 -9.975 21.782 1.00 88.56 756 THR A N 1
ATOM 6009 C CA . THR A 1 756 ? -6.826 -9.941 23.232 1.00 88.56 756 THR A CA 1
ATOM 6010 C C . THR A 1 756 ? -7.909 -9.139 23.950 1.00 88.56 756 THR A C 1
ATOM 6012 O O . THR A 1 756 ? -8.468 -9.591 24.953 1.00 88.56 756 THR A O 1
ATOM 6015 N N . TYR A 1 757 ? -8.293 -7.986 23.401 1.00 86.88 757 TYR A N 1
ATOM 6016 C CA . TYR A 1 757 ? -9.389 -7.179 23.925 1.00 86.88 757 TYR A CA 1
ATOM 6017 C C . TYR A 1 757 ? -10.745 -7.903 23.849 1.00 86.88 757 TYR A C 1
ATOM 6019 O O . TYR A 1 757 ? -11.522 -7.858 24.805 1.00 86.88 757 TYR A O 1
ATOM 6027 N N . ALA A 1 758 ? -11.022 -8.617 22.757 1.00 89.25 758 ALA A N 1
ATOM 6028 C CA . ALA A 1 758 ? -12.230 -9.414 22.575 1.00 89.25 758 ALA A CA 1
ATOM 6029 C C . ALA A 1 758 ? -12.280 -10.600 23.553 1.00 89.25 758 ALA A C 1
ATOM 6031 O O . ALA A 1 758 ? -13.321 -10.847 24.164 1.00 89.25 758 ALA A O 1
ATOM 6032 N N . ALA A 1 759 ? -11.158 -11.292 23.777 1.00 86.75 759 ALA A N 1
ATOM 6033 C CA . ALA A 1 759 ? -11.059 -12.362 24.770 1.00 86.75 759 ALA A CA 1
ATOM 6034 C C . ALA A 1 759 ? -11.328 -11.844 26.191 1.00 86.75 759 ALA A C 1
ATOM 6036 O O . ALA A 1 759 ? -12.157 -12.404 26.917 1.00 86.75 759 ALA A O 1
ATOM 6037 N N . TRP A 1 760 ? -10.700 -10.722 26.556 1.00 83.62 760 TRP A N 1
ATOM 6038 C CA . TRP A 1 760 ? -10.952 -10.040 27.824 1.00 83.62 760 TRP A CA 1
ATOM 6039 C C . TRP A 1 760 ? -12.431 -9.662 27.984 1.00 83.62 760 TRP A C 1
ATOM 6041 O O . TRP A 1 760 ? -13.052 -9.953 29.010 1.00 83.62 760 TRP A O 1
ATOM 6051 N N . LEU A 1 761 ? -13.021 -9.052 26.953 1.00 84.50 761 LEU A N 1
ATOM 6052 C CA . LEU A 1 761 ? -14.417 -8.626 26.960 1.00 84.50 761 LEU A CA 1
ATOM 6053 C C . LEU A 1 761 ? -15.378 -9.814 27.108 1.00 84.50 761 LEU A C 1
ATOM 6055 O O . LEU A 1 761 ? -16.352 -9.726 27.860 1.00 84.50 761 LEU A O 1
ATOM 6059 N N . GLY A 1 762 ? -15.094 -10.928 26.433 1.00 84.69 762 GLY A N 1
ATOM 6060 C CA . GLY A 1 762 ? -15.872 -12.159 26.541 1.00 84.69 762 GLY A CA 1
ATOM 6061 C C . GLY A 1 762 ? -15.840 -12.747 27.953 1.00 84.69 762 GLY A C 1
ATOM 6062 O O . GLY A 1 762 ? -16.882 -13.134 28.485 1.00 84.69 762 GLY A O 1
ATOM 6063 N N . ALA A 1 763 ? -14.677 -12.738 28.605 1.00 79.88 763 ALA A N 1
ATOM 6064 C CA . ALA A 1 763 ? -14.530 -13.209 29.981 1.00 79.88 763 ALA A CA 1
ATOM 6065 C C . ALA A 1 763 ? -15.306 -12.331 30.984 1.00 79.88 763 ALA A C 1
ATOM 6067 O O . ALA A 1 763 ? -16.044 -12.840 31.831 1.00 79.88 763 ALA A O 1
ATOM 6068 N N . VAL A 1 764 ? -15.241 -11.003 30.823 1.00 77.56 764 VAL A N 1
ATOM 6069 C CA . VAL A 1 764 ? -15.996 -10.047 31.655 1.00 77.56 764 VAL A CA 1
ATOM 6070 C C . VAL A 1 764 ? -17.513 -10.204 31.490 1.00 77.56 764 VAL A C 1
ATOM 6072 O O . VAL A 1 764 ? -18.254 -10.041 32.462 1.00 77.56 764 VAL A O 1
ATOM 6075 N N . ARG A 1 765 ? -17.992 -10.502 30.275 1.00 80.44 765 ARG A N 1
ATOM 6076 C CA . ARG A 1 765 ? -19.426 -10.679 29.984 1.00 80.44 765 ARG A CA 1
ATOM 6077 C C . ARG A 1 765 ? -19.990 -11.989 30.540 1.00 80.44 765 ARG A C 1
ATOM 6079 O O . ARG A 1 765 ? -21.117 -11.985 31.022 1.00 80.44 765 ARG A O 1
ATOM 6086 N N . THR A 1 766 ? -19.217 -13.073 30.503 1.00 73.94 766 THR A N 1
ATOM 6087 C CA . THR A 1 766 ? -19.686 -14.426 30.858 1.00 73.94 766 THR A CA 1
ATOM 6088 C C . THR A 1 766 ? -19.635 -14.732 32.359 1.00 73.94 766 THR A C 1
ATOM 6090 O O . THR A 1 766 ? -20.517 -15.421 32.859 1.00 73.94 766 THR A O 1
ATOM 6093 N N . ARG A 1 767 ? -18.658 -14.210 33.118 1.00 64.19 767 ARG A N 1
ATOM 6094 C CA . ARG A 1 767 ? -18.404 -14.613 34.526 1.00 64.19 767 ARG A CA 1
ATOM 6095 C C . ARG A 1 767 ? -18.684 -13.529 35.568 1.00 64.19 767 ARG A C 1
ATOM 6097 O O . ARG A 1 767 ? -17.918 -13.310 36.515 1.00 64.19 767 ARG A O 1
ATOM 6104 N N . ARG A 1 768 ? -19.817 -12.840 35.420 1.00 56.41 768 ARG A N 1
ATOM 6105 C CA . ARG A 1 768 ? -20.236 -11.773 36.346 1.00 56.41 768 ARG A CA 1
ATOM 6106 C C . ARG A 1 768 ? -20.616 -12.286 37.750 1.00 56.41 768 ARG A C 1
ATOM 6108 O O . ARG A 1 768 ? -20.657 -11.479 38.674 1.00 56.41 768 ARG A O 1
ATOM 6115 N N . THR A 1 769 ? -20.856 -13.591 37.914 1.00 54.69 769 THR A N 1
ATOM 6116 C CA . THR A 1 769 ? -21.450 -14.213 39.115 1.00 54.69 769 THR A CA 1
ATOM 6117 C C . THR A 1 769 ? -20.500 -15.079 39.957 1.00 54.69 769 THR A C 1
ATOM 6119 O O . THR A 1 769 ? -20.778 -15.268 41.136 1.00 54.69 769 THR A O 1
ATOM 6122 N N . ASP A 1 770 ? -19.366 -15.552 39.424 1.00 57.41 770 ASP A N 1
ATOM 6123 C CA . ASP A 1 770 ? -18.445 -16.435 40.171 1.00 57.41 770 ASP A CA 1
ATOM 6124 C C . ASP A 1 770 ? -17.628 -15.663 41.232 1.00 57.41 770 ASP A C 1
ATOM 6126 O O . ASP A 1 770 ? -17.168 -14.550 40.955 1.00 57.41 770 ASP A O 1
ATOM 6130 N N . PRO A 1 771 ? -17.369 -16.201 42.437 1.00 54.81 771 PRO A N 1
ATOM 6131 C CA . PRO A 1 771 ? -16.434 -15.580 43.371 1.00 54.81 771 PRO A CA 1
ATOM 6132 C C . PRO A 1 771 ? -14.993 -15.613 42.806 1.00 54.81 771 PRO A C 1
ATOM 6134 O O . PRO A 1 771 ? -14.594 -16.588 42.171 1.00 54.81 771 PRO A O 1
ATOM 6137 N N . PRO A 1 772 ? -14.186 -14.549 42.993 1.00 57.59 772 PRO A N 1
ATOM 6138 C CA . PRO A 1 772 ? -12.808 -14.513 42.499 1.00 57.59 772 PRO A CA 1
ATOM 6139 C C . PRO A 1 772 ? -11.948 -15.591 43.175 1.00 57.59 772 PRO A C 1
ATOM 6141 O O . PRO A 1 772 ? -12.148 -15.867 44.359 1.00 57.59 772 PRO A O 1
ATOM 6144 N N . SER A 1 773 ? -10.977 -16.164 42.451 1.00 59.44 773 SER A N 1
ATOM 6145 C CA . SER A 1 773 ? -10.064 -17.171 43.016 1.00 59.44 773 SER A CA 1
ATOM 6146 C C . SER A 1 773 ? -9.290 -16.602 44.219 1.00 59.44 773 SER A C 1
ATOM 6148 O O . SER A 1 773 ? -9.048 -15.392 44.257 1.00 59.44 773 SER A O 1
ATOM 6150 N N . PRO A 1 774 ? -8.864 -17.429 45.194 1.00 59.34 774 PRO A N 1
ATOM 6151 C CA . PRO A 1 774 ? -8.145 -16.956 46.383 1.00 59.34 774 PRO A CA 1
ATOM 6152 C C . PRO A 1 774 ? -6.899 -16.128 46.037 1.00 59.34 774 PRO A C 1
ATOM 6154 O O . PRO A 1 774 ? -6.665 -15.079 46.630 1.00 59.34 774 PRO A O 1
ATOM 6157 N N . VAL A 1 775 ? -6.167 -16.539 44.996 1.00 59.28 775 VAL A N 1
ATOM 6158 C CA . VAL A 1 775 ? -5.003 -15.822 44.450 1.00 59.28 775 VAL A CA 1
ATOM 6159 C C . VAL A 1 775 ? -5.408 -14.472 43.853 1.00 59.28 775 VAL A C 1
ATOM 6161 O O . VAL A 1 775 ? -4.788 -13.451 44.149 1.00 59.28 775 VAL A O 1
ATOM 6164 N N . ALA A 1 776 ? -6.488 -14.427 43.063 1.00 57.75 776 ALA A N 1
ATOM 6165 C CA . ALA A 1 776 ? -6.996 -13.171 42.521 1.00 57.75 776 ALA A CA 1
ATOM 6166 C C . ALA A 1 776 ? -7.473 -12.232 43.637 1.00 57.75 776 ALA A C 1
ATOM 6168 O O . ALA A 1 776 ? -7.214 -11.037 43.563 1.00 57.75 776 ALA A O 1
ATOM 6169 N N . GLN A 1 777 ? -8.108 -12.751 44.694 1.00 60.06 777 GLN A N 1
ATOM 6170 C CA . GLN A 1 777 ? -8.493 -11.973 45.877 1.00 60.06 777 GLN A CA 1
ATOM 6171 C C . GLN A 1 777 ? -7.283 -11.418 46.634 1.00 60.06 777 GLN A C 1
ATOM 6173 O O . GLN A 1 777 ? -7.327 -10.272 47.084 1.00 60.06 777 GLN A O 1
ATOM 6178 N N . GLN A 1 778 ? -6.202 -12.192 46.746 1.00 60.19 778 GLN A N 1
ATOM 6179 C CA . GLN A 1 778 ? -4.946 -11.763 47.361 1.00 60.19 778 GLN A CA 1
ATOM 6180 C C . GLN A 1 778 ? -4.293 -10.622 46.568 1.00 60.19 778 GLN A C 1
ATOM 6182 O O . GLN A 1 778 ? -3.979 -9.581 47.147 1.00 60.19 778 GLN A O 1
ATOM 6187 N N . LEU A 1 779 ? -4.188 -10.775 45.243 1.00 58.16 779 LEU A N 1
ATOM 6188 C CA . LEU A 1 779 ? -3.642 -9.766 44.329 1.00 58.16 779 LEU A CA 1
ATOM 6189 C C . LEU A 1 779 ? -4.518 -8.501 44.277 1.00 58.16 779 LEU A C 1
ATOM 6191 O O . LEU A 1 779 ? -4.017 -7.391 44.444 1.00 58.16 779 LEU A O 1
ATOM 6195 N N . LEU A 1 780 ? -5.844 -8.648 44.158 1.00 58.88 780 LEU A N 1
ATOM 6196 C CA . LEU A 1 780 ? -6.808 -7.544 44.298 1.00 58.88 780 LEU A CA 1
ATOM 6197 C C . LEU A 1 780 ? -6.702 -6.868 45.672 1.00 58.88 780 LEU A C 1
ATOM 6199 O O . LEU A 1 780 ? -6.936 -5.668 45.783 1.00 58.88 780 LEU A O 1
ATOM 6203 N N . GLY A 1 781 ? -6.343 -7.620 46.713 1.00 60.25 781 GLY A N 1
ATOM 6204 C CA . GLY A 1 781 ? -6.092 -7.122 48.061 1.00 60.25 781 GLY A CA 1
ATOM 6205 C C . GLY A 1 781 ? -4.825 -6.273 48.180 1.00 60.25 781 GLY A C 1
ATOM 6206 O O . GLY A 1 781 ? -4.837 -5.306 48.940 1.00 60.25 781 GLY A O 1
ATOM 6207 N N . TRP A 1 782 ? -3.760 -6.587 47.432 1.00 56.38 782 TRP A N 1
ATOM 6208 C CA . TRP A 1 782 ? -2.551 -5.750 47.324 1.00 56.38 782 TRP A CA 1
ATOM 6209 C C . TRP A 1 782 ? -2.814 -4.453 46.553 1.00 56.38 782 TRP A C 1
ATOM 6211 O O . TRP A 1 782 ? -2.226 -3.421 46.857 1.00 56.38 782 TRP A O 1
ATOM 6221 N N . LEU A 1 783 ? -3.761 -4.494 45.615 1.00 51.44 783 LEU A N 1
ATOM 6222 C CA . LEU A 1 783 ? -4.186 -3.359 44.794 1.00 51.44 783 LEU A CA 1
ATOM 6223 C C . LEU A 1 783 ? -5.165 -2.404 45.510 1.00 51.44 783 LEU A C 1
ATOM 6225 O O . LEU A 1 783 ? -5.492 -1.346 44.973 1.00 51.44 783 LEU A O 1
ATOM 6229 N N . ARG A 1 784 ? -5.645 -2.739 46.720 1.00 53.72 784 ARG A N 1
ATOM 6230 C CA . ARG A 1 784 ? -6.517 -1.851 47.512 1.00 53.72 784 ARG A CA 1
ATOM 6231 C C . ARG A 1 784 ? -5.729 -0.640 48.040 1.00 53.72 784 ARG A C 1
ATOM 6233 O O . ARG A 1 784 ? -4.603 -0.823 48.498 1.00 53.72 784 ARG A O 1
ATOM 6240 N N . PRO A 1 785 ? -6.328 0.568 48.108 1.00 46.62 785 PRO A N 1
ATOM 6241 C CA . PRO A 1 785 ? -5.651 1.794 48.560 1.00 46.62 785 PRO A CA 1
ATOM 6242 C C . PRO A 1 785 ? -4.951 1.673 49.917 1.00 46.62 785 PRO A C 1
ATOM 6244 O O . PRO A 1 785 ? -3.913 2.281 50.135 1.00 46.62 785 PRO A O 1
ATOM 6247 N N . THR A 1 786 ? -5.492 0.849 50.817 1.00 50.75 786 THR A N 1
ATOM 6248 C CA . THR A 1 786 ? -4.946 0.616 52.161 1.00 50.75 786 THR A CA 1
ATOM 6249 C C . THR A 1 786 ? -3.677 -0.244 52.179 1.00 50.75 786 THR A C 1
ATOM 6251 O O . THR A 1 786 ? -2.991 -0.298 53.195 1.00 50.75 786 THR A O 1
ATOM 6254 N N . ARG A 1 787 ? -3.354 -0.934 51.077 1.00 55.53 787 ARG A N 1
ATOM 6255 C CA . ARG A 1 787 ? -2.185 -1.823 50.936 1.00 55.53 787 ARG A CA 1
ATOM 6256 C C . ARG A 1 787 ? -1.336 -1.528 49.693 1.00 55.53 787 ARG A C 1
ATOM 6258 O O . ARG A 1 787 ? -0.317 -2.186 49.515 1.00 55.53 787 ARG A O 1
ATOM 6265 N N . ALA A 1 788 ? -1.707 -0.528 48.890 1.00 50.38 788 ALA A N 1
ATOM 6266 C CA . ALA A 1 788 ? -1.042 -0.160 47.637 1.00 50.38 788 ALA A CA 1
ATOM 6267 C C . ALA A 1 788 ? 0.433 0.247 47.809 1.00 50.38 788 ALA A C 1
ATOM 6269 O O . ALA A 1 788 ? 1.213 0.089 46.876 1.00 50.38 788 ALA A O 1
ATOM 6270 N N . TRP A 1 789 ? 0.849 0.678 49.007 1.00 55.75 789 TRP A N 1
ATOM 6271 C CA . TRP A 1 789 ? 2.265 0.902 49.332 1.00 55.75 789 TRP A CA 1
ATOM 6272 C C . TRP A 1 789 ? 3.127 -0.355 49.115 1.00 55.75 789 TRP A C 1
ATOM 6274 O O . TRP A 1 789 ? 4.313 -0.251 48.831 1.00 55.75 789 TRP A O 1
ATOM 6284 N N . ARG A 1 790 ? 2.540 -1.558 49.153 1.00 55.19 790 ARG A N 1
ATOM 6285 C CA . ARG A 1 790 ? 3.246 -2.813 48.855 1.00 55.19 790 ARG A CA 1
ATOM 6286 C C . ARG A 1 790 ? 3.673 -2.952 47.390 1.00 55.19 790 ARG A C 1
ATOM 6288 O O . ARG A 1 790 ? 4.443 -3.852 47.102 1.00 55.19 790 ARG A O 1
ATOM 6295 N N . LEU A 1 791 ? 3.209 -2.086 46.482 1.00 55.88 791 LEU A N 1
ATOM 6296 C CA . LEU A 1 791 ? 3.630 -2.033 45.072 1.00 55.88 791 LEU A CA 1
ATOM 6297 C C . LEU A 1 791 ? 4.823 -1.095 44.822 1.00 55.88 791 LEU A C 1
ATOM 6299 O O . LEU A 1 791 ? 5.190 -0.883 43.671 1.00 55.88 791 LEU A O 1
ATOM 6303 N N . LEU A 1 792 ? 5.458 -0.564 45.875 1.00 58.44 792 LEU A N 1
ATOM 6304 C CA . LEU A 1 792 ? 6.673 0.259 45.779 1.00 58.44 792 LEU A CA 1
ATOM 6305 C C . LEU A 1 792 ? 7.796 -0.410 44.962 1.00 58.44 792 LEU A C 1
ATOM 6307 O O . LEU A 1 792 ? 8.536 0.285 44.277 1.00 58.44 792 LEU A O 1
ATOM 6311 N N . PHE A 1 793 ? 7.881 -1.746 44.945 1.00 59.59 793 PHE A N 1
ATOM 6312 C CA . PHE A 1 793 ? 8.853 -2.470 44.115 1.00 59.59 793 PHE A CA 1
ATOM 6313 C C . PHE A 1 793 ? 8.619 -2.292 42.606 1.00 59.59 793 PHE A C 1
ATOM 6315 O O . PHE A 1 793 ? 9.565 -2.346 41.833 1.00 59.59 793 PHE A O 1
ATOM 6322 N N . VAL A 1 794 ? 7.383 -2.040 42.165 1.00 58.78 794 VAL A N 1
ATOM 6323 C CA . VAL A 1 794 ? 7.076 -1.780 40.750 1.00 58.78 794 VAL A CA 1
ATOM 6324 C C . VAL A 1 794 ? 7.632 -0.414 40.327 1.00 58.78 794 VAL A C 1
ATOM 6326 O O . VAL A 1 794 ? 8.029 -0.231 39.182 1.00 58.78 794 VAL A O 1
ATOM 6329 N N . LEU A 1 795 ? 7.756 0.534 41.262 1.00 58.19 795 LEU A N 1
ATOM 6330 C CA . LEU A 1 795 ? 8.417 1.816 41.009 1.00 58.19 795 LEU A CA 1
ATOM 6331 C C . LEU A 1 795 ? 9.942 1.684 40.877 1.00 58.19 795 LEU A C 1
ATOM 6333 O O . LEU A 1 795 ? 10.545 2.603 40.336 1.00 58.19 795 LEU A O 1
ATOM 6337 N N . LEU A 1 796 ? 10.559 0.556 41.275 1.00 68.38 796 LEU A N 1
ATOM 6338 C CA . LEU A 1 796 ? 11.987 0.282 41.031 1.00 68.38 796 LEU A CA 1
ATOM 6339 C C . LEU A 1 796 ? 12.309 0.083 39.543 1.00 68.38 796 LEU A C 1
ATOM 6341 O O . LEU A 1 796 ? 13.465 0.218 39.159 1.00 68.38 796 LEU A O 1
ATOM 6345 N N . VAL A 1 797 ? 11.308 -0.167 38.692 1.00 70.38 797 VAL A N 1
ATOM 6346 C CA . VAL A 1 797 ? 11.491 -0.249 37.231 1.00 70.38 797 VAL A CA 1
ATOM 6347 C C . VAL A 1 797 ? 11.999 1.082 36.663 1.00 70.38 797 VAL A C 1
ATOM 6349 O O . VAL A 1 797 ? 12.758 1.084 35.702 1.00 70.38 797 VAL A O 1
ATOM 6352 N N . ILE A 1 798 ? 11.643 2.213 37.284 1.00 69.19 798 ILE A N 1
ATOM 6353 C CA . ILE A 1 798 ? 12.077 3.554 36.864 1.00 69.19 798 ILE A CA 1
ATOM 6354 C C . ILE A 1 798 ? 13.585 3.755 37.098 1.00 69.19 798 ILE A C 1
ATOM 6356 O O . ILE A 1 798 ? 14.293 3.985 36.117 1.00 69.19 798 ILE A O 1
ATOM 6360 N N . PRO A 1 799 ? 14.126 3.634 38.332 1.00 73.56 799 PRO A N 1
ATOM 6361 C CA . PRO A 1 799 ? 15.566 3.703 38.544 1.00 73.56 799 PRO A CA 1
ATOM 6362 C C . PRO A 1 799 ? 16.308 2.566 37.829 1.00 73.56 799 PRO A C 1
ATOM 6364 O O . PRO A 1 799 ? 17.403 2.805 37.338 1.00 73.56 799 PRO A O 1
ATOM 6367 N N . LEU A 1 800 ? 15.720 1.371 37.677 1.00 80.06 800 LEU A N 1
ATOM 6368 C CA . LEU A 1 800 ? 16.338 0.282 36.912 1.00 80.06 800 LEU A CA 1
ATOM 6369 C C . LEU A 1 800 ? 16.483 0.624 35.423 1.00 80.06 800 LEU A C 1
ATOM 6371 O O . LEU A 1 800 ? 17.532 0.356 34.853 1.00 80.06 800 LEU A O 1
ATOM 6375 N N . ALA A 1 801 ? 15.482 1.239 34.788 1.00 73.81 801 ALA A N 1
ATOM 6376 C CA . ALA A 1 801 ? 15.573 1.665 33.390 1.00 73.81 801 ALA A CA 1
ATOM 6377 C C . ALA A 1 801 ? 16.605 2.781 33.192 1.00 73.81 801 ALA A C 1
ATOM 6379 O O . ALA A 1 801 ? 17.354 2.760 32.219 1.00 73.81 801 ALA A O 1
ATOM 6380 N N . VAL A 1 802 ? 16.695 3.712 34.146 1.00 75.94 802 VAL A N 1
ATOM 6381 C CA . VAL A 1 802 ? 17.742 4.745 34.175 1.00 75.94 802 VAL A CA 1
ATOM 6382 C C . VAL A 1 802 ? 19.128 4.099 34.286 1.00 75.94 802 VAL A C 1
ATOM 6384 O O . VAL A 1 802 ? 20.000 4.391 33.474 1.00 75.94 802 VAL A O 1
ATOM 6387 N N . VAL A 1 803 ? 19.318 3.160 35.219 1.00 83.56 803 VAL A N 1
ATOM 6388 C CA . VAL A 1 803 ? 20.573 2.401 35.376 1.00 83.56 803 VAL A CA 1
ATOM 6389 C C . VAL A 1 803 ? 20.888 1.573 34.128 1.00 83.56 803 VAL A C 1
ATOM 6391 O O . VAL A 1 803 ? 22.030 1.545 33.688 1.00 83.56 803 VAL A O 1
ATOM 6394 N N . THR A 1 804 ? 19.883 0.953 33.509 1.00 80.81 804 THR A N 1
ATOM 6395 C CA . THR A 1 804 ? 20.042 0.171 32.272 1.00 80.81 804 THR A CA 1
ATOM 6396 C C . THR A 1 804 ? 20.502 1.058 31.120 1.00 80.81 804 THR A C 1
ATOM 6398 O O . THR A 1 804 ? 21.376 0.657 30.359 1.00 80.81 804 THR A O 1
ATOM 6401 N N . ARG A 1 805 ? 19.985 2.288 31.007 1.00 85.75 805 ARG A N 1
ATOM 6402 C CA . ARG A 1 805 ? 20.439 3.237 29.983 1.00 85.75 805 ARG A CA 1
ATOM 6403 C C . ARG A 1 805 ? 21.879 3.698 30.207 1.00 85.75 805 ARG A C 1
ATOM 6405 O O . ARG A 1 805 ? 22.610 3.873 29.232 1.00 85.75 805 ARG A O 1
ATOM 6412 N N . ILE A 1 806 ? 22.272 3.885 31.467 1.00 80.31 806 ILE A N 1
ATOM 6413 C CA . ILE A 1 806 ? 23.654 4.205 31.846 1.00 80.31 806 ILE A CA 1
ATOM 6414 C C . ILE A 1 806 ? 24.576 3.026 31.511 1.00 80.31 806 ILE A C 1
ATOM 6416 O O . ILE A 1 806 ? 25.606 3.227 30.884 1.00 80.31 806 ILE A O 1
ATOM 6420 N N . LEU A 1 807 ? 24.184 1.793 31.840 1.00 82.19 807 LEU A N 1
ATOM 6421 C CA . LEU A 1 807 ? 24.935 0.584 31.479 1.00 82.19 807 LEU A CA 1
ATOM 6422 C C . LEU A 1 807 ? 25.054 0.403 29.964 1.00 82.19 807 LEU A C 1
ATOM 6424 O O . LEU A 1 807 ? 26.127 0.070 29.480 1.00 82.19 807 LEU A O 1
ATOM 6428 N N . TYR A 1 808 ? 23.976 0.654 29.217 1.00 75.75 808 TYR A N 1
ATOM 6429 C CA . TYR A 1 808 ? 23.996 0.621 27.755 1.00 75.75 808 TYR A CA 1
ATOM 6430 C C . TYR A 1 808 ? 24.967 1.654 27.179 1.00 75.75 808 TYR A C 1
ATOM 6432 O O . TYR A 1 808 ? 25.710 1.333 26.262 1.00 75.75 808 TYR A O 1
ATOM 6440 N N . TYR A 1 809 ? 24.999 2.868 27.742 1.00 83.00 809 TYR A N 1
ATOM 6441 C CA . TYR A 1 809 ? 26.003 3.869 27.381 1.00 83.00 809 TYR A CA 1
ATOM 6442 C C . TYR A 1 809 ? 27.420 3.355 27.643 1.00 83.00 809 TYR A C 1
ATOM 6444 O O . TYR A 1 809 ? 28.202 3.313 26.709 1.00 83.00 809 TYR A O 1
ATOM 6452 N N . LEU A 1 810 ? 27.710 2.875 28.858 1.00 81.62 810 LEU A N 1
ATOM 6453 C CA . LEU A 1 810 ? 29.037 2.361 29.217 1.00 81.62 810 LEU A CA 1
ATOM 6454 C C . LEU A 1 810 ? 29.489 1.216 28.294 1.00 81.62 810 LEU A C 1
ATOM 6456 O O . LEU A 1 810 ? 30.635 1.186 27.868 1.00 81.62 810 LEU A O 1
ATOM 6460 N N . LEU A 1 811 ? 28.580 0.300 27.949 1.00 81.38 811 LEU A N 1
ATOM 6461 C CA . LEU A 1 811 ? 28.837 -0.781 26.992 1.00 81.38 811 LEU A CA 1
ATOM 6462 C C . LEU A 1 811 ? 29.158 -0.261 25.589 1.00 81.38 811 LEU A C 1
ATOM 6464 O O . LEU A 1 811 ? 30.051 -0.797 24.939 1.00 81.38 811 LEU A O 1
ATOM 6468 N N . GLN A 1 812 ? 28.429 0.753 25.118 1.00 75.31 812 GLN A N 1
ATOM 6469 C CA . GLN A 1 812 ? 28.698 1.365 23.817 1.00 75.31 812 GLN A CA 1
ATOM 6470 C C . GLN A 1 812 ? 30.026 2.123 23.823 1.00 75.31 812 GLN A C 1
ATOM 6472 O O . GLN A 1 812 ? 30.765 2.015 22.856 1.00 75.31 812 GLN A O 1
ATOM 6477 N N . THR A 1 813 ? 30.373 2.812 24.914 1.00 75.19 813 THR A N 1
ATOM 6478 C CA . THR A 1 813 ? 31.667 3.494 25.051 1.00 75.19 813 THR A CA 1
ATOM 6479 C C . THR A 1 813 ? 32.826 2.501 24.983 1.00 75.19 813 THR A C 1
ATOM 6481 O O . THR A 1 813 ? 33.748 2.709 24.207 1.00 75.19 813 THR A O 1
ATOM 6484 N N . ILE A 1 814 ? 32.740 1.373 25.700 1.00 78.81 814 ILE A N 1
ATOM 6485 C CA . ILE A 1 814 ? 33.767 0.316 25.652 1.00 78.81 814 ILE A CA 1
ATOM 6486 C C . ILE A 1 814 ? 33.922 -0.237 24.227 1.00 78.81 814 ILE A C 1
ATOM 6488 O O . ILE A 1 814 ? 35.034 -0.405 23.742 1.00 78.81 814 ILE A O 1
ATOM 6492 N N . ARG A 1 815 ? 32.810 -0.486 23.523 1.00 72.38 815 ARG A N 1
ATOM 6493 C CA . ARG A 1 815 ? 32.844 -0.973 22.133 1.00 72.38 815 ARG A CA 1
ATOM 6494 C C . ARG A 1 815 ? 33.394 0.061 21.153 1.00 72.38 815 ARG A C 1
ATOM 6496 O O . ARG A 1 815 ? 34.085 -0.317 20.211 1.00 72.38 815 ARG A O 1
ATOM 6503 N N . ALA A 1 816 ? 33.081 1.338 21.363 1.00 71.81 816 ALA A N 1
ATOM 6504 C CA . ALA A 1 816 ? 33.616 2.439 20.572 1.00 71.81 816 ALA A CA 1
ATOM 6505 C C . ALA A 1 816 ? 35.135 2.573 20.772 1.00 71.81 816 ALA A C 1
ATOM 6507 O O . ALA A 1 816 ? 35.868 2.728 19.799 1.00 71.81 816 ALA A O 1
ATOM 6508 N N . GLU A 1 817 ? 35.625 2.430 22.008 1.00 74.56 817 GLU A N 1
ATOM 6509 C CA . GLU A 1 817 ? 37.059 2.396 22.327 1.00 74.56 817 GLU A CA 1
ATOM 6510 C C . GLU A 1 817 ? 37.757 1.174 21.702 1.00 74.56 817 GLU A C 1
ATOM 6512 O O . GLU A 1 817 ? 38.823 1.312 21.101 1.00 74.56 817 GLU A O 1
ATOM 6517 N N . GLU A 1 818 ? 37.140 -0.012 21.757 1.00 74.56 818 GLU A N 1
ATOM 6518 C CA . GLU A 1 818 ? 37.638 -1.213 21.072 1.00 74.56 818 GLU A CA 1
ATOM 6519 C C . GLU A 1 818 ? 37.690 -1.031 19.544 1.00 74.56 818 GLU A C 1
ATOM 6521 O O . GLU A 1 818 ? 38.657 -1.455 18.909 1.00 74.56 818 GLU A O 1
ATOM 6526 N N . GLN A 1 819 ? 36.682 -0.382 18.943 1.00 70.31 819 GLN A N 1
ATOM 6527 C CA . GLN A 1 819 ? 36.669 -0.024 17.517 1.00 70.31 819 GLN A CA 1
ATOM 6528 C C . GLN A 1 819 ? 37.781 0.968 17.163 1.00 70.31 819 GLN A C 1
ATOM 6530 O O . GLN A 1 819 ? 38.489 0.763 16.175 1.00 70.31 819 GLN A O 1
ATOM 6535 N N . ALA A 1 820 ? 37.967 2.009 17.977 1.00 64.25 820 ALA A N 1
ATOM 6536 C CA . ALA A 1 820 ? 39.029 2.992 17.791 1.00 64.25 820 ALA A CA 1
ATOM 6537 C C . ALA A 1 820 ? 40.423 2.345 17.876 1.00 64.25 820 ALA A C 1
ATOM 6539 O O . ALA A 1 820 ? 41.311 2.692 17.100 1.00 64.25 820 ALA A O 1
ATOM 6540 N N . GLY A 1 821 ? 40.600 1.353 18.756 1.00 66.69 821 GLY A N 1
ATOM 6541 C CA . GLY A 1 821 ? 41.854 0.612 18.906 1.00 66.69 821 GLY A CA 1
ATOM 6542 C C . GLY A 1 821 ? 42.192 -0.344 17.754 1.00 66.69 821 GLY A C 1
ATOM 6543 O O . GLY A 1 821 ? 43.370 -0.631 17.544 1.00 66.69 821 GLY A O 1
ATOM 6544 N N . ARG A 1 822 ? 41.199 -0.838 16.995 1.00 69.50 822 ARG A N 1
ATOM 6545 C CA . ARG A 1 822 ? 41.402 -1.827 15.909 1.00 69.50 822 ARG A CA 1
ATOM 6546 C C . ARG A 1 822 ? 41.298 -1.277 14.482 1.00 69.50 822 ARG A C 1
ATOM 6548 O O . ARG A 1 822 ? 41.503 -2.049 13.547 1.00 69.50 822 ARG A O 1
ATOM 6555 N N . ALA A 1 823 ? 41.015 0.019 14.330 1.00 52.94 823 ALA A N 1
ATOM 6556 C CA . ALA A 1 823 ? 40.605 0.676 13.083 1.00 52.94 823 ALA A CA 1
ATOM 6557 C C . ALA A 1 823 ? 39.300 0.102 12.474 1.00 52.94 823 ALA A C 1
ATOM 6559 O O . ALA A 1 823 ? 38.972 -1.076 12.624 1.00 52.94 823 ALA A O 1
ATOM 6560 N N . LEU A 1 824 ? 38.523 0.955 11.796 1.00 53.41 824 LEU A N 1
ATOM 6561 C CA . LEU A 1 824 ? 37.251 0.566 11.170 1.00 53.41 824 LEU A CA 1
ATOM 6562 C C . LEU A 1 824 ? 37.482 -0.412 10.009 1.00 53.41 824 LEU A C 1
ATOM 6564 O O . LEU A 1 824 ? 38.302 -0.151 9.126 1.00 53.41 824 LEU A O 1
ATOM 6568 N N . GLN A 1 825 ? 36.729 -1.514 9.977 1.00 54.69 825 GLN A N 1
ATOM 6569 C CA . GLN A 1 825 ? 36.679 -2.386 8.803 1.00 54.69 825 GLN A CA 1
ATOM 6570 C C . GLN A 1 825 ? 35.767 -1.783 7.717 1.00 54.69 825 GLN A C 1
ATOM 6572 O O . GLN A 1 825 ? 34.846 -1.029 8.042 1.00 54.69 825 GLN A O 1
ATOM 6577 N N . PRO A 1 826 ? 35.971 -2.111 6.426 1.00 34.31 826 PRO A N 1
ATOM 6578 C CA . PRO A 1 826 ? 35.085 -1.656 5.357 1.00 34.31 826 PRO A CA 1
ATOM 6579 C C . PRO A 1 826 ? 33.623 -2.043 5.637 1.00 34.31 826 PRO A C 1
ATOM 6581 O O . PRO A 1 826 ? 33.300 -3.226 5.731 1.00 34.31 826 PRO A O 1
ATOM 6584 N N . GLY A 1 827 ? 32.746 -1.042 5.769 1.00 43.88 827 GLY A N 1
ATOM 6585 C CA . GLY A 1 827 ? 31.318 -1.222 6.061 1.00 43.88 827 GLY A CA 1
ATOM 6586 C C . GLY A 1 827 ? 30.930 -1.195 7.547 1.00 43.88 827 GLY A C 1
ATOM 6587 O O . GLY A 1 827 ? 29.748 -1.341 7.847 1.00 43.88 827 GLY A O 1
ATOM 6588 N N . GLU A 1 828 ? 31.876 -1.005 8.474 1.00 47.34 828 GLU A N 1
ATOM 6589 C CA . GLU A 1 828 ? 31.558 -0.700 9.875 1.00 47.34 828 GLU A CA 1
ATOM 6590 C C . GLU A 1 828 ? 31.372 0.809 10.082 1.00 47.34 828 GLU A C 1
ATOM 6592 O O . GLU A 1 828 ? 32.194 1.612 9.643 1.00 47.34 828 GLU A O 1
ATOM 6597 N N . GLU A 1 829 ? 30.309 1.188 10.794 1.00 55.19 829 GLU A N 1
ATOM 6598 C CA . GLU A 1 829 ? 30.098 2.556 11.274 1.00 55.19 829 GLU A CA 1
ATOM 6599 C C . GLU A 1 829 ? 30.679 2.741 12.682 1.00 55.19 829 GLU A C 1
ATOM 6601 O O . GLU A 1 829 ? 30.764 1.803 13.487 1.00 55.19 829 GLU A O 1
ATOM 6606 N N . LEU A 1 830 ? 31.098 3.973 12.970 1.00 57.22 830 LEU A N 1
ATOM 6607 C CA . LEU A 1 830 ? 31.695 4.355 14.244 1.00 57.22 830 LEU A CA 1
ATOM 6608 C C . LEU A 1 830 ? 30.597 4.444 15.313 1.00 57.22 830 LEU A C 1
ATOM 6610 O O . LEU A 1 830 ? 29.609 5.158 15.143 1.00 57.22 830 LEU A O 1
ATOM 6614 N N . ILE A 1 831 ? 30.750 3.709 16.415 1.00 64.56 831 ILE A N 1
ATOM 6615 C CA . ILE A 1 831 ? 29.764 3.719 17.500 1.00 64.56 831 ILE A CA 1
ATOM 6616 C C . ILE A 1 831 ? 29.802 5.077 18.221 1.00 64.56 831 ILE A C 1
ATOM 6618 O O . ILE A 1 831 ? 30.743 5.368 18.958 1.00 64.56 831 ILE A O 1
ATOM 6622 N N . ASP A 1 832 ? 28.746 5.883 18.070 1.00 59.50 832 ASP A N 1
ATOM 6623 C CA . ASP A 1 832 ? 28.546 7.106 18.860 1.00 59.50 832 ASP A CA 1
ATOM 6624 C C . ASP A 1 832 ? 27.844 6.788 20.193 1.00 59.50 832 ASP A C 1
ATOM 6626 O O . ASP A 1 832 ? 26.620 6.610 20.296 1.00 59.50 832 ASP A O 1
ATOM 6630 N N . ALA A 1 833 ? 28.642 6.684 21.254 1.00 68.00 833 ALA A N 1
ATOM 6631 C CA . ALA A 1 833 ? 28.138 6.509 22.604 1.00 68.00 833 ALA A CA 1
ATOM 6632 C C . ALA A 1 833 ? 27.728 7.866 23.198 1.00 68.00 833 ALA A C 1
ATOM 6634 O O . ALA A 1 833 ? 28.547 8.585 23.760 1.00 68.00 833 ALA A O 1
ATOM 6635 N N . SER A 1 834 ? 26.431 8.187 23.170 1.00 67.69 834 SER A N 1
ATOM 6636 C CA . SER A 1 834 ? 25.896 9.393 23.820 1.00 67.69 834 SER A CA 1
ATOM 6637 C C . SER A 1 834 ? 25.041 9.074 25.055 1.00 67.69 834 SER A C 1
ATOM 6639 O O . SER A 1 834 ? 24.303 8.082 25.097 1.00 67.69 834 SER A O 1
ATOM 6641 N N . LEU A 1 835 ? 25.103 9.926 26.087 1.00 69.38 835 LEU A N 1
ATOM 6642 C CA . LEU A 1 835 ? 24.217 9.882 27.258 1.00 69.38 835 LEU A CA 1
ATOM 6643 C C . LEU A 1 835 ? 23.652 11.274 27.549 1.00 69.38 835 LEU A C 1
ATOM 6645 O O . LEU A 1 835 ? 24.269 12.094 28.220 1.00 69.38 835 LEU A O 1
ATOM 6649 N N . SER A 1 836 ? 22.436 11.540 27.076 1.00 68.62 836 SER A N 1
ATOM 6650 C CA . SER A 1 836 ? 21.753 12.812 27.335 1.00 68.62 836 SER A CA 1
ATOM 6651 C C . SER A 1 836 ? 20.730 12.696 28.465 1.00 68.62 836 SER A C 1
ATOM 6653 O O . SER A 1 836 ? 20.074 11.658 28.621 1.00 68.62 836 SER A O 1
AT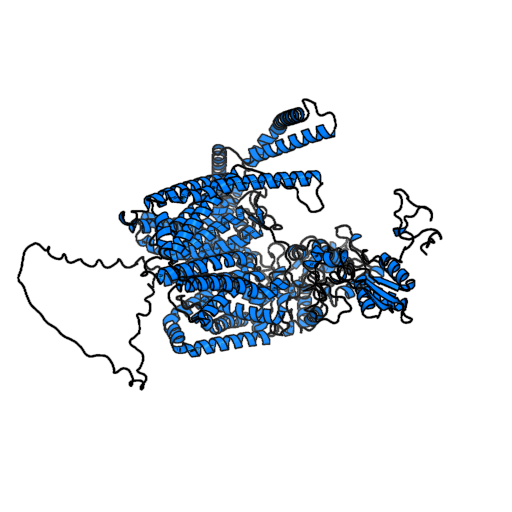OM 6655 N N . LEU A 1 837 ? 20.501 13.797 29.196 1.00 60.25 837 LEU A N 1
ATOM 6656 C CA . LEU A 1 837 ? 19.404 13.913 30.170 1.00 60.25 837 LEU A CA 1
ATOM 6657 C C . LEU A 1 837 ? 18.050 13.572 29.530 1.00 60.25 837 LEU A C 1
ATOM 6659 O O . LEU A 1 837 ? 17.211 12.919 30.146 1.00 60.25 837 LEU A O 1
ATOM 6663 N N . SER A 1 838 ? 17.855 13.961 28.268 1.00 48.53 838 SER A N 1
ATOM 6664 C CA . SER A 1 838 ? 16.655 13.619 27.506 1.00 48.53 838 SER A CA 1
ATOM 6665 C C . SER A 1 838 ? 16.500 12.111 27.288 1.00 48.53 838 SER A C 1
ATOM 6667 O O . SER A 1 838 ? 15.386 11.607 27.404 1.00 48.53 838 SER A O 1
ATOM 6669 N N . SER A 1 839 ? 17.591 11.369 27.061 1.00 59.69 839 SER A N 1
ATOM 6670 C CA . SER A 1 839 ? 17.542 9.906 26.936 1.00 59.69 839 SER A CA 1
ATOM 6671 C C . SER A 1 839 ? 17.217 9.225 28.271 1.00 59.69 839 SER A C 1
ATOM 6673 O O . SER A 1 839 ? 16.392 8.317 28.312 1.00 59.69 839 SER A O 1
ATOM 6675 N N . LEU A 1 840 ? 17.783 9.710 29.382 1.00 66.19 840 LEU A N 1
ATOM 6676 C CA . LEU A 1 840 ? 17.500 9.194 30.725 1.00 66.19 840 LEU A CA 1
ATOM 6677 C C . LEU A 1 840 ? 16.035 9.421 31.111 1.00 66.19 840 LEU A C 1
ATOM 6679 O O . LEU A 1 840 ? 15.374 8.514 31.617 1.00 66.19 840 LEU A O 1
ATOM 6683 N N . LEU A 1 841 ? 15.508 10.614 30.819 1.00 64.81 841 LEU A N 1
ATOM 6684 C CA . LEU A 1 841 ? 14.098 10.941 31.018 1.00 64.81 841 LEU A CA 1
ATOM 6685 C C . LEU A 1 841 ? 13.191 10.079 30.136 1.00 64.81 841 LEU A C 1
ATOM 6687 O O . LEU A 1 841 ? 12.180 9.587 30.627 1.00 64.81 841 LEU A O 1
ATOM 6691 N N . LEU A 1 842 ? 13.551 9.847 28.871 1.00 63.22 842 LEU A N 1
ATOM 6692 C CA . LEU A 1 842 ? 12.787 8.986 27.965 1.00 63.22 842 LEU A CA 1
ATOM 6693 C C . LEU A 1 842 ? 12.685 7.552 28.503 1.00 63.22 842 LEU A C 1
ATOM 6695 O O . LEU A 1 842 ? 11.595 6.989 28.535 1.00 63.22 842 LEU A O 1
ATOM 6699 N N . TRP A 1 843 ? 13.792 6.984 28.987 1.00 72.62 843 TRP A N 1
ATOM 6700 C CA . TRP A 1 843 ? 13.818 5.643 29.579 1.00 72.62 843 TRP A CA 1
ATOM 6701 C C . TRP A 1 843 ? 13.046 5.572 30.901 1.00 72.62 843 TRP A C 1
ATOM 6703 O O . TRP A 1 843 ? 12.289 4.627 31.122 1.00 72.62 843 TRP A O 1
ATOM 6713 N N . ALA A 1 844 ? 13.157 6.595 31.753 1.00 65.69 844 ALA A N 1
ATOM 6714 C CA . ALA A 1 844 ? 12.370 6.699 32.979 1.00 65.69 844 ALA A CA 1
ATOM 6715 C C . ALA A 1 844 ? 10.862 6.791 32.686 1.00 65.69 844 ALA A C 1
ATOM 6717 O O . ALA A 1 844 ? 10.058 6.109 33.321 1.00 65.69 844 ALA A O 1
ATOM 6718 N N . VAL A 1 845 ? 10.465 7.593 31.695 1.00 59.66 845 VAL A N 1
ATOM 6719 C CA . VAL A 1 845 ? 9.072 7.715 31.243 1.00 59.66 845 VAL A CA 1
ATOM 6720 C C . VAL A 1 845 ? 8.589 6.416 30.608 1.00 59.66 845 VAL A C 1
ATOM 6722 O O . VAL A 1 845 ? 7.491 5.966 30.926 1.00 59.66 845 VAL A O 1
ATOM 6725 N N . GLY A 1 846 ? 9.407 5.772 29.773 1.00 58.66 846 GLY A N 1
ATOM 6726 C CA . GLY A 1 846 ? 9.122 4.460 29.194 1.00 58.66 846 GLY A CA 1
ATOM 6727 C C . GLY A 1 846 ? 8.879 3.404 30.272 1.00 58.66 846 GLY A C 1
ATOM 6728 O O . GLY A 1 846 ? 7.899 2.666 30.202 1.00 58.66 846 GLY A O 1
ATOM 6729 N N . ALA A 1 847 ? 9.686 3.405 31.334 1.00 64.81 847 ALA A N 1
ATOM 6730 C CA . ALA A 1 847 ? 9.486 2.567 32.510 1.00 64.81 847 ALA A CA 1
ATOM 6731 C C . ALA A 1 847 ? 8.195 2.894 33.270 1.00 64.81 847 ALA A C 1
ATOM 6733 O O . ALA A 1 847 ? 7.462 1.977 33.634 1.00 64.81 847 ALA A O 1
ATOM 6734 N N . VAL A 1 848 ? 7.869 4.175 33.481 1.00 60.72 848 VAL A N 1
ATOM 6735 C CA . VAL A 1 848 ? 6.586 4.588 34.083 1.00 60.72 848 VAL A CA 1
ATOM 6736 C C . VAL A 1 848 ? 5.413 4.081 33.244 1.00 60.72 848 VAL A C 1
ATOM 6738 O O . VAL A 1 848 ? 4.472 3.506 33.790 1.00 60.72 848 VAL A O 1
ATOM 6741 N N . ILE A 1 849 ? 5.468 4.259 31.923 1.00 57.09 849 ILE A N 1
ATOM 6742 C CA . ILE A 1 849 ? 4.435 3.793 30.994 1.00 57.09 849 ILE A CA 1
ATOM 6743 C C . ILE A 1 849 ? 4.320 2.271 31.068 1.00 57.09 849 ILE A C 1
ATOM 6745 O O . ILE A 1 849 ? 3.214 1.766 31.238 1.00 57.09 849 ILE A O 1
ATOM 6749 N N . LEU A 1 850 ? 5.435 1.540 31.019 1.00 58.38 850 LEU A N 1
ATOM 6750 C CA . LEU A 1 850 ? 5.465 0.082 31.126 1.00 58.38 850 LEU A CA 1
ATOM 6751 C C . LEU A 1 850 ? 4.850 -0.396 32.446 1.00 58.38 850 LEU A C 1
ATOM 6753 O O . LEU A 1 850 ? 4.014 -1.295 32.447 1.00 58.38 850 LEU A O 1
ATOM 6757 N N . VAL A 1 851 ? 5.191 0.247 33.562 1.00 59.69 851 VAL A N 1
ATOM 6758 C CA . VAL A 1 851 ? 4.604 -0.019 34.879 1.00 59.69 851 VAL A CA 1
ATOM 6759 C C . VAL A 1 851 ? 3.098 0.218 34.870 1.00 59.69 851 VAL A C 1
ATOM 6761 O O . VAL A 1 851 ? 2.348 -0.632 35.345 1.00 59.69 851 VAL A O 1
ATOM 6764 N N . VAL A 1 852 ? 2.633 1.335 34.309 1.00 56.69 852 VAL A N 1
ATOM 6765 C CA . VAL A 1 852 ? 1.203 1.662 34.204 1.00 56.69 852 VAL A CA 1
ATOM 6766 C C . VAL A 1 852 ? 0.473 0.671 33.294 1.00 56.69 852 VAL A C 1
ATOM 6768 O O . VAL A 1 852 ? -0.640 0.255 33.621 1.00 56.69 852 VAL A O 1
ATOM 6771 N N . VAL A 1 853 ? 1.095 0.248 32.193 1.00 56.41 853 VAL A N 1
ATOM 6772 C CA . VAL A 1 853 ? 0.556 -0.739 31.249 1.00 56.41 853 VAL A CA 1
ATOM 6773 C C . VAL A 1 853 ? 0.469 -2.112 31.902 1.00 56.41 853 VAL A C 1
ATOM 6775 O O . VAL A 1 853 ? -0.605 -2.705 31.884 1.00 56.41 853 VAL A O 1
ATOM 6778 N N . ILE A 1 854 ? 1.536 -2.596 32.542 1.00 57.62 854 ILE A N 1
ATOM 6779 C CA . ILE A 1 854 ? 1.549 -3.872 33.270 1.00 57.62 854 ILE A CA 1
ATOM 6780 C C . ILE A 1 854 ? 0.531 -3.829 34.409 1.00 57.62 854 ILE A C 1
ATOM 6782 O O . ILE A 1 854 ? -0.274 -4.744 34.551 1.00 57.62 854 ILE A O 1
ATOM 6786 N N . TYR A 1 855 ? 0.495 -2.749 35.188 1.00 56.75 855 TYR A N 1
ATOM 6787 C CA . TYR A 1 855 ? -0.477 -2.553 36.263 1.00 56.75 855 TYR A CA 1
ATOM 6788 C C . TYR A 1 855 ? -1.921 -2.566 35.740 1.00 56.75 855 TYR A C 1
ATOM 6790 O O . TYR A 1 855 ? -2.786 -3.252 36.290 1.00 56.75 855 TYR A O 1
ATOM 6798 N N . GLY A 1 856 ? -2.180 -1.856 34.639 1.00 56.09 856 GLY A N 1
ATOM 6799 C CA . GLY A 1 856 ? -3.463 -1.840 33.946 1.00 56.09 856 GLY A CA 1
ATOM 6800 C C . GLY A 1 856 ? -3.842 -3.216 33.401 1.00 56.09 856 GLY A C 1
ATOM 6801 O O . GLY A 1 856 ? -4.970 -3.660 33.604 1.00 56.09 856 GLY A O 1
ATOM 6802 N N . MET A 1 857 ? -2.900 -3.923 32.780 1.00 57.78 857 MET A N 1
ATOM 6803 C CA . MET A 1 857 ? -3.066 -5.266 32.226 1.00 57.78 857 MET A CA 1
ATOM 6804 C C . MET A 1 857 ? -3.348 -6.291 33.328 1.00 57.78 857 MET A C 1
ATOM 6806 O O . MET A 1 857 ? -4.283 -7.077 33.206 1.00 57.78 857 MET A O 1
ATOM 6810 N N . VAL A 1 858 ? -2.634 -6.228 34.451 1.00 58.50 858 VAL A N 1
ATOM 6811 C CA . VAL A 1 858 ? -2.865 -7.065 35.636 1.00 58.50 858 VAL A CA 1
ATOM 6812 C C . VAL A 1 858 ? -4.240 -6.778 36.240 1.00 58.50 858 VAL A C 1
ATOM 6814 O O . VAL A 1 858 ? -4.996 -7.710 36.503 1.00 58.50 858 VAL A O 1
ATOM 6817 N N . LEU A 1 859 ? -4.639 -5.511 36.387 1.00 56.44 859 LEU A N 1
ATOM 6818 C CA . LEU A 1 859 ? -5.992 -5.149 36.831 1.00 56.44 859 LEU A CA 1
ATOM 6819 C C . LEU A 1 859 ? -7.082 -5.666 35.882 1.00 56.44 859 LEU A C 1
ATOM 6821 O O . LEU A 1 859 ? -8.138 -6.120 36.328 1.00 56.44 859 LEU A O 1
ATOM 6825 N N . ILE A 1 860 ? -6.832 -5.596 34.577 1.00 55.22 860 ILE A N 1
ATOM 6826 C CA . ILE A 1 860 ? -7.715 -6.067 33.507 1.00 55.22 860 ILE A CA 1
ATOM 6827 C C . ILE A 1 860 ? -7.859 -7.595 33.565 1.00 55.22 860 ILE A C 1
ATOM 6829 O O . ILE A 1 860 ? -8.991 -8.085 33.591 1.00 55.22 860 ILE A O 1
ATOM 6833 N N . LEU A 1 861 ? -6.750 -8.332 33.673 1.00 57.94 861 LEU A N 1
ATOM 6834 C CA . LEU A 1 861 ? -6.698 -9.796 33.759 1.00 57.94 861 LEU A CA 1
ATOM 6835 C C . LEU A 1 861 ? -7.338 -10.321 35.052 1.00 57.94 861 LEU A C 1
ATOM 6837 O O . LEU A 1 861 ? -8.173 -11.227 35.012 1.00 57.94 861 LEU A O 1
ATOM 6841 N N . LEU A 1 862 ? -7.035 -9.700 36.195 1.00 56.84 862 LEU A N 1
ATOM 6842 C CA . LEU A 1 862 ? -7.609 -10.068 37.495 1.00 56.84 862 LEU A CA 1
ATOM 6843 C C . LEU A 1 862 ? -9.118 -9.799 37.570 1.00 56.84 862 LEU A C 1
ATOM 6845 O O . LEU A 1 862 ? -9.843 -10.505 38.274 1.00 56.84 862 LEU A O 1
ATOM 6849 N N . ARG A 1 863 ? -9.618 -8.806 36.823 1.00 58.53 863 ARG A N 1
ATOM 6850 C CA . ARG A 1 863 ? -11.054 -8.503 36.722 1.00 58.53 863 ARG A CA 1
ATOM 6851 C C . ARG A 1 863 ? -11.792 -9.407 35.729 1.00 58.53 863 ARG A C 1
ATOM 6853 O O . ARG A 1 863 ? -13.001 -9.570 35.871 1.00 58.53 863 ARG A O 1
ATOM 6860 N N . ALA A 1 864 ? -11.089 -9.986 34.756 1.00 59.12 864 ALA A N 1
ATOM 6861 C CA . ALA A 1 864 ? -11.667 -10.815 33.698 1.00 59.12 864 ALA A CA 1
ATOM 6862 C C . ALA A 1 864 ? -12.056 -12.229 34.150 1.00 59.12 864 ALA A C 1
ATOM 6864 O O . ALA A 1 864 ? -12.940 -12.823 33.545 1.00 59.12 864 ALA A O 1
ATOM 6865 N N . ARG A 1 865 ? -11.431 -12.762 35.214 1.00 67.31 865 ARG A N 1
ATOM 6866 C CA . ARG A 1 865 ? -11.724 -14.104 35.767 1.00 67.31 865 ARG A CA 1
ATOM 6867 C C . ARG A 1 865 ? -11.712 -15.210 34.692 1.00 67.31 865 ARG A C 1
ATOM 6869 O O . ARG A 1 865 ? -12.631 -16.024 34.620 1.00 67.31 865 ARG A O 1
ATOM 6876 N N . MET A 1 866 ? -10.692 -15.229 33.829 1.00 68.38 866 MET A N 1
ATOM 6877 C CA . MET A 1 866 ? -10.595 -16.208 32.738 1.00 68.38 866 MET A CA 1
ATOM 6878 C C . MET A 1 866 ? -10.423 -17.640 33.262 1.00 68.38 866 MET A C 1
ATOM 6880 O O . MET A 1 866 ? -9.631 -17.902 34.164 1.00 68.38 866 MET A O 1
ATOM 6884 N N . SER A 1 867 ? -11.151 -18.582 32.661 1.00 71.81 867 SER A N 1
ATOM 6885 C CA . SER A 1 867 ? -10.940 -20.016 32.889 1.00 71.81 867 SER A CA 1
ATOM 6886 C C . SER A 1 867 ? -9.718 -20.526 32.128 1.00 71.81 867 SER A C 1
ATOM 6888 O O . SER A 1 867 ? -9.319 -19.914 31.139 1.00 71.81 867 SER A O 1
ATOM 6890 N N . ARG A 1 868 ? -9.173 -21.687 32.524 1.00 73.75 868 ARG A N 1
ATOM 6891 C CA . ARG A 1 868 ? -8.083 -22.350 31.779 1.00 73.75 868 ARG A CA 1
ATOM 6892 C C . ARG A 1 868 ? -8.446 -22.571 30.305 1.00 73.75 868 ARG A C 1
ATOM 6894 O O . ARG A 1 868 ? -7.638 -22.275 29.436 1.00 73.75 868 ARG A O 1
ATOM 6901 N N . ALA A 1 869 ? -9.679 -22.997 30.024 1.00 77.19 869 ALA A N 1
ATOM 6902 C CA . ALA A 1 869 ? -10.166 -23.195 28.658 1.00 77.19 869 ALA A CA 1
ATOM 6903 C C . ALA A 1 869 ? -10.267 -21.876 27.871 1.00 77.19 869 ALA A C 1
ATOM 6905 O O . ALA A 1 869 ? -9.839 -21.807 26.725 1.00 77.19 869 ALA A O 1
ATOM 6906 N N . ALA A 1 870 ? -10.776 -20.804 28.489 1.00 77.38 870 ALA A N 1
ATOM 6907 C CA . ALA A 1 870 ? -10.845 -19.485 27.853 1.00 77.38 870 ALA A CA 1
ATOM 6908 C C . ALA A 1 870 ? -9.451 -18.885 27.603 1.00 77.38 870 ALA A C 1
ATOM 6910 O O . ALA A 1 870 ? -9.246 -18.196 26.609 1.00 77.38 870 ALA A O 1
ATOM 6911 N N . PHE A 1 871 ? -8.497 -19.154 28.496 1.00 78.88 871 PHE A N 1
ATOM 6912 C CA . PHE A 1 871 ? -7.100 -18.753 28.356 1.00 78.88 871 PHE A CA 1
ATOM 6913 C C . PHE A 1 871 ? -6.407 -19.501 27.213 1.00 78.88 871 PHE A C 1
ATOM 6915 O O . PHE A 1 871 ? -5.824 -18.861 26.344 1.00 78.88 871 PHE A O 1
ATOM 6922 N N . ALA A 1 872 ? -6.557 -20.827 27.152 1.00 80.62 872 ALA A N 1
ATOM 6923 C CA . ALA A 1 872 ? -6.050 -21.635 26.045 1.00 80.62 872 ALA A CA 1
ATOM 6924 C C . ALA A 1 872 ? -6.679 -21.228 24.702 1.00 80.62 872 ALA A C 1
ATOM 6926 O O . ALA A 1 872 ? -5.967 -21.071 23.716 1.00 80.62 872 ALA A O 1
ATOM 6927 N N . ALA A 1 873 ? -7.992 -20.975 24.666 1.00 85.12 873 ALA A N 1
ATOM 6928 C CA . ALA A 1 873 ? -8.675 -20.498 23.465 1.00 85.12 873 ALA A CA 1
ATOM 6929 C C . ALA A 1 873 ? -8.185 -19.110 23.026 1.00 85.12 873 ALA A C 1
ATOM 6931 O O . ALA A 1 873 ? -8.035 -18.866 21.835 1.00 85.12 873 ALA A O 1
ATOM 6932 N N . TRP A 1 874 ? -7.914 -18.195 23.961 1.00 87.81 874 TRP A N 1
ATOM 6933 C CA . TRP A 1 874 ? -7.335 -16.891 23.635 1.00 87.81 874 TRP A CA 1
ATOM 6934 C C . TRP A 1 874 ? -5.942 -17.026 23.014 1.00 87.81 874 TRP A C 1
ATOM 6936 O O . TRP A 1 874 ? -5.733 -16.507 21.918 1.00 87.81 874 TRP A O 1
ATOM 6946 N N . ILE A 1 875 ? -5.033 -17.760 23.666 1.00 86.25 875 ILE A N 1
ATOM 6947 C CA . ILE A 1 875 ? -3.680 -17.999 23.143 1.00 86.25 875 ILE A CA 1
ATOM 6948 C C . ILE A 1 875 ? -3.762 -18.675 21.776 1.00 86.25 875 ILE A C 1
ATOM 6950 O O . ILE A 1 875 ? -3.171 -18.179 20.826 1.00 86.25 875 ILE A O 1
ATOM 6954 N N . GLY A 1 876 ? -4.556 -19.740 21.644 1.00 89.19 876 GLY A N 1
ATOM 6955 C CA . GLY A 1 876 ? -4.728 -20.455 20.381 1.00 89.19 876 GLY A CA 1
ATOM 6956 C C . GLY A 1 876 ? -5.269 -19.570 19.255 1.00 89.19 876 GLY A C 1
ATOM 6957 O O . GLY A 1 876 ? -4.826 -19.699 18.121 1.00 89.19 876 GLY A O 1
ATOM 6958 N N . ARG A 1 877 ? -6.171 -18.622 19.548 1.00 92.50 877 ARG A N 1
ATOM 6959 C CA . ARG A 1 877 ? -6.671 -17.665 18.544 1.00 92.50 877 ARG A CA 1
ATOM 6960 C C . ARG A 1 877 ? -5.626 -16.630 18.140 1.00 92.50 877 ARG A C 1
ATOM 6962 O O . ARG A 1 877 ? -5.567 -16.305 16.964 1.00 92.50 877 ARG A O 1
ATOM 6969 N N . VAL A 1 878 ? -4.827 -16.112 19.076 1.00 91.81 878 VAL A N 1
ATOM 6970 C CA . VAL A 1 878 ? -3.762 -15.139 18.763 1.00 91.81 878 VAL A CA 1
ATOM 6971 C C . VAL A 1 878 ? -2.611 -15.817 18.021 1.00 91.81 878 VAL A C 1
ATOM 6973 O O . VAL A 1 878 ? -2.197 -15.331 16.976 1.00 91.81 878 VAL A O 1
ATOM 6976 N N . VAL A 1 879 ? -2.142 -16.967 18.508 1.00 93.38 879 VAL A N 1
ATOM 6977 C CA . VAL A 1 879 ? -1.098 -17.763 17.846 1.00 93.38 879 VAL A CA 1
ATOM 6978 C C . VAL A 1 879 ? -1.582 -18.236 16.479 1.00 93.38 879 VAL A C 1
ATOM 6980 O O . VAL A 1 879 ? -0.888 -18.036 15.492 1.00 93.38 879 VAL A O 1
ATOM 6983 N N . GLY A 1 880 ? -2.798 -18.783 16.393 1.00 96.25 880 GLY A N 1
ATOM 6984 C CA . GLY A 1 880 ? -3.400 -19.185 15.124 1.00 96.25 880 GLY A CA 1
ATOM 6985 C C . GLY A 1 880 ? -3.556 -18.015 14.153 1.00 96.25 880 GLY A C 1
ATOM 6986 O O . GLY A 1 880 ? -3.249 -18.168 12.978 1.00 96.25 880 GLY A O 1
ATOM 6987 N N . PHE A 1 881 ? -3.959 -16.834 14.638 1.00 97.62 881 PHE A N 1
ATOM 6988 C CA . PHE A 1 881 ? -4.009 -15.620 13.824 1.00 97.62 881 PHE A CA 1
ATOM 6989 C C . PHE A 1 881 ? -2.641 -15.294 13.222 1.00 97.62 881 PHE A C 1
ATOM 6991 O O . PHE A 1 881 ? -2.556 -15.157 12.005 1.00 97.62 881 PHE A O 1
ATOM 6998 N N . ILE A 1 882 ? -1.600 -15.214 14.062 1.00 95.94 882 ILE A N 1
ATOM 6999 C CA . ILE A 1 882 ? -0.228 -14.888 13.654 1.00 95.94 882 ILE A CA 1
ATOM 7000 C C . ILE A 1 882 ? 0.299 -15.928 12.662 1.00 95.94 882 ILE A C 1
ATOM 7002 O O . ILE A 1 882 ? 0.748 -15.561 11.586 1.00 95.94 882 ILE A O 1
ATOM 7006 N N . LEU A 1 883 ? 0.198 -17.223 12.968 1.00 96.25 883 LEU A N 1
ATOM 7007 C CA . LEU A 1 883 ? 0.677 -18.278 12.068 1.00 96.25 883 LEU A CA 1
ATOM 7008 C C . LEU A 1 883 ? -0.014 -18.213 10.702 1.00 96.25 883 LEU A C 1
ATOM 7010 O O . LEU A 1 883 ? 0.651 -18.261 9.671 1.00 96.25 883 LEU A O 1
ATOM 7014 N N . LEU A 1 884 ? -1.337 -18.038 10.679 1.00 96.94 884 LEU A N 1
ATOM 7015 C CA . LEU A 1 884 ? -2.087 -17.945 9.429 1.00 96.94 884 LEU A CA 1
ATOM 7016 C C . LEU A 1 884 ? -1.752 -16.683 8.619 1.00 96.94 884 LEU A C 1
ATOM 7018 O O . LEU A 1 884 ? -1.860 -16.732 7.397 1.00 96.94 884 LEU A O 1
ATOM 7022 N N . THR A 1 885 ? -1.335 -15.571 9.244 1.00 96.38 885 THR A N 1
ATOM 7023 C CA . THR A 1 885 ? -0.895 -14.388 8.476 1.00 96.38 885 THR A CA 1
ATOM 7024 C C . THR A 1 885 ? 0.423 -14.650 7.749 1.00 96.38 885 THR A C 1
ATOM 7026 O O . THR A 1 885 ? 0.565 -14.237 6.600 1.00 96.38 885 THR A O 1
ATOM 7029 N N . PHE A 1 886 ? 1.354 -15.383 8.370 1.00 92.94 886 PHE A N 1
ATOM 7030 C CA . PHE A 1 886 ? 2.593 -15.813 7.717 1.00 92.94 886 PHE A CA 1
ATOM 7031 C C . PHE A 1 886 ? 2.326 -16.822 6.600 1.00 92.94 886 PHE A C 1
ATOM 7033 O O . PHE A 1 886 ? 2.868 -16.663 5.510 1.00 92.94 886 PHE A O 1
ATOM 7040 N N . VAL A 1 887 ? 1.436 -17.796 6.825 1.00 94.06 887 VAL A N 1
ATOM 7041 C CA . VAL A 1 887 ? 1.025 -18.759 5.787 1.00 94.06 887 VAL A CA 1
ATOM 7042 C C . VAL A 1 887 ? 0.402 -18.041 4.588 1.00 94.06 887 VAL A C 1
ATOM 7044 O O . VAL A 1 887 ? 0.762 -18.320 3.449 1.00 94.06 887 VAL A O 1
ATOM 7047 N N . ALA A 1 888 ? -0.483 -17.070 4.824 1.00 95.00 888 ALA A N 1
ATOM 7048 C CA . ALA A 1 888 ? -1.117 -16.304 3.752 1.00 95.00 888 ALA A CA 1
ATOM 7049 C C . ALA A 1 888 ? -0.112 -15.528 2.876 1.00 95.00 888 ALA A C 1
ATOM 7051 O O . ALA A 1 888 ? -0.398 -15.309 1.701 1.00 95.00 888 ALA A O 1
ATOM 7052 N N . ALA A 1 889 ? 1.043 -15.139 3.428 1.00 92.88 889 ALA A N 1
ATOM 7053 C CA . ALA A 1 889 ? 2.113 -14.410 2.739 1.00 92.88 889 ALA A CA 1
ATOM 7054 C C . ALA A 1 889 ? 3.285 -15.301 2.280 1.00 92.88 889 ALA A C 1
ATOM 7056 O O . ALA A 1 889 ? 4.283 -14.785 1.765 1.00 92.88 889 ALA A O 1
ATOM 7057 N N . MET A 1 890 ? 3.200 -16.618 2.484 1.00 89.31 890 MET A N 1
ATOM 7058 C CA . MET A 1 890 ? 4.294 -17.553 2.217 1.00 89.31 890 MET A CA 1
ATOM 7059 C C . MET A 1 890 ? 4.767 -17.544 0.753 1.00 89.31 890 MET A C 1
ATOM 7061 O O . MET A 1 890 ? 5.981 -17.458 0.565 1.00 89.31 890 MET A O 1
ATOM 7065 N N . PRO A 1 891 ? 3.883 -17.542 -0.273 1.00 89.62 891 PRO A N 1
ATOM 7066 C CA . PRO A 1 891 ? 4.340 -17.554 -1.665 1.00 89.62 891 PRO A CA 1
ATOM 7067 C C . PRO A 1 891 ? 5.182 -16.322 -2.025 1.00 89.62 891 PRO A C 1
ATOM 7069 O O . PRO A 1 891 ? 6.100 -16.417 -2.821 1.00 89.62 891 PRO A O 1
ATOM 7072 N N . PHE A 1 892 ? 4.938 -15.178 -1.383 1.00 89.06 892 PHE A N 1
ATOM 7073 C CA . PHE A 1 892 ? 5.742 -13.968 -1.566 1.00 89.06 892 PHE A CA 1
ATOM 7074 C C . PHE A 1 892 ? 7.055 -14.018 -0.791 1.00 89.06 892 PHE A C 1
ATOM 7076 O O . PHE A 1 892 ? 8.107 -13.693 -1.324 1.00 89.06 892 PHE A O 1
ATOM 7083 N N . THR A 1 893 ? 6.999 -14.452 0.471 1.00 84.12 893 THR A N 1
ATOM 7084 C CA . THR A 1 893 ? 8.168 -14.461 1.366 1.00 84.12 893 THR A CA 1
ATOM 7085 C C . THR A 1 893 ? 9.281 -15.377 0.849 1.00 84.12 893 THR A C 1
ATOM 7087 O O . THR A 1 893 ? 10.437 -15.156 1.180 1.00 84.12 893 THR A O 1
ATOM 7090 N N . ARG A 1 894 ? 8.942 -16.381 0.028 1.00 79.50 894 ARG A N 1
ATOM 7091 C CA . ARG A 1 894 ? 9.912 -17.289 -0.597 1.00 79.50 894 ARG A CA 1
ATOM 7092 C C . ARG A 1 894 ? 10.797 -16.618 -1.657 1.00 79.50 894 ARG A C 1
ATOM 7094 O O . ARG A 1 894 ? 11.936 -17.033 -1.802 1.00 79.50 894 ARG A O 1
ATOM 7101 N N . TYR A 1 895 ? 10.284 -15.619 -2.378 1.00 79.31 895 TYR A N 1
ATOM 7102 C CA . TYR A 1 895 ? 10.979 -14.999 -3.520 1.00 79.31 895 TYR A CA 1
ATOM 7103 C C . TYR A 1 895 ? 11.354 -13.530 -3.287 1.00 79.31 895 TYR A C 1
ATOM 7105 O O . TYR A 1 895 ? 12.129 -12.972 -4.057 1.00 79.31 895 TYR A O 1
ATOM 7113 N N . PHE A 1 896 ? 10.805 -12.891 -2.251 1.00 82.50 896 PHE A N 1
ATOM 7114 C CA . PHE A 1 896 ? 11.040 -11.479 -1.966 1.00 82.50 896 PHE A CA 1
ATOM 7115 C C . PHE A 1 896 ? 12.320 -11.258 -1.153 1.00 82.50 896 PHE A C 1
ATOM 7117 O O . PHE A 1 896 ? 12.420 -11.717 -0.013 1.00 82.50 896 PHE A O 1
ATOM 7124 N N . ALA A 1 897 ? 13.253 -10.482 -1.703 1.00 74.44 897 ALA A N 1
ATOM 7125 C CA . ALA A 1 897 ? 14.464 -10.041 -1.017 1.00 74.44 897 ALA A CA 1
ATOM 7126 C C . ALA A 1 897 ? 14.345 -8.573 -0.581 1.00 74.44 897 ALA A C 1
ATOM 7128 O O . ALA A 1 897 ? 13.887 -7.725 -1.343 1.00 74.44 897 ALA A O 1
ATOM 7129 N N . THR A 1 898 ? 14.776 -8.249 0.641 1.00 68.81 898 THR A N 1
ATOM 7130 C CA . THR A 1 898 ? 14.789 -6.867 1.149 1.00 68.81 898 THR A CA 1
ATOM 7131 C C . THR A 1 898 ? 15.959 -6.623 2.098 1.00 68.81 898 THR A C 1
ATOM 7133 O O . THR A 1 898 ? 16.271 -7.459 2.949 1.00 68.81 898 THR A O 1
ATOM 7136 N N . ALA A 1 899 ? 16.578 -5.448 1.981 1.00 56.31 899 ALA A N 1
ATOM 7137 C CA . ALA A 1 899 ? 17.595 -4.944 2.902 1.00 56.31 899 ALA A CA 1
ATOM 7138 C C . ALA A 1 899 ? 17.005 -4.069 4.021 1.00 56.31 899 ALA A C 1
ATOM 7140 O O . ALA A 1 899 ? 17.692 -3.819 5.008 1.00 56.31 899 ALA A O 1
ATOM 7141 N N . TYR A 1 900 ? 15.727 -3.675 3.918 1.00 64.25 900 TYR A N 1
ATOM 7142 C CA . TYR A 1 900 ? 14.987 -2.912 4.933 1.00 64.25 900 TYR A CA 1
ATOM 7143 C C . TYR A 1 900 ? 14.686 -3.756 6.186 1.00 64.25 900 TYR A C 1
ATOM 7145 O O . TYR A 1 900 ? 13.540 -4.132 6.437 1.00 64.25 900 TYR A O 1
ATOM 7153 N N . ASN A 1 901 ? 15.716 -4.090 6.963 1.00 65.62 901 ASN A N 1
ATOM 7154 C CA . ASN A 1 901 ? 15.614 -4.967 8.136 1.00 65.62 901 ASN A CA 1
ATOM 7155 C C . ASN A 1 901 ? 15.853 -4.237 9.469 1.00 65.62 901 ASN A C 1
ATOM 7157 O O . ASN A 1 901 ? 15.825 -4.869 10.528 1.00 65.62 901 ASN A O 1
ATOM 7161 N N . SER A 1 902 ? 16.058 -2.919 9.436 1.00 67.38 902 SER A N 1
ATOM 7162 C CA . SER A 1 902 ? 16.352 -2.093 10.609 1.00 67.38 902 SER A CA 1
ATOM 7163 C C . SER A 1 902 ? 15.657 -0.727 10.558 1.00 67.38 902 SER A C 1
ATOM 7165 O O . SER A 1 902 ? 15.163 -0.275 9.523 1.00 67.38 902 SER A O 1
ATOM 7167 N N . VAL A 1 903 ? 15.541 -0.114 11.736 1.00 75.62 903 VAL A N 1
ATOM 7168 C CA . VAL A 1 903 ? 14.897 1.182 11.980 1.00 75.62 903 VAL A CA 1
ATOM 7169 C C . VAL A 1 903 ? 15.950 2.098 12.598 1.00 75.62 903 VAL A C 1
ATOM 7171 O O . VAL A 1 903 ? 16.576 1.698 13.583 1.00 75.62 903 VAL A O 1
ATOM 7174 N N . SER A 1 904 ? 16.066 3.328 12.106 1.00 73.88 904 SER A N 1
ATOM 7175 C CA . SER A 1 904 ? 16.899 4.385 12.685 1.00 73.88 904 SER A CA 1
ATOM 7176 C C . SER A 1 904 ? 16.059 5.477 13.363 1.00 73.88 904 SER A C 1
ATOM 7178 O O . SER A 1 904 ? 14.900 5.718 12.999 1.00 73.88 904 SER A O 1
ATOM 7180 N N . PRO A 1 905 ? 16.604 6.151 14.394 1.00 77.06 905 PRO A N 1
ATOM 7181 C CA . PRO A 1 905 ? 16.017 7.376 14.927 1.00 77.06 905 PRO A CA 1
ATOM 7182 C C . PRO A 1 905 ? 15.990 8.498 13.879 1.00 77.06 905 PRO A C 1
ATOM 7184 O O . PRO A 1 905 ? 16.928 8.658 13.107 1.00 77.06 905 PRO A O 1
ATOM 7187 N N . TRP A 1 906 ? 14.939 9.322 13.886 1.00 80.88 906 TRP A N 1
ATOM 7188 C CA . TRP A 1 906 ? 14.910 10.550 13.084 1.00 80.88 906 TRP A CA 1
ATOM 7189 C C . TRP A 1 906 ? 15.708 11.664 13.770 1.00 80.88 906 TRP A C 1
ATOM 7191 O O . TRP A 1 906 ? 15.362 12.085 14.878 1.00 80.88 906 TRP A O 1
ATOM 7201 N N . GLU A 1 907 ? 16.758 12.153 13.110 1.00 74.50 907 GLU A N 1
ATOM 7202 C CA . GLU A 1 907 ? 17.698 13.125 13.694 1.00 74.50 907 GLU A CA 1
ATOM 7203 C C . GLU A 1 907 ? 17.517 14.564 13.188 1.00 74.50 907 GLU A C 1
ATOM 7205 O O . GLU A 1 907 ? 18.047 15.500 13.787 1.00 74.50 907 GLU A O 1
ATOM 7210 N N . TYR A 1 908 ? 16.731 14.757 12.127 1.00 74.44 908 TYR A N 1
ATOM 7211 C CA . TYR A 1 908 ? 16.508 16.065 11.510 1.00 74.44 908 TYR A CA 1
ATOM 7212 C C . TYR A 1 908 ? 15.243 16.770 12.035 1.00 74.44 908 TYR A C 1
ATOM 7214 O O . TYR A 1 908 ? 14.581 16.329 12.980 1.00 74.44 908 TYR A O 1
ATOM 7222 N N . ASP A 1 909 ? 14.881 17.887 11.398 1.00 77.06 909 ASP A N 1
ATOM 7223 C CA . ASP A 1 909 ? 13.702 18.673 11.750 1.00 77.06 909 ASP A CA 1
ATOM 7224 C C . ASP A 1 909 ? 12.404 17.850 11.654 1.00 77.06 909 ASP A C 1
ATOM 7226 O O . ASP A 1 909 ? 12.156 17.092 10.711 1.00 77.06 909 ASP A O 1
ATOM 7230 N N . THR A 1 910 ? 11.549 18.002 12.664 1.00 84.69 910 THR A N 1
ATOM 7231 C CA . THR A 1 910 ? 10.238 17.347 12.747 1.00 84.69 910 THR A CA 1
ATOM 7232 C C . THR A 1 910 ? 9.137 18.251 12.203 1.00 84.69 910 THR A C 1
ATOM 7234 O O . THR A 1 910 ? 9.321 19.452 11.989 1.00 84.69 910 THR A O 1
ATOM 7237 N N . THR A 1 911 ? 7.950 17.691 11.968 1.00 87.25 911 THR A N 1
ATOM 7238 C CA . THR A 1 911 ? 6.833 18.437 11.384 1.00 87.25 911 THR A CA 1
ATOM 7239 C C . THR A 1 911 ? 6.418 19.607 12.285 1.00 87.25 911 THR A C 1
ATOM 7241 O O . THR A 1 911 ? 5.989 19.392 13.427 1.00 87.25 911 THR A O 1
ATOM 7244 N N . PRO A 1 912 ? 6.463 20.858 11.785 1.00 85.19 912 PRO A N 1
ATOM 7245 C CA . PRO A 1 912 ? 6.013 22.014 12.545 1.00 85.19 912 PRO A CA 1
ATOM 7246 C C . PRO A 1 912 ? 4.534 21.910 12.920 1.00 85.19 912 PRO A C 1
ATOM 7248 O O . PRO A 1 912 ? 3.710 21.415 12.148 1.00 85.19 912 PRO A O 1
ATOM 7251 N N . LEU A 1 913 ? 4.161 22.465 14.077 1.00 85.50 913 LEU A N 1
ATOM 7252 C CA . LEU A 1 913 ? 2.787 22.366 14.581 1.00 85.50 913 LEU A CA 1
ATOM 7253 C C . LEU A 1 913 ? 1.755 22.940 13.595 1.00 85.50 913 LEU A C 1
ATOM 7255 O O . LEU A 1 913 ? 0.678 22.375 13.436 1.00 85.50 913 LEU A O 1
ATOM 7259 N N . TRP A 1 914 ? 2.076 24.038 12.906 1.00 86.44 914 TRP A N 1
ATOM 7260 C CA . TRP A 1 914 ? 1.173 24.634 11.919 1.00 86.44 914 TRP A CA 1
ATOM 7261 C C . TRP A 1 914 ? 0.928 23.697 10.725 1.00 86.44 914 TRP A C 1
ATOM 7263 O O . TRP A 1 914 ? -0.219 23.541 10.310 1.00 86.44 914 TRP A O 1
ATOM 7273 N N . ALA A 1 915 ? 1.968 23.022 10.220 1.00 88.25 915 ALA A N 1
ATOM 7274 C CA . ALA A 1 915 ? 1.862 22.061 9.123 1.00 88.25 915 ALA A CA 1
ATOM 7275 C C . ALA A 1 915 ? 1.037 20.847 9.563 1.00 88.25 915 ALA A C 1
ATOM 7277 O O . ALA A 1 915 ? 0.089 20.452 8.885 1.00 88.25 915 ALA A O 1
ATOM 7278 N N . TYR A 1 916 ? 1.312 20.339 10.767 1.00 91.75 916 TYR A N 1
ATOM 7279 C CA . TYR A 1 916 ? 0.551 19.257 11.385 1.00 91.75 916 TYR A CA 1
ATOM 7280 C C . TYR A 1 916 ? -0.948 19.592 11.517 1.00 91.75 916 TYR A C 1
ATOM 7282 O O . TYR A 1 916 ? -1.812 18.762 11.225 1.00 91.75 916 TYR A O 1
ATOM 7290 N N . LEU A 1 917 ? -1.281 20.829 11.904 1.00 93.31 917 LEU A N 1
ATOM 7291 C CA . LEU A 1 917 ? -2.664 21.306 11.991 1.00 93.31 917 LEU A CA 1
ATOM 7292 C C . LEU A 1 917 ? -3.324 21.486 10.617 1.00 93.31 917 LEU A C 1
ATOM 7294 O O . LEU A 1 917 ? -4.522 21.230 10.507 1.00 93.31 917 LEU A O 1
ATOM 7298 N N . TYR A 1 918 ? -2.592 21.868 9.566 1.00 93.62 918 TYR A N 1
ATOM 7299 C CA . TYR A 1 918 ? -3.162 21.877 8.213 1.00 93.62 918 TYR A CA 1
ATOM 7300 C C . TYR A 1 918 ? -3.501 20.467 7.721 1.00 93.62 918 TYR A C 1
ATOM 7302 O O . TYR A 1 918 ? -4.523 20.274 7.062 1.00 93.62 918 TYR A O 1
ATOM 7310 N N . ILE A 1 919 ? -2.683 19.476 8.076 1.00 94.12 919 ILE A N 1
ATOM 7311 C CA . ILE A 1 919 ? -2.882 18.088 7.652 1.00 94.12 919 ILE A CA 1
ATOM 7312 C C . ILE A 1 919 ? -4.020 17.434 8.453 1.00 94.12 919 ILE A C 1
ATOM 7314 O O . ILE A 1 919 ? -4.956 16.898 7.864 1.00 94.12 919 ILE A O 1
ATOM 7318 N N . HIS A 1 920 ? -3.997 17.520 9.789 1.00 95.88 920 HIS A N 1
ATOM 7319 C CA . HIS A 1 920 ? -4.901 16.752 10.662 1.00 95.88 920 HIS A CA 1
ATOM 7320 C C . HIS A 1 920 ? -5.938 17.589 11.432 1.00 95.88 920 HIS A C 1
ATOM 7322 O O . HIS A 1 920 ? -6.734 17.036 12.198 1.00 95.88 920 HIS A O 1
ATOM 7328 N N . GLY A 1 921 ? -5.975 18.913 11.256 1.00 95.31 921 GLY A N 1
ATOM 7329 C CA . GLY A 1 921 ? -6.758 19.834 12.092 1.00 95.31 921 GLY A CA 1
ATOM 7330 C C . GLY A 1 921 ? -8.257 19.531 12.168 1.00 95.31 921 GLY A C 1
ATOM 7331 O O . GLY A 1 921 ? -8.843 19.624 13.249 1.00 95.31 921 GLY A O 1
ATOM 7332 N N . VAL A 1 922 ? -8.873 19.090 11.063 1.00 96.81 922 VAL A N 1
ATOM 7333 C CA . VAL A 1 922 ? -10.289 18.669 11.038 1.00 96.81 922 VAL A CA 1
ATOM 7334 C C . VAL A 1 922 ? -10.528 17.519 12.019 1.00 96.81 922 VAL A C 1
ATOM 7336 O O . VAL A 1 922 ? -11.439 17.575 12.848 1.00 96.81 922 VAL A O 1
ATOM 7339 N N . PHE A 1 923 ? -9.681 16.490 11.973 1.00 97.69 923 PHE A N 1
ATOM 7340 C CA . PHE A 1 923 ? -9.794 15.313 12.830 1.00 97.69 923 PHE A CA 1
ATOM 7341 C C . PHE A 1 923 ? -9.519 15.643 14.294 1.00 97.69 923 PHE A C 1
ATOM 7343 O O . PHE A 1 923 ? -10.283 15.231 15.169 1.00 97.69 923 PHE A O 1
ATOM 7350 N N . LEU A 1 924 ? -8.483 16.440 14.569 1.00 96.56 924 LEU A N 1
ATOM 7351 C CA . LEU A 1 924 ? -8.129 16.853 15.928 1.00 96.56 924 LEU A CA 1
ATOM 7352 C C . LEU A 1 924 ? -9.251 17.668 16.578 1.00 96.56 924 LEU A C 1
ATOM 7354 O O . LEU A 1 924 ? -9.563 17.449 17.750 1.00 96.56 924 LEU A O 1
ATOM 7358 N N . PHE A 1 925 ? -9.922 18.543 15.823 1.00 97.75 925 PHE A N 1
ATOM 7359 C CA . PHE A 1 925 ? -11.094 19.276 16.303 1.00 97.75 925 PHE A CA 1
ATOM 7360 C C . PHE A 1 925 ? -12.253 18.335 16.673 1.00 97.75 925 PHE A C 1
ATOM 7362 O O . PHE A 1 925 ? -12.856 18.470 17.747 1.00 97.75 925 PHE A O 1
ATOM 7369 N N . ILE A 1 926 ? -12.548 17.347 15.822 1.00 97.56 926 ILE A N 1
ATOM 7370 C CA . ILE A 1 926 ? -13.615 16.363 16.058 1.00 97.56 926 ILE A CA 1
ATOM 7371 C C . ILE A 1 926 ? -13.297 15.485 17.275 1.00 97.56 926 ILE A C 1
ATOM 7373 O O . ILE A 1 926 ? -14.159 15.289 18.135 1.00 97.56 926 ILE A O 1
ATOM 7377 N N . ILE A 1 927 ? -12.066 14.979 17.378 1.00 96.62 927 ILE A N 1
ATOM 7378 C CA . ILE A 1 927 ? -11.619 14.130 18.490 1.00 96.62 927 ILE A CA 1
ATOM 7379 C C . ILE A 1 927 ? -11.635 14.917 19.795 1.00 96.62 927 ILE A C 1
ATOM 7381 O O . ILE A 1 927 ? -12.201 14.448 20.779 1.00 96.62 927 ILE A O 1
ATOM 7385 N N . THR A 1 928 ? -11.117 16.143 19.803 1.00 96.62 928 THR A N 1
ATOM 7386 C CA . THR A 1 928 ? -11.166 17.010 20.988 1.00 96.62 928 THR A CA 1
ATOM 7387 C C . THR A 1 928 ? -12.613 17.246 21.427 1.00 96.62 928 THR A C 1
ATOM 7389 O O . THR A 1 928 ? -12.952 17.055 22.596 1.00 96.62 928 THR A O 1
ATOM 7392 N N . SER A 1 929 ? -13.508 17.551 20.480 1.00 95.94 929 SER A N 1
ATOM 7393 C CA . SER A 1 929 ? -14.947 17.701 20.745 1.00 95.94 929 SER A CA 1
ATOM 7394 C C . SER A 1 929 ? -15.565 16.425 21.334 1.00 95.94 929 SER A C 1
ATOM 7396 O O . SER A 1 929 ? -16.359 16.487 22.278 1.00 95.94 929 SER A O 1
ATOM 7398 N N . LEU A 1 930 ? -15.183 15.253 20.814 1.00 94.00 930 LEU A N 1
ATOM 7399 C CA . LEU A 1 930 ? -15.618 13.952 21.316 1.00 94.00 930 LEU A CA 1
ATOM 7400 C C . LEU A 1 930 ? -15.148 13.723 22.754 1.00 94.00 930 LEU A C 1
ATOM 7402 O O . LEU A 1 930 ? -15.956 13.309 23.585 1.00 94.00 930 LEU A O 1
ATOM 7406 N N . LEU A 1 931 ? -13.874 13.974 23.057 1.00 93.06 931 LEU A N 1
ATOM 7407 C CA . LEU A 1 931 ? -13.295 13.755 24.385 1.00 93.06 931 LEU A CA 1
ATOM 7408 C C . LEU A 1 931 ? -13.924 14.689 25.428 1.00 93.06 931 LEU A C 1
ATOM 7410 O O . LEU A 1 931 ? -14.294 14.224 26.513 1.00 93.06 931 LEU A O 1
ATOM 7414 N N . ILE A 1 932 ? -14.172 15.959 25.077 1.00 92.44 932 ILE A N 1
ATOM 7415 C CA . ILE A 1 932 ? -14.945 16.907 25.901 1.00 92.44 932 ILE A CA 1
ATOM 7416 C C . ILE A 1 932 ? -16.339 16.336 26.186 1.00 92.44 932 ILE A C 1
ATOM 7418 O O . ILE A 1 932 ? -16.757 16.232 27.343 1.00 92.44 932 ILE A O 1
ATOM 7422 N N . TRP A 1 933 ? -17.058 15.917 25.142 1.00 89.38 933 TRP A N 1
ATOM 7423 C CA . TRP A 1 933 ? -18.416 15.389 25.270 1.00 89.38 933 TRP A CA 1
ATOM 7424 C C . TRP A 1 933 ? -18.478 14.094 26.095 1.00 89.38 933 TRP A C 1
ATOM 7426 O O . TRP A 1 933 ? -19.354 13.946 26.955 1.00 89.38 933 TRP A O 1
ATOM 7436 N N . GLN A 1 934 ? -17.543 13.164 25.878 1.00 88.50 934 GLN A N 1
ATOM 7437 C CA . GLN A 1 934 ? -17.426 11.921 26.646 1.00 88.50 934 GLN A CA 1
ATOM 7438 C C . GLN A 1 934 ? -17.161 12.210 28.127 1.00 88.50 934 GLN A C 1
ATOM 7440 O O . GLN A 1 934 ? -17.831 11.634 28.988 1.00 88.50 934 GLN A O 1
ATOM 7445 N N . THR A 1 935 ? -16.236 13.126 28.418 1.00 87.94 935 THR A N 1
ATOM 7446 C CA . THR A 1 935 ? -15.861 13.513 29.784 1.00 87.94 935 THR A CA 1
ATOM 7447 C C . THR A 1 935 ? -17.036 14.157 30.509 1.00 87.94 935 THR A C 1
ATOM 7449 O O . THR A 1 935 ? -17.417 13.704 31.588 1.00 87.94 935 THR A O 1
ATOM 7452 N N . ALA A 1 936 ? -17.696 15.140 29.887 1.00 85.69 936 ALA A N 1
ATOM 7453 C CA . ALA A 1 936 ? -18.868 15.799 30.459 1.00 85.69 936 ALA A CA 1
ATOM 7454 C C . ALA A 1 936 ? -19.999 14.802 30.761 1.00 85.69 936 ALA A C 1
ATOM 7456 O O . ALA A 1 936 ? -20.651 14.871 31.804 1.00 85.69 936 ALA A O 1
ATOM 7457 N N . ARG A 1 937 ? -20.228 13.835 29.866 1.00 82.56 937 ARG A N 1
ATOM 7458 C CA . ARG A 1 937 ? -21.249 12.800 30.054 1.00 82.56 937 ARG A CA 1
ATOM 7459 C C . ARG A 1 937 ? -20.880 11.795 31.142 1.00 82.56 937 ARG A C 1
ATOM 7461 O O . ARG A 1 937 ? -21.772 11.329 31.849 1.00 82.56 937 ARG A O 1
ATOM 7468 N N . TRP A 1 938 ? -19.605 11.436 31.258 1.00 82.56 938 TRP A N 1
ATOM 7469 C CA . TRP A 1 938 ? -19.117 10.558 32.316 1.00 82.56 938 TRP A CA 1
ATOM 7470 C C . TRP A 1 938 ? -19.241 11.226 33.692 1.00 82.56 938 TRP A C 1
ATOM 7472 O O . TRP A 1 938 ? -19.816 10.622 34.595 1.00 82.56 938 TRP A O 1
ATOM 7482 N N . LEU A 1 939 ? -18.830 12.495 33.817 1.00 82.44 939 LEU A N 1
ATOM 7483 C CA . LEU A 1 939 ? -18.941 13.279 35.055 1.00 82.44 939 LEU A CA 1
ATOM 7484 C C . LEU A 1 939 ? -20.387 13.365 35.561 1.00 82.44 939 LEU A C 1
ATOM 7486 O O . LEU A 1 939 ? -20.639 13.150 36.740 1.00 82.44 939 LEU A O 1
ATOM 7490 N N . ARG A 1 940 ? -21.363 13.571 34.666 1.00 82.12 940 ARG A N 1
ATOM 7491 C CA . ARG A 1 940 ? -22.798 13.598 35.023 1.00 82.12 940 ARG A CA 1
ATOM 7492 C C . ARG A 1 940 ? -23.353 12.258 35.525 1.00 82.12 940 ARG A C 1
ATOM 7494 O O . ARG A 1 940 ? -24.462 12.226 36.046 1.00 82.12 940 ARG A O 1
ATOM 7501 N N . ARG A 1 941 ? -22.648 11.144 35.302 1.00 76.06 941 ARG A N 1
ATOM 7502 C CA . ARG A 1 941 ? -23.098 9.782 35.647 1.00 76.06 941 ARG A CA 1
ATOM 7503 C C . ARG A 1 941 ? -22.446 9.221 36.906 1.00 76.06 941 ARG A C 1
ATOM 7505 O O . ARG A 1 941 ? -22.882 8.168 37.369 1.00 76.06 941 ARG A O 1
ATOM 7512 N N . MET A 1 942 ? -21.393 9.857 37.411 1.00 70.19 942 MET A N 1
ATOM 7513 C CA . MET A 1 942 ? -20.669 9.382 38.585 1.00 70.19 942 MET A CA 1
ATOM 7514 C C . MET A 1 942 ? -21.225 9.998 39.861 1.00 70.19 942 MET A C 1
ATOM 7516 O O . MET A 1 942 ? -21.485 11.195 39.923 1.00 70.19 942 MET A O 1
ATOM 7520 N N . THR A 1 943 ? -21.387 9.172 40.893 1.00 73.00 943 THR A N 1
ATOM 7521 C CA . THR A 1 943 ? -21.689 9.633 42.253 1.00 73.00 943 THR A CA 1
ATOM 7522 C C . THR A 1 943 ? -20.430 9.563 43.119 1.00 73.00 943 THR A C 1
ATOM 7524 O O . THR A 1 943 ? -19.544 8.752 42.857 1.00 73.00 943 THR A O 1
ATOM 7527 N N . VAL A 1 944 ? -20.342 10.368 44.186 1.00 67.25 944 VAL A N 1
ATOM 7528 C CA . VAL A 1 944 ? -19.183 10.363 45.112 1.00 67.25 944 VAL A CA 1
ATOM 7529 C C . VAL A 1 944 ? -18.931 8.961 45.695 1.00 67.25 944 VAL A C 1
ATOM 7531 O O . VAL A 1 944 ? -17.788 8.546 45.871 1.00 67.25 944 VAL A O 1
ATOM 7534 N N . ARG A 1 945 ? -20.000 8.179 45.897 1.00 63.03 945 ARG A N 1
ATOM 7535 C CA . ARG A 1 945 ? -19.955 6.783 46.356 1.00 63.03 945 ARG A CA 1
ATOM 7536 C C . ARG A 1 945 ? -19.318 5.823 45.343 1.00 63.03 945 ARG A C 1
ATOM 7538 O O . ARG A 1 945 ? -18.778 4.800 45.738 1.00 63.03 945 ARG A O 1
ATOM 7545 N N . ASP A 1 946 ? -19.334 6.143 44.051 1.00 61.12 946 ASP A N 1
ATOM 7546 C CA . ASP A 1 946 ? -18.660 5.344 43.020 1.00 61.12 946 ASP A CA 1
ATOM 7547 C C . ASP A 1 946 ? -17.140 5.579 42.987 1.00 61.12 946 ASP A C 1
ATOM 7549 O O . ASP A 1 946 ? -16.408 4.797 42.380 1.00 61.12 946 ASP A O 1
ATOM 7553 N N . MET A 1 947 ? -16.664 6.644 43.643 1.00 59.12 947 MET A N 1
ATOM 7554 C CA . MET A 1 947 ? -15.251 7.033 43.714 1.00 59.12 947 MET A CA 1
ATOM 7555 C C . MET A 1 947 ? -14.586 6.641 45.045 1.00 59.12 947 MET A C 1
ATOM 7557 O O . MET A 1 947 ? -13.363 6.754 45.188 1.00 59.12 947 MET A O 1
ATOM 7561 N N . THR A 1 948 ? -15.352 6.138 46.022 1.00 51.31 948 THR A N 1
ATOM 7562 C CA . THR A 1 948 ? -14.808 5.658 47.301 1.00 51.31 948 THR A CA 1
ATOM 7563 C C . THR A 1 948 ? -13.906 4.445 47.066 1.00 51.31 948 THR A C 1
ATOM 7565 O O . THR A 1 948 ? -14.350 3.428 46.539 1.00 51.31 948 THR A O 1
ATOM 7568 N N . GLY A 1 949 ? -12.626 4.555 47.436 1.00 56.91 949 GLY A N 1
ATOM 7569 C CA . GLY A 1 949 ? -11.603 3.537 47.163 1.00 56.91 949 GLY A CA 1
ATOM 7570 C C . GLY A 1 949 ? -10.808 3.742 45.864 1.00 56.91 949 GLY A C 1
ATOM 7571 O O . GLY A 1 949 ? -9.896 2.968 45.596 1.00 56.91 949 GLY A O 1
ATOM 7572 N N . MET A 1 950 ? -11.100 4.791 45.084 1.00 54.50 950 MET A N 1
ATOM 7573 C CA . MET A 1 950 ? -10.318 5.181 43.900 1.00 54.50 950 MET A CA 1
ATOM 7574 C C . MET A 1 950 ? -9.439 6.419 44.126 1.00 54.50 950 MET A C 1
ATOM 7576 O O . MET A 1 950 ? -8.663 6.754 43.244 1.00 54.50 950 MET A O 1
ATOM 7580 N N . ALA A 1 951 ? -9.492 7.065 45.298 1.00 56.34 951 ALA A N 1
ATOM 7581 C CA . ALA A 1 951 ? -8.749 8.301 45.575 1.00 56.34 951 ALA A CA 1
ATOM 7582 C C . ALA A 1 951 ? -7.227 8.164 45.370 1.00 56.34 951 ALA A C 1
ATOM 7584 O O . ALA A 1 951 ? -6.635 8.978 44.673 1.00 56.34 951 ALA A O 1
ATOM 7585 N N . VAL A 1 952 ? -6.600 7.107 45.900 1.00 47.50 952 VAL A N 1
ATOM 7586 C CA . VAL A 1 952 ? -5.150 6.879 45.737 1.00 47.50 952 VAL A CA 1
ATOM 7587 C C . VAL A 1 952 ? -4.780 6.545 44.280 1.00 47.50 952 VAL A C 1
ATOM 7589 O O . VAL A 1 952 ? -3.906 7.223 43.747 1.00 47.50 952 VAL A O 1
ATOM 7592 N N . PRO A 1 953 ? -5.455 5.604 43.579 1.00 52.56 953 PRO A N 1
ATOM 7593 C CA . PRO A 1 953 ? -5.240 5.398 42.146 1.00 52.56 953 PRO A CA 1
ATOM 7594 C C . PRO A 1 953 ? -5.442 6.663 41.314 1.00 52.56 953 PRO A C 1
ATOM 7596 O O . PRO A 1 953 ? -4.631 6.935 40.447 1.00 52.56 953 PRO A O 1
ATOM 7599 N N . VAL A 1 954 ? -6.479 7.458 41.586 1.00 58.03 954 VAL A N 1
ATOM 7600 C CA . VAL A 1 954 ? -6.775 8.699 40.853 1.00 58.03 954 VAL A CA 1
ATOM 7601 C C . VAL A 1 954 ? -5.707 9.763 41.091 1.00 58.03 954 VAL A C 1
ATOM 7603 O O . VAL A 1 954 ? -5.362 10.465 40.150 1.00 58.03 954 VAL A O 1
ATOM 7606 N N . VAL A 1 955 ? -5.150 9.866 42.301 1.00 56.38 955 VAL A N 1
ATOM 7607 C CA . VAL A 1 955 ? -4.050 10.798 42.597 1.00 56.38 955 VAL A CA 1
ATOM 7608 C C . VAL A 1 955 ? -2.740 10.331 41.963 1.00 56.38 955 VAL A C 1
ATOM 7610 O O . VAL A 1 955 ? -2.077 11.133 41.320 1.00 56.38 955 VAL A O 1
ATOM 7613 N N . VAL A 1 956 ? -2.378 9.047 42.073 1.00 55.66 956 VAL A N 1
ATOM 7614 C CA . VAL A 1 956 ? -1.144 8.501 41.468 1.00 55.66 956 VAL A CA 1
ATOM 7615 C C . VAL A 1 956 ? -1.202 8.565 39.943 1.00 55.66 956 VAL A C 1
ATOM 7617 O O . VAL A 1 956 ? -0.273 9.056 39.309 1.00 55.66 956 VAL A O 1
ATOM 7620 N N . ILE A 1 957 ? -2.316 8.125 39.353 1.00 58.66 957 ILE A N 1
ATOM 7621 C CA . ILE A 1 957 ? -2.569 8.240 37.916 1.00 58.66 957 ILE A CA 1
ATOM 7622 C C . ILE A 1 957 ? -2.595 9.726 37.539 1.00 58.66 957 ILE A C 1
ATOM 7624 O O . ILE A 1 957 ? -1.873 10.122 36.639 1.00 58.66 957 ILE A O 1
ATOM 7628 N N . GLY A 1 958 ? -3.316 10.573 38.279 1.00 62.62 958 GLY A N 1
ATOM 7629 C CA . GLY A 1 958 ? -3.384 12.025 38.075 1.00 62.62 958 GLY A CA 1
ATOM 7630 C C . GLY A 1 958 ? -2.020 12.717 38.032 1.00 62.62 958 GLY A C 1
ATOM 7631 O O . GLY A 1 958 ? -1.747 13.455 37.089 1.00 62.62 958 GLY A O 1
ATOM 7632 N N . LEU A 1 959 ? -1.148 12.444 39.005 1.00 62.66 959 LEU A N 1
ATOM 7633 C CA . LEU A 1 959 ? 0.218 12.974 39.058 1.00 62.66 959 LEU A CA 1
ATOM 7634 C C . LEU A 1 959 ? 1.087 12.425 37.920 1.00 62.66 959 LEU A C 1
ATOM 7636 O O . LEU A 1 959 ? 1.807 13.193 37.288 1.00 62.66 959 LEU A O 1
ATOM 7640 N N . GLY A 1 960 ? 0.983 11.128 37.611 1.00 63.25 960 GLY A N 1
ATOM 7641 C CA . GLY A 1 960 ? 1.694 10.515 36.487 1.00 63.25 960 GLY A CA 1
ATOM 7642 C C . GLY A 1 960 ? 1.301 11.118 35.135 1.00 63.25 960 GLY A C 1
ATOM 7643 O O . GLY A 1 960 ? 2.161 11.374 34.299 1.00 63.25 960 GLY A O 1
ATOM 7644 N N . LEU A 1 961 ? 0.018 11.421 34.933 1.00 64.75 961 LEU A N 1
ATOM 7645 C CA . LEU A 1 961 ? -0.475 12.059 33.707 1.00 64.75 961 LEU A CA 1
ATOM 7646 C C . LEU A 1 961 ? -0.124 13.537 33.653 1.00 64.75 961 LEU A C 1
ATOM 7648 O O . LEU A 1 961 ? 0.139 14.037 32.569 1.00 64.75 961 LEU A O 1
ATOM 7652 N N . ALA A 1 962 ? -0.126 14.237 34.791 1.00 70.31 962 ALA A N 1
ATOM 7653 C CA . ALA A 1 962 ? 0.344 15.615 34.858 1.00 70.31 962 ALA A CA 1
ATOM 7654 C C . ALA A 1 962 ? 1.834 15.685 34.493 1.00 70.31 962 ALA A C 1
ATOM 7656 O O . ALA A 1 962 ? 2.223 16.527 33.691 1.00 70.31 962 ALA A O 1
ATOM 7657 N N . GLY A 1 963 ? 2.644 14.747 34.996 1.00 71.94 963 GLY A N 1
ATOM 7658 C CA . GLY A 1 963 ? 4.037 14.577 34.587 1.00 71.94 963 GLY A CA 1
ATOM 7659 C C . GLY A 1 963 ? 4.170 14.274 33.094 1.00 71.94 963 GLY A C 1
ATOM 7660 O O . GLY A 1 963 ? 4.876 14.988 32.391 1.00 71.94 963 GLY A O 1
ATOM 7661 N N . ALA A 1 964 ? 3.438 13.281 32.579 1.00 71.00 964 ALA A N 1
ATOM 7662 C CA . ALA A 1 964 ? 3.448 12.935 31.156 1.00 71.00 964 ALA A CA 1
ATOM 7663 C C . ALA A 1 964 ? 2.986 14.098 30.260 1.00 71.00 964 ALA A C 1
ATOM 7665 O O . ALA A 1 964 ? 3.551 14.310 29.193 1.00 71.00 964 ALA A O 1
ATOM 7666 N N . LEU A 1 965 ? 2.006 14.887 30.706 1.00 77.69 965 LEU A N 1
ATOM 7667 C CA . LEU A 1 965 ? 1.533 16.086 30.022 1.00 77.69 965 LEU A CA 1
ATOM 7668 C C . LEU A 1 965 ? 2.615 17.168 29.987 1.00 77.69 965 LEU A C 1
ATOM 7670 O O . LEU A 1 965 ? 2.886 17.717 28.925 1.00 77.69 965 LEU A O 1
ATOM 7674 N N . LEU A 1 966 ? 3.254 17.457 31.124 1.00 79.12 966 LEU A N 1
ATOM 7675 C CA . LEU A 1 966 ? 4.345 18.432 31.197 1.00 79.12 966 LEU A CA 1
ATOM 7676 C C . LEU A 1 966 ? 5.528 18.012 30.323 1.00 79.12 966 LEU A C 1
ATOM 7678 O O . LEU A 1 966 ? 6.075 18.845 29.607 1.00 79.12 966 LEU A O 1
ATOM 7682 N N . ILE A 1 967 ? 5.878 16.725 30.325 1.00 76.69 967 ILE A N 1
ATOM 7683 C CA . ILE A 1 967 ? 6.929 16.168 29.465 1.00 76.69 967 ILE A CA 1
ATOM 7684 C C . ILE A 1 967 ? 6.522 16.271 27.997 1.00 76.69 967 ILE A C 1
ATOM 7686 O O . ILE A 1 967 ? 7.315 16.731 27.187 1.00 76.69 967 ILE A O 1
ATOM 7690 N N . SER A 1 968 ? 5.284 15.920 27.652 1.00 81.75 968 SER A N 1
ATOM 7691 C CA . SER A 1 968 ? 4.768 16.046 26.288 1.00 81.75 968 SER A CA 1
ATOM 7692 C C . SER A 1 968 ? 4.816 17.485 25.783 1.00 81.75 968 SER A C 1
ATOM 7694 O O . SER A 1 968 ? 5.174 17.718 24.634 1.00 81.75 968 SER A O 1
ATOM 7696 N N . LEU A 1 969 ? 4.477 18.458 26.631 1.00 81.56 969 LEU A N 1
ATOM 7697 C CA . LEU A 1 969 ? 4.569 19.876 26.290 1.00 81.56 969 LEU A CA 1
ATOM 7698 C C . LEU A 1 969 ? 6.030 20.327 26.184 1.00 81.56 969 LEU A C 1
ATOM 7700 O O . LEU A 1 969 ? 6.375 21.049 25.255 1.00 81.56 969 LEU A O 1
ATOM 7704 N N . TRP A 1 970 ? 6.902 19.874 27.085 1.00 78.94 970 TRP A N 1
ATOM 7705 C CA . TRP A 1 970 ? 8.324 20.216 27.067 1.00 78.94 970 TRP A CA 1
ATOM 7706 C C . TRP A 1 970 ? 9.042 19.651 25.832 1.00 78.94 970 TRP A C 1
ATOM 7708 O O . TRP A 1 970 ? 9.648 20.415 25.081 1.00 78.94 970 TRP A O 1
ATOM 7718 N N . VAL A 1 971 ? 8.911 18.345 25.567 1.00 78.50 971 VAL A N 1
ATOM 7719 C CA . VAL A 1 971 ? 9.419 17.698 24.343 1.00 78.50 971 VAL A CA 1
ATOM 7720 C C . VAL A 1 971 ? 8.738 18.296 23.118 1.00 78.50 971 VAL A C 1
ATOM 7722 O O . VAL A 1 971 ? 9.391 18.540 22.108 1.00 78.50 971 VAL A O 1
ATOM 7725 N N . GLY A 1 972 ? 7.442 18.592 23.215 1.00 80.06 972 GLY A N 1
ATOM 7726 C CA . GLY A 1 972 ? 6.680 19.173 22.125 1.00 80.06 972 GLY A CA 1
ATOM 7727 C C . GLY A 1 972 ? 7.187 20.545 21.697 1.00 80.06 972 GLY A C 1
ATOM 7728 O O . GLY A 1 972 ? 7.226 20.855 20.516 1.00 80.06 972 GLY A O 1
ATOM 7729 N N . VAL A 1 973 ? 7.617 21.379 22.637 1.00 76.25 973 VAL A N 1
ATOM 7730 C CA . VAL A 1 973 ? 8.177 22.698 22.321 1.00 76.25 973 VAL A CA 1
ATOM 7731 C C . VAL A 1 973 ? 9.624 22.606 21.827 1.00 76.25 973 VAL A C 1
ATOM 7733 O O . VAL A 1 973 ? 10.060 23.473 21.078 1.00 76.25 973 VAL A O 1
ATOM 7736 N N . ARG A 1 974 ? 10.374 21.579 22.244 1.00 71.56 974 ARG A N 1
ATOM 7737 C CA . ARG A 1 974 ? 11.820 21.477 21.992 1.00 71.56 974 ARG A CA 1
ATOM 7738 C C . ARG A 1 974 ? 12.212 20.595 20.811 1.00 71.56 974 ARG A C 1
ATOM 7740 O O . ARG A 1 974 ? 13.244 20.867 20.217 1.00 71.56 974 ARG A O 1
ATOM 7747 N N . ARG A 1 975 ? 11.464 19.526 20.529 1.00 75.69 975 ARG A N 1
ATOM 7748 C CA . ARG A 1 975 ? 11.857 18.499 19.549 1.00 75.69 975 ARG A CA 1
ATOM 7749 C C . ARG A 1 975 ? 10.740 18.039 18.623 1.00 75.69 975 ARG A C 1
ATOM 7751 O O . ARG A 1 975 ? 11.000 17.910 17.441 1.00 75.69 975 ARG A O 1
ATOM 7758 N N . ILE A 1 976 ? 9.526 17.785 19.127 1.00 85.00 976 ILE A N 1
ATOM 7759 C CA . ILE A 1 976 ? 8.427 17.201 18.323 1.00 85.00 976 ILE A CA 1
ATOM 7760 C C . ILE A 1 976 ? 7.163 18.072 18.438 1.00 85.00 976 ILE A C 1
ATOM 7762 O O . ILE A 1 976 ? 6.285 17.760 19.245 1.00 85.00 976 ILE A O 1
ATOM 7766 N N . PRO A 1 977 ? 7.011 19.155 17.651 1.00 86.00 977 PRO A N 1
ATOM 7767 C CA . PRO A 1 977 ? 5.898 20.107 17.750 1.00 86.00 977 PRO A CA 1
ATOM 7768 C C . PRO A 1 977 ? 4.503 19.481 17.819 1.00 86.00 977 PRO A C 1
ATOM 7770 O O . PRO A 1 977 ? 3.659 19.950 18.586 1.00 86.00 977 PRO A O 1
ATOM 7773 N N . ALA A 1 978 ? 4.266 18.383 17.098 1.00 87.69 978 ALA A N 1
ATOM 7774 C CA . ALA A 1 978 ? 2.998 17.658 17.129 1.00 87.69 978 ALA A CA 1
ATOM 7775 C C . ALA A 1 978 ? 2.599 17.158 18.540 1.00 87.69 978 ALA A C 1
ATOM 7777 O O . ALA A 1 978 ? 1.408 17.173 18.874 1.00 87.69 978 ALA A O 1
ATOM 7778 N N . LEU A 1 979 ? 3.564 16.807 19.409 1.00 89.75 979 LEU A N 1
ATOM 7779 C CA . LEU A 1 979 ? 3.312 16.349 20.789 1.00 89.75 979 LEU A CA 1
ATOM 7780 C C . LEU A 1 979 ? 2.640 17.404 21.672 1.00 89.75 979 LEU A C 1
ATOM 7782 O O . LEU A 1 979 ? 2.019 17.044 22.674 1.00 89.75 979 LEU A O 1
ATOM 7786 N N . GLN A 1 980 ? 2.705 18.688 21.310 1.00 88.31 980 GLN A N 1
ATOM 7787 C CA . GLN A 1 980 ? 2.006 19.742 22.052 1.00 88.31 980 GLN A CA 1
ATOM 7788 C C . GLN A 1 980 ? 0.483 19.547 22.031 1.00 88.31 980 GLN A C 1
ATOM 7790 O O . GLN A 1 980 ? -0.204 19.979 22.955 1.00 88.31 980 GLN A O 1
ATOM 7795 N N . VAL A 1 981 ? -0.043 18.881 20.996 1.00 91.50 981 VAL A N 1
ATOM 7796 C CA . VAL A 1 981 ? -1.474 18.602 20.834 1.00 91.50 981 VAL A CA 1
ATOM 7797 C C . VAL A 1 981 ? -1.764 17.114 20.992 1.00 91.50 981 VAL A C 1
ATOM 7799 O O . VAL A 1 981 ? -2.637 16.741 21.774 1.00 91.50 981 VAL A O 1
ATOM 7802 N N . THR A 1 982 ? -1.038 16.244 20.291 1.00 93.69 982 THR A N 1
ATOM 7803 C CA . THR A 1 982 ? -1.348 14.806 20.274 1.00 93.69 982 THR A CA 1
ATOM 7804 C C . THR A 1 982 ? -1.094 14.136 21.614 1.00 93.69 982 THR A C 1
ATOM 7806 O O . THR A 1 982 ? -1.918 13.334 22.038 1.00 93.69 982 THR A O 1
ATOM 7809 N N . GLY A 1 983 ? -0.019 14.479 22.325 1.00 89.75 983 GLY A N 1
ATOM 7810 C CA . GLY A 1 983 ? 0.289 13.864 23.614 1.00 89.75 983 GLY A CA 1
ATOM 7811 C C . GLY A 1 983 ? -0.793 14.107 24.674 1.00 89.75 983 GLY A C 1
ATOM 7812 O O . GLY A 1 983 ? -1.309 13.126 25.217 1.00 89.75 983 GLY A O 1
ATOM 7813 N N . PRO A 1 984 ? -1.246 15.356 24.921 1.00 91.06 984 PRO A N 1
ATOM 7814 C CA . PRO A 1 984 ? -2.403 15.614 25.779 1.00 91.06 984 PRO A CA 1
ATOM 7815 C C . PRO A 1 984 ? -3.657 14.827 25.366 1.00 91.06 984 PRO A C 1
ATOM 7817 O O . PRO A 1 984 ? -4.359 14.287 26.224 1.00 91.06 984 PRO A O 1
ATOM 7820 N N . LEU A 1 985 ? -3.941 14.729 24.062 1.00 92.62 985 LEU A N 1
ATOM 7821 C CA . LEU A 1 985 ? -5.110 14.008 23.551 1.00 92.62 985 LEU A CA 1
ATOM 7822 C C . LEU A 1 985 ? -4.986 12.484 23.711 1.00 92.62 985 LEU A C 1
ATOM 7824 O O . LEU A 1 985 ? -5.967 11.841 24.089 1.00 92.62 985 LEU A O 1
ATOM 7828 N N . ILE A 1 986 ? -3.802 11.907 23.486 1.00 92.00 986 ILE A N 1
ATOM 7829 C CA . ILE A 1 986 ? -3.498 10.486 23.720 1.00 92.00 986 ILE A CA 1
ATOM 7830 C C . ILE A 1 986 ? -3.690 10.157 25.198 1.00 92.00 986 ILE A C 1
ATOM 7832 O O . ILE A 1 986 ? -4.398 9.205 25.534 1.00 92.00 986 ILE A O 1
ATOM 7836 N N . ILE A 1 987 ? -3.119 10.977 26.082 1.00 85.31 987 ILE A N 1
ATOM 7837 C CA . ILE A 1 987 ? -3.248 10.843 27.534 1.00 85.31 987 ILE A CA 1
ATOM 7838 C C . ILE A 1 987 ? -4.732 10.903 27.933 1.00 85.31 987 ILE A C 1
ATOM 7840 O O . ILE A 1 987 ? -5.219 10.034 28.658 1.00 85.31 987 ILE A O 1
ATOM 7844 N N . TRP A 1 988 ? -5.490 11.872 27.413 1.00 87.44 988 TRP A N 1
ATOM 7845 C CA . TRP A 1 988 ? -6.916 12.026 27.710 1.00 87.44 988 TRP A CA 1
ATOM 7846 C C . TRP A 1 988 ? -7.766 10.846 27.208 1.00 87.44 988 TRP A C 1
ATOM 7848 O O . TRP A 1 988 ? -8.570 10.285 27.961 1.00 87.44 988 TRP A O 1
ATOM 7858 N N . ALA A 1 989 ? -7.585 10.419 25.959 1.00 89.31 989 ALA A N 1
ATOM 7859 C CA . ALA A 1 989 ? -8.303 9.280 25.389 1.00 89.31 989 ALA A CA 1
ATOM 7860 C C . ALA A 1 989 ? -7.949 7.961 26.101 1.00 89.31 989 ALA A C 1
ATOM 7862 O O . ALA A 1 989 ? -8.844 7.169 26.420 1.00 89.31 989 ALA A O 1
ATOM 7863 N N . GLY A 1 990 ? -6.666 7.765 26.422 1.00 82.88 990 GLY A N 1
ATOM 7864 C CA . GLY A 1 990 ? -6.165 6.642 27.210 1.00 82.88 990 GLY A CA 1
ATOM 7865 C C . GLY A 1 990 ? -6.776 6.604 28.609 1.00 82.88 990 GLY A C 1
ATOM 7866 O O . GLY A 1 990 ? -7.210 5.551 29.068 1.00 82.88 990 GLY A O 1
ATOM 7867 N N . LEU A 1 991 ? -6.943 7.750 29.270 1.00 78.56 991 LEU A N 1
ATOM 7868 C CA . LEU A 1 991 ? -7.639 7.803 30.556 1.00 78.56 991 LEU A CA 1
ATOM 7869 C C . LEU A 1 991 ? -9.082 7.345 30.462 1.00 78.56 991 LEU A C 1
ATOM 7871 O O . LEU A 1 991 ? -9.521 6.487 31.233 1.00 78.56 991 LEU A O 1
ATOM 7875 N N . LEU A 1 992 ? -9.816 7.897 29.494 1.00 81.88 992 LEU A N 1
ATOM 7876 C CA . LEU A 1 992 ? -11.213 7.551 29.265 1.00 81.88 992 LEU A CA 1
ATOM 7877 C C . LEU A 1 992 ? -11.387 6.055 28.966 1.00 81.88 992 LEU A C 1
ATOM 7879 O O . LEU A 1 992 ? -12.434 5.501 29.301 1.00 81.88 992 LEU A O 1
ATOM 7883 N N . PHE A 1 993 ? -10.380 5.382 28.399 1.00 80.81 993 PHE A N 1
ATOM 7884 C CA . PHE A 1 993 ? -10.383 3.930 28.206 1.00 80.81 993 PHE A CA 1
ATOM 7885 C C . PHE A 1 993 ? -10.489 3.161 29.536 1.00 80.81 993 PHE A C 1
ATOM 7887 O O . PHE A 1 993 ? -11.309 2.242 29.666 1.00 80.81 993 PHE A O 1
ATOM 7894 N N . PHE A 1 994 ? -9.701 3.548 30.545 1.00 73.00 994 PHE A N 1
ATOM 7895 C CA . PHE A 1 994 ? -9.644 2.855 31.837 1.00 73.00 994 PHE A CA 1
ATOM 7896 C C . PHE A 1 994 ? -10.793 3.221 32.784 1.00 73.00 994 PHE A C 1
ATOM 7898 O O . PHE A 1 994 ? -11.089 2.457 33.710 1.00 73.00 994 PHE A O 1
ATOM 7905 N N . LEU A 1 995 ? -11.495 4.334 32.539 1.00 72.38 995 LEU A N 1
ATOM 7906 C CA . LEU A 1 995 ? -12.571 4.782 33.421 1.00 72.38 995 LEU A CA 1
ATOM 7907 C C . LEU A 1 995 ? -13.713 3.748 33.562 1.00 72.38 995 LEU A C 1
ATOM 7909 O O . LEU A 1 995 ? -14.094 3.053 32.603 1.00 72.38 995 LEU A O 1
ATOM 7913 N N . PRO A 1 996 ? -14.303 3.631 34.769 1.00 67.81 996 PRO A N 1
ATOM 7914 C CA . PRO A 1 996 ? -15.385 2.692 35.026 1.00 67.81 996 PRO A CA 1
ATOM 7915 C C . PRO A 1 996 ? -16.677 3.089 34.296 1.00 67.81 996 PRO A C 1
ATOM 7917 O O . PRO A 1 996 ? -16.919 4.260 34.009 1.00 67.81 996 PRO A O 1
ATOM 7920 N N . ARG A 1 997 ? -17.528 2.085 34.027 1.00 69.94 997 ARG A N 1
ATOM 7921 C CA . ARG A 1 997 ? -18.843 2.209 33.354 1.00 69.94 997 ARG A CA 1
ATOM 7922 C C . ARG A 1 997 ? -18.807 2.754 31.913 1.00 69.94 997 ARG A C 1
ATOM 7924 O O . ARG A 1 997 ? -19.835 3.185 31.395 1.00 69.94 997 ARG A O 1
ATOM 7931 N N . GLN A 1 998 ? -17.655 2.695 31.247 1.00 74.62 998 GLN A N 1
ATOM 7932 C CA . GLN A 1 998 ? -17.544 2.966 29.812 1.00 74.62 998 GLN A CA 1
ATOM 7933 C C . GLN A 1 998 ? -17.985 1.754 28.986 1.00 74.62 998 GLN A C 1
ATOM 7935 O O . GLN A 1 998 ? -17.645 0.617 29.317 1.00 74.62 998 GLN A O 1
ATOM 7940 N N . SER A 1 999 ? -18.730 1.987 27.901 1.00 80.19 999 SER A N 1
ATOM 7941 C CA . SER A 1 999 ? -19.132 0.908 26.989 1.00 80.19 999 SER A CA 1
ATOM 7942 C C . SER A 1 999 ? -17.922 0.370 26.213 1.00 80.19 999 SER A C 1
ATOM 7944 O O . SER A 1 999 ? -17.097 1.185 25.789 1.00 80.19 999 SER A O 1
ATOM 7946 N N . PRO A 1 1000 ? -17.840 -0.943 25.929 1.00 80.88 1000 PRO A N 1
ATOM 7947 C CA . PRO A 1 1000 ? -16.716 -1.533 25.195 1.00 80.88 1000 PRO A CA 1
ATOM 7948 C C . PRO A 1 1000 ? -16.434 -0.863 23.844 1.00 80.88 1000 PRO A C 1
ATOM 7950 O O . PRO A 1 1000 ? -15.289 -0.582 23.519 1.00 80.88 1000 PRO A O 1
ATOM 7953 N N . LEU A 1 1001 ? -17.480 -0.490 23.101 1.00 84.62 1001 LEU A N 1
ATOM 7954 C CA . LEU A 1 1001 ? -17.339 0.194 21.810 1.00 84.62 1001 LEU A CA 1
ATOM 7955 C C . LEU A 1 1001 ? -16.730 1.596 21.910 1.00 84.62 1001 LEU A C 1
ATOM 7957 O O . LEU A 1 1001 ? -16.074 2.037 20.976 1.00 84.62 1001 LEU A O 1
ATOM 7961 N N . VAL A 1 1002 ? -16.928 2.300 23.028 1.00 87.44 1002 VAL A N 1
ATOM 7962 C CA . VAL A 1 1002 ? -16.290 3.609 23.268 1.00 87.44 1002 VAL A CA 1
ATOM 7963 C C . VAL A 1 1002 ? -14.824 3.420 23.648 1.00 87.44 1002 VAL A C 1
ATOM 7965 O O . VAL A 1 1002 ? -13.982 4.197 23.220 1.00 87.44 1002 VAL A O 1
ATOM 7968 N N . ARG A 1 1003 ? -14.500 2.357 24.393 1.00 87.81 1003 ARG A N 1
ATOM 7969 C CA . ARG A 1 1003 ? -13.109 1.996 24.695 1.00 87.81 1003 ARG A CA 1
ATOM 7970 C C . ARG A 1 1003 ? -12.344 1.645 23.421 1.00 87.81 1003 ARG A C 1
ATOM 7972 O O . ARG A 1 1003 ? -11.282 2.205 23.197 1.00 87.81 1003 ARG A O 1
ATOM 7979 N N . ALA A 1 1004 ? -12.913 0.794 22.569 1.00 89.06 1004 ALA A N 1
ATOM 7980 C CA . ALA A 1 1004 ? -12.331 0.470 21.269 1.00 89.06 1004 ALA A CA 1
ATOM 7981 C C . ALA A 1 1004 ? -12.159 1.724 20.388 1.00 89.06 1004 ALA A C 1
ATOM 7983 O O . ALA A 1 1004 ? -11.113 1.891 19.774 1.00 89.06 1004 ALA A O 1
ATOM 7984 N N . LEU A 1 1005 ? -13.135 2.644 20.391 1.00 91.44 1005 LEU A N 1
ATOM 7985 C CA . LEU A 1 1005 ? -13.048 3.902 19.640 1.00 91.44 1005 LEU A CA 1
ATOM 7986 C C . LEU A 1 1005 ? -11.905 4.798 20.147 1.00 91.44 1005 LEU A C 1
ATOM 7988 O O . LEU A 1 1005 ? -11.152 5.344 19.349 1.00 91.44 1005 LEU A O 1
ATOM 7992 N N . ASN A 1 1006 ? -11.750 4.923 21.470 1.00 91.69 1006 ASN A N 1
ATOM 7993 C CA . ASN A 1 1006 ? -10.658 5.691 22.072 1.00 91.69 1006 ASN A CA 1
ATOM 7994 C C . ASN A 1 1006 ? -9.295 5.030 21.813 1.00 91.69 1006 ASN A C 1
ATOM 7996 O O . ASN A 1 1006 ? -8.329 5.738 21.562 1.00 91.69 1006 ASN A O 1
ATOM 8000 N N . ALA A 1 1007 ? -9.215 3.695 21.829 1.00 91.12 1007 ALA A N 1
ATOM 8001 C CA . ALA A 1 1007 ? -7.992 2.969 21.486 1.00 91.12 1007 ALA A CA 1
ATOM 8002 C C . ALA A 1 1007 ? -7.590 3.193 20.021 1.00 91.12 1007 ALA A C 1
ATOM 8004 O O . ALA A 1 1007 ? -6.420 3.439 19.747 1.00 91.12 1007 ALA A O 1
ATOM 8005 N N . LEU A 1 1008 ? -8.557 3.192 19.098 1.00 93.75 1008 LEU A N 1
ATOM 8006 C CA . LEU A 1 1008 ? -8.313 3.501 17.688 1.00 93.75 1008 LEU A CA 1
ATOM 8007 C C . LEU A 1 1008 ? -7.849 4.955 17.493 1.00 93.75 1008 LEU A C 1
ATOM 8009 O O . LEU A 1 1008 ? -6.928 5.203 16.725 1.00 93.75 1008 LEU A O 1
ATOM 8013 N N . ALA A 1 1009 ? -8.428 5.909 18.234 1.00 95.19 1009 ALA A N 1
ATOM 8014 C CA . ALA A 1 1009 ? -7.988 7.306 18.221 1.00 95.19 1009 ALA A CA 1
ATOM 8015 C C . ALA A 1 1009 ? -6.560 7.477 18.771 1.00 95.19 1009 ALA A C 1
ATOM 8017 O O . ALA A 1 1009 ? -5.772 8.233 18.209 1.00 95.19 1009 ALA A O 1
ATOM 8018 N N . VAL A 1 1010 ? -6.225 6.766 19.855 1.00 94.00 1010 VAL A N 1
ATOM 8019 C CA . VAL A 1 1010 ? -4.868 6.737 20.418 1.00 94.00 1010 VAL A CA 1
ATOM 8020 C C . VAL A 1 1010 ? -3.884 6.153 19.413 1.00 94.00 1010 VAL A C 1
ATOM 8022 O O . VAL A 1 1010 ? -2.842 6.758 19.203 1.00 94.00 1010 VAL A O 1
ATOM 8025 N N . LEU A 1 1011 ? -4.219 5.033 18.764 1.00 93.12 1011 LEU A N 1
ATOM 8026 C CA . LEU A 1 1011 ? -3.363 4.424 17.748 1.00 93.12 1011 LEU A CA 1
ATOM 8027 C C . LEU A 1 1011 ? -3.120 5.380 16.575 1.00 93.12 1011 LEU A C 1
ATOM 8029 O O . LEU A 1 1011 ? -1.975 5.568 16.190 1.00 93.12 1011 LEU A O 1
ATOM 8033 N N . ALA A 1 1012 ? -4.165 6.032 16.059 1.00 95.31 1012 ALA A N 1
ATOM 8034 C CA . ALA A 1 1012 ? -4.033 6.999 14.971 1.00 95.31 1012 ALA A CA 1
ATOM 8035 C C . ALA A 1 1012 ? -3.066 8.143 15.324 1.00 95.31 1012 ALA A C 1
ATOM 8037 O O . ALA A 1 1012 ? -2.156 8.433 14.558 1.00 95.31 1012 ALA A O 1
ATOM 8038 N N . MET A 1 1013 ? -3.210 8.743 16.514 1.00 95.44 1013 MET A N 1
ATOM 8039 C CA . MET A 1 1013 ? -2.297 9.796 16.984 1.00 95.44 1013 MET A CA 1
ATOM 8040 C C . MET A 1 1013 ? -0.897 9.270 17.329 1.00 95.44 1013 MET A C 1
ATOM 8042 O O . MET A 1 1013 ? 0.073 10.012 17.245 1.00 95.44 1013 MET A O 1
ATOM 8046 N N . ALA A 1 1014 ? -0.772 8.013 17.756 1.00 92.44 1014 ALA A N 1
ATOM 8047 C CA . ALA A 1 1014 ? 0.523 7.405 18.037 1.00 92.44 1014 ALA A CA 1
ATOM 8048 C C . ALA A 1 1014 ? 1.300 7.143 16.742 1.00 92.44 1014 ALA A C 1
ATOM 8050 O O . ALA A 1 1014 ? 2.490 7.431 16.701 1.00 92.44 1014 ALA A O 1
ATOM 8051 N N . LEU A 1 1015 ? 0.632 6.684 15.677 1.00 92.81 1015 LEU A N 1
ATOM 8052 C CA . LEU A 1 1015 ? 1.243 6.515 14.355 1.00 92.81 1015 LEU A CA 1
ATOM 8053 C C . LEU A 1 1015 ? 1.788 7.842 13.823 1.00 92.81 1015 LEU A C 1
ATOM 8055 O O . LEU A 1 1015 ? 2.938 7.895 13.403 1.00 92.81 1015 LEU A O 1
ATOM 8059 N N . THR A 1 1016 ? 1.022 8.933 13.936 1.00 94.19 1016 THR A N 1
ATOM 8060 C CA . THR A 1 1016 ? 1.492 10.260 13.501 1.00 94.19 1016 THR A CA 1
ATOM 8061 C C . THR A 1 1016 ? 2.671 10.793 14.314 1.00 94.19 1016 THR A C 1
ATOM 8063 O O . THR A 1 1016 ? 3.348 11.698 13.857 1.00 94.19 1016 THR A O 1
ATOM 8066 N N . ILE A 1 1017 ? 2.906 10.282 15.527 1.00 91.94 1017 ILE A N 1
ATOM 8067 C CA . ILE A 1 1017 ? 4.085 10.636 16.331 1.00 91.94 1017 ILE A CA 1
ATOM 8068 C C . ILE A 1 1017 ? 5.244 9.676 16.071 1.00 91.94 1017 ILE A C 1
ATOM 8070 O O . ILE A 1 1017 ? 6.390 10.106 16.090 1.00 91.94 1017 ILE A O 1
ATOM 8074 N N . GLY A 1 1018 ? 4.966 8.404 15.777 1.00 88.44 1018 GLY A N 1
ATOM 8075 C CA . GLY A 1 1018 ? 5.984 7.416 15.425 1.00 88.44 1018 GLY A CA 1
ATOM 8076 C C . GLY A 1 1018 ? 6.836 7.858 14.236 1.00 88.44 1018 GLY A C 1
ATOM 8077 O O . GLY A 1 1018 ? 8.055 7.744 14.301 1.00 88.44 1018 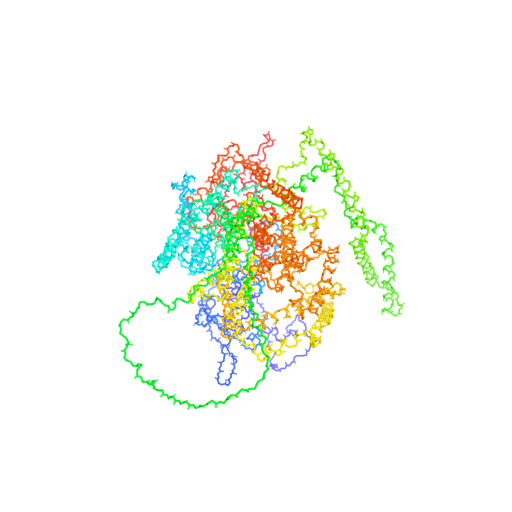GLY A O 1
ATOM 8078 N N . VAL A 1 1019 ? 6.217 8.466 13.217 1.00 89.56 1019 VAL A N 1
ATOM 8079 C CA . VAL A 1 1019 ? 6.931 8.994 12.036 1.00 89.56 1019 VAL A CA 1
ATOM 8080 C C . VAL A 1 1019 ? 7.812 10.215 12.325 1.00 89.56 1019 VAL A C 1
ATOM 8082 O O . VAL A 1 1019 ? 8.638 10.589 11.501 1.00 89.56 1019 VAL A O 1
ATOM 8085 N N . GLU A 1 1020 ? 7.629 10.866 13.476 1.00 87.44 1020 GLU A N 1
ATOM 8086 C CA . GLU A 1 1020 ? 8.481 11.977 13.921 1.00 87.44 1020 GLU A CA 1
ATOM 8087 C C . GLU A 1 1020 ? 9.686 11.482 14.733 1.00 87.44 1020 GLU A C 1
ATOM 8089 O O . GLU A 1 1020 ? 10.516 12.286 15.148 1.00 87.44 1020 GLU A O 1
ATOM 8094 N N . MET A 1 1021 ? 9.748 10.178 15.026 1.00 84.50 1021 MET A N 1
ATOM 8095 C CA . MET A 1 1021 ? 10.747 9.579 15.912 1.00 84.50 1021 MET A CA 1
ATOM 8096 C C . MET A 1 1021 ? 11.608 8.526 15.220 1.00 84.50 1021 MET A C 1
ATOM 8098 O O . MET A 1 1021 ? 12.756 8.348 15.617 1.00 84.50 1021 MET A O 1
ATOM 8102 N N . LEU A 1 1022 ? 11.048 7.800 14.254 1.00 83.94 1022 LEU A N 1
ATOM 8103 C CA . LEU A 1 1022 ? 11.653 6.616 13.653 1.00 83.94 1022 LEU A CA 1
ATOM 8104 C C . LEU A 1 1022 ? 11.489 6.657 12.134 1.00 83.94 1022 LEU A C 1
ATOM 8106 O O . LEU A 1 1022 ? 10.415 7.025 11.659 1.00 83.94 1022 LEU A O 1
ATOM 8110 N N . VAL A 1 1023 ? 12.515 6.219 11.407 1.00 83.50 1023 VAL A N 1
ATOM 8111 C CA . VAL A 1 1023 ? 12.508 5.960 9.958 1.00 83.50 1023 VAL A CA 1
ATOM 8112 C C . VAL A 1 1023 ? 13.114 4.583 9.675 1.00 83.50 1023 VAL A C 1
ATOM 8114 O O . VAL A 1 1023 ? 13.799 4.021 10.526 1.00 83.50 1023 VAL A O 1
ATOM 8117 N N . LEU A 1 1024 ? 12.819 3.989 8.517 1.00 75.88 1024 LEU A N 1
ATOM 8118 C CA . LEU A 1 1024 ? 13.499 2.757 8.098 1.00 75.88 1024 LEU A CA 1
ATOM 8119 C C . LEU A 1 1024 ? 14.852 3.082 7.464 1.00 75.88 1024 LEU A C 1
ATOM 8121 O O . LEU A 1 1024 ? 14.959 4.041 6.700 1.00 75.88 1024 LEU A O 1
ATOM 8125 N N . ASP A 1 1025 ? 15.853 2.246 7.735 1.00 68.31 1025 ASP A N 1
ATOM 8126 C CA . ASP A 1 1025 ? 17.170 2.380 7.108 1.00 68.31 1025 ASP A CA 1
ATOM 8127 C C . ASP A 1 1025 ? 17.059 2.161 5.596 1.00 68.31 1025 ASP A C 1
ATOM 8129 O O . ASP A 1 1025 ? 16.465 1.180 5.150 1.00 68.31 1025 ASP A O 1
ATOM 8133 N N . GLY A 1 1026 ? 17.600 3.094 4.808 1.00 64.94 1026 GLY A N 1
ATOM 8134 C CA . GLY A 1 1026 ? 17.467 3.116 3.346 1.00 64.94 1026 GLY A CA 1
ATOM 8135 C C . GLY A 1 1026 ? 16.201 3.807 2.813 1.00 64.94 1026 GLY A C 1
ATOM 8136 O O . GLY A 1 1026 ? 15.912 3.704 1.617 1.00 64.94 1026 GLY A O 1
ATOM 8137 N N . ASP A 1 1027 ? 15.394 4.458 3.664 1.00 70.44 1027 ASP A N 1
ATOM 8138 C CA . ASP A 1 1027 ? 14.296 5.332 3.213 1.00 70.44 1027 ASP A CA 1
ATOM 8139 C C . ASP A 1 1027 ? 14.856 6.624 2.575 1.00 70.44 1027 ASP A C 1
ATOM 8141 O O . ASP A 1 1027 ? 15.957 7.081 2.888 1.00 70.44 1027 ASP A O 1
ATOM 8145 N N . ILE A 1 1028 ? 14.088 7.247 1.677 1.00 75.31 1028 ILE A N 1
ATOM 8146 C CA . ILE A 1 1028 ? 14.446 8.538 1.072 1.00 75.31 1028 ILE A CA 1
ATOM 8147 C C . ILE A 1 1028 ? 14.064 9.636 2.073 1.00 75.31 1028 ILE A C 1
ATOM 8149 O O . ILE A 1 1028 ? 12.936 10.138 2.086 1.00 75.31 1028 ILE A O 1
ATOM 8153 N N . GLY A 1 1029 ? 14.995 9.972 2.969 1.00 80.12 1029 GLY A N 1
ATOM 8154 C CA . GLY A 1 1029 ? 14.718 10.842 4.112 1.00 80.12 1029 GLY A CA 1
ATOM 8155 C C . GLY A 1 1029 ? 13.687 10.195 5.037 1.00 80.12 1029 GLY A C 1
ATOM 8156 O O . GLY A 1 1029 ? 13.949 9.158 5.633 1.00 80.12 1029 GLY A O 1
ATOM 8157 N N . ARG A 1 1030 ? 12.493 10.791 5.141 1.00 84.62 1030 ARG A N 1
ATOM 8158 C CA . ARG A 1 1030 ? 11.338 10.188 5.843 1.00 84.62 1030 ARG A CA 1
ATOM 8159 C C . ARG A 1 1030 ? 10.105 10.032 4.954 1.00 84.62 1030 ARG A C 1
ATOM 8161 O O . ARG A 1 1030 ? 8.977 9.987 5.452 1.00 84.62 1030 ARG A O 1
ATOM 8168 N N . GLN A 1 1031 ? 10.308 10.027 3.637 1.00 86.12 1031 GLN A N 1
ATOM 8169 C CA . GLN A 1 1031 ? 9.239 10.062 2.646 1.00 86.12 1031 GLN A CA 1
ATOM 8170 C C . GLN A 1 1031 ? 8.263 8.895 2.805 1.00 86.12 1031 GLN A C 1
ATOM 8172 O O . GLN A 1 1031 ? 7.080 9.147 3.047 1.00 86.12 1031 GLN A O 1
ATOM 8177 N N . ASN A 1 1032 ? 8.729 7.641 2.711 1.00 84.69 1032 ASN A N 1
ATOM 8178 C CA . ASN A 1 1032 ? 7.841 6.476 2.797 1.00 84.69 1032 ASN A CA 1
ATOM 8179 C C . ASN A 1 1032 ? 7.224 6.338 4.185 1.00 84.69 1032 ASN A C 1
ATOM 8181 O O . ASN A 1 1032 ? 6.050 5.983 4.308 1.00 84.69 1032 ASN A O 1
ATOM 8185 N N . THR A 1 1033 ? 8.005 6.651 5.217 1.00 87.19 1033 THR A N 1
ATOM 8186 C CA . THR A 1 1033 ? 7.562 6.590 6.606 1.00 87.19 1033 THR A CA 1
ATOM 8187 C C . THR A 1 1033 ? 6.380 7.535 6.864 1.00 87.19 1033 THR A C 1
ATOM 8189 O O . THR A 1 1033 ? 5.321 7.091 7.309 1.00 87.19 1033 THR A O 1
ATOM 8192 N N . VAL A 1 1034 ? 6.491 8.825 6.526 1.00 90.06 1034 VAL A N 1
ATOM 8193 C CA . VAL A 1 1034 ? 5.384 9.782 6.717 1.00 90.06 1034 VAL A CA 1
ATOM 8194 C C . VAL A 1 1034 ? 4.184 9.389 5.862 1.00 90.06 1034 VAL A C 1
ATOM 8196 O O . VAL A 1 1034 ? 3.080 9.223 6.381 1.00 90.06 1034 VAL A O 1
ATOM 8199 N N . PHE A 1 1035 ? 4.411 9.178 4.569 1.00 86.44 1035 PHE A N 1
ATOM 8200 C CA . PHE A 1 1035 ? 3.378 8.878 3.587 1.00 86.44 1035 PHE A CA 1
ATOM 8201 C C . PHE A 1 1035 ? 2.503 7.675 3.975 1.00 86.44 1035 PHE A C 1
ATOM 8203 O O . PHE A 1 1035 ? 1.278 7.795 4.076 1.00 86.44 1035 PHE A O 1
ATOM 8210 N N . LYS A 1 1036 ? 3.117 6.515 4.236 1.00 89.56 1036 LYS A N 1
ATOM 8211 C CA . LYS A 1 1036 ? 2.382 5.254 4.422 1.00 89.56 1036 LYS A CA 1
ATOM 8212 C C . LYS A 1 1036 ? 1.638 5.223 5.755 1.00 89.56 1036 LYS A C 1
ATOM 8214 O O . LYS A 1 1036 ? 0.467 4.839 5.802 1.00 89.56 1036 LYS A O 1
ATOM 8219 N N . PHE A 1 1037 ? 2.257 5.702 6.835 1.00 92.44 1037 PHE A N 1
ATOM 8220 C CA . PHE A 1 1037 ? 1.603 5.740 8.145 1.00 92.44 1037 PHE A CA 1
ATOM 8221 C C . PHE A 1 1037 ? 0.556 6.860 8.263 1.00 92.44 1037 PHE A C 1
ATOM 8223 O O . PHE A 1 1037 ? -0.441 6.678 8.970 1.00 92.44 1037 PHE A O 1
ATOM 8230 N N . TYR A 1 1038 ? 0.703 7.987 7.553 1.00 93.94 1038 TYR A N 1
ATOM 8231 C CA . TYR A 1 1038 ? -0.327 9.036 7.535 1.00 93.94 1038 TYR A CA 1
ATOM 8232 C C . TYR A 1 1038 ? -1.617 8.573 6.862 1.00 93.94 1038 TYR A C 1
ATOM 8234 O O . TYR A 1 1038 ? -2.695 8.905 7.357 1.00 93.94 1038 TYR A O 1
ATOM 8242 N N . ILE A 1 1039 ? -1.543 7.747 5.814 1.00 94.62 1039 ILE A N 1
ATOM 8243 C CA . ILE A 1 1039 ? -2.732 7.137 5.201 1.00 94.62 1039 ILE A CA 1
ATOM 8244 C C . ILE A 1 1039 ? -3.467 6.235 6.203 1.00 94.62 1039 ILE A C 1
ATOM 8246 O O . ILE A 1 1039 ? -4.688 6.349 6.363 1.00 94.62 1039 ILE A O 1
ATOM 8250 N N . GLN A 1 1040 ? -2.742 5.387 6.940 1.00 95.19 1040 GLN A N 1
ATOM 8251 C CA . GLN A 1 1040 ? -3.334 4.547 7.990 1.00 95.19 1040 GLN A CA 1
ATOM 8252 C C . GLN A 1 1040 ? -4.010 5.404 9.074 1.00 95.19 1040 GLN A C 1
ATOM 8254 O O . GLN A 1 1040 ? -5.171 5.172 9.434 1.00 95.19 1040 GLN A O 1
ATOM 8259 N N . ALA A 1 1041 ? -3.314 6.439 9.558 1.00 96.38 1041 ALA A N 1
ATOM 8260 C CA . ALA A 1 1041 ? -3.853 7.373 10.541 1.00 96.38 1041 ALA A CA 1
ATOM 8261 C C . ALA A 1 1041 ? -5.098 8.105 10.015 1.00 96.38 1041 ALA A C 1
ATOM 8263 O O . ALA A 1 1041 ? -6.074 8.246 10.753 1.00 96.38 1041 ALA A O 1
ATOM 8264 N N . TRP A 1 1042 ? -5.118 8.507 8.740 1.00 97.50 1042 TRP A N 1
ATOM 8265 C CA . TRP A 1 1042 ? -6.256 9.167 8.096 1.00 97.50 1042 TRP A CA 1
ATOM 8266 C C . TRP A 1 1042 ? -7.515 8.296 8.114 1.00 97.50 1042 TRP A C 1
ATOM 8268 O O . TRP A 1 1042 ? -8.595 8.773 8.478 1.00 97.50 1042 TRP A O 1
ATOM 8278 N N . PHE A 1 1043 ? -7.401 7.005 7.791 1.00 97.44 1043 PHE A N 1
ATOM 8279 C CA . PHE A 1 1043 ? -8.539 6.084 7.851 1.00 97.44 1043 PHE A CA 1
ATOM 8280 C C . PHE A 1 1043 ? -9.043 5.874 9.277 1.00 97.44 1043 PHE A C 1
ATOM 8282 O O . PHE A 1 1043 ? -10.253 5.944 9.525 1.00 97.44 1043 PHE A O 1
ATOM 8289 N N . PHE A 1 1044 ? -8.138 5.679 10.238 1.00 97.69 1044 PHE A N 1
ATOM 8290 C CA . PHE A 1 1044 ? -8.515 5.544 11.645 1.00 97.69 1044 PHE A CA 1
ATOM 8291 C C . PHE A 1 1044 ? -9.196 6.813 12.165 1.00 97.69 1044 PHE A C 1
ATOM 8293 O O . PHE A 1 1044 ? -10.254 6.735 12.799 1.00 97.69 1044 PHE A O 1
ATOM 8300 N N . PHE A 1 1045 ? -8.662 7.988 11.830 1.00 98.06 1045 PHE A N 1
ATOM 8301 C CA . PHE A 1 1045 ? -9.279 9.270 12.144 1.00 98.06 1045 PHE A CA 1
ATOM 8302 C C . PHE A 1 1045 ? -10.633 9.463 11.466 1.00 98.06 1045 PHE A C 1
ATOM 8304 O O . PHE A 1 1045 ? -11.537 10.015 12.089 1.00 98.06 1045 PHE A O 1
ATOM 8311 N N . SER A 1 1046 ? -10.819 8.974 10.243 1.00 98.31 1046 SER A N 1
ATOM 8312 C CA . SER A 1 1046 ? -12.090 9.069 9.519 1.00 98.31 1046 SER A CA 1
ATOM 8313 C C . SER A 1 1046 ? -13.176 8.193 10.138 1.00 98.31 1046 SER A C 1
ATOM 8315 O O . SER A 1 1046 ? -14.298 8.658 10.349 1.00 98.31 1046 SER A O 1
ATOM 8317 N N . VAL A 1 1047 ? -12.843 6.958 10.529 1.00 97.56 1047 VAL A N 1
ATOM 8318 C CA . VAL A 1 1047 ? -13.759 6.071 11.265 1.00 97.56 1047 VAL A CA 1
ATOM 8319 C C . VAL A 1 1047 ? -14.128 6.683 12.617 1.00 97.56 1047 VAL A C 1
ATOM 8321 O O . VAL A 1 1047 ? -15.314 6.806 12.941 1.00 97.56 1047 VAL A O 1
ATOM 8324 N N . VAL A 1 1048 ? -13.129 7.118 13.396 1.00 97.31 1048 VAL A N 1
ATOM 8325 C CA . VAL A 1 1048 ? -13.360 7.772 14.693 1.00 97.31 1048 VAL A CA 1
ATOM 8326 C C . VAL A 1 1048 ? -14.192 9.040 14.511 1.00 97.31 1048 VAL A C 1
ATOM 8328 O O . VAL A 1 1048 ? -15.165 9.246 15.236 1.00 97.31 1048 VAL A O 1
ATOM 8331 N N . GLY A 1 1049 ? -13.847 9.858 13.521 1.00 97.38 1049 GLY A N 1
ATOM 8332 C CA . GLY A 1 1049 ? -14.476 11.131 13.209 1.00 97.38 1049 GLY A CA 1
ATOM 8333 C C . GLY A 1 1049 ? -15.931 10.987 12.775 1.00 97.38 1049 GLY A C 1
ATOM 8334 O O . GLY A 1 1049 ? -16.784 11.710 13.285 1.00 97.38 1049 GLY A O 1
ATOM 8335 N N . GLY A 1 1050 ? -16.258 10.018 11.917 1.00 97.25 1050 GLY A N 1
ATOM 8336 C CA . GLY A 1 1050 ? -17.635 9.777 11.480 1.00 97.25 1050 GLY A CA 1
ATOM 8337 C C . GLY A 1 1050 ? -18.543 9.306 12.617 1.00 97.25 1050 GLY A C 1
ATOM 8338 O O . GLY A 1 1050 ? -19.644 9.836 12.809 1.00 97.25 1050 GLY A O 1
ATOM 8339 N N . VAL A 1 1051 ? -18.055 8.377 13.449 1.00 95.69 1051 VAL A N 1
ATOM 8340 C CA . VAL A 1 1051 ? -18.763 7.930 14.662 1.00 95.69 1051 VAL A CA 1
ATOM 8341 C C . VAL A 1 1051 ? -18.927 9.089 15.654 1.00 95.69 1051 VAL A C 1
ATOM 8343 O O . VAL A 1 1051 ? -20.016 9.296 16.200 1.00 95.69 1051 VAL A O 1
ATOM 8346 N N . ALA A 1 1052 ? -17.864 9.869 15.866 1.00 95.38 1052 ALA A N 1
ATOM 8347 C CA . ALA A 1 1052 ? -17.853 11.021 16.757 1.00 95.38 1052 ALA A CA 1
ATOM 8348 C C . ALA A 1 1052 ? -18.848 12.095 16.320 1.00 95.38 1052 ALA A C 1
ATOM 8350 O O . ALA A 1 1052 ? -19.683 12.511 17.122 1.00 95.38 1052 ALA A O 1
ATOM 8351 N N . LEU A 1 1053 ? -18.804 12.515 15.056 1.00 96.00 1053 LEU A N 1
ATOM 8352 C CA . LEU A 1 1053 ? -19.687 13.541 14.514 1.00 96.00 1053 LEU A CA 1
ATOM 8353 C C . LEU A 1 1053 ? -21.151 13.119 14.586 1.00 96.00 1053 LEU A C 1
ATOM 8355 O O . LEU A 1 1053 ? -21.983 13.920 15.003 1.00 96.00 1053 LEU A O 1
ATOM 8359 N N . ALA A 1 1054 ? -21.483 11.863 14.276 1.00 94.31 1054 ALA A N 1
ATOM 8360 C CA . ALA A 1 1054 ? -22.855 11.379 14.407 1.00 94.31 1054 ALA A CA 1
ATOM 8361 C C . ALA A 1 1054 ? -23.378 11.500 15.853 1.00 94.31 1054 ALA A C 1
ATOM 8363 O O . ALA A 1 1054 ? -24.537 11.865 16.080 1.00 94.31 1054 ALA A O 1
ATOM 8364 N N . TRP A 1 1055 ? -22.528 11.234 16.850 1.00 91.00 1055 TRP A N 1
ATOM 8365 C CA . TRP A 1 1055 ? -22.876 11.414 18.263 1.00 91.00 1055 TRP A CA 1
ATOM 8366 C C . TRP A 1 1055 ? -22.925 12.883 18.679 1.00 91.00 1055 TRP A C 1
ATOM 8368 O O . TRP A 1 1055 ? -23.847 13.269 19.399 1.00 91.00 1055 TRP A O 1
ATOM 8378 N N . LEU A 1 1056 ? -21.968 13.696 18.230 1.00 93.25 1056 LEU A N 1
ATOM 8379 C CA . LEU A 1 1056 ? -21.862 15.114 18.562 1.00 93.25 1056 LEU A CA 1
ATOM 8380 C C . LEU A 1 1056 ? -23.001 15.923 17.945 1.00 93.25 1056 LEU A C 1
ATOM 8382 O O . LEU A 1 1056 ? -23.639 16.672 18.670 1.00 93.25 1056 LEU A O 1
ATOM 8386 N N . LEU A 1 1057 ? -23.339 15.713 16.670 1.00 91.88 1057 LEU A N 1
ATOM 8387 C CA . LEU A 1 1057 ? -24.452 16.390 15.990 1.00 91.88 1057 LEU A CA 1
ATOM 8388 C C . LEU A 1 1057 ? -25.796 16.108 16.665 1.00 91.88 1057 LEU A C 1
ATOM 8390 O O . LEU A 1 1057 ? -26.623 17.002 16.825 1.00 91.88 1057 LEU A O 1
ATOM 8394 N N . ARG A 1 1058 ? -26.023 14.870 17.116 1.00 89.31 1058 ARG A N 1
ATOM 8395 C CA . ARG A 1 1058 ? -27.244 14.545 17.862 1.00 89.31 1058 ARG A CA 1
ATOM 8396 C C . ARG A 1 1058 ? -27.184 15.039 19.309 1.00 89.31 1058 ARG A C 1
ATOM 8398 O O . ARG A 1 1058 ? -28.204 15.433 19.875 1.00 89.31 1058 ARG A O 1
ATOM 8405 N N . GLY A 1 1059 ? -26.005 14.997 19.923 1.00 86.75 1059 GLY A N 1
ATOM 8406 C CA . GLY A 1 1059 ? -25.764 15.489 21.275 1.00 86.75 1059 GLY A CA 1
ATOM 8407 C C . GLY A 1 1059 ? -25.915 17.006 21.388 1.00 86.75 1059 GLY A C 1
ATOM 8408 O O . GLY A 1 1059 ? -26.467 17.478 22.382 1.00 86.75 1059 GLY A O 1
ATOM 8409 N N . SER A 1 1060 ? -25.498 17.745 20.360 1.00 89.62 1060 SER A N 1
ATOM 8410 C CA . SER A 1 1060 ? -25.485 19.208 20.321 1.00 89.62 1060 SER A CA 1
ATOM 8411 C C . SER A 1 1060 ? -26.875 19.829 20.274 1.00 89.62 1060 SER A C 1
ATOM 8413 O O . SER A 1 1060 ? -27.040 20.972 20.690 1.00 89.62 1060 SER A O 1
ATOM 8415 N N . ASN A 1 1061 ? -27.905 19.053 19.920 1.00 88.19 1061 ASN A N 1
ATOM 8416 C CA . ASN A 1 1061 ? -29.306 19.455 20.085 1.00 88.19 1061 ASN A CA 1
ATOM 8417 C C . ASN A 1 1061 ? -29.680 19.802 21.536 1.00 88.19 1061 ASN A C 1
ATOM 8419 O O . ASN A 1 1061 ? -30.664 20.498 21.752 1.00 88.19 1061 ASN A O 1
ATOM 8423 N N . HIS A 1 1062 ? -28.907 19.329 22.517 1.00 87.31 1062 HIS A N 1
ATOM 8424 C CA . HIS A 1 1062 ? -29.108 19.623 23.938 1.00 87.31 1062 HIS A CA 1
ATOM 8425 C C . HIS A 1 1062 ? -28.098 20.647 24.479 1.00 87.31 1062 HIS A C 1
ATOM 8427 O O . HIS A 1 1062 ? -28.037 20.868 25.689 1.00 87.31 1062 HIS A O 1
ATOM 8433 N N . TRP A 1 1063 ? -27.234 21.204 23.627 1.00 89.12 1063 TRP A N 1
ATOM 8434 C CA . TRP A 1 1063 ? -26.290 22.246 24.025 1.00 89.12 1063 TRP A CA 1
ATOM 8435 C C . TRP A 1 1063 ? -26.979 23.609 23.993 1.00 89.12 1063 TRP A C 1
ATOM 8437 O O . TRP A 1 1063 ? -28.010 23.787 23.344 1.00 89.12 1063 TRP A O 1
ATOM 8447 N N . ASN A 1 1064 ? -26.390 24.589 24.678 1.00 93.25 1064 ASN A N 1
ATOM 8448 C CA . ASN A 1 1064 ? -26.802 25.980 24.529 1.00 93.25 1064 ASN A CA 1
ATOM 8449 C C . ASN A 1 1064 ? -26.695 26.393 23.048 1.00 93.25 1064 ASN A C 1
ATOM 8451 O O . ASN A 1 1064 ? -25.722 26.033 22.382 1.00 93.25 1064 ASN A O 1
ATOM 8455 N N . ILE A 1 1065 ? -27.676 27.148 22.547 1.00 94.56 1065 ILE A N 1
ATOM 8456 C CA . ILE A 1 1065 ? -27.759 27.532 21.132 1.00 94.56 1065 ILE A CA 1
ATOM 8457 C C . ILE A 1 1065 ? -26.519 28.287 20.638 1.00 94.56 1065 ILE A C 1
ATOM 8459 O O . ILE A 1 1065 ? -26.091 28.057 19.512 1.00 94.56 1065 ILE A O 1
ATOM 8463 N N . VAL A 1 1066 ? -25.893 29.104 21.490 1.00 94.69 1066 VAL A N 1
ATOM 8464 C CA . VAL A 1 1066 ? -24.665 29.842 21.164 1.00 94.69 1066 VAL A CA 1
ATOM 8465 C C . VAL A 1 1066 ? -23.489 28.880 21.014 1.00 94.69 1066 VAL A C 1
ATOM 8467 O O . VAL A 1 1066 ? -22.794 28.914 20.006 1.00 94.69 1066 VAL A O 1
ATOM 8470 N N . VAL A 1 1067 ? -23.301 27.967 21.973 1.00 92.50 1067 VAL A N 1
ATOM 8471 C CA . VAL A 1 1067 ? -22.219 26.964 21.930 1.00 92.50 1067 VAL A CA 1
ATOM 8472 C C . VAL A 1 1067 ? -22.397 26.027 20.738 1.00 92.50 1067 VAL A C 1
ATOM 8474 O O . VAL A 1 1067 ? -21.439 25.729 20.030 1.00 92.50 1067 VAL A O 1
ATOM 8477 N N . ARG A 1 1068 ? -23.634 25.584 20.491 1.00 93.94 1068 ARG A N 1
ATOM 8478 C CA . ARG A 1 1068 ? -23.988 24.782 19.321 1.00 93.94 1068 ARG A CA 1
ATOM 8479 C C . ARG A 1 1068 ? -23.674 25.535 18.030 1.00 93.94 1068 ARG A C 1
ATOM 8481 O O . ARG A 1 1068 ? -22.999 24.973 17.177 1.00 93.94 1068 ARG A O 1
ATOM 8488 N N . GLY A 1 1069 ? -24.152 26.772 17.895 1.00 95.38 1069 GLY A N 1
ATOM 8489 C CA . GLY A 1 1069 ? -23.949 27.596 16.706 1.00 95.38 1069 GLY A CA 1
ATOM 8490 C C . GLY A 1 1069 ? -22.470 27.847 16.430 1.00 95.38 1069 GLY A C 1
ATOM 8491 O O . GLY A 1 1069 ? -22.016 27.607 15.317 1.00 95.38 1069 GLY A O 1
ATOM 8492 N N . ALA A 1 1070 ? -21.699 28.219 17.456 1.00 95.75 1070 ALA A N 1
ATOM 8493 C CA . ALA A 1 1070 ? -20.256 28.423 17.346 1.00 95.75 1070 ALA A CA 1
ATOM 8494 C C . ALA A 1 1070 ? -19.521 27.138 16.931 1.00 95.75 1070 ALA A C 1
ATOM 8496 O O . ALA A 1 1070 ? -18.727 27.155 15.994 1.00 95.75 1070 ALA A O 1
ATOM 8497 N N . TRP A 1 1071 ? -19.823 26.001 17.568 1.00 96.62 1071 TRP A N 1
ATOM 8498 C CA . TRP A 1 1071 ? -19.212 24.717 17.216 1.00 96.62 1071 TRP A CA 1
ATOM 8499 C C . TRP A 1 1071 ? -19.560 24.278 15.785 1.00 96.62 1071 TRP A C 1
ATOM 8501 O O . TRP A 1 1071 ? -18.676 23.849 15.046 1.00 96.62 1071 TRP A O 1
ATOM 8511 N N . GLN A 1 1072 ? -20.825 24.418 15.369 1.00 95.75 1072 GLN A N 1
ATOM 8512 C CA . GLN A 1 1072 ? -21.264 24.087 14.008 1.00 95.75 1072 GLN A CA 1
ATOM 8513 C C . GLN A 1 1072 ? -20.655 25.023 12.960 1.00 95.75 1072 GLN A C 1
ATOM 8515 O O . GLN A 1 1072 ? -20.320 24.559 11.877 1.00 95.75 1072 GLN A O 1
ATOM 8520 N N . MET A 1 1073 ? -20.472 26.306 13.283 1.00 96.75 1073 MET A N 1
ATOM 8521 C CA . MET A 1 1073 ? -19.807 27.274 12.410 1.00 96.75 1073 MET A CA 1
ATOM 8522 C C . MET A 1 1073 ? -18.337 26.908 12.197 1.00 96.75 1073 MET A C 1
ATOM 8524 O O . MET A 1 1073 ? -17.902 26.824 11.053 1.00 96.75 1073 MET A O 1
ATOM 8528 N N . VAL A 1 1074 ? -17.588 26.623 13.269 1.00 96.94 1074 VAL A N 1
ATOM 8529 C CA . VAL A 1 1074 ? -16.184 26.187 13.158 1.00 96.94 1074 VAL A CA 1
ATOM 8530 C C . VAL A 1 1074 ? -16.086 24.900 12.342 1.00 96.94 1074 VAL A C 1
ATOM 8532 O O . VAL A 1 1074 ? -15.282 24.819 11.417 1.00 96.94 1074 VAL A O 1
ATOM 8535 N N . LEU A 1 1075 ? -16.947 23.916 12.625 1.00 96.50 1075 LEU A N 1
ATOM 8536 C CA . LEU A 1 1075 ? -16.995 22.674 11.857 1.00 96.50 1075 LEU A CA 1
ATOM 8537 C C . LEU A 1 1075 ? -17.278 22.931 10.369 1.00 96.50 1075 LEU A C 1
ATOM 8539 O O . LEU A 1 1075 ? -16.602 22.361 9.518 1.00 96.50 1075 LEU A O 1
ATOM 8543 N N . ALA A 1 1076 ? -18.250 23.792 10.055 1.00 96.62 1076 ALA A N 1
ATOM 8544 C CA . ALA A 1 1076 ? -18.612 24.134 8.683 1.00 96.62 1076 ALA A CA 1
ATOM 8545 C C . ALA A 1 1076 ? -17.463 24.832 7.942 1.00 96.62 1076 ALA A C 1
ATOM 8547 O O . ALA A 1 1076 ? -17.200 24.491 6.792 1.00 96.62 1076 ALA A O 1
ATOM 8548 N N . VAL A 1 1077 ? -16.745 25.752 8.595 1.00 96.50 1077 VAL A N 1
ATOM 8549 C CA . VAL A 1 1077 ? -15.568 26.421 8.017 1.00 96.50 1077 VAL A CA 1
ATOM 8550 C C . VAL A 1 1077 ? -14.468 25.407 7.703 1.00 96.50 1077 VAL A C 1
ATOM 8552 O O . VAL A 1 1077 ? -13.975 25.374 6.578 1.00 96.50 1077 VAL A O 1
ATOM 8555 N N . LEU A 1 1078 ? -14.132 24.533 8.657 1.00 96.31 1078 LEU A N 1
ATOM 8556 C CA . LEU A 1 1078 ? -13.114 23.495 8.470 1.00 96.31 1078 LEU A CA 1
ATOM 8557 C C . LEU A 1 1078 ? -13.469 22.536 7.323 1.00 96.31 1078 LEU A C 1
ATOM 8559 O O . LEU A 1 1078 ? -12.622 22.242 6.483 1.00 96.31 1078 LEU A O 1
ATOM 8563 N N . PHE A 1 1079 ? -14.726 22.088 7.251 1.00 96.12 1079 PHE A N 1
ATOM 8564 C CA . PHE A 1 1079 ? -15.203 21.239 6.155 1.00 96.12 1079 PHE A CA 1
ATOM 8565 C C . PHE A 1 1079 ? -15.185 21.968 4.814 1.00 96.12 1079 PHE A C 1
ATOM 8567 O O . PHE A 1 1079 ? -14.774 21.386 3.818 1.00 96.12 1079 PHE A O 1
ATOM 8574 N N . THR A 1 1080 ? -15.597 23.236 4.784 1.00 95.75 1080 THR A N 1
ATOM 8575 C CA . THR A 1 1080 ? -15.593 24.036 3.553 1.00 95.75 1080 THR A CA 1
ATOM 8576 C C . THR A 1 1080 ? -14.179 24.154 3.001 1.00 95.75 1080 THR A C 1
ATOM 8578 O O . THR A 1 1080 ? -13.979 23.906 1.820 1.00 95.75 1080 THR A O 1
ATOM 8581 N N . ILE A 1 1081 ? -13.193 24.447 3.857 1.00 95.38 1081 ILE A N 1
ATOM 8582 C CA . ILE A 1 1081 ? -11.782 24.513 3.457 1.00 95.38 1081 ILE A CA 1
ATOM 8583 C C . ILE A 1 1081 ? -11.299 23.155 2.930 1.00 95.38 1081 ILE A C 1
ATOM 8585 O O . ILE A 1 1081 ? -10.714 23.105 1.853 1.00 95.38 1081 ILE A O 1
ATOM 8589 N N . GLY A 1 1082 ? -11.570 22.057 3.646 1.00 95.00 1082 GLY A N 1
ATOM 8590 C CA . GLY A 1 1082 ? -11.162 20.716 3.207 1.00 95.00 1082 GLY A CA 1
ATOM 8591 C C . GLY A 1 1082 ? -11.814 20.270 1.889 1.00 95.00 1082 GLY A C 1
ATOM 8592 O O . GLY A 1 1082 ? -11.214 19.520 1.124 1.00 95.00 1082 GLY A O 1
ATOM 8593 N N . LEU A 1 1083 ? -13.023 20.756 1.584 1.00 96.06 1083 LEU A N 1
ATOM 8594 C CA . LEU A 1 1083 ? -13.725 20.493 0.321 1.00 96.06 1083 LEU A CA 1
ATOM 8595 C C . LEU A 1 1083 ? -13.203 21.327 -0.860 1.00 96.06 1083 LEU A C 1
ATOM 8597 O O . LEU A 1 1083 ? -13.506 20.992 -2.005 1.00 96.06 1083 LEU A O 1
ATOM 8601 N N . LEU A 1 1084 ? -12.400 22.371 -0.623 1.00 95.62 1084 LEU A N 1
ATOM 8602 C CA . LEU A 1 1084 ? -11.766 23.117 -1.715 1.00 95.62 1084 LEU A CA 1
ATOM 8603 C C . LEU A 1 1084 ? -10.761 22.250 -2.476 1.00 95.62 1084 LEU A C 1
ATOM 8605 O O . LEU A 1 1084 ? -10.645 22.395 -3.692 1.00 95.62 1084 LEU A O 1
ATOM 8609 N N . TYR A 1 1085 ? -10.065 21.344 -1.780 1.00 95.50 1085 TYR A N 1
ATOM 8610 C CA . TYR A 1 1085 ? -9.050 20.500 -2.399 1.00 95.50 1085 TYR A CA 1
ATOM 8611 C C . TYR A 1 1085 ? -9.626 19.636 -3.534 1.00 95.50 1085 TYR A C 1
ATOM 8613 O O . TYR A 1 1085 ? -9.180 19.822 -4.664 1.00 95.50 1085 TYR A O 1
ATOM 8621 N N . PRO A 1 1086 ? -10.650 18.780 -3.320 1.00 95.38 1086 PRO A N 1
ATOM 8622 C CA . PRO A 1 1086 ? -11.240 17.992 -4.401 1.00 95.38 1086 PRO A CA 1
ATOM 8623 C C . PRO A 1 1086 ? -11.657 18.805 -5.620 1.00 95.38 1086 PRO A C 1
ATOM 8625 O O . PRO A 1 1086 ? -11.464 18.364 -6.746 1.00 95.38 1086 PRO A O 1
ATOM 8628 N N . ILE A 1 1087 ? -12.199 20.005 -5.419 1.00 94.81 1087 ILE A N 1
ATOM 8629 C CA . ILE A 1 1087 ? -12.687 20.851 -6.511 1.00 94.81 1087 ILE A CA 1
ATOM 8630 C C . ILE A 1 1087 ? -11.513 21.414 -7.321 1.00 94.81 1087 ILE A C 1
ATOM 8632 O O . ILE A 1 1087 ? -11.481 21.291 -8.546 1.00 94.81 1087 ILE A O 1
ATOM 8636 N N . LEU A 1 1088 ? -10.541 22.030 -6.644 1.00 94.12 1088 LEU A N 1
ATOM 8637 C CA . LEU A 1 1088 ? -9.435 22.731 -7.297 1.00 94.12 1088 LEU A CA 1
ATOM 8638 C C . LEU A 1 1088 ? -8.390 21.761 -7.857 1.00 94.12 1088 LEU A C 1
ATOM 8640 O O . LEU A 1 1088 ? -7.915 21.958 -8.974 1.00 94.12 1088 LEU A O 1
ATOM 8644 N N . ALA A 1 1089 ? -8.081 20.692 -7.124 1.00 93.75 1089 ALA A N 1
ATOM 8645 C CA . ALA A 1 1089 ? -7.121 19.677 -7.538 1.00 93.75 1089 ALA A CA 1
ATOM 8646 C C . ALA A 1 1089 ? -7.632 18.862 -8.737 1.00 93.75 1089 ALA A C 1
ATOM 8648 O O . ALA A 1 1089 ? -6.884 18.642 -9.684 1.00 93.75 1089 ALA A O 1
ATOM 8649 N N . THR A 1 1090 ? -8.915 18.474 -8.753 1.00 94.12 1090 THR A N 1
ATOM 8650 C CA . THR A 1 1090 ? -9.490 17.731 -9.895 1.00 94.12 1090 THR A CA 1
ATOM 8651 C C . THR A 1 1090 ? -9.499 18.576 -11.158 1.00 94.12 1090 THR A C 1
ATOM 8653 O O . THR A 1 1090 ? -9.120 18.100 -12.224 1.00 94.12 1090 THR A O 1
ATOM 8656 N N . ARG A 1 1091 ? -9.865 19.860 -11.041 1.00 92.56 1091 ARG A N 1
ATOM 8657 C CA . ARG A 1 1091 ? -9.784 20.791 -12.168 1.00 92.56 1091 ARG A CA 1
ATOM 8658 C C . ARG A 1 1091 ? -8.350 20.923 -12.682 1.00 92.56 1091 ARG A C 1
ATOM 8660 O O . ARG A 1 1091 ? -8.165 20.922 -13.891 1.00 92.56 1091 ARG A O 1
ATOM 8667 N N . ALA A 1 1092 ? -7.363 21.034 -11.789 1.00 89.94 1092 ALA A N 1
ATOM 8668 C CA . ALA A 1 1092 ? -5.958 21.095 -12.188 1.00 89.94 1092 ALA A CA 1
ATOM 8669 C C . ALA A 1 1092 ? -5.553 19.846 -12.990 1.00 89.94 1092 ALA A C 1
ATOM 8671 O O . ALA A 1 1092 ? -5.000 19.983 -14.072 1.00 89.94 1092 ALA A O 1
ATOM 8672 N N . ARG A 1 1093 ? -5.954 18.647 -12.547 1.00 88.50 1093 ARG A N 1
ATOM 8673 C CA . ARG A 1 1093 ? -5.665 17.395 -13.269 1.00 88.50 1093 ARG A CA 1
ATOM 8674 C C . ARG A 1 1093 ? -6.331 17.279 -14.635 1.00 88.50 1093 ARG A C 1
ATOM 8676 O O . ARG A 1 1093 ? -5.771 16.649 -15.521 1.00 88.50 1093 ARG A O 1
ATOM 8683 N N . PHE A 1 1094 ? -7.507 17.871 -14.828 1.00 89.00 1094 PHE A N 1
ATOM 8684 C CA . PHE A 1 1094 ? -8.148 17.886 -16.148 1.00 89.00 1094 PHE A CA 1
ATOM 8685 C C . PHE A 1 1094 ? -7.403 18.785 -17.138 1.00 89.00 1094 PHE A C 1
ATOM 8687 O O . PHE A 1 1094 ? -7.406 18.509 -18.332 1.00 89.00 1094 PHE A O 1
ATOM 8694 N N . VAL A 1 1095 ? -6.761 19.849 -16.644 1.00 86.56 1095 VAL A N 1
ATOM 8695 C CA . VAL A 1 1095 ? -5.919 20.731 -17.466 1.00 86.56 1095 VAL A CA 1
ATOM 8696 C C . VAL A 1 1095 ? -4.610 20.038 -17.859 1.00 86.56 1095 VAL A C 1
ATOM 8698 O O . VAL A 1 1095 ? -4.106 20.300 -18.943 1.00 86.56 1095 VAL A O 1
ATOM 8701 N N . ASP A 1 1096 ? -4.110 19.113 -17.036 1.00 82.00 1096 ASP A N 1
ATOM 8702 C CA . ASP A 1 1096 ? -2.888 18.336 -17.307 1.00 82.00 1096 ASP A CA 1
ATOM 8703 C C . ASP A 1 1096 ? -3.082 17.203 -18.345 1.00 82.00 1096 ASP A C 1
ATOM 8705 O O . ASP A 1 1096 ? -2.177 16.406 -18.570 1.00 82.00 1096 ASP A O 1
ATOM 8709 N N . ARG A 1 1097 ? -4.266 17.049 -18.948 1.00 86.56 1097 ARG A N 1
ATOM 8710 C CA . ARG A 1 1097 ? -4.528 15.988 -19.936 1.00 86.56 1097 ARG A CA 1
ATOM 8711 C C . ARG A 1 1097 ? -3.809 16.270 -21.263 1.00 86.56 1097 ARG A C 1
ATOM 8713 O O . ARG A 1 1097 ? -3.956 17.364 -21.812 1.00 86.56 1097 ARG A O 1
ATOM 8720 N N . PHE A 1 1098 ? -3.135 15.269 -21.837 1.00 85.50 1098 PHE A N 1
ATOM 8721 C CA . PHE A 1 1098 ? -2.467 15.406 -23.136 1.00 85.50 1098 PHE A CA 1
ATOM 8722 C C . PHE A 1 1098 ? -3.453 15.749 -24.249 1.00 85.50 1098 PHE A C 1
ATOM 8724 O O . PHE A 1 1098 ? -4.408 15.007 -24.510 1.00 85.50 1098 PHE A O 1
ATOM 8731 N N . ASN A 1 1099 ? -3.195 16.880 -24.917 1.00 83.12 1099 ASN A N 1
ATOM 8732 C CA . ASN A 1 1099 ? -3.978 17.386 -26.044 1.00 83.12 1099 ASN A CA 1
ATOM 8733 C C . ASN A 1 1099 ? -5.488 17.253 -25.805 1.00 83.12 1099 ASN A C 1
ATOM 8735 O O . ASN A 1 1099 ? -6.226 16.789 -26.669 1.00 83.12 1099 ASN A O 1
ATOM 8739 N N . GLY A 1 1100 ? -5.950 17.636 -24.606 1.00 80.06 1100 GLY A N 1
ATOM 8740 C CA . GLY A 1 1100 ? -7.303 17.334 -24.127 1.00 80.06 1100 GLY A CA 1
ATOM 8741 C C . GLY A 1 1100 ? -8.448 17.857 -25.003 1.00 80.06 1100 GLY A C 1
ATOM 8742 O O . GLY A 1 1100 ? -9.548 17.315 -24.927 1.00 80.06 1100 GLY A O 1
ATOM 8743 N N . GLU A 1 1101 ? -8.199 18.868 -25.843 1.00 83.62 1101 GLU A N 1
ATOM 8744 C CA . GLU A 1 1101 ? -9.159 19.361 -26.842 1.00 83.62 1101 GLU A CA 1
ATOM 8745 C C . GLU A 1 1101 ? -9.289 18.433 -28.063 1.00 83.62 1101 GLU A C 1
ATOM 8747 O O . GLU A 1 1101 ? -10.369 18.338 -28.644 1.00 83.62 1101 GLU A O 1
ATOM 8752 N N . ALA A 1 1102 ? -8.212 17.735 -28.439 1.00 85.25 1102 ALA A N 1
ATOM 8753 C CA . ALA A 1 1102 ? -8.164 16.822 -29.581 1.00 85.25 1102 ALA A CA 1
ATOM 8754 C C . ALA A 1 1102 ? -8.449 15.362 -29.186 1.00 85.25 1102 ALA A C 1
ATOM 8756 O O . ALA A 1 1102 ? -9.118 14.641 -29.927 1.00 85.25 1102 ALA A O 1
ATOM 8757 N N . THR A 1 1103 ? -7.983 14.924 -28.012 1.00 87.44 1103 THR A N 1
ATOM 8758 C CA . THR A 1 1103 ? -8.141 13.542 -27.541 1.00 87.44 1103 THR A CA 1
ATOM 8759 C C . THR A 1 1103 ? -9.592 13.276 -27.095 1.00 87.44 1103 THR A C 1
ATOM 8761 O O . THR A 1 1103 ? -10.070 13.899 -26.135 1.00 87.44 1103 THR A O 1
ATOM 8764 N N . PRO A 1 1104 ? -10.317 12.317 -27.708 1.00 89.81 1104 PRO A N 1
ATOM 8765 C CA . PRO A 1 1104 ? -11.716 12.043 -27.376 1.00 89.81 1104 PRO A CA 1
ATOM 8766 C C . PRO A 1 1104 ? -11.881 11.574 -25.925 1.00 89.81 1104 PRO A C 1
ATOM 8768 O O . PRO A 1 1104 ? -10.969 11.001 -25.334 1.00 89.81 1104 PRO A O 1
ATOM 8771 N N . LEU A 1 1105 ? -13.055 11.794 -25.323 1.00 92.00 1105 LEU A N 1
ATOM 8772 C CA . LEU A 1 1105 ? -13.360 11.258 -23.990 1.00 92.00 1105 LEU A CA 1
ATOM 8773 C C . LEU A 1 1105 ? -13.444 9.727 -24.047 1.00 92.00 1105 LEU A C 1
ATOM 8775 O O . LEU A 1 1105 ? -14.397 9.161 -24.588 1.00 92.00 1105 LEU A O 1
ATOM 8779 N N . THR A 1 1106 ? -12.446 9.069 -23.467 1.00 93.75 1106 THR A N 1
ATOM 8780 C CA . THR A 1 1106 ? -12.304 7.613 -23.455 1.00 93.75 1106 THR A CA 1
ATOM 8781 C C . THR A 1 1106 ? -11.712 7.146 -22.131 1.00 93.75 1106 THR A C 1
ATOM 8783 O O . THR A 1 1106 ? -11.052 7.914 -21.432 1.00 93.75 1106 THR A O 1
ATOM 8786 N N . LEU A 1 1107 ? -11.950 5.881 -21.791 1.00 95.25 1107 LEU A N 1
ATOM 8787 C CA . LEU A 1 1107 ? -11.259 5.190 -20.701 1.00 95.25 1107 LEU A CA 1
ATOM 8788 C C . LEU A 1 1107 ? -9.985 4.470 -21.167 1.00 95.25 1107 LEU A C 1
ATOM 8790 O O . LEU A 1 1107 ? -9.249 3.977 -20.317 1.00 95.25 1107 LEU A O 1
ATOM 8794 N N . ASP A 1 1108 ? -9.714 4.393 -22.475 1.00 95.06 1108 ASP A N 1
ATOM 8795 C CA . ASP A 1 1108 ? -8.459 3.828 -22.984 1.00 95.06 1108 ASP A CA 1
ATOM 8796 C C . ASP A 1 1108 ? -7.295 4.783 -22.695 1.00 95.06 1108 ASP A C 1
ATOM 8798 O O . ASP A 1 1108 ? -7.149 5.829 -23.331 1.00 95.06 1108 ASP A O 1
ATOM 8802 N N . GLY A 1 1109 ? -6.465 4.408 -21.722 1.00 93.88 1109 GLY A N 1
ATOM 8803 C CA . GLY A 1 1109 ? -5.327 5.199 -21.269 1.00 93.88 1109 GLY A CA 1
ATOM 8804 C C . GLY A 1 1109 ? -4.172 5.331 -22.269 1.00 93.88 1109 GLY A C 1
ATOM 8805 O O . GLY A 1 1109 ? -3.239 6.072 -21.976 1.00 93.88 1109 GLY A O 1
ATOM 8806 N N . MET A 1 1110 ? -4.224 4.657 -23.427 1.00 94.19 1110 MET A N 1
ATOM 8807 C CA . MET A 1 1110 ? -3.249 4.805 -24.522 1.00 94.19 1110 MET A CA 1
ATOM 8808 C C . MET A 1 1110 ? -3.726 5.726 -25.651 1.00 94.19 1110 MET A C 1
ATOM 8810 O O . MET A 1 1110 ? -2.939 6.074 -26.526 1.00 94.19 1110 MET A O 1
ATOM 8814 N N . GLU A 1 1111 ? -5.002 6.126 -25.677 1.00 93.81 1111 GLU A N 1
ATOM 8815 C CA . GLU A 1 1111 ? -5.562 6.853 -26.830 1.00 93.81 1111 GLU A CA 1
ATOM 8816 C C . GLU A 1 1111 ? -4.887 8.215 -27.050 1.00 93.81 1111 GLU A C 1
ATOM 8818 O O . GLU A 1 1111 ? -4.796 8.675 -28.186 1.00 93.81 1111 GLU A O 1
ATOM 8823 N N . TYR A 1 1112 ? -4.358 8.836 -25.988 1.00 92.38 1112 TYR A N 1
ATOM 8824 C CA . TYR A 1 1112 ? -3.621 10.098 -26.083 1.00 92.38 1112 TYR A CA 1
ATOM 8825 C C . TYR A 1 1112 ? -2.414 10.002 -27.032 1.00 92.38 1112 TYR A C 1
ATOM 8827 O O . TYR A 1 1112 ? -2.112 10.975 -27.716 1.00 92.38 1112 TYR A O 1
ATOM 8835 N N . MET A 1 1113 ? -1.771 8.831 -27.142 1.00 93.88 1113 MET A N 1
ATOM 8836 C CA . MET A 1 1113 ? -0.580 8.628 -27.978 1.00 93.88 1113 MET A CA 1
ATOM 8837 C C . MET A 1 1113 ? -0.850 8.873 -29.465 1.00 93.88 1113 MET A C 1
ATOM 8839 O O . MET A 1 1113 ? 0.064 9.190 -30.205 1.00 93.88 1113 MET A O 1
ATOM 8843 N N . ARG A 1 1114 ? -2.102 8.764 -29.919 1.00 93.44 1114 ARG A N 1
ATOM 8844 C CA . ARG A 1 1114 ? -2.471 9.011 -31.324 1.00 93.44 1114 ARG A CA 1
ATOM 8845 C C . ARG A 1 1114 ? -2.566 10.494 -31.683 1.00 93.44 1114 ARG A C 1
ATOM 8847 O O . ARG A 1 1114 ? -2.746 10.820 -32.850 1.00 93.44 1114 ARG A O 1
ATOM 8854 N N . TYR A 1 1115 ? -2.541 11.367 -30.679 1.00 92.25 1115 TYR A N 1
ATOM 8855 C CA . TYR A 1 1115 ? -2.694 12.812 -30.846 1.00 92.25 1115 TYR A CA 1
ATOM 8856 C C . TYR A 1 1115 ? -1.550 13.591 -30.203 1.00 92.25 1115 TYR A C 1
ATOM 8858 O O . TYR A 1 1115 ? -1.413 14.781 -30.475 1.00 92.25 1115 TYR A O 1
ATOM 8866 N N . ALA A 1 1116 ? -0.797 12.976 -29.291 1.00 90.00 1116 ALA A N 1
ATOM 8867 C CA . ALA A 1 1116 ? 0.231 13.626 -28.498 1.00 90.00 1116 ALA A CA 1
ATOM 8868 C C . ALA A 1 1116 ? 1.562 13.731 -29.247 1.00 90.00 1116 ALA A C 1
ATOM 8870 O O . ALA A 1 1116 ? 2.010 12.800 -29.912 1.00 90.00 1116 ALA A O 1
ATOM 8871 N N . THR A 1 1117 ? 2.217 14.874 -29.064 1.00 87.56 1117 THR A N 1
ATOM 8872 C CA . THR A 1 1117 ? 3.609 15.095 -29.452 1.00 87.56 1117 THR A CA 1
ATOM 8873 C C . THR A 1 1117 ? 4.470 15.112 -28.202 1.00 87.56 1117 THR A C 1
ATOM 8875 O O . THR A 1 1117 ? 4.112 15.767 -27.217 1.00 87.56 1117 THR A O 1
ATOM 8878 N N . HIS A 1 1118 ? 5.612 14.442 -28.251 1.00 86.31 1118 HIS A N 1
ATOM 8879 C CA . HIS A 1 1118 ? 6.541 14.321 -27.134 1.00 86.31 1118 HIS A CA 1
ATOM 8880 C C . HIS A 1 1118 ? 7.933 14.803 -27.551 1.00 86.31 1118 HIS A C 1
ATOM 8882 O O . HIS A 1 1118 ? 8.281 14.736 -28.729 1.00 86.31 1118 HIS A O 1
ATOM 8888 N N . GLY A 1 1119 ? 8.693 15.349 -26.603 1.00 84.19 1119 GLY A N 1
ATOM 8889 C CA . GLY A 1 1119 ? 10.035 15.875 -26.836 1.00 84.19 1119 GLY A CA 1
ATOM 8890 C C . GLY A 1 1119 ? 11.056 15.197 -25.928 1.00 84.19 1119 GLY A C 1
ATOM 8891 O O . GLY A 1 1119 ? 10.873 15.218 -24.715 1.00 84.19 1119 GLY A O 1
ATOM 8892 N N . GLU A 1 1120 ? 12.118 14.635 -26.506 1.00 83.69 1120 GLU A N 1
ATOM 8893 C CA . GLU A 1 1120 ? 13.262 14.015 -25.809 1.00 83.69 1120 GLU A CA 1
ATOM 8894 C C . GLU A 1 1120 ? 14.557 14.402 -26.524 1.00 83.69 1120 GLU A C 1
ATOM 8896 O O . GLU A 1 1120 ? 14.559 14.520 -27.746 1.00 83.69 1120 GLU A O 1
ATOM 8901 N N . GLU A 1 1121 ? 15.651 14.624 -25.788 1.00 77.19 1121 GLU A N 1
ATOM 8902 C CA . GLU A 1 1121 ? 16.971 14.968 -26.362 1.00 77.19 1121 GLU A CA 1
ATOM 8903 C C . GLU A 1 1121 ? 16.944 16.123 -27.392 1.00 77.19 1121 GLU A C 1
ATOM 8905 O O . GLU A 1 1121 ? 17.709 16.176 -28.351 1.00 77.19 1121 GLU A O 1
ATOM 8910 N N . GLY A 1 1122 ? 16.018 17.076 -27.223 1.00 78.75 1122 GLY A N 1
ATOM 8911 C CA . GLY A 1 1122 ? 15.823 18.196 -28.154 1.00 78.75 1122 GLY A CA 1
ATOM 8912 C C . GLY A 1 1122 ? 15.074 17.850 -29.450 1.00 78.75 1122 GLY A C 1
ATOM 8913 O O . GLY A 1 1122 ? 14.843 18.743 -30.269 1.00 78.75 1122 GLY A O 1
ATOM 8914 N N . VAL A 1 1123 ? 14.638 16.601 -29.622 1.00 81.31 1123 VAL A N 1
ATOM 8915 C CA . VAL A 1 1123 ? 13.855 16.108 -30.762 1.00 81.31 1123 VAL A CA 1
ATOM 8916 C C . VAL A 1 1123 ? 12.382 15.999 -30.374 1.00 81.31 1123 VAL A C 1
ATOM 8918 O O . VAL A 1 1123 ? 12.035 15.374 -29.376 1.00 81.31 1123 VAL A O 1
ATOM 8921 N N . TRP A 1 1124 ? 11.498 16.586 -31.184 1.00 85.25 1124 TRP A N 1
ATOM 8922 C CA . TRP A 1 1124 ? 10.044 16.483 -31.021 1.00 85.25 1124 TRP A CA 1
ATOM 8923 C C . TRP A 1 1124 ? 9.455 15.503 -32.030 1.00 85.25 1124 TRP A C 1
ATOM 8925 O O . TRP A 1 1124 ? 9.746 15.601 -33.223 1.00 85.25 1124 TRP A O 1
ATOM 8935 N N . PHE A 1 1125 ? 8.598 14.593 -31.572 1.00 86.38 1125 PHE A N 1
ATOM 8936 C CA . PHE A 1 1125 ? 8.004 13.555 -32.410 1.00 86.38 1125 PHE A CA 1
ATOM 8937 C C . PHE A 1 1125 ? 6.557 13.231 -32.037 1.00 86.38 1125 PHE A C 1
ATOM 8939 O O . PHE A 1 1125 ? 6.099 13.485 -30.923 1.00 86.38 1125 PHE A O 1
ATOM 8946 N N . ASP A 1 1126 ? 5.829 12.683 -33.010 1.00 88.81 1126 ASP A N 1
ATOM 8947 C CA . ASP A 1 1126 ? 4.468 12.180 -32.832 1.00 88.81 1126 ASP A CA 1
ATOM 8948 C C . ASP A 1 1126 ? 4.496 10.767 -32.222 1.00 88.81 1126 ASP A C 1
ATOM 8950 O O . ASP A 1 1126 ? 5.205 9.873 -32.704 1.00 88.81 1126 ASP A O 1
ATOM 8954 N N . MET A 1 1127 ? 3.715 10.565 -31.160 1.00 91.12 1127 MET A N 1
ATOM 8955 C CA . MET A 1 1127 ? 3.651 9.304 -30.417 1.00 91.12 1127 MET A CA 1
ATOM 8956 C C . MET A 1 1127 ? 2.835 8.209 -31.139 1.00 91.12 1127 MET A C 1
ATOM 8958 O O . MET A 1 1127 ? 2.807 7.063 -30.683 1.00 91.12 1127 MET A O 1
ATOM 8962 N N . GLU A 1 1128 ? 2.195 8.508 -32.276 1.00 92.56 1128 GLU A N 1
ATOM 8963 C CA . GLU A 1 1128 ? 1.392 7.555 -33.049 1.00 92.56 1128 GLU A CA 1
ATOM 8964 C C . GLU A 1 1128 ? 2.247 6.397 -33.585 1.00 92.56 1128 GLU A C 1
ATOM 8966 O O . GLU A 1 1128 ? 1.778 5.259 -33.678 1.00 92.56 1128 GLU A O 1
ATOM 8971 N N . SER A 1 1129 ? 3.510 6.664 -33.921 1.00 90.69 1129 SER A N 1
ATOM 8972 C CA . SER A 1 1129 ? 4.439 5.633 -34.399 1.00 90.69 1129 SER A CA 1
ATOM 8973 C C . SER A 1 1129 ? 4.672 4.548 -33.338 1.00 90.69 1129 SER A C 1
ATOM 8975 O O . SER A 1 1129 ? 4.448 3.367 -33.616 1.00 90.69 1129 SER A O 1
ATOM 8977 N N . ASP A 1 1130 ? 4.988 4.947 -32.104 1.00 93.31 1130 ASP A N 1
ATOM 8978 C CA . ASP A 1 1130 ? 5.109 4.041 -30.959 1.00 93.31 1130 ASP A CA 1
ATOM 8979 C C . ASP A 1 1130 ? 3.785 3.331 -30.648 1.00 93.31 1130 ASP A C 1
ATOM 8981 O O . ASP A 1 1130 ? 3.780 2.128 -30.394 1.00 93.31 1130 ASP A O 1
ATOM 8985 N N . TYR A 1 1131 ? 2.646 4.033 -30.729 1.00 95.25 1131 TYR A N 1
ATOM 8986 C CA . TYR A 1 1131 ? 1.327 3.415 -30.537 1.00 95.25 1131 TYR A CA 1
ATOM 8987 C C . TYR A 1 1131 ? 1.113 2.230 -31.488 1.00 95.25 1131 TYR A C 1
ATOM 8989 O O . TYR A 1 1131 ? 0.652 1.167 -31.069 1.00 95.25 1131 TYR A O 1
ATOM 8997 N N . ARG A 1 1132 ? 1.464 2.388 -32.770 1.00 95.00 1132 ARG A N 1
ATOM 8998 C CA . ARG A 1 1132 ? 1.314 1.327 -33.778 1.00 95.00 1132 ARG A CA 1
ATOM 8999 C C . ARG A 1 1132 ? 2.263 0.155 -33.527 1.00 95.00 1132 ARG A C 1
ATOM 9001 O O . ARG A 1 1132 ? 1.834 -0.985 -33.683 1.00 95.00 1132 ARG A O 1
ATOM 9008 N N . ILE A 1 1133 ? 3.503 0.418 -33.108 1.00 95.06 1133 ILE A N 1
ATOM 9009 C CA . ILE A 1 1133 ? 4.478 -0.627 -32.748 1.00 95.06 1133 ILE A CA 1
ATOM 9010 C C . ILE A 1 1133 ? 3.973 -1.431 -31.546 1.00 95.06 1133 ILE A C 1
ATOM 9012 O O . ILE A 1 1133 ? 3.905 -2.656 -31.609 1.00 95.06 1133 ILE A O 1
ATOM 9016 N N . ILE A 1 1134 ? 3.537 -0.751 -30.483 1.00 95.94 1134 ILE A N 1
ATOM 9017 C CA . ILE A 1 1134 ? 2.981 -1.382 -29.277 1.00 95.94 1134 ILE A CA 1
ATOM 9018 C C . ILE A 1 1134 ? 1.773 -2.254 -29.628 1.00 95.94 1134 ILE A C 1
ATOM 9020 O O . ILE A 1 1134 ? 1.682 -3.392 -29.168 1.00 95.94 1134 ILE A O 1
ATOM 9024 N N . ARG A 1 1135 ? 0.850 -1.751 -30.459 1.00 95.19 1135 ARG A N 1
ATOM 9025 C CA . ARG A 1 1135 ? -0.316 -2.526 -30.913 1.00 95.19 1135 ARG A CA 1
ATOM 9026 C C . ARG A 1 1135 ? 0.092 -3.749 -31.722 1.00 95.19 1135 ARG A C 1
ATOM 9028 O O . ARG A 1 1135 ? -0.424 -4.830 -31.460 1.00 95.19 1135 ARG A O 1
ATOM 9035 N N . TRP A 1 1136 ? 1.045 -3.606 -32.638 1.00 95.69 1136 TRP A N 1
ATOM 9036 C CA . TRP A 1 1136 ? 1.546 -4.734 -33.416 1.00 95.69 1136 TRP A CA 1
ATOM 9037 C C . TRP A 1 1136 ? 2.170 -5.808 -32.516 1.00 95.69 1136 TRP A C 1
ATOM 9039 O O . TRP A 1 1136 ? 1.831 -6.981 -32.662 1.00 95.69 1136 TRP A O 1
ATOM 9049 N N . LEU A 1 1137 ? 2.991 -5.421 -31.533 1.00 96.25 1137 LEU A N 1
ATOM 9050 C CA . LEU A 1 1137 ? 3.583 -6.358 -30.572 1.00 96.25 1137 LEU A CA 1
ATOM 9051 C C . LEU A 1 1137 ? 2.508 -7.071 -29.737 1.00 96.25 1137 LEU A C 1
ATOM 9053 O O . LEU A 1 1137 ? 2.555 -8.285 -29.571 1.00 96.25 1137 LEU A O 1
ATOM 9057 N N . GLN A 1 1138 ? 1.496 -6.342 -29.260 1.00 95.12 1138 GLN A N 1
ATOM 9058 C CA . GLN A 1 1138 ? 0.355 -6.930 -28.548 1.00 95.12 1138 GLN A CA 1
ATOM 9059 C C . GLN A 1 1138 ? -0.441 -7.926 -29.416 1.00 95.12 1138 GLN A C 1
ATOM 9061 O O . GLN A 1 1138 ? -0.996 -8.899 -28.906 1.00 95.12 1138 GLN A O 1
ATOM 9066 N N . GLU A 1 1139 ? -0.539 -7.683 -30.719 1.00 93.94 1139 GLU A N 1
ATOM 9067 C CA . GLU A 1 1139 ? -1.347 -8.500 -31.624 1.00 93.94 1139 GLU A CA 1
ATOM 9068 C C . GLU A 1 1139 ? -0.613 -9.730 -32.162 1.00 93.94 1139 GLU A C 1
ATOM 9070 O O . GLU A 1 1139 ? -1.276 -10.728 -32.431 1.00 93.94 1139 GLU A O 1
ATOM 9075 N N . ASN A 1 1140 ? 0.716 -9.670 -32.305 1.00 94.56 1140 ASN A N 1
ATOM 9076 C CA . ASN A 1 1140 ? 1.479 -10.646 -33.093 1.00 94.56 1140 ASN A CA 1
ATOM 9077 C C . ASN A 1 1140 ? 2.550 -11.411 -32.301 1.00 94.56 1140 ASN A C 1
ATOM 9079 O O . ASN A 1 1140 ? 3.006 -12.442 -32.783 1.00 94.56 1140 ASN A O 1
ATOM 9083 N N . VAL A 1 1141 ? 2.970 -10.931 -31.125 1.00 94.25 1141 VAL A N 1
ATOM 9084 C CA . VAL A 1 1141 ? 4.028 -11.592 -30.344 1.00 94.25 1141 VAL A CA 1
ATOM 9085 C C . VAL A 1 1141 ? 3.429 -12.646 -29.419 1.00 94.25 1141 VAL A C 1
ATOM 9087 O O . VAL A 1 1141 ? 2.600 -12.333 -28.556 1.00 94.25 1141 VAL A O 1
ATOM 9090 N N . GLU A 1 1142 ? 3.873 -13.886 -29.603 1.00 91.44 1142 GLU A N 1
ATOM 9091 C CA . GLU A 1 1142 ? 3.612 -15.027 -28.722 1.00 91.44 1142 GLU A CA 1
ATOM 9092 C C . GLU A 1 1142 ? 4.621 -15.046 -27.562 1.00 91.44 1142 GLU A C 1
ATOM 9094 O O . GLU A 1 1142 ? 5.728 -14.526 -27.688 1.00 91.44 1142 GLU A O 1
ATOM 9099 N N . GLY A 1 1143 ? 4.240 -15.613 -26.417 1.00 90.19 1143 GLY A N 1
ATOM 9100 C CA . GLY A 1 1143 ? 5.136 -15.758 -25.270 1.00 90.19 1143 GLY A CA 1
ATOM 9101 C C . GLY A 1 1143 ? 5.472 -14.458 -24.539 1.00 90.19 1143 GLY A C 1
ATOM 9102 O O . GLY A 1 1143 ? 4.663 -13.526 -24.457 1.00 90.19 1143 GLY A O 1
ATOM 9103 N N . SER A 1 1144 ? 6.668 -14.410 -23.955 1.00 93.31 1144 SER A N 1
ATOM 9104 C CA . SER A 1 1144 ? 7.195 -13.238 -23.247 1.00 93.31 1144 SER A CA 1
ATOM 9105 C C . SER A 1 1144 ? 8.637 -12.916 -23.670 1.00 93.31 1144 SER A C 1
ATOM 9107 O O . SER A 1 1144 ? 9.491 -12.753 -22.790 1.00 93.31 1144 SER A O 1
ATOM 9109 N N . PRO A 1 1145 ? 8.937 -12.848 -24.981 1.00 94.69 1145 PRO A N 1
ATOM 9110 C CA . PRO A 1 1145 ? 10.305 -12.697 -25.460 1.00 94.69 1145 PRO A CA 1
ATOM 9111 C C . PRO A 1 1145 ? 10.897 -11.353 -25.043 1.00 94.69 1145 PRO A C 1
ATOM 9113 O O . PRO A 1 1145 ? 10.166 -10.378 -24.823 1.00 94.69 1145 PRO A O 1
ATOM 9116 N N . VAL A 1 1146 ? 12.227 -11.290 -24.946 1.00 95.88 1146 VAL A N 1
ATOM 9117 C CA . VAL A 1 1146 ? 12.911 -10.051 -24.570 1.00 95.88 1146 VAL A CA 1
ATOM 9118 C C . VAL A 1 1146 ? 12.930 -9.087 -25.751 1.00 95.88 1146 VAL A C 1
ATOM 9120 O O . VAL A 1 1146 ? 13.311 -9.435 -26.872 1.00 95.88 1146 VAL A O 1
ATOM 9123 N N . VAL A 1 1147 ? 12.510 -7.853 -25.478 1.00 96.38 1147 VAL A N 1
ATOM 9124 C CA . VAL A 1 1147 ? 12.505 -6.746 -26.430 1.00 96.38 1147 VAL A CA 1
ATOM 9125 C C . VAL A 1 1147 ? 13.625 -5.781 -26.079 1.00 96.38 1147 VAL A C 1
ATOM 9127 O O . VAL A 1 1147 ? 13.660 -5.215 -24.987 1.00 96.38 1147 VAL A O 1
ATOM 9130 N N . MET A 1 1148 ? 14.512 -5.546 -27.035 1.00 95.12 1148 MET A N 1
ATOM 9131 C CA . MET A 1 1148 ? 15.519 -4.507 -26.948 1.00 95.12 1148 MET A CA 1
ATOM 9132 C C . MET A 1 1148 ? 14.914 -3.157 -27.341 1.00 95.12 1148 MET A C 1
ATOM 9134 O O . MET A 1 1148 ? 14.425 -2.990 -28.457 1.00 95.12 1148 MET A O 1
ATOM 9138 N N . GLU A 1 1149 ? 14.948 -2.189 -26.425 1.00 94.06 1149 GLU A N 1
ATOM 9139 C CA . GLU A 1 1149 ? 14.444 -0.819 -26.609 1.00 94.06 1149 GLU A CA 1
ATOM 9140 C C . GLU A 1 1149 ? 15.391 0.194 -25.951 1.00 94.06 1149 GLU A C 1
ATOM 9142 O O . GLU A 1 1149 ? 16.262 -0.194 -25.171 1.00 94.06 1149 GLU A O 1
ATOM 9147 N N . ALA A 1 1150 ? 15.246 1.482 -26.274 1.00 88.94 1150 ALA A N 1
ATOM 9148 C CA . ALA A 1 1150 ? 16.074 2.528 -25.678 1.00 88.94 1150 ALA A CA 1
ATOM 9149 C C . ALA A 1 1150 ? 15.903 2.637 -24.152 1.00 88.94 1150 ALA A C 1
ATOM 9151 O O . ALA A 1 1150 ? 14.783 2.637 -23.624 1.00 88.94 1150 ALA A O 1
ATOM 9152 N N . HIS A 1 1151 ? 17.030 2.847 -23.467 1.00 87.56 1151 HIS A N 1
ATOM 9153 C CA . HIS A 1 1151 ? 17.099 3.219 -22.056 1.00 87.56 1151 HIS A CA 1
ATOM 9154 C C . HIS A 1 1151 ? 17.631 4.651 -21.927 1.00 87.56 1151 HIS A C 1
ATOM 9156 O O . HIS A 1 1151 ? 18.681 4.973 -22.481 1.00 87.56 1151 HIS A O 1
ATOM 9162 N N . GLN A 1 1152 ? 16.927 5.509 -21.184 1.00 78.94 1152 GLN A N 1
ATOM 9163 C CA . GLN A 1 1152 ? 17.322 6.906 -20.983 1.00 78.94 1152 GLN A CA 1
ATOM 9164 C C . GLN A 1 1152 ? 17.914 7.111 -19.578 1.00 78.94 1152 GLN A C 1
ATOM 9166 O O . GLN A 1 1152 ? 17.309 6.729 -18.578 1.00 78.94 1152 GLN A O 1
ATOM 9171 N N . TYR A 1 1153 ? 19.095 7.733 -19.525 1.00 70.62 1153 TYR A N 1
ATOM 9172 C CA . TYR A 1 1153 ? 19.877 8.045 -18.320 1.00 70.62 1153 TYR A CA 1
ATOM 9173 C C . TYR A 1 1153 ? 20.083 9.570 -18.212 1.00 70.62 1153 TYR A C 1
ATOM 9175 O O . TYR A 1 1153 ? 20.240 10.213 -19.251 1.00 70.62 1153 TYR A O 1
ATOM 9183 N N . PRO A 1 1154 ? 20.131 10.191 -17.008 1.00 62.53 1154 PRO A N 1
ATOM 9184 C CA . PRO A 1 1154 ? 20.105 9.613 -15.653 1.00 62.53 1154 PRO A CA 1
ATOM 9185 C C . PRO A 1 1154 ? 18.740 9.613 -14.945 1.00 62.53 1154 PRO A C 1
ATOM 9187 O O . PRO A 1 1154 ? 18.697 9.401 -13.737 1.00 62.53 1154 PRO A O 1
ATOM 9190 N N . SER A 1 1155 ? 17.639 9.913 -15.634 1.00 68.94 1155 SER A N 1
ATOM 9191 C CA . SER A 1 1155 ? 16.330 10.141 -15.003 1.00 68.94 1155 SER A CA 1
ATOM 9192 C C . SER A 1 1155 ? 15.286 9.122 -15.463 1.00 68.94 1155 SER A C 1
ATOM 9194 O O . SER A 1 1155 ? 15.273 8.697 -16.613 1.00 68.94 1155 SER A O 1
ATOM 9196 N N . GLU A 1 1156 ? 14.378 8.742 -14.564 1.00 78.12 1156 GLU A N 1
ATOM 9197 C CA . GLU A 1 1156 ? 13.302 7.781 -14.830 1.00 78.12 1156 GLU A CA 1
ATOM 9198 C C . GLU A 1 1156 ? 12.137 8.408 -15.608 1.00 78.12 1156 GLU A C 1
ATOM 9200 O O . GLU A 1 1156 ? 11.406 7.724 -16.315 1.00 78.12 1156 GLU A O 1
ATOM 9205 N N . TYR A 1 1157 ? 11.945 9.723 -15.513 1.00 83.38 1157 TYR A N 1
ATOM 9206 C CA . TYR A 1 1157 ? 10.755 10.406 -16.037 1.00 83.38 1157 TYR A CA 1
ATOM 9207 C C . TYR A 1 1157 ? 10.874 10.787 -17.521 1.00 83.38 1157 TYR A C 1
ATOM 9209 O O . TYR A 1 1157 ? 10.437 11.862 -17.933 1.00 83.38 1157 TYR A O 1
ATOM 9217 N N . HIS A 1 1158 ? 11.453 9.889 -18.314 1.00 85.44 1158 HIS A N 1
ATOM 9218 C CA . HIS A 1 1158 ? 11.614 10.011 -19.761 1.00 85.44 1158 HIS A CA 1
ATOM 9219 C C . HIS A 1 1158 ? 10.873 8.893 -20.497 1.00 85.44 1158 HIS A C 1
ATOM 9221 O O . HIS A 1 1158 ? 10.563 7.855 -19.916 1.00 85.44 1158 HIS A O 1
ATOM 9227 N N . TRP A 1 1159 ? 10.601 9.083 -21.786 1.00 87.50 1159 TRP A N 1
ATOM 9228 C CA . TRP A 1 1159 ? 9.831 8.147 -22.621 1.00 87.50 1159 TRP A CA 1
ATOM 9229 C C . TRP A 1 1159 ? 10.538 6.804 -22.942 1.00 87.50 1159 TRP A C 1
ATOM 9231 O O . TRP A 1 1159 ? 10.107 6.070 -23.830 1.00 87.50 1159 TRP A O 1
ATOM 9241 N N . GLY A 1 1160 ? 11.597 6.441 -22.211 1.00 86.81 1160 GLY A N 1
ATOM 9242 C CA . GLY A 1 1160 ? 12.263 5.135 -22.265 1.00 86.81 1160 GLY A CA 1
ATOM 9243 C C . GLY A 1 1160 ? 11.455 4.010 -21.601 1.00 86.81 1160 GLY A C 1
ATOM 9244 O O . GLY A 1 1160 ? 10.572 4.254 -20.777 1.00 86.81 1160 GLY A O 1
ATOM 9245 N N . GLY A 1 1161 ? 11.728 2.753 -21.970 1.00 88.94 1161 GLY A N 1
ATOM 9246 C CA . GLY A 1 1161 ? 10.984 1.588 -21.457 1.00 88.94 1161 GLY A CA 1
ATOM 9247 C C . GLY A 1 1161 ? 9.516 1.515 -21.914 1.00 88.94 1161 GLY A C 1
ATOM 9248 O O . GLY A 1 1161 ? 8.725 0.737 -21.382 1.00 88.94 1161 GLY A O 1
ATOM 9249 N N . ARG A 1 1162 ? 9.100 2.364 -22.862 1.00 92.25 1162 ARG A N 1
ATOM 9250 C CA . ARG A 1 1162 ? 7.713 2.483 -23.340 1.00 92.25 1162 ARG A CA 1
ATOM 9251 C C . ARG A 1 1162 ? 7.155 1.165 -23.875 1.00 92.25 1162 ARG A C 1
ATOM 9253 O O . ARG A 1 1162 ? 5.980 0.871 -23.668 1.00 92.25 1162 ARG A O 1
ATOM 9260 N N . ILE A 1 1163 ? 7.965 0.352 -24.545 1.00 95.19 1163 ILE A N 1
ATOM 9261 C CA . ILE A 1 1163 ? 7.487 -0.895 -25.132 1.00 95.19 1163 ILE A CA 1
ATOM 9262 C C . ILE A 1 1163 ? 7.178 -1.894 -24.021 1.00 95.19 1163 ILE A C 1
ATOM 9264 O O . ILE A 1 1163 ? 6.060 -2.414 -23.968 1.00 95.19 1163 ILE A O 1
ATOM 9268 N N . SER A 1 1164 ? 8.099 -2.091 -23.078 1.00 94.94 1164 SER A N 1
ATOM 9269 C CA . SER A 1 1164 ? 7.885 -2.934 -21.896 1.00 94.94 1164 SER A CA 1
ATOM 9270 C C . SER A 1 1164 ? 6.732 -2.436 -21.014 1.00 94.94 1164 SER A C 1
ATOM 9272 O O . SER A 1 1164 ? 5.901 -3.244 -20.592 1.00 94.94 1164 SER A O 1
ATOM 9274 N N . ILE A 1 1165 ? 6.575 -1.117 -20.823 1.00 94.31 1165 ILE A N 1
ATOM 9275 C CA . ILE A 1 1165 ? 5.449 -0.517 -20.078 1.00 94.31 1165 ILE A CA 1
ATOM 9276 C C . ILE A 1 1165 ? 4.098 -0.956 -20.653 1.00 94.31 1165 ILE A C 1
ATOM 9278 O O . ILE A 1 1165 ? 3.224 -1.426 -19.918 1.00 94.31 1165 ILE A O 1
ATOM 9282 N N . TYR A 1 1166 ? 3.906 -0.812 -21.967 1.00 95.31 1166 TYR A N 1
ATOM 9283 C CA . TYR A 1 1166 ? 2.598 -1.028 -22.589 1.00 95.31 1166 TYR A CA 1
ATOM 9284 C C . TYR A 1 1166 ? 2.332 -2.473 -23.029 1.00 95.31 1166 TYR A C 1
ATOM 9286 O O . TYR A 1 1166 ? 1.178 -2.830 -23.278 1.00 95.31 1166 TYR A O 1
ATOM 9294 N N . THR A 1 1167 ? 3.358 -3.319 -23.117 1.00 95.12 1167 THR A N 1
ATOM 9295 C CA . THR A 1 1167 ? 3.216 -4.723 -23.546 1.00 95.12 1167 THR A CA 1
ATOM 9296 C C . THR A 1 1167 ? 3.414 -5.730 -22.412 1.00 95.12 1167 THR A C 1
ATOM 9298 O O . THR A 1 1167 ? 2.974 -6.877 -22.538 1.00 95.12 1167 THR A O 1
ATOM 9301 N N . GLY A 1 1168 ? 4.075 -5.330 -21.320 1.00 94.19 1168 GLY A N 1
ATOM 9302 C CA . GLY A 1 1168 ? 4.550 -6.233 -20.271 1.00 94.19 1168 GLY A CA 1
ATOM 9303 C C . GLY A 1 1168 ? 5.654 -7.189 -20.732 1.00 94.19 1168 GLY A C 1
ATOM 9304 O O . GLY A 1 1168 ? 5.964 -8.120 -19.993 1.00 94.19 1168 GLY A O 1
ATOM 9305 N N . LEU A 1 1169 ? 6.194 -7.014 -21.946 1.00 95.75 1169 LEU A N 1
ATOM 9306 C CA . LEU A 1 1169 ? 7.341 -7.780 -22.426 1.00 95.75 1169 LEU A CA 1
ATOM 9307 C C . LEU A 1 1169 ? 8.606 -7.328 -21.679 1.00 95.75 1169 LEU A C 1
ATOM 9309 O O . LEU A 1 1169 ? 8.758 -6.129 -21.432 1.00 95.75 1169 LEU A O 1
ATOM 9313 N N . PRO A 1 1170 ? 9.496 -8.259 -21.306 1.00 95.81 1170 PRO A N 1
ATOM 9314 C CA . PRO A 1 1170 ? 10.745 -7.921 -20.644 1.00 95.81 1170 PRO A CA 1
ATOM 9315 C C . PRO A 1 1170 ? 11.682 -7.137 -21.570 1.00 95.81 1170 PRO A C 1
ATOM 9317 O O . PRO A 1 1170 ? 11.863 -7.501 -22.727 1.00 95.81 1170 PRO A O 1
ATOM 9320 N N . THR A 1 1171 ? 12.316 -6.092 -21.043 1.00 95.31 1171 THR A N 1
ATOM 9321 C CA . THR A 1 1171 ? 13.457 -5.405 -21.666 1.00 95.31 1171 THR A CA 1
ATOM 9322 C C . THR A 1 1171 ? 14.729 -5.600 -20.843 1.00 95.31 1171 THR A C 1
ATOM 9324 O O . THR A 1 1171 ? 14.680 -6.012 -19.678 1.00 95.31 1171 THR A O 1
ATOM 9327 N N . LEU A 1 1172 ? 15.883 -5.310 -21.443 1.00 92.19 1172 LEU A N 1
ATOM 9328 C CA . LEU A 1 1172 ? 17.187 -5.422 -20.799 1.00 92.19 1172 LEU A CA 1
ATOM 9329 C C . LEU A 1 1172 ? 17.247 -4.610 -19.495 1.00 92.19 1172 LEU A C 1
ATOM 9331 O O . LEU A 1 1172 ? 17.634 -5.162 -18.456 1.00 92.19 1172 LEU A O 1
ATOM 9335 N N . LEU A 1 1173 ? 16.822 -3.341 -19.552 1.00 91.12 1173 LEU A N 1
ATOM 9336 C CA . LEU A 1 1173 ? 16.696 -2.448 -18.402 1.00 91.12 1173 LEU A CA 1
ATOM 9337 C C . LEU A 1 1173 ? 15.634 -1.354 -18.626 1.00 91.12 1173 LEU A C 1
ATOM 9339 O O . LEU A 1 1173 ? 15.763 -0.521 -19.520 1.00 91.12 1173 LEU A O 1
ATOM 9343 N N . GLY A 1 1174 ? 14.616 -1.312 -17.763 1.00 90.62 1174 GLY A N 1
ATOM 9344 C CA . GLY A 1 1174 ? 13.664 -0.194 -17.687 1.00 90.62 1174 GLY A CA 1
ATOM 9345 C C . GLY A 1 1174 ? 14.148 0.924 -16.762 1.00 90.62 1174 GLY A C 1
ATOM 9346 O O . GLY A 1 1174 ? 15.264 1.406 -16.904 1.00 90.62 1174 GLY A O 1
ATOM 9347 N N . TRP A 1 1175 ? 13.340 1.358 -15.790 1.00 89.31 1175 TRP A N 1
ATOM 9348 C CA . TRP A 1 1175 ? 13.751 2.414 -14.849 1.00 89.31 1175 TRP A CA 1
ATOM 9349 C C . TRP A 1 1175 ? 14.846 1.947 -13.878 1.00 89.31 1175 TRP A C 1
ATOM 9351 O O . TRP A 1 1175 ? 14.604 1.102 -13.011 1.00 89.31 1175 TRP A O 1
ATOM 9361 N N . ASN A 1 1176 ? 16.043 2.539 -13.981 1.00 86.69 1176 ASN A N 1
ATOM 9362 C CA . ASN A 1 1176 ? 17.228 2.084 -13.248 1.00 86.69 1176 ASN A CA 1
ATOM 9363 C C . ASN A 1 1176 ? 17.066 2.222 -11.719 1.00 86.69 1176 ASN A C 1
ATOM 9365 O O . ASN A 1 1176 ? 17.310 1.254 -10.994 1.00 86.69 1176 ASN A O 1
ATOM 9369 N N . TRP A 1 1177 ? 16.584 3.366 -11.211 1.00 83.44 1177 TRP A N 1
ATOM 9370 C CA . TRP A 1 1177 ? 16.490 3.586 -9.766 1.00 83.44 1177 TRP A CA 1
ATOM 9371 C C . TRP A 1 1177 ? 15.452 2.683 -9.114 1.00 83.44 1177 TRP A C 1
ATOM 9373 O O . TRP A 1 1177 ? 15.652 2.214 -7.997 1.00 83.44 1177 TRP A O 1
ATOM 9383 N N . HIS A 1 1178 ? 14.372 2.364 -9.831 1.00 84.19 1178 HIS A N 1
ATOM 9384 C CA . HIS A 1 1178 ? 13.380 1.408 -9.350 1.00 84.19 1178 HIS A CA 1
ATOM 9385 C C . HIS A 1 1178 ? 13.978 0.007 -9.224 1.00 84.19 1178 HIS A C 1
ATOM 9387 O O . HIS A 1 1178 ? 13.739 -0.659 -8.218 1.00 84.19 1178 HIS A O 1
ATOM 9393 N N . GLN A 1 1179 ? 14.816 -0.417 -10.173 1.00 86.62 1179 GLN A N 1
ATOM 9394 C CA . GLN A 1 1179 ? 15.519 -1.695 -10.070 1.00 86.62 1179 GLN A CA 1
ATOM 9395 C C . GLN A 1 1179 ? 16.504 -1.706 -8.890 1.00 86.62 1179 GLN A C 1
ATOM 9397 O O . GLN A 1 1179 ? 16.499 -2.663 -8.120 1.00 86.62 1179 GLN A O 1
ATOM 9402 N N . ARG A 1 1180 ? 17.266 -0.625 -8.667 1.00 83.94 1180 ARG A N 1
ATOM 9403 C CA . ARG A 1 1180 ? 18.196 -0.489 -7.523 1.00 83.94 1180 ARG A CA 1
ATOM 9404 C C . ARG A 1 1180 ? 17.472 -0.474 -6.172 1.00 83.94 1180 ARG A C 1
ATOM 9406 O O . ARG A 1 1180 ? 17.823 -1.217 -5.260 1.00 83.94 1180 ARG A O 1
ATOM 9413 N N . GLN A 1 1181 ? 16.420 0.336 -6.050 1.00 78.06 1181 GLN A N 1
ATOM 9414 C CA . GLN A 1 1181 ? 15.657 0.499 -4.811 1.00 78.06 1181 GLN A CA 1
ATOM 9415 C C . GLN A 1 1181 ? 14.890 -0.773 -4.434 1.00 78.06 1181 GLN A C 1
ATOM 9417 O O . GLN A 1 1181 ? 14.827 -1.140 -3.260 1.00 78.06 1181 GLN A O 1
ATOM 9422 N N . GLN A 1 1182 ? 14.271 -1.436 -5.414 1.00 78.94 1182 GLN A N 1
ATOM 9423 C CA . GLN A 1 1182 ? 13.445 -2.617 -5.166 1.00 78.94 1182 GLN A CA 1
ATOM 9424 C C . GLN A 1 1182 ? 14.303 -3.864 -4.977 1.00 78.94 1182 GLN A C 1
ATOM 9426 O O . GLN A 1 1182 ? 14.016 -4.675 -4.100 1.00 78.94 1182 GLN A O 1
ATOM 9431 N N . ARG A 1 1183 ? 15.393 -4.010 -5.736 1.00 80.44 1183 ARG A N 1
ATOM 9432 C CA . ARG A 1 1183 ? 16.387 -5.074 -5.563 1.00 80.44 1183 ARG A CA 1
ATOM 9433 C C . ARG A 1 1183 ? 17.509 -4.547 -4.672 1.00 80.44 1183 ARG A C 1
ATOM 9435 O O . ARG A 1 1183 ? 18.634 -4.378 -5.110 1.00 80.44 1183 ARG A O 1
ATOM 9442 N N . SER A 1 1184 ? 17.214 -4.289 -3.402 1.00 71.06 1184 SER A N 1
ATOM 9443 C CA . SER A 1 1184 ? 18.139 -3.632 -2.464 1.00 71.06 1184 SER A CA 1
ATOM 9444 C C . SER A 1 1184 ? 19.336 -4.505 -2.019 1.00 71.06 1184 SER A C 1
ATOM 9446 O O . SER A 1 1184 ? 19.808 -4.376 -0.891 1.00 71.06 1184 SER A O 1
ATOM 9448 N N . LEU A 1 1185 ? 19.784 -5.468 -2.830 1.00 74.31 1185 LEU A N 1
ATOM 9449 C CA . LEU A 1 1185 ? 20.970 -6.271 -2.533 1.00 74.31 1185 LEU A CA 1
ATOM 9450 C C . LEU A 1 1185 ? 22.229 -5.422 -2.817 1.00 74.31 1185 LEU A C 1
ATOM 9452 O O . LEU A 1 1185 ? 22.262 -4.734 -3.834 1.00 74.31 1185 LEU A O 1
ATOM 9456 N N . PRO A 1 1186 ? 23.295 -5.492 -1.995 1.00 69.44 1186 PRO A N 1
ATOM 9457 C CA . PRO A 1 1186 ? 24.468 -4.611 -2.117 1.00 69.44 1186 PRO A CA 1
ATOM 9458 C C . PRO A 1 1186 ? 25.167 -4.573 -3.489 1.00 69.44 1186 PRO A C 1
ATOM 9460 O O . PRO A 1 1186 ? 25.874 -3.619 -3.787 1.00 69.44 1186 PRO A O 1
ATOM 9463 N N . THR A 1 1187 ? 25.013 -5.607 -4.320 1.00 71.56 1187 THR A N 1
ATOM 9464 C CA . THR A 1 1187 ? 25.630 -5.708 -5.656 1.00 71.56 1187 THR A CA 1
ATOM 9465 C C . THR A 1 1187 ? 24.701 -5.304 -6.798 1.00 71.56 1187 THR A C 1
ATOM 9467 O O . THR A 1 1187 ? 25.104 -5.337 -7.960 1.00 71.56 1187 THR A O 1
ATOM 9470 N N . MET A 1 1188 ? 23.457 -4.928 -6.497 1.00 78.56 1188 MET A N 1
ATOM 9471 C CA . MET A 1 1188 ? 22.455 -4.629 -7.520 1.00 78.56 1188 MET A CA 1
ATOM 9472 C C . MET A 1 1188 ? 22.723 -3.324 -8.248 1.00 78.56 1188 MET A C 1
ATOM 9474 O O . MET A 1 1188 ? 22.450 -3.260 -9.440 1.00 78.56 1188 MET A O 1
ATOM 9478 N N . ASP A 1 1189 ? 23.336 -2.334 -7.598 1.00 78.62 1189 ASP A N 1
ATOM 9479 C CA . ASP A 1 1189 ? 23.768 -1.108 -8.275 1.00 78.62 1189 ASP A CA 1
ATOM 9480 C C . ASP A 1 1189 ? 24.734 -1.411 -9.424 1.00 78.62 1189 ASP A C 1
ATOM 9482 O O . ASP A 1 1189 ? 24.592 -0.875 -10.521 1.00 78.62 1189 ASP A O 1
ATOM 9486 N N . VAL A 1 1190 ? 25.674 -2.333 -9.196 1.00 76.06 1190 VAL A N 1
ATOM 9487 C CA . VAL A 1 1190 ? 26.664 -2.759 -10.192 1.00 76.06 1190 VAL A CA 1
ATOM 9488 C C . VAL A 1 1190 ? 25.999 -3.533 -11.332 1.00 76.06 1190 VAL A C 1
ATOM 9490 O O . VAL A 1 1190 ? 26.321 -3.308 -12.497 1.00 76.06 1190 VAL A O 1
ATOM 9493 N N . LEU A 1 1191 ? 25.048 -4.418 -11.019 1.00 79.44 1191 LEU A N 1
ATOM 9494 C CA . LEU A 1 1191 ? 24.321 -5.202 -12.023 1.00 79.44 1191 LEU A CA 1
ATOM 9495 C C . LEU A 1 1191 ? 23.375 -4.339 -12.873 1.00 79.44 1191 LEU A C 1
ATOM 9497 O O . LEU A 1 1191 ? 23.285 -4.526 -14.085 1.00 79.44 1191 LEU A O 1
ATOM 9501 N N . VAL A 1 1192 ? 22.684 -3.382 -12.254 1.00 85.06 1192 VAL A N 1
ATOM 9502 C CA . VAL A 1 1192 ? 21.839 -2.418 -12.967 1.00 85.06 1192 VAL A CA 1
ATOM 9503 C C . VAL A 1 1192 ? 22.703 -1.546 -13.875 1.00 85.06 1192 VAL A C 1
ATOM 9505 O O . VAL A 1 1192 ? 22.407 -1.452 -15.062 1.00 85.06 1192 VAL A O 1
ATOM 9508 N N . GLN A 1 1193 ? 23.815 -1.007 -13.364 1.00 81.19 1193 GLN A N 1
ATOM 9509 C CA . GLN A 1 1193 ? 24.754 -0.225 -14.176 1.00 81.19 1193 GLN A CA 1
ATOM 9510 C C . GLN A 1 1193 ? 25.348 -1.044 -15.332 1.00 81.19 1193 GLN A C 1
ATOM 9512 O O . GLN A 1 1193 ? 25.542 -0.538 -16.429 1.00 81.19 1193 GLN A O 1
ATOM 9517 N N . THR A 1 1194 ? 25.610 -2.329 -15.105 1.00 79.88 1194 THR A N 1
ATOM 9518 C CA . THR A 1 1194 ? 26.090 -3.262 -16.133 1.00 79.88 1194 THR A CA 1
ATOM 9519 C C . THR A 1 1194 ? 25.098 -3.383 -17.291 1.00 79.88 1194 THR A C 1
ATOM 9521 O O . THR A 1 1194 ? 25.484 -3.272 -18.452 1.00 79.88 1194 THR A O 1
ATOM 9524 N N . ARG A 1 1195 ? 23.807 -3.567 -16.996 1.00 86.69 1195 ARG A N 1
ATOM 9525 C CA . ARG A 1 1195 ? 22.756 -3.648 -18.023 1.00 86.69 1195 ARG A CA 1
ATOM 9526 C C . ARG A 1 1195 ? 22.529 -2.318 -18.733 1.00 86.69 1195 ARG A C 1
ATOM 9528 O O . ARG A 1 1195 ? 22.266 -2.313 -19.931 1.00 86.69 1195 ARG A O 1
ATOM 9535 N N . GLU A 1 1196 ? 22.671 -1.211 -18.017 1.00 85.38 1196 GLU A N 1
ATOM 9536 C CA . GLU A 1 1196 ? 22.636 0.141 -18.578 1.00 85.38 1196 GLU A CA 1
ATOM 9537 C C . GLU A 1 1196 ? 23.747 0.330 -19.622 1.00 85.38 1196 GLU A C 1
ATOM 9539 O O . GLU A 1 1196 ? 23.467 0.666 -20.772 1.00 85.38 1196 GLU A O 1
ATOM 9544 N N . ASN A 1 1197 ? 24.988 -0.012 -19.263 1.00 81.88 1197 ASN A N 1
ATOM 9545 C CA . ASN A 1 1197 ? 26.142 0.055 -20.160 1.00 81.88 1197 ASN A CA 1
ATOM 9546 C C . ASN A 1 1197 ? 25.995 -0.904 -21.354 1.00 81.88 1197 ASN A C 1
ATOM 9548 O O . ASN A 1 1197 ? 26.288 -0.524 -22.484 1.00 81.88 1197 ASN A O 1
ATOM 9552 N N . ASN A 1 1198 ? 25.491 -2.124 -21.127 1.00 85.19 1198 ASN A N 1
ATOM 9553 C CA . ASN A 1 1198 ? 25.199 -3.074 -22.205 1.00 85.19 1198 ASN A CA 1
ATOM 9554 C C . ASN A 1 1198 ? 24.123 -2.526 -23.160 1.00 85.19 1198 ASN A C 1
ATOM 9556 O O . ASN A 1 1198 ? 24.234 -2.707 -24.368 1.00 85.19 1198 ASN A O 1
ATOM 9560 N N . THR A 1 1199 ? 23.114 -1.816 -22.641 1.00 88.00 1199 THR A N 1
ATOM 9561 C CA . THR A 1 1199 ? 22.060 -1.210 -23.470 1.00 88.00 1199 THR A CA 1
ATOM 9562 C C . THR A 1 1199 ? 22.619 -0.136 -24.393 1.00 88.00 1199 THR A C 1
ATOM 9564 O O . THR A 1 1199 ? 22.329 -0.140 -25.588 1.00 88.00 1199 THR A O 1
ATOM 9567 N N . ALA A 1 1200 ? 23.462 0.743 -23.852 1.00 83.81 1200 ALA A N 1
ATOM 9568 C CA . ALA A 1 1200 ? 24.169 1.754 -24.627 1.00 83.81 1200 ALA A CA 1
ATOM 9569 C C . ALA A 1 1200 ? 25.086 1.125 -25.682 1.00 83.81 1200 ALA A C 1
ATOM 9571 O O . ALA A 1 1200 ? 25.009 1.459 -26.860 1.00 83.81 1200 ALA A O 1
ATOM 9572 N N . ALA A 1 1201 ? 25.909 0.155 -25.275 1.00 83.19 1201 ALA A N 1
ATOM 9573 C CA . ALA A 1 1201 ? 26.831 -0.543 -26.163 1.00 83.19 1201 ALA A CA 1
ATOM 9574 C C . ALA A 1 1201 ? 26.123 -1.237 -27.333 1.00 83.19 1201 ALA A C 1
ATOM 9576 O O . ALA A 1 1201 ? 26.623 -1.188 -28.454 1.00 83.19 1201 ALA A O 1
ATOM 9577 N N . PHE A 1 1202 ? 24.942 -1.812 -27.105 1.00 88.06 1202 PHE A N 1
ATOM 9578 C CA . PHE A 1 1202 ? 24.156 -2.442 -28.160 1.00 88.06 1202 PHE A CA 1
ATOM 9579 C C . PHE A 1 1202 ? 23.775 -1.477 -29.296 1.00 88.06 1202 PHE A C 1
ATOM 9581 O O . PHE A 1 1202 ? 23.803 -1.873 -30.459 1.00 88.06 1202 PHE A O 1
ATOM 9588 N N . TYR A 1 1203 ? 23.416 -0.228 -28.972 1.00 86.88 1203 TYR A N 1
ATOM 9589 C CA . TYR A 1 1203 ? 22.988 0.768 -29.964 1.00 86.88 1203 TYR A CA 1
ATOM 9590 C C . TYR A 1 1203 ? 24.128 1.655 -30.486 1.00 86.88 1203 TYR A C 1
ATOM 9592 O O . TYR A 1 1203 ? 24.068 2.090 -31.633 1.00 86.88 1203 TYR A O 1
ATOM 9600 N N . GLU A 1 1204 ? 25.154 1.935 -29.678 1.00 84.88 1204 GLU A N 1
ATOM 9601 C CA . GLU A 1 1204 ? 26.222 2.886 -30.026 1.00 84.88 1204 GLU A CA 1
ATOM 9602 C C . GLU A 1 1204 ? 27.412 2.241 -30.758 1.00 84.88 1204 GLU A C 1
ATOM 9604 O O . GLU A 1 1204 ? 28.116 2.909 -31.524 1.00 84.88 1204 GLU A O 1
ATOM 9609 N N . LEU A 1 1205 ? 27.687 0.952 -30.528 1.00 82.81 1205 LEU A N 1
ATOM 9610 C CA . LEU A 1 1205 ? 28.844 0.302 -31.136 1.00 82.81 1205 LEU A CA 1
ATOM 9611 C C . LEU A 1 1205 ? 28.624 0.019 -32.622 1.00 82.81 1205 LEU A C 1
ATOM 9613 O O . LEU A 1 1205 ? 27.600 -0.508 -33.048 1.00 82.81 1205 LEU A O 1
ATOM 9617 N N . SER A 1 1206 ? 29.656 0.293 -33.417 1.00 81.25 1206 SER A N 1
ATOM 9618 C CA . SER A 1 1206 ? 29.648 0.087 -34.865 1.00 81.25 1206 SER A CA 1
ATOM 9619 C C . SER A 1 1206 ? 30.802 -0.811 -35.325 1.00 81.25 1206 SER A C 1
ATOM 9621 O O . SER A 1 1206 ? 31.754 -1.085 -34.593 1.00 81.25 1206 SER A O 1
ATOM 9623 N N . GLY A 1 1207 ? 30.720 -1.298 -36.566 1.00 81.88 1207 GLY A N 1
ATOM 9624 C CA . GLY A 1 1207 ? 31.722 -2.195 -37.146 1.00 81.88 1207 GLY A CA 1
ATOM 9625 C C . GLY A 1 1207 ? 31.573 -3.659 -36.712 1.00 81.88 1207 GLY A C 1
ATOM 9626 O O . GLY A 1 1207 ? 30.606 -4.043 -36.060 1.00 81.88 1207 GLY A O 1
ATOM 9627 N N . SER A 1 1208 ? 32.525 -4.506 -37.111 1.00 80.19 1208 SER A N 1
ATOM 9628 C CA . SER A 1 1208 ? 32.463 -5.958 -36.870 1.00 80.19 1208 SER A CA 1
ATOM 9629 C C . SER A 1 1208 ? 32.527 -6.337 -35.391 1.00 80.19 1208 SER A C 1
ATOM 9631 O O . SER A 1 1208 ? 31.885 -7.301 -34.989 1.00 80.19 1208 SER A O 1
ATOM 9633 N N . GLU A 1 1209 ? 33.281 -5.583 -34.587 1.00 71.06 1209 GLU A N 1
ATOM 9634 C CA . GLU A 1 1209 ? 33.367 -5.800 -33.137 1.00 71.06 1209 GLU A CA 1
ATOM 9635 C C . GLU A 1 1209 ? 32.049 -5.435 -32.444 1.00 71.06 1209 GLU A C 1
ATOM 9637 O O . GLU A 1 1209 ? 31.571 -6.207 -31.621 1.00 71.06 1209 GLU A O 1
ATOM 9642 N N . GLY A 1 1210 ? 31.404 -4.331 -32.845 1.00 77.12 1210 GLY A N 1
ATOM 9643 C CA . GLY A 1 1210 ? 30.076 -3.961 -32.348 1.00 77.12 1210 GLY A CA 1
ATOM 9644 C C . GLY A 1 1210 ? 28.990 -4.974 -32.717 1.00 77.12 1210 GLY A C 1
ATOM 9645 O O . GLY A 1 1210 ? 28.175 -5.335 -31.875 1.00 77.12 1210 GLY A O 1
ATOM 9646 N N . ILE A 1 1211 ? 29.018 -5.509 -33.945 1.00 83.38 1211 ILE A N 1
ATOM 9647 C CA . ILE A 1 1211 ? 28.085 -6.570 -34.369 1.00 83.38 1211 ILE A CA 1
ATOM 9648 C C . ILE A 1 1211 ? 28.265 -7.833 -33.520 1.00 83.38 1211 ILE A C 1
ATOM 9650 O O . ILE A 1 1211 ? 27.272 -8.428 -33.109 1.00 83.38 1211 ILE A O 1
ATOM 9654 N N . GLN A 1 1212 ? 29.509 -8.239 -33.245 1.00 79.94 1212 GLN A N 1
ATOM 9655 C CA . GLN A 1 1212 ? 29.766 -9.389 -32.378 1.00 79.94 1212 GLN A CA 1
ATOM 9656 C C . GLN A 1 1212 ? 29.275 -9.124 -30.950 1.00 79.94 1212 GLN A C 1
ATOM 9658 O O . GLN A 1 1212 ? 28.605 -9.976 -30.379 1.00 79.94 1212 GLN A O 1
ATOM 9663 N N . ALA A 1 1213 ? 29.525 -7.929 -30.409 1.00 76.75 1213 ALA A N 1
ATOM 9664 C CA . ALA A 1 1213 ? 29.042 -7.534 -29.088 1.00 76.75 1213 ALA A CA 1
ATOM 9665 C C . ALA A 1 1213 ? 27.510 -7.616 -28.987 1.00 76.75 1213 ALA A C 1
ATOM 9667 O O . ALA A 1 1213 ? 26.976 -8.187 -28.036 1.00 76.75 1213 ALA A O 1
ATOM 9668 N N . ALA A 1 1214 ? 26.801 -7.092 -29.992 1.00 85.25 1214 ALA A N 1
ATOM 9669 C CA . ALA A 1 1214 ? 25.347 -7.167 -30.072 1.00 85.25 1214 ALA A CA 1
ATOM 9670 C C . ALA A 1 1214 ? 24.857 -8.619 -30.182 1.00 85.25 1214 ALA A C 1
ATOM 9672 O O . ALA A 1 1214 ? 23.879 -8.988 -29.534 1.00 85.25 1214 ALA A O 1
ATOM 9673 N N . TRP A 1 1215 ? 25.550 -9.461 -30.956 1.00 85.44 1215 TRP A N 1
ATOM 9674 C CA . TRP A 1 1215 ? 25.233 -10.885 -31.075 1.00 85.44 1215 TRP A CA 1
ATOM 9675 C C . TRP A 1 1215 ? 25.385 -11.628 -29.744 1.00 85.44 1215 TRP A C 1
ATOM 9677 O O . TRP A 1 1215 ? 24.493 -12.381 -29.352 1.00 85.44 1215 TRP A O 1
ATOM 9687 N N . ASP A 1 1216 ? 26.472 -11.374 -29.018 1.00 80.00 1216 ASP A N 1
ATOM 9688 C CA . ASP A 1 1216 ? 26.715 -11.970 -27.705 1.00 80.00 1216 ASP A CA 1
ATOM 9689 C C . ASP A 1 1216 ? 25.628 -11.539 -26.699 1.00 80.00 1216 ASP A C 1
ATOM 9691 O O . ASP A 1 1216 ? 25.130 -12.358 -25.928 1.00 80.00 1216 ASP A O 1
ATOM 9695 N N . MET A 1 1217 ? 25.187 -10.274 -26.744 1.00 84.69 1217 MET A N 1
ATOM 9696 C CA . MET A 1 1217 ? 24.074 -9.778 -25.919 1.00 84.69 1217 MET A CA 1
ATOM 9697 C C . MET A 1 1217 ? 22.726 -10.402 -26.293 1.00 84.69 1217 MET A C 1
ATOM 9699 O O . MET A 1 1217 ? 21.936 -10.705 -25.398 1.00 84.69 1217 MET A O 1
ATOM 9703 N N . ILE A 1 1218 ? 22.462 -10.616 -27.587 1.00 89.19 1218 ILE A N 1
ATOM 9704 C CA . ILE A 1 1218 ? 21.253 -11.308 -28.058 1.00 89.19 1218 ILE A CA 1
ATOM 9705 C C . ILE A 1 1218 ? 21.176 -12.708 -27.451 1.00 89.19 1218 ILE A C 1
ATOM 9707 O O . ILE A 1 1218 ? 20.125 -13.090 -26.942 1.00 89.19 1218 ILE A O 1
ATOM 9711 N N . GLN A 1 1219 ? 22.291 -13.443 -27.448 1.00 84.31 1219 GLN A N 1
ATOM 9712 C CA . GLN A 1 1219 ? 22.351 -14.790 -26.880 1.00 84.31 1219 GLN A CA 1
ATOM 9713 C C . GLN A 1 1219 ? 22.257 -14.788 -25.347 1.00 84.31 1219 GLN A C 1
ATOM 9715 O O . GLN A 1 1219 ? 21.501 -15.574 -24.780 1.00 84.31 1219 GLN A O 1
ATOM 9720 N N . GLU A 1 1220 ? 22.976 -13.891 -24.667 1.00 80.06 1220 GLU A N 1
ATOM 9721 C CA . GLU A 1 1220 ? 22.983 -13.812 -23.198 1.00 80.06 1220 GLU A CA 1
ATOM 9722 C C . GLU A 1 1220 ? 21.590 -13.486 -22.634 1.00 80.06 1220 GLU A C 1
ATOM 9724 O O . GLU A 1 1220 ? 21.097 -14.148 -21.711 1.00 80.06 1220 GLU A O 1
ATOM 9729 N N . TYR A 1 1221 ? 20.923 -12.480 -23.207 1.00 86.06 1221 TYR A N 1
ATOM 9730 C CA . TYR A 1 1221 ? 19.650 -11.969 -22.698 1.00 86.06 1221 TYR A CA 1
ATOM 9731 C C . TYR A 1 1221 ? 18.417 -12.545 -23.390 1.00 86.06 1221 TYR A C 1
ATOM 9733 O O . TYR A 1 1221 ? 17.321 -12.244 -22.930 1.00 86.06 1221 TYR A O 1
ATOM 9741 N N . ASP A 1 1222 ? 18.579 -13.400 -24.403 1.00 89.25 1222 ASP A N 1
ATOM 9742 C CA . ASP A 1 1222 ? 17.476 -14.011 -25.162 1.00 89.25 1222 ASP A CA 1
ATOM 9743 C C . ASP A 1 1222 ? 16.600 -12.961 -25.877 1.00 89.25 1222 ASP A C 1
ATOM 9745 O O . ASP A 1 1222 ? 15.375 -12.923 -25.756 1.00 89.25 1222 ASP A O 1
ATOM 9749 N N . ILE A 1 1223 ? 17.268 -12.024 -26.565 1.00 93.69 1223 ILE A N 1
ATOM 9750 C CA . ILE A 1 1223 ? 16.624 -10.914 -27.282 1.00 93.69 1223 ILE A CA 1
ATOM 9751 C C . ILE A 1 1223 ? 16.070 -11.421 -28.615 1.00 93.69 1223 ILE A C 1
ATOM 9753 O O . ILE A 1 1223 ? 16.834 -11.783 -29.508 1.00 93.69 1223 ILE A O 1
ATOM 9757 N N . GLU A 1 1224 ? 14.753 -11.348 -28.801 1.00 94.62 1224 GLU A N 1
ATOM 9758 C CA . GLU A 1 1224 ? 14.115 -11.728 -30.072 1.00 94.62 1224 GLU A CA 1
ATOM 9759 C C . GLU A 1 1224 ? 13.677 -10.524 -30.915 1.00 94.62 1224 GLU A C 1
ATOM 9761 O O . GLU A 1 1224 ? 13.644 -10.598 -32.145 1.00 94.62 1224 GLU A O 1
ATOM 9766 N N . TYR A 1 1225 ? 13.343 -9.402 -30.271 1.00 95.69 1225 TYR A N 1
ATOM 9767 C CA . TYR A 1 1225 ? 12.848 -8.202 -30.947 1.00 95.69 1225 TYR A CA 1
ATOM 9768 C C . TYR A 1 1225 ? 13.751 -7.011 -30.657 1.00 95.69 1225 TYR A C 1
ATOM 9770 O O . TYR A 1 1225 ? 14.099 -6.755 -29.509 1.00 95.69 1225 TYR A O 1
ATOM 9778 N N . ILE A 1 1226 ? 14.078 -6.243 -31.696 1.00 94.81 1226 ILE A N 1
ATOM 9779 C CA . ILE A 1 1226 ? 14.856 -5.005 -31.591 1.00 94.81 1226 ILE A CA 1
ATOM 9780 C C . ILE A 1 1226 ? 13.997 -3.858 -32.107 1.00 94.81 1226 ILE A C 1
ATOM 9782 O O . ILE A 1 1226 ? 13.486 -3.900 -33.229 1.00 94.81 1226 ILE A O 1
ATOM 9786 N N . VAL A 1 1227 ? 13.828 -2.832 -31.282 1.00 93.50 1227 VAL A N 1
ATOM 9787 C CA . VAL A 1 1227 ? 13.070 -1.630 -31.620 1.00 93.50 1227 VAL A CA 1
ATOM 9788 C C . VAL A 1 1227 ? 14.031 -0.606 -32.204 1.00 93.50 1227 VAL A C 1
ATOM 9790 O O . VAL A 1 1227 ? 15.089 -0.352 -31.649 1.00 93.50 1227 VAL A O 1
ATOM 9793 N N . VAL A 1 1228 ? 13.663 -0.004 -33.335 1.00 89.94 1228 VAL A N 1
ATOM 9794 C CA . VAL A 1 1228 ? 14.397 1.120 -33.930 1.00 89.94 1228 VAL A CA 1
ATOM 9795 C C . VAL A 1 1228 ? 13.381 2.195 -34.296 1.00 89.94 1228 VAL A C 1
ATOM 9797 O O . VAL A 1 1228 ? 12.817 2.199 -35.392 1.00 89.94 1228 VAL A O 1
ATOM 9800 N N . GLY A 1 1229 ? 13.090 3.071 -33.338 1.00 87.88 1229 GLY A N 1
ATOM 9801 C CA . GLY A 1 1229 ? 12.136 4.164 -33.471 1.00 87.88 1229 GLY A CA 1
ATOM 9802 C C . GLY A 1 1229 ? 12.798 5.538 -33.470 1.00 87.88 1229 GLY A C 1
ATOM 9803 O O . GLY A 1 1229 ? 14.015 5.682 -33.573 1.00 87.88 1229 GLY A O 1
ATOM 9804 N N . VAL A 1 1230 ? 11.970 6.579 -33.349 1.00 85.69 1230 VAL A N 1
ATOM 9805 C CA . VAL A 1 1230 ? 12.456 7.964 -33.249 1.00 85.69 1230 VAL A CA 1
ATOM 9806 C C . VAL A 1 1230 ? 13.263 8.172 -31.966 1.00 85.69 1230 VAL A C 1
ATOM 9808 O O . VAL A 1 1230 ? 14.268 8.874 -32.001 1.00 85.69 1230 VAL A O 1
ATOM 9811 N N . LEU A 1 1231 ? 12.854 7.530 -30.865 1.00 87.00 1231 LEU A N 1
ATOM 9812 C CA . LEU A 1 1231 ? 13.541 7.633 -29.581 1.00 87.00 1231 LEU A CA 1
ATOM 9813 C C . LEU A 1 1231 ? 14.933 6.995 -29.623 1.00 87.00 1231 LEU A C 1
ATOM 9815 O O . LEU A 1 1231 ? 15.896 7.656 -29.262 1.00 87.00 1231 LEU A O 1
ATOM 9819 N N . GLU A 1 1232 ? 15.058 5.761 -30.125 1.00 88.25 1232 GLU A N 1
ATOM 9820 C CA . GLU A 1 1232 ? 16.361 5.092 -30.259 1.00 88.25 1232 GLU A CA 1
ATOM 9821 C C . GLU A 1 1232 ? 17.338 5.942 -31.083 1.00 88.25 1232 GLU A C 1
ATOM 9823 O O . GLU A 1 1232 ? 18.488 6.132 -30.690 1.00 88.25 1232 GLU A O 1
ATOM 9828 N N . ARG A 1 1233 ? 16.856 6.540 -32.180 1.00 85.62 1233 ARG A N 1
ATOM 9829 C CA . ARG A 1 1233 ? 17.659 7.436 -33.021 1.00 85.62 1233 ARG A CA 1
ATOM 9830 C C . ARG A 1 1233 ? 18.020 8.755 -32.331 1.00 85.62 1233 ARG A C 1
ATOM 9832 O O . ARG A 1 1233 ? 19.101 9.289 -32.570 1.00 85.62 1233 ARG A O 1
ATOM 9839 N N . ALA A 1 1234 ? 17.126 9.276 -31.487 1.00 81.75 1234 ALA A N 1
ATOM 9840 C CA . ALA A 1 1234 ? 17.338 10.504 -30.717 1.00 81.75 1234 ALA A CA 1
ATOM 9841 C C . ALA A 1 1234 ? 18.405 10.318 -29.645 1.00 81.75 1234 ALA A C 1
ATOM 9843 O O . ALA A 1 1234 ? 19.261 11.181 -29.481 1.00 81.75 1234 ALA A O 1
ATOM 9844 N N . THR A 1 1235 ? 18.365 9.183 -28.953 1.00 82.75 1235 THR A N 1
ATOM 9845 C CA . THR A 1 1235 ? 19.251 8.892 -27.829 1.00 82.75 1235 THR A CA 1
ATOM 9846 C C . THR A 1 1235 ? 20.654 8.487 -28.283 1.00 82.75 1235 THR A C 1
ATOM 9848 O O . THR A 1 1235 ? 21.622 8.968 -27.703 1.00 82.75 1235 THR A O 1
ATOM 9851 N N . TYR A 1 1236 ? 20.786 7.664 -29.331 1.00 82.81 1236 TYR A N 1
ATOM 9852 C CA . TYR A 1 1236 ? 22.072 7.048 -29.701 1.00 82.81 1236 TYR A CA 1
ATOM 9853 C C . TYR A 1 1236 ? 22.729 7.616 -30.976 1.00 82.81 1236 TYR A C 1
ATOM 9855 O O . TYR A 1 1236 ? 23.688 7.043 -31.482 1.00 82.81 1236 TYR A O 1
ATOM 9863 N N . GLY A 1 1237 ? 22.286 8.787 -31.459 1.00 63.78 1237 GLY A N 1
ATOM 9864 C CA . GLY A 1 1237 ? 23.101 9.621 -32.359 1.00 63.78 1237 GLY A CA 1
ATOM 9865 C C . GLY A 1 1237 ? 22.844 9.507 -33.867 1.00 63.78 1237 GLY A C 1
ATOM 9866 O O . GLY A 1 1237 ? 23.739 9.808 -34.653 1.00 63.78 1237 GLY A O 1
ATOM 9867 N N . ASP A 1 1238 ? 21.619 9.191 -34.284 1.00 59.38 1238 ASP A N 1
ATOM 9868 C CA . ASP A 1 1238 ? 21.228 9.066 -35.702 1.00 59.38 1238 ASP A CA 1
ATOM 9869 C C . ASP A 1 1238 ? 20.739 10.379 -36.333 1.00 59.38 1238 ASP A C 1
ATOM 9871 O O . ASP A 1 1238 ? 20.173 10.394 -37.422 1.00 59.38 1238 ASP A O 1
ATOM 9875 N N . PHE A 1 1239 ? 20.872 11.517 -35.658 1.00 54.03 1239 PHE A N 1
ATOM 9876 C CA . PHE A 1 1239 ? 20.345 12.785 -36.155 1.00 54.03 1239 PHE A CA 1
ATOM 9877 C C . PHE A 1 1239 ? 21.464 13.715 -36.608 1.00 54.03 1239 PHE A C 1
ATOM 9879 O O . PHE A 1 1239 ? 22.130 14.371 -35.808 1.00 54.03 1239 PHE A O 1
ATOM 9886 N N . VAL A 1 1240 ? 21.634 13.829 -37.926 1.00 49.50 1240 VAL A N 1
ATOM 9887 C CA . VAL A 1 1240 ? 22.501 14.849 -38.520 1.00 49.50 1240 VAL A CA 1
ATOM 9888 C C . VAL A 1 1240 ? 21.653 16.106 -38.709 1.00 49.50 1240 VAL A C 1
ATOM 9890 O O . VAL A 1 1240 ? 20.697 16.122 -39.488 1.00 49.50 1240 VAL A O 1
ATOM 9893 N N . GLY A 1 1241 ? 21.968 17.171 -37.971 1.00 47.22 1241 GLY A N 1
ATOM 9894 C CA . GLY A 1 1241 ? 21.332 18.469 -38.195 1.00 47.22 1241 GLY A CA 1
ATOM 9895 C C . GLY A 1 1241 ? 21.630 18.961 -39.610 1.00 47.22 1241 GLY A C 1
ATOM 9896 O O . GLY A 1 1241 ? 22.798 19.022 -39.987 1.00 47.22 1241 GLY A O 1
ATOM 9897 N N . ASP A 1 1242 ? 20.605 19.322 -40.388 1.00 45.91 1242 ASP A N 1
ATOM 9898 C CA . ASP A 1 1242 ? 20.797 20.026 -41.657 1.00 45.91 1242 ASP A CA 1
ATOM 9899 C C . ASP A 1 1242 ? 21.172 21.489 -41.344 1.00 45.91 1242 ASP A C 1
ATOM 9901 O O . ASP A 1 1242 ? 20.320 22.263 -40.882 1.00 45.91 1242 ASP A O 1
ATOM 9905 N N . PRO A 1 1243 ? 22.429 21.912 -41.586 1.00 44.47 1243 PRO A N 1
ATOM 9906 C CA . PRO A 1 1243 ? 22.875 23.258 -41.247 1.00 44.47 1243 PRO A CA 1
ATOM 9907 C C . PRO A 1 1243 ? 22.260 24.340 -42.152 1.00 44.47 1243 PRO A C 1
ATOM 9909 O O . PRO A 1 1243 ? 22.422 25.526 -41.869 1.00 44.47 1243 PRO A O 1
ATOM 9912 N N . ILE A 1 1244 ? 21.560 23.964 -43.229 1.00 43.47 1244 ILE A N 1
ATOM 9913 C CA . ILE A 1 1244 ? 20.936 24.877 -44.195 1.00 43.47 1244 ILE A CA 1
ATOM 9914 C C . ILE A 1 1244 ? 19.429 25.012 -43.931 1.00 43.47 1244 ILE A C 1
ATOM 9916 O O . ILE A 1 1244 ? 18.892 26.115 -44.042 1.00 43.47 1244 ILE A O 1
ATOM 9920 N N . ALA A 1 1245 ? 18.743 23.926 -43.560 1.00 51.19 1245 ALA A N 1
ATOM 9921 C CA . ALA A 1 1245 ? 17.292 23.925 -43.339 1.00 51.19 1245 ALA A CA 1
ATOM 9922 C C . ALA A 1 1245 ? 16.865 24.143 -41.876 1.00 51.19 1245 ALA A C 1
ATOM 9924 O O . ALA A 1 1245 ? 15.679 24.359 -41.620 1.00 51.19 1245 ALA A O 1
ATOM 9925 N N . GLY A 1 1246 ? 17.788 24.057 -40.908 1.00 43.50 1246 GLY A N 1
ATOM 9926 C CA . GLY A 1 1246 ? 17.463 24.157 -39.477 1.00 43.50 1246 GLY A CA 1
ATOM 9927 C C . GLY A 1 1246 ? 16.528 23.045 -38.979 1.00 43.50 1246 GLY A C 1
ATOM 9928 O O . GLY A 1 1246 ? 15.910 23.186 -37.927 1.00 43.50 1246 GLY A O 1
ATOM 9929 N N . THR A 1 1247 ? 16.398 21.961 -39.747 1.00 46.88 1247 THR A N 1
ATOM 9930 C CA . THR A 1 1247 ? 15.595 20.779 -39.425 1.00 46.88 1247 THR A CA 1
ATOM 9931 C C . THR A 1 1247 ? 16.512 19.574 -39.257 1.00 46.88 1247 THR A C 1
ATOM 9933 O O . THR A 1 1247 ? 17.533 19.440 -39.929 1.00 46.88 1247 THR A O 1
ATOM 9936 N N . VAL A 1 1248 ? 16.171 18.726 -38.294 1.00 44.91 1248 VAL A N 1
ATOM 9937 C CA . VAL A 1 1248 ? 16.927 17.523 -37.955 1.00 44.91 1248 VAL A CA 1
ATOM 9938 C C . VAL A 1 1248 ? 16.482 16.407 -38.906 1.00 44.91 1248 VAL A C 1
ATOM 9940 O O . VAL A 1 1248 ? 15.284 16.138 -38.996 1.00 44.91 1248 VAL A O 1
ATOM 9943 N N . VAL A 1 1249 ? 17.406 15.799 -39.656 1.00 43.53 1249 VAL A N 1
ATOM 9944 C CA . VAL A 1 1249 ? 17.087 14.737 -40.629 1.00 43.53 1249 VAL A CA 1
ATOM 9945 C C . VAL A 1 1249 ? 17.576 13.389 -40.100 1.00 43.53 1249 VAL A C 1
ATOM 9947 O O . VAL A 1 1249 ? 18.647 13.308 -39.500 1.00 43.53 1249 VAL A O 1
ATOM 9950 N N . TYR A 1 1250 ? 16.774 12.342 -40.323 1.00 42.31 1250 TYR A N 1
ATOM 9951 C CA . TYR A 1 1250 ? 17.099 10.951 -40.003 1.00 42.31 1250 TYR A CA 1
ATOM 9952 C C . TYR A 1 1250 ? 18.413 10.527 -40.672 1.00 42.31 1250 TYR A C 1
ATOM 9954 O O . TYR A 1 1250 ? 18.580 10.704 -41.879 1.00 42.31 1250 TYR A O 1
ATOM 9962 N N . GLY A 1 1251 ? 19.315 9.941 -39.901 1.00 34.59 1251 GLY A N 1
ATOM 9963 C CA . GLY A 1 1251 ? 20.639 9.520 -40.327 1.00 34.59 1251 GLY A CA 1
ATOM 9964 C C . GLY A 1 1251 ? 21.028 8.180 -39.715 1.00 34.59 1251 GLY A C 1
ATOM 9965 O O . GLY A 1 1251 ? 21.836 8.151 -38.807 1.00 34.59 1251 GLY A O 1
ATOM 9966 N N . HIS A 1 1252 ? 20.488 7.100 -40.280 1.00 33.84 1252 HIS A N 1
ATOM 9967 C CA . HIS A 1 1252 ? 21.250 5.931 -40.737 1.00 33.84 1252 HIS A CA 1
ATOM 9968 C C . HIS A 1 1252 ? 20.458 5.231 -41.836 1.00 33.84 1252 HIS A C 1
ATOM 9970 O O . HIS A 1 1252 ? 19.245 4.980 -41.605 1.00 33.84 1252 HIS A O 1
#

Sequence (1252 aa):
PWPVCSVPDDMDYRDDLPSGLSSWNCNAVGLYGAHYQGIKLWMVAEDNDQKYEAMTNALDQADYIVITSNRFYDSLTRIPKRWPMTVAFYDALFDGRLGFELEKTFESYPHIGPVALPDQILPIDDLPDWLNEHWEAEEAFHVYDHPAVLVFRKTDDYSPDNTRAILNSVSRRSVSEGYAGYVVDPKPVGLVPWGAKQASQSPTLLMFDDDQWDIQQQGGTWSDMFDTGSLVNRNQVIGVAVWWSLMILSGWLIWPLLFVAFRSLPDRGYPAAKITAWLLVAWLAWVGGTLNILTWTRTGIAIILVALGVIGGLITWRRWDELWGYVRGHWAYFLGVEGVSLVLFLVMIGVRLGNPDLWHMSMGGEKPMDFAYFNGVLRSTVFPPIDPWFAKGYLNYYYFGYVIVGAPVKLLGIVPSIAYNLVLPTLYSMTGIGVFSVAYNWVKARGQSYVAPRDTESALPAVPGEEKNRALLAAPLREDITASEPVGAMHESPRQEKRIASPREGGPSASPWIAGMLALILAVVLGNLGTLHVISTYLGKMGGYEPQPSLAQIRQQELETHRSEIYQDFYREELDNFRDDHNGAEPQTPDEVIQVTQKAQERTDQYIRDTAHHPPLVRLWEYGLRNLRQQLSAILDGGKEAIKGEPLPMAPHRWYWQPTRIIQELPGGAGHNAIAEFPYFTFLYGDLHAHMIAMPVTMLALLWLLAEILGAGYHLRTPWEAGLALGIGSLAVGVLRPTNSWDWITYLILGSLALTYAAWLGAVRTRRTDPPSPVAQQLLGWLRPTRAWRLLFVLLVIPLAVVTRILYYLLQTIRAEEQAGRALQPGEELIDASLSLSSLLLWAVGAVILVVVIYGMVLILLRARMSRAAFAAWIGRVVGFILLTFVAAMPFTRYFATAYNSVSPWEYDTTPLWAYLYIHGVFLFIITSLLIWQTARWLRRMTVRDMTGMAVPVVVIGLGLAGALLISLWVGVRRIPALQVTGPLIIWAGLLFFLPRQSPLVRALNALAVLAMALTIGVEMLVLDGDIGRQNTVFKFYIQAWFFFSVVGGVALAWLLRGSNHWNIVVRGAWQMVLAVLFTIGLLYPILATRARFVDRFNGEATPLTLDGMEYMRYATHGEEGVWFDMESDYRIIRWLQENVEGSPVVMEAHQYPSEYHWGGRISIYTGLPTLLGWNWHQRQQRSLPTMDVLVQTRENNTAAFYELSGSEGIQAAWDMIQEYDIEYIVVGVLERATYGDFVGDPIAGTVVYGH